Protein AF-0000000080312963 (afdb_homodimer)

Nearest PDB structures (foldseek):
  3gr1-assembly2_F-5  TM=5.359E-01  e=2.610E-01  Salmonella enterica subsp. enterica serovar Typhimurium
  8iqu-assembly1_A  TM=6.754E-01  e=2.259E+00  Mycobacterium tuberculosis
  6mrs-assembly1_A  TM=4.348E-01  e=3.824E+00  synthetic construct
  3gr1-assembly2_F-5  TM=5.359E-01  e=2.554E-01  Salmonella enterica subsp. enterica serovar Typhimurium
  8iqu-assembly1_A  TM=6.759E-01  e=2.307E+00  Mycobacterium tuberculosis

Solvent-accessible surface area (backbone atoms only — not comparable to full-atom values): 70689 Å² total; per-residue (Å²): 107,55,66,58,32,31,52,52,34,45,52,40,47,46,71,69,59,65,65,54,59,22,40,27,42,36,50,29,31,15,44,42,83,48,80,48,57,37,42,64,56,30,45,62,52,92,60,55,59,59,46,51,48,48,33,51,31,51,50,42,69,76,35,77,29,43,41,67,35,37,24,63,29,68,69,58,91,87,51,63,40,30,40,67,25,49,24,42,36,29,40,70,88,54,50,68,57,65,83,52,54,44,39,48,76,69,70,34,50,65,31,51,62,69,57,17,49,54,48,43,53,49,39,52,53,31,44,48,49,49,43,36,72,71,50,21,31,65,48,76,53,74,59,100,74,33,42,36,40,38,37,19,69,85,42,50,86,81,66,88,81,46,67,74,79,70,54,74,60,74,61,72,31,60,67,52,93,85,44,89,74,51,66,51,32,77,71,52,35,40,56,37,39,36,34,71,38,83,47,93,92,31,13,28,32,32,41,28,45,47,52,43,83,41,63,70,58,48,46,48,49,36,50,50,47,30,61,32,37,53,82,63,61,55,58,21,31,38,41,32,34,51,59,78,44,92,49,66,64,48,37,53,29,36,42,30,64,33,52,13,21,41,32,33,44,45,47,64,24,74,40,44,50,58,40,27,53,50,40,40,50,54,53,50,31,31,47,75,60,63,30,29,34,30,31,59,34,56,59,23,50,70,51,44,25,77,42,54,24,29,40,34,37,23,26,72,38,38,81,45,2,45,54,62,70,25,46,62,22,55,62,45,49,56,26,48,47,59,66,32,56,24,72,49,49,66,48,28,59,59,59,36,42,44,75,32,71,30,12,54,54,80,54,28,36,59,70,58,31,51,53,44,48,51,41,43,45,39,51,65,69,60,60,49,75,62,46,67,62,48,45,36,43,48,48,47,47,48,30,20,27,72,82,21,41,39,91,24,9,22,54,20,51,59,28,25,48,30,84,85,42,72,98,56,5,64,48,26,28,40,34,38,40,22,28,33,22,46,81,41,37,65,44,42,30,29,51,50,40,50,52,52,39,50,50,40,48,42,55,70,43,92,68,86,59,60,68,66,82,59,73,69,41,57,82,35,51,57,30,30,58,69,54,22,52,54,41,42,49,51,53,51,48,53,32,39,74,70,62,46,42,55,47,67,60,33,49,49,48,68,66,59,56,72,88,35,55,63,46,74,48,71,76,89,72,36,38,39,39,37,28,56,27,42,31,68,42,47,67,39,34,46,67,63,29,70,74,60,76,43,75,83,51,53,33,77,34,60,43,27,34,32,44,34,30,39,62,45,43,72,35,45,36,27,50,71,86,39,46,44,58,54,42,69,77,53,94,43,29,13,34,32,31,41,32,36,31,66,46,80,58,97,69,51,70,48,79,69,60,68,50,58,60,57,40,39,36,38,43,29,51,70,90,46,72,50,19,41,37,39,35,42,42,86,50,52,72,92,57,69,80,66,79,59,60,48,88,44,69,65,51,12,48,49,44,41,50,61,20,46,45,74,47,79,40,76,45,72,93,73,61,88,40,78,81,63,96,56,53,47,47,57,50,62,76,73,54,112,109,55,65,58,31,31,52,52,35,42,53,41,45,46,72,69,59,64,66,55,58,22,40,26,43,34,49,27,31,14,43,43,84,47,82,49,58,36,41,64,55,31,47,62,52,92,60,54,58,60,46,49,47,48,32,50,31,51,50,42,69,75,35,76,29,42,42,67,36,36,24,63,28,67,67,57,91,88,50,64,41,30,39,67,25,47,25,43,37,30,41,71,87,55,50,68,57,64,85,50,54,44,40,48,75,70,69,35,50,66,32,50,63,69,58,18,50,55,46,43,54,49,40,52,52,31,44,46,50,50,44,37,72,70,51,21,30,66,48,74,54,76,57,102,76,33,42,36,40,39,35,21,68,86,40,50,86,81,65,88,80,47,66,74,78,69,53,74,60,73,61,74,29,60,69,52,95,84,47,91,75,49,66,52,32,77,71,51,34,39,55,37,37,34,35,72,38,83,47,92,92,31,13,29,33,32,41,28,46,46,53,44,82,41,65,72,57,47,47,50,49,38,50,51,47,30,60,32,37,54,84,62,61,54,58,21,32,39,42,30,36,50,59,78,43,92,50,66,66,46,38,53,28,36,42,31,64,33,52,13,23,42,33,31,43,47,47,64,26,74,39,45,50,58,39,27,52,50,39,40,50,53,52,51,33,30,46,74,61,64,30,29,33,28,31,59,33,57,59,23,51,70,51,45,25,76,43,52,24,30,40,35,38,24,26,72,37,38,80,44,2,45,54,61,70,26,46,63,22,54,62,46,50,56,27,48,46,60,65,30,56,24,72,50,48,66,48,29,56,58,59,35,41,44,74,34,73,29,11,54,54,80,55,29,37,61,69,59,33,51,52,45,49,51,42,45,46,39,51,65,70,61,60,49,76,64,47,67,64,48,45,36,45,48,48,46,49,47,28,20,26,72,80,21,41,38,90,25,10,22,53,19,50,61,29,26,48,30,84,84,42,72,99,58,3,63,47,26,29,40,34,38,40,20,27,34,24,48,81,39,39,66,44,43,29,27,51,51,42,51,52,52,39,50,51,40,47,42,52,70,44,92,70,85,58,62,70,67,83,58,70,69,40,56,80,34,50,56,30,31,58,70,53,21,51,54,43,42,49,52,54,52,49,51,32,39,74,69,62,45,43,55,47,68,60,33,50,48,48,66,68,59,57,72,87,34,54,64,46,74,49,71,77,89,72,35,38,40,39,37,29,56,28,42,32,69,44,45,67,39,33,46,70,62,31,73,73,60,77,43,75,83,51,52,33,78,34,58,43,28,33,30,45,34,28,39,63,45,44,71,35,45,36,26,50,70,87,38,48,44,56,54,41,69,77,53,94,43,29,14,34,32,32,42,32,38,32,65,45,79,58,97,68,50,71,46,79,72,60,70,50,57,59,57,40,37,36,36,42,29,50,70,91,47,71,50,18,41,37,38,34,42,41,85,49,53,71,94,58,69,78,66,81,59,60,46,88,45,72,64,51,12,49,51,44,39,51,62,20,46,44,75,46,80,41,75,45,71,94,74,62,87,39,78,82,63,96,54,54,46,47,58,52,62,76,72,53,110

Sequence (1376 aa):
MIDDALDTLDRAIGARFGHAIWIGSEPTFTDASSFDAEWNGAALGPTKEARARALVARIAARRPWCVVLRSVGRQYGAEEVPRWSYGLWGRRDRDVVWRGPLDPLLGAAVMTEHDARDACERARDAIAEALAAQGASVGCFETDHDLRIVARADGGPLEPSDERLLAPSPHDVKTPDRGLDDALAREGTWLFRLRVERAEGGSTVRLELPGIGRVDELERVFDLLARALAPVALPSLIFAGHPPPVDARIAHATVTPDPAVIEVNAAPHATARAFADDAREWHDAARDVGLAPRRLFYDGEASDSGGGGQITIGGPSADESPFFVAPALLPRLVTLCAAHPSLSYLFAVDNVGPWSQSPRADEGVRASFGELVFAIERIARGAHALDRDTLQGTLGPFLRDVTGNAHRAEINVEKLWNADLPQRGRLGLVELRAFRMARSPERAAALGAMVRAIVAYLATTEIPLELPDWGDALHDRWLLPTFLARDLDEVLATLRGAGLGLGRALEDELRATPERVIGVAEDGQSRLTITRALEIWPLIGDAGSQEQHAARWIDASTRRIEIRVDGAPGSRIMVNGHAIALRALDDHTALRGVRHRAFIPARGLHPGVAAQVPLRITWQREGAARALEATLHDWRPGGGAYDGLPQDDDEARRRREERFVVREIDAPEIQHADDAARWTIDLRAHCAMIDDALDTLDRAIGARFGHAIWIGSEPTFTDASSFDAEWNGAALGPTKEARARALVARIAARRPWCVVLRSVGRQYGAEEVPRWSYGLWGRRDRDVVWRGPLDPLLGAAVMTEHDARDACERARDAIAEALAAQGASVGCFETDHDLRIVARADGGPLEPSDERLLAPSPHDVKTPDRGLDDALAREGTWLFRLRVERAEGGSTVRLELPGIGRVDELERVFDLLARALAPVALPSLIFAGHPPPVDARIAHATVTPDPAVIEVNAAPHATARAFADDAREWHDAARDVGLAPRRLFYDGEASDSGGGGQITIGGPSADESPFFVAPALLPRLVTLCAAHPSLSYLFAVDNVGPWSQSPRADEGVRASFGELVFAIERIARGAHALDRDTLQGTLGPFLRDVTGNAHRAEINVEKLWNADLPQRGRLGLVELRAFRMARSPERAAALGAMVRAIVAYLATTEIPLELPDWGDALHDRWLLPTFLARDLDEVLATLRGAGLGLGRALEDELRATPERVIGVAEDGQSRLTITRALEIWPLIGDAGSQEQHAARWIDASTRRIEIRVDGAPGSRIMVNGHAIALRALDDHTALRGVRHRAFIPARGLHPGVAAQVPLRITWQREGAARALEATLHDWRPGGGAYDGLPQDDDEARRRREERFVVREIDAPEIQHADDAARWTIDLRAHCA

Structure (mmCIF, N/CA/C/O backbone):
data_AF-0000000080312963-model_v1
#
loop_
_entity.id
_entity.type
_entity.pdbx_description
1 polymer 'Large protein containing transglutaminase-like domain protein'
#
loop_
_atom_site.group_PDB
_atom_site.id
_atom_site.type_symbol
_atom_site.label_atom_id
_atom_site.label_alt_id
_atom_site.label_comp_id
_atom_site.label_asym_id
_atom_site.label_entity_id
_atom_site.label_seq_id
_atom_site.pdbx_PDB_ins_code
_atom_site.Cartn_x
_atom_site.Cartn_y
_atom_site.Cartn_z
_atom_site.occupancy
_atom_site.B_iso_or_equiv
_atom_site.auth_seq_id
_atom_site.auth_comp_id
_atom_site.auth_asym_id
_atom_site.auth_atom_id
_atom_site.pdbx_PDB_model_num
ATOM 1 N N . MET A 1 1 ? 5.121 -45.469 -9.523 1 82.62 1 MET A N 1
ATOM 2 C CA . MET A 1 1 ? 4.816 -45.25 -8.117 1 82.62 1 MET A CA 1
ATOM 3 C C . MET A 1 1 ? 4 -43.969 -7.934 1 82.62 1 MET A C 1
ATOM 5 O O . MET A 1 1 ? 2.889 -44 -7.402 1 82.62 1 MET A O 1
ATOM 9 N N . ILE A 1 2 ? 4.289 -42.938 -8.609 1 91.31 2 ILE A N 1
ATOM 10 C CA . ILE A 1 2 ? 3.559 -41.688 -8.453 1 91.31 2 ILE A CA 1
ATOM 11 C C . ILE A 1 2 ? 2.229 -41.781 -9.195 1 91.31 2 ILE A C 1
ATOM 13 O O . ILE A 1 2 ? 1.18 -41.438 -8.641 1 91.31 2 ILE A O 1
ATOM 17 N N . ASP A 1 3 ? 2.215 -42.406 -10.367 1 94.31 3 ASP A N 1
ATOM 18 C CA . ASP A 1 3 ? 1.01 -42.469 -11.188 1 94.31 3 ASP A CA 1
ATOM 19 C C . ASP A 1 3 ? -0.072 -43.312 -10.523 1 94.31 3 ASP A C 1
ATOM 21 O O . ASP A 1 3 ? -1.249 -42.938 -10.531 1 94.31 3 ASP A O 1
ATOM 25 N N . ASP A 1 4 ? 0.368 -44.375 -9.969 1 94.25 4 ASP A N 1
ATOM 26 C CA . ASP A 1 4 ? -0.577 -45.219 -9.258 1 94.25 4 ASP A CA 1
ATOM 27 C C . ASP A 1 4 ? -1.201 -44.5 -8.078 1 94.25 4 ASP A C 1
ATOM 29 O O . ASP A 1 4 ? -2.398 -44.625 -7.812 1 94.25 4 ASP A O 1
ATOM 33 N N . ALA A 1 5 ? -0.377 -43.812 -7.379 1 96 5 ALA A N 1
ATOM 34 C CA . ALA A 1 5 ? -0.861 -43.031 -6.242 1 96 5 ALA A CA 1
ATOM 35 C C . ALA A 1 5 ? -1.876 -42 -6.684 1 96 5 ALA A C 1
ATOM 37 O O . ALA A 1 5 ? -2.869 -41.75 -5.996 1 96 5 ALA A O 1
ATOM 38 N N . LEU A 1 6 ? -1.639 -41.406 -7.789 1 97.62 6 LEU A N 1
ATOM 39 C CA . LEU A 1 6 ? -2.535 -40.406 -8.328 1 97.62 6 LEU A CA 1
ATOM 40 C C . LEU A 1 6 ? -3.885 -41 -8.695 1 97.62 6 LEU A C 1
ATOM 42 O O . LEU A 1 6 ? -4.934 -40.438 -8.375 1 97.62 6 LEU A O 1
ATOM 46 N N . ASP A 1 7 ? -3.875 -42.125 -9.352 1 97.06 7 ASP A N 1
ATOM 47 C CA . ASP A 1 7 ? -5.105 -42.812 -9.75 1 97.06 7 ASP A CA 1
ATOM 48 C C . ASP A 1 7 ? -5.93 -43.219 -8.523 1 97.06 7 ASP A C 1
ATOM 50 O O . ASP A 1 7 ? -7.152 -43.062 -8.516 1 97.06 7 ASP A O 1
ATOM 54 N N . THR A 1 8 ? -5.215 -43.719 -7.59 1 96.81 8 THR A N 1
ATOM 55 C CA . THR A 1 8 ? -5.875 -44.125 -6.352 1 96.81 8 THR A CA 1
ATOM 56 C C . THR A 1 8 ? -6.531 -42.906 -5.672 1 96.81 8 THR A C 1
ATOM 58 O O . THR A 1 8 ? -7.676 -43 -5.223 1 96.81 8 THR A O 1
ATOM 61 N N . LEU A 1 9 ? -5.801 -41.844 -5.566 1 97.06 9 LEU A N 1
ATOM 62 C CA . LEU A 1 9 ? -6.32 -40.625 -4.953 1 97.06 9 LEU A CA 1
ATOM 63 C C . LEU A 1 9 ? -7.539 -40.094 -5.715 1 97.06 9 LEU A C 1
ATOM 65 O O . LEU A 1 9 ? -8.531 -39.688 -5.105 1 97.06 9 LEU A O 1
ATOM 69 N N . ASP A 1 10 ? -7.504 -40.094 -7.016 1 97.69 10 ASP A N 1
ATOM 70 C CA . ASP A 1 10 ? -8.609 -39.625 -7.836 1 97.69 10 ASP A CA 1
ATOM 71 C C . ASP A 1 10 ? -9.883 -40.406 -7.578 1 97.69 10 ASP A C 1
ATOM 73 O O . ASP A 1 10 ? -10.977 -39.844 -7.5 1 97.69 10 ASP A O 1
ATOM 77 N N . ARG A 1 11 ? -9.734 -41.719 -7.441 1 97.38 11 ARG A N 1
ATOM 78 C CA . ARG A 1 11 ? -10.883 -42.562 -7.133 1 97.38 11 ARG A CA 1
ATOM 79 C C . ARG A 1 11 ? -11.453 -42.25 -5.754 1 97.38 11 ARG A C 1
ATOM 81 O O . ARG A 1 11 ? -12.672 -42.156 -5.582 1 97.38 11 ARG A O 1
ATOM 88 N N . ALA A 1 12 ? -10.57 -42.062 -4.84 1 97.56 12 ALA A N 1
ATOM 89 C CA . ALA A 1 12 ? -10.992 -41.719 -3.482 1 97.56 12 ALA A CA 1
ATOM 90 C C . ALA A 1 12 ? -11.742 -40.406 -3.445 1 97.56 12 ALA A C 1
ATOM 92 O O . ALA A 1 12 ? -12.766 -40.281 -2.773 1 97.56 12 ALA A O 1
ATOM 93 N N . ILE A 1 13 ? -11.227 -39.406 -4.137 1 97.69 13 ILE A N 1
ATOM 94 C CA . ILE A 1 13 ? -11.828 -38.062 -4.191 1 97.69 13 ILE A CA 1
ATOM 95 C C . ILE A 1 13 ? -13.211 -38.156 -4.832 1 97.69 13 ILE A C 1
ATOM 97 O O . ILE A 1 13 ? -14.18 -37.562 -4.324 1 97.69 13 ILE A O 1
ATOM 101 N N . GLY A 1 14 ? -13.336 -38.906 -5.93 1 96.81 14 GLY A N 1
ATOM 102 C CA . GLY A 1 14 ? -14.617 -39.094 -6.59 1 96.81 14 GLY A CA 1
ATOM 103 C C . GLY A 1 14 ? -15.656 -39.75 -5.699 1 96.81 14 GLY A C 1
ATOM 104 O O . GLY A 1 14 ? -16.828 -39.344 -5.699 1 96.81 14 GLY A O 1
ATOM 105 N N . ALA A 1 15 ? -15.258 -40.656 -4.973 1 96.62 15 ALA A N 1
ATOM 106 C CA . ALA A 1 15 ? -16.172 -41.406 -4.098 1 96.62 15 ALA A CA 1
ATOM 107 C C . ALA A 1 15 ? -16.625 -40.531 -2.928 1 96.62 15 ALA A C 1
ATOM 109 O O . ALA A 1 15 ? -17.766 -40.625 -2.488 1 96.62 15 ALA A O 1
ATOM 110 N N . ARG A 1 16 ? -15.805 -39.688 -2.467 1 95.62 16 ARG A N 1
ATOM 111 C CA . ARG A 1 16 ? -16.078 -38.906 -1.26 1 95.62 16 ARG A CA 1
ATOM 112 C C . ARG A 1 16 ? -16.922 -37.688 -1.577 1 95.62 16 ARG A C 1
ATOM 114 O O . ARG A 1 16 ? -17.938 -37.438 -0.917 1 95.62 16 ARG A O 1
ATOM 121 N N . PHE A 1 17 ? -16.547 -36.844 -2.492 1 95.75 17 PHE A N 1
ATOM 122 C CA . PHE A 1 17 ? -17.188 -35.562 -2.775 1 95.75 17 PHE A CA 1
ATOM 123 C C . PHE A 1 17 ? -18.219 -35.688 -3.881 1 95.75 17 PHE A C 1
ATOM 125 O O . PHE A 1 17 ? -19.344 -35.188 -3.756 1 95.75 17 PHE A O 1
ATOM 132 N N . GLY A 1 18 ? -17.859 -36.406 -4.895 1 93.12 18 GLY A N 1
ATOM 133 C CA . GLY A 1 18 ? -18.797 -36.719 -5.957 1 93.12 18 GLY A CA 1
ATOM 134 C C . GLY A 1 18 ? -19.016 -35.531 -6.91 1 93.12 18 GLY A C 1
ATOM 135 O O . GLY A 1 18 ? -19.844 -35.625 -7.824 1 93.12 18 GLY A O 1
ATOM 136 N N . HIS A 1 19 ? -18.422 -34.406 -6.727 1 96.44 19 HIS A N 1
ATOM 137 C CA . HIS A 1 19 ? -18.484 -33.25 -7.629 1 96.44 19 HIS A CA 1
ATOM 138 C C . HIS A 1 19 ? -17.125 -32.938 -8.219 1 96.44 19 HIS A C 1
ATOM 140 O O . HIS A 1 19 ? -16.109 -33.5 -7.785 1 96.44 19 HIS A O 1
ATOM 146 N N . ALA A 1 20 ? -17.109 -32.094 -9.156 1 95.56 20 ALA A N 1
ATOM 147 C CA . ALA A 1 20 ? -15.891 -31.797 -9.906 1 95.56 20 ALA A CA 1
ATOM 148 C C . ALA A 1 20 ? -14.93 -30.953 -9.086 1 95.56 20 ALA A C 1
ATOM 150 O O . ALA A 1 20 ? -15.352 -30.031 -8.391 1 95.56 20 ALA A O 1
ATOM 151 N N . ILE A 1 21 ? -13.688 -31.312 -9.086 1 98.25 21 ILE A N 1
ATOM 152 C CA . ILE A 1 21 ? -12.578 -30.5 -8.617 1 98.25 21 ILE A CA 1
ATOM 153 C C . ILE A 1 21 ? -11.523 -30.391 -9.711 1 98.25 21 ILE A C 1
ATOM 155 O O . ILE A 1 21 ? -10.625 -31.219 -9.805 1 98.25 21 ILE A O 1
ATOM 159 N N . TRP A 1 22 ? -11.648 -29.328 -10.492 1 97.75 22 TRP A N 1
ATOM 160 C CA . TRP A 1 22 ? -10.656 -29.094 -11.531 1 97.75 22 TRP A CA 1
ATOM 161 C C . TRP A 1 22 ? -9.484 -28.281 -10.984 1 97.75 22 TRP A C 1
ATOM 163 O O . TRP A 1 22 ? -9.664 -27.406 -10.125 1 97.75 22 TRP A O 1
ATOM 173 N N . ILE A 1 23 ? -8.289 -28.578 -11.43 1 97.31 23 ILE A N 1
ATOM 174 C CA . ILE A 1 23 ? -7.117 -27.797 -11.016 1 97.31 23 ILE A CA 1
ATOM 175 C C . ILE A 1 23 ? -6.312 -27.391 -12.25 1 97.31 23 ILE A C 1
ATOM 177 O O . ILE A 1 23 ? -6.242 -28.141 -13.227 1 97.31 23 ILE A O 1
ATOM 181 N N . GLY A 1 24 ? -5.84 -26.188 -12.273 1 95.25 24 GLY A N 1
ATOM 182 C CA . GLY A 1 24 ? -4.926 -25.641 -13.266 1 95.25 24 GLY A CA 1
ATOM 183 C C . GLY A 1 24 ? -3.699 -25 -12.648 1 95.25 24 GLY A C 1
ATOM 184 O O . GLY A 1 24 ? -3.637 -24.797 -11.438 1 95.25 24 GLY A O 1
ATOM 185 N N . SER A 1 25 ? -2.707 -24.766 -13.453 1 94.69 25 SER A N 1
ATOM 186 C CA . SER A 1 25 ? -1.486 -24.109 -12.992 1 94.69 25 SER A CA 1
ATOM 187 C C . SER A 1 25 ? -0.948 -23.156 -14.047 1 94.69 25 SER A C 1
ATOM 189 O O . SER A 1 25 ? -1.379 -23.188 -15.203 1 94.69 25 SER A O 1
ATOM 191 N N . GLU A 1 26 ? -0.072 -22.344 -13.617 1 95.12 26 GLU A N 1
ATOM 192 C CA . GLU A 1 26 ? 0.611 -21.406 -14.5 1 95.12 26 GLU A CA 1
ATOM 193 C C . GLU A 1 26 ? 2.127 -21.531 -14.367 1 95.12 26 GLU A C 1
ATOM 195 O O . GLU A 1 26 ? 2.791 -20.594 -13.914 1 95.12 26 GLU A O 1
ATOM 200 N N . PRO A 1 27 ? 2.617 -22.609 -14.859 1 96.69 27 PRO A N 1
ATOM 201 C CA . PRO A 1 27 ? 4.066 -22.781 -14.734 1 96.69 27 PRO A CA 1
ATOM 202 C C . PRO A 1 27 ? 4.855 -21.719 -15.477 1 96.69 27 PRO A C 1
ATOM 204 O O . PRO A 1 27 ? 4.391 -21.203 -16.5 1 96.69 27 PRO A O 1
ATOM 207 N N . THR A 1 28 ? 5.988 -21.453 -15 1 97.31 28 THR A N 1
ATOM 208 C CA . THR A 1 28 ? 6.883 -20.453 -15.578 1 97.31 28 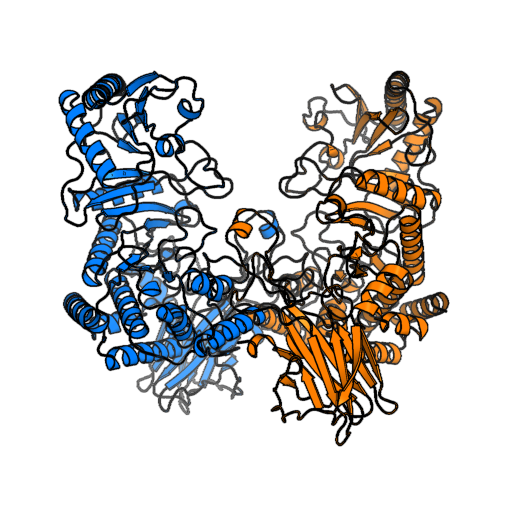THR A CA 1
ATOM 209 C C . THR A 1 28 ? 8.258 -21.047 -15.852 1 97.31 28 THR A C 1
ATOM 211 O O . THR A 1 28 ? 8.75 -21.875 -15.07 1 97.31 28 THR A O 1
ATOM 214 N N . PHE A 1 29 ? 8.844 -20.672 -16.922 1 97.12 29 PHE A N 1
ATOM 215 C CA . PHE A 1 29 ? 10.156 -21.172 -17.312 1 97.12 29 PHE A CA 1
ATOM 216 C C . PHE A 1 29 ? 11.094 -20.031 -17.688 1 97.12 29 PHE A C 1
ATOM 218 O O . PHE A 1 29 ? 10.641 -18.969 -18.109 1 97.12 29 PHE A O 1
ATOM 225 N N . THR A 1 30 ? 12.328 -20.266 -17.469 1 95.88 30 THR A N 1
ATOM 226 C CA . THR A 1 30 ? 13.336 -19.25 -17.75 1 95.88 30 THR A CA 1
ATOM 227 C C . THR A 1 30 ? 14.578 -19.875 -18.391 1 95.88 30 THR A C 1
ATOM 229 O O . THR A 1 30 ? 14.633 -21.094 -18.578 1 95.88 30 THR A O 1
ATOM 232 N N . ASP A 1 31 ? 15.445 -19.016 -18.891 1 92.44 31 ASP A N 1
ATOM 233 C CA . ASP A 1 31 ? 16.766 -19.453 -19.344 1 92.44 31 ASP A CA 1
ATOM 234 C C . ASP A 1 31 ? 17.766 -19.453 -18.172 1 92.44 31 ASP A C 1
ATOM 236 O O . ASP A 1 31 ? 18.328 -18.406 -17.844 1 92.44 31 ASP A O 1
ATOM 240 N N . ALA A 1 32 ? 18.062 -20.609 -17.672 1 86.94 32 ALA A N 1
ATOM 241 C CA . ALA A 1 32 ? 18.875 -20.75 -16.469 1 86.94 32 ALA A CA 1
ATOM 242 C C . ALA A 1 32 ? 20.312 -20.328 -16.734 1 86.94 32 ALA A C 1
ATOM 244 O O . ALA A 1 32 ? 21.078 -20.094 -15.789 1 86.94 32 ALA A O 1
ATOM 245 N N . SER A 1 33 ? 20.656 -20.172 -17.938 1 81.69 33 SER A N 1
ATOM 246 C CA . SER A 1 33 ? 22.047 -19.906 -18.266 1 81.69 33 SER A CA 1
ATOM 247 C C . SER A 1 33 ? 22.234 -18.453 -18.688 1 81.69 33 SER A C 1
ATOM 249 O O . SER A 1 33 ? 23.312 -18.078 -19.172 1 81.69 33 SER A O 1
ATOM 251 N N . SER A 1 34 ? 21.25 -17.641 -18.516 1 83.75 34 SER A N 1
ATOM 252 C CA . SER A 1 34 ? 21.359 -16.281 -19.016 1 83.75 34 SER A CA 1
ATOM 253 C C . SER A 1 34 ? 21 -15.273 -17.922 1 83.75 34 SER A C 1
ATOM 255 O O . SER A 1 34 ? 20.078 -15.508 -17.141 1 83.75 34 SER A O 1
ATOM 257 N N . PHE A 1 35 ? 21.828 -14.148 -17.906 1 81.06 35 PHE A N 1
ATOM 258 C CA . PHE A 1 35 ? 21.484 -13.039 -17.016 1 81.06 35 PHE A CA 1
ATOM 259 C C . PHE A 1 35 ? 21.094 -11.805 -17.812 1 81.06 35 PHE A C 1
ATOM 261 O O . PHE A 1 35 ? 21.156 -10.68 -17.297 1 81.06 35 PHE A O 1
ATOM 268 N N . ASP A 1 36 ? 20.719 -12.117 -19.094 1 86.88 36 ASP A N 1
ATOM 269 C CA . ASP A 1 36 ? 20.203 -11 -19.875 1 86.88 36 ASP A CA 1
ATOM 270 C C . ASP A 1 36 ? 18.953 -10.414 -19.219 1 86.88 36 ASP A C 1
ATOM 272 O O . ASP A 1 36 ? 18.25 -11.102 -18.469 1 86.88 36 ASP A O 1
ATOM 276 N N . ALA A 1 37 ? 18.703 -9.172 -19.547 1 89.81 37 ALA A N 1
ATOM 277 C CA . ALA A 1 37 ? 17.609 -8.438 -18.906 1 89.81 37 ALA A CA 1
ATOM 278 C C . ALA A 1 37 ? 16.281 -9.172 -19.062 1 89.81 37 ALA A C 1
ATOM 280 O O . ALA A 1 37 ? 15.484 -9.211 -18.125 1 89.81 37 ALA A O 1
ATOM 281 N N . GLU A 1 38 ? 15.984 -9.789 -20.172 1 91.56 38 GLU A N 1
ATOM 282 C CA . GLU A 1 38 ? 14.711 -10.445 -20.438 1 91.56 38 GLU A CA 1
ATOM 283 C C . GLU A 1 38 ? 14.523 -11.68 -19.562 1 91.56 38 GLU A C 1
ATOM 285 O O . GLU A 1 38 ? 13.398 -12.125 -19.328 1 91.56 38 GLU A O 1
ATOM 290 N N . TRP A 1 39 ? 15.609 -12.18 -19.047 1 91.12 39 TRP A N 1
ATOM 291 C CA . TRP A 1 39 ? 15.555 -13.383 -18.234 1 91.12 39 TRP A CA 1
ATOM 292 C C . TRP A 1 39 ? 15.828 -13.055 -16.766 1 91.12 39 TRP A C 1
ATOM 294 O O . TRP A 1 39 ? 15.914 -13.953 -15.93 1 91.12 39 TRP A O 1
ATOM 304 N N . ASN A 1 40 ? 15.992 -11.711 -16.422 1 85.44 40 ASN A N 1
ATOM 305 C CA . ASN A 1 40 ? 16.297 -11.312 -15.055 1 85.44 40 ASN A CA 1
ATOM 306 C C . ASN A 1 40 ? 15.312 -10.258 -14.547 1 85.44 40 ASN A C 1
ATOM 308 O O . ASN A 1 40 ? 15.289 -9.938 -13.359 1 85.44 40 ASN A O 1
ATOM 312 N N . GLY A 1 41 ? 14.5 -9.797 -15.367 1 85.56 41 GLY A N 1
ATOM 313 C CA . GLY A 1 41 ? 13.602 -8.797 -14.805 1 85.56 41 GLY A CA 1
ATOM 314 C C . GLY A 1 41 ? 12.68 -8.18 -15.844 1 85.56 41 GLY A C 1
ATOM 315 O O . GLY A 1 41 ? 11.609 -7.676 -15.5 1 85.56 41 GLY A O 1
ATOM 316 N N . ALA A 1 42 ? 13.055 -8.203 -17.062 1 89.25 42 ALA A N 1
ATOM 317 C CA . ALA A 1 42 ? 12.227 -7.605 -18.109 1 89.25 42 ALA A CA 1
ATOM 318 C C . ALA A 1 42 ? 11.188 -8.602 -18.625 1 89.25 42 ALA A C 1
ATOM 320 O O . ALA A 1 42 ? 11.438 -9.812 -18.656 1 89.25 42 ALA A O 1
ATOM 321 N N . ALA A 1 43 ? 10.055 -8.117 -19.062 1 91.25 43 ALA A N 1
ATOM 322 C CA . ALA A 1 43 ? 8.984 -8.984 -19.547 1 91.25 43 ALA A CA 1
ATOM 323 C C . ALA A 1 43 ? 9.219 -9.367 -21.016 1 91.25 43 ALA A C 1
ATOM 325 O O . ALA A 1 43 ? 8.82 -10.445 -21.453 1 91.25 43 ALA A O 1
ATOM 326 N N . LEU A 1 44 ? 9.898 -8.461 -21.703 1 92.69 44 LEU A N 1
ATOM 327 C CA . LEU A 1 44 ? 10.141 -8.672 -23.125 1 92.69 44 LEU A CA 1
ATOM 328 C C . LEU A 1 44 ? 11.633 -8.648 -23.438 1 92.69 44 LEU A C 1
ATOM 330 O O . LEU A 1 44 ? 12.43 -8.188 -22.625 1 92.69 44 LEU A O 1
ATOM 334 N N . GLY A 1 45 ? 11.93 -9.188 -24.562 1 90.88 45 GLY A N 1
ATOM 335 C CA . GLY A 1 45 ? 13.312 -9.195 -25.031 1 90.88 45 GLY A CA 1
ATOM 336 C C . GLY A 1 45 ? 13.492 -9.898 -26.359 1 90.88 45 GLY A C 1
ATOM 337 O O . GLY A 1 45 ? 12.555 -10.508 -26.875 1 90.88 45 GLY A O 1
ATOM 338 N N . PRO A 1 46 ? 14.648 -9.828 -26.875 1 90.62 46 PRO A N 1
ATOM 339 C CA . PRO A 1 46 ? 14.891 -10.227 -28.266 1 90.62 46 PRO A CA 1
ATOM 340 C C . PRO A 1 46 ? 14.766 -11.734 -28.469 1 90.62 46 PRO A C 1
ATOM 342 O O . PRO A 1 46 ? 14.453 -12.188 -29.578 1 90.62 46 PRO A O 1
ATOM 345 N N . THR A 1 47 ? 15.031 -12.531 -27.484 1 93.94 47 THR A N 1
ATOM 346 C CA . THR A 1 47 ? 15.086 -13.969 -27.703 1 93.94 47 THR A CA 1
ATOM 347 C C . THR A 1 47 ? 13.875 -14.656 -27.078 1 93.94 47 THR A C 1
ATOM 349 O O . THR A 1 47 ? 13.594 -15.82 -27.359 1 93.94 47 THR A O 1
ATOM 352 N N . LYS A 1 48 ? 13.219 -14.039 -26.234 1 94.62 48 LYS A N 1
ATOM 353 C CA . LYS A 1 48 ? 12.156 -14.633 -25.422 1 94.62 48 LYS A CA 1
ATOM 354 C C . LYS A 1 48 ? 11.008 -15.133 -26.297 1 94.62 48 LYS A C 1
ATOM 356 O O . LYS A 1 48 ? 10.492 -16.234 -26.078 1 94.62 48 LYS A O 1
ATOM 361 N N . GLU A 1 49 ? 10.633 -14.367 -27.234 1 95.31 49 GLU A N 1
ATOM 362 C CA . GLU A 1 49 ? 9.508 -14.75 -28.094 1 95.31 49 GLU A CA 1
ATOM 363 C C . GLU A 1 49 ? 9.836 -15.977 -28.922 1 95.31 49 GLU A C 1
ATOM 365 O O . GLU A 1 49 ? 9 -16.859 -29.094 1 95.31 49 GLU A O 1
ATOM 370 N N . ALA A 1 50 ? 11 -15.961 -29.438 1 94.81 50 ALA A N 1
ATOM 371 C CA . ALA A 1 50 ? 11.43 -17.109 -30.219 1 94.81 50 ALA A CA 1
ATOM 372 C C . ALA A 1 50 ? 11.383 -18.391 -29.391 1 94.81 50 ALA A C 1
ATOM 374 O O . ALA A 1 50 ? 10.977 -19.453 -29.891 1 94.81 50 ALA A O 1
ATOM 375 N N . ARG A 1 51 ? 11.781 -18.297 -28.125 1 96.12 51 ARG A N 1
ATOM 376 C CA . ARG A 1 51 ? 11.734 -19.453 -27.234 1 96.12 51 ARG A CA 1
ATOM 377 C C . ARG A 1 51 ? 10.297 -19.859 -26.953 1 96.12 51 ARG A C 1
ATOM 379 O O . ARG A 1 51 ? 9.992 -21.047 -26.859 1 96.12 51 ARG A O 1
ATOM 386 N N . ALA A 1 52 ? 9.5 -18.906 -26.781 1 97.06 52 ALA A N 1
ATOM 387 C CA . ALA A 1 52 ? 8.086 -19.188 -26.547 1 97.06 52 ALA A CA 1
ATOM 388 C C . ALA A 1 52 ? 7.461 -19.906 -27.734 1 97.06 52 ALA A C 1
ATOM 390 O O . ALA A 1 52 ? 6.699 -20.859 -27.562 1 97.06 52 ALA A O 1
ATOM 391 N N . ARG A 1 53 ? 7.793 -19.438 -28.938 1 96.25 53 ARG A N 1
ATOM 392 C CA . ARG A 1 53 ? 7.297 -20.078 -30.156 1 96.25 53 ARG A CA 1
ATOM 393 C C . ARG A 1 53 ? 7.785 -21.516 -30.25 1 96.25 53 ARG A C 1
ATOM 395 O O . ARG A 1 53 ? 7.023 -22.406 -30.609 1 96.25 53 ARG A O 1
ATOM 402 N N . ALA A 1 54 ? 8.977 -21.672 -29.938 1 97 54 ALA A N 1
ATOM 403 C CA . ALA A 1 54 ? 9.531 -23.031 -29.953 1 97 54 ALA A CA 1
ATOM 404 C C . ALA A 1 54 ? 8.82 -23.938 -28.953 1 97 54 ALA A C 1
ATOM 406 O O . ALA A 1 54 ? 8.57 -25.109 -29.234 1 97 54 ALA A O 1
ATOM 407 N N . LEU A 1 55 ? 8.562 -23.391 -27.797 1 97.88 55 LEU A N 1
ATOM 408 C CA . LEU A 1 55 ? 7.852 -24.125 -26.766 1 97.88 55 LEU A CA 1
ATOM 409 C C . LEU A 1 55 ? 6.461 -24.531 -27.25 1 97.88 55 LEU A C 1
ATOM 411 O O . LEU A 1 55 ? 6.074 -25.703 -27.109 1 97.88 55 LEU A O 1
ATOM 415 N N . VAL A 1 56 ? 5.758 -23.625 -27.844 1 97.44 56 VAL A N 1
ATOM 416 C CA . VAL A 1 56 ? 4.414 -23.891 -28.344 1 97.44 56 VAL A CA 1
ATOM 417 C C . VAL A 1 56 ? 4.484 -24.938 -29.453 1 97.44 56 VAL A C 1
ATOM 419 O O . VAL A 1 56 ? 3.656 -25.859 -29.516 1 97.44 56 VAL A O 1
ATOM 422 N N . ALA A 1 57 ? 5.461 -24.766 -30.297 1 96.56 57 ALA A N 1
ATOM 423 C CA . ALA A 1 57 ? 5.629 -25.703 -31.406 1 96.56 57 ALA A CA 1
ATOM 424 C C . ALA A 1 57 ? 5.836 -27.125 -30.875 1 96.56 57 ALA A C 1
ATOM 426 O O . ALA A 1 57 ? 5.277 -28.078 -31.422 1 96.56 57 ALA A O 1
ATOM 427 N N . ARG A 1 58 ? 6.637 -27.234 -29.875 1 96.88 58 ARG A N 1
ATOM 428 C CA . ARG A 1 58 ? 6.918 -28.547 -29.297 1 96.88 58 ARG A CA 1
ATOM 429 C C . ARG A 1 58 ? 5.656 -29.172 -28.719 1 96.88 58 ARG A C 1
ATOM 431 O O . ARG A 1 58 ? 5.426 -30.375 -28.875 1 96.88 58 ARG A O 1
ATOM 438 N N . ILE A 1 59 ? 4.879 -28.438 -28.047 1 96.75 59 ILE A N 1
ATOM 439 C CA . ILE A 1 59 ? 3.656 -28.953 -27.438 1 96.75 59 ILE A CA 1
ATOM 440 C C . ILE A 1 59 ? 2.631 -29.266 -28.516 1 96.75 59 ILE A C 1
ATOM 442 O O . ILE A 1 59 ? 1.939 -30.281 -28.453 1 96.75 59 ILE A O 1
ATOM 446 N N . ALA A 1 60 ? 2.533 -28.391 -29.469 1 95.5 60 ALA A N 1
ATOM 447 C CA . ALA A 1 60 ? 1.564 -28.562 -30.547 1 95.5 60 ALA A CA 1
ATOM 448 C C . ALA A 1 60 ? 1.84 -29.844 -31.328 1 95.5 60 ALA A C 1
ATOM 450 O O . ALA A 1 60 ? 0.91 -30.5 -31.812 1 95.5 60 ALA A O 1
ATOM 451 N N . ALA A 1 61 ? 3.039 -30.141 -31.469 1 93.06 61 ALA A N 1
ATOM 452 C CA . ALA A 1 61 ? 3.41 -31.375 -32.156 1 93.06 61 ALA A CA 1
ATOM 453 C C . ALA A 1 61 ? 2.85 -32.594 -31.438 1 93.06 61 ALA A C 1
ATOM 455 O O . ALA A 1 61 ? 2.531 -33.594 -32.062 1 93.06 61 ALA A O 1
ATOM 456 N N . ARG A 1 62 ? 2.664 -32.438 -30.188 1 92.31 62 ARG A N 1
ATOM 457 C CA . ARG A 1 62 ? 2.152 -33.562 -29.375 1 92.31 62 ARG A CA 1
ATOM 458 C C . ARG A 1 62 ? 0.629 -33.531 -29.312 1 92.31 62 ARG A C 1
ATOM 460 O O . ARG A 1 62 ? 0.003 -34.469 -28.859 1 92.31 62 ARG A O 1
ATOM 467 N N . ARG A 1 63 ? 0.083 -32.469 -29.812 1 94.56 63 ARG A N 1
ATOM 468 C CA . ARG A 1 63 ? -1.362 -32.281 -29.766 1 94.56 63 ARG A CA 1
ATOM 469 C C . ARG A 1 63 ? -1.907 -31.891 -31.125 1 94.56 63 ARG A C 1
ATOM 471 O O . ARG A 1 63 ? -2.477 -30.812 -31.297 1 94.56 63 ARG A O 1
ATOM 478 N N . PRO A 1 64 ? -1.857 -32.781 -32.031 1 92.81 64 PRO A N 1
ATOM 479 C CA . PRO A 1 64 ? -2.197 -32.438 -33.438 1 92.81 64 PRO A CA 1
ATOM 480 C C . PRO A 1 64 ? -3.664 -32.031 -33.594 1 92.81 64 PRO A C 1
ATOM 482 O O . PRO A 1 64 ? -4.047 -31.5 -34.625 1 92.81 64 PRO A O 1
ATOM 485 N N . TRP A 1 65 ? -4.504 -32.281 -32.625 1 94.94 65 TRP A N 1
ATOM 486 C CA . TRP A 1 65 ? -5.914 -31.906 -32.719 1 94.94 65 TRP A CA 1
ATOM 487 C C . TRP A 1 65 ? -6.133 -30.453 -32.344 1 94.94 65 TRP A C 1
ATOM 489 O O . TRP A 1 65 ? -7.238 -29.922 -32.5 1 94.94 65 TRP A O 1
ATOM 499 N N . CYS A 1 66 ? -5.117 -29.766 -31.859 1 95.56 66 CYS A N 1
ATOM 500 C CA . CYS A 1 66 ? -5.227 -28.391 -31.422 1 95.56 66 CYS A CA 1
ATOM 501 C C . CYS A 1 66 ? -4.871 -27.422 -32.562 1 95.56 66 CYS A C 1
ATOM 503 O O . CYS A 1 66 ? -4.246 -27.828 -33.531 1 95.56 66 CYS A O 1
ATOM 505 N N . VAL A 1 67 ? -5.301 -26.188 -32.469 1 96.31 67 VAL A N 1
ATOM 506 C CA . VAL A 1 67 ? -4.977 -25.109 -33.406 1 96.31 67 VAL A CA 1
ATOM 507 C C . VAL A 1 67 ? -4.262 -23.984 -32.656 1 96.31 67 VAL A C 1
ATOM 509 O O . VAL A 1 67 ? -4.582 -23.688 -31.5 1 96.31 67 VAL A O 1
ATOM 512 N N . VAL A 1 68 ? -3.242 -23.438 -33.312 1 97.06 68 VAL A N 1
ATOM 513 C CA . VAL A 1 68 ? -2.545 -22.281 -32.75 1 97.06 68 VAL A CA 1
ATOM 514 C C . VAL A 1 68 ? -3.357 -21.016 -33 1 97.06 68 VAL A C 1
ATOM 516 O O . VAL A 1 68 ? -3.732 -20.734 -34.125 1 97.06 68 VAL A O 1
ATOM 519 N N . LEU A 1 69 ? -3.703 -20.328 -31.969 1 96.25 69 LEU A N 1
ATOM 520 C CA . LEU A 1 69 ? -4.402 -19.047 -32.031 1 96.25 69 LEU A CA 1
ATOM 521 C C . LEU A 1 69 ? -3.621 -17.969 -31.297 1 96.25 69 LEU A C 1
ATOM 523 O O . LEU A 1 69 ? -3.51 -17.984 -30.078 1 96.25 69 LEU A O 1
ATOM 527 N N . ARG A 1 70 ? -3.076 -17.016 -32.031 1 96.31 70 ARG A N 1
ATOM 528 C CA . ARG A 1 70 ? -2.35 -15.898 -31.438 1 96.31 70 ARG A CA 1
ATOM 529 C C . ARG A 1 70 ? -3.309 -14.82 -30.938 1 96.31 70 ARG A C 1
ATOM 531 O O . ARG A 1 70 ? -3.596 -13.867 -31.672 1 96.31 70 ARG A O 1
ATOM 538 N N . SER A 1 71 ? -3.686 -14.922 -29.688 1 93.94 71 SER A N 1
ATOM 539 C CA . SER A 1 71 ? -4.688 -14.016 -29.141 1 93.94 71 SER A CA 1
ATOM 540 C C . SER A 1 71 ? -4.035 -12.758 -28.562 1 93.94 71 SER A C 1
ATOM 542 O O . SER A 1 71 ? -2.811 -12.672 -28.484 1 93.94 71 SER A O 1
ATOM 544 N N . VAL A 1 72 ? -4.891 -11.82 -28.172 1 91.88 72 VAL A N 1
ATOM 545 C CA . VAL A 1 72 ? -4.418 -10.57 -27.578 1 91.88 72 VAL A CA 1
ATOM 546 C C . VAL A 1 72 ? -3.906 -10.828 -26.156 1 91.88 72 VAL A C 1
ATOM 548 O O . VAL A 1 72 ? -4.609 -11.414 -25.344 1 91.88 72 VAL A O 1
ATOM 551 N N . GLY A 1 73 ? -2.674 -10.422 -25.891 1 90.31 73 GLY A N 1
ATOM 552 C CA . GLY A 1 73 ? -2.088 -10.578 -24.578 1 90.31 73 GLY A CA 1
ATOM 553 C C . GLY A 1 73 ? -2.492 -9.484 -23.609 1 90.31 73 GLY A C 1
ATOM 554 O O . GLY A 1 73 ? -3.297 -8.617 -23.953 1 90.31 73 GLY A O 1
ATOM 555 N N . ARG A 1 74 ? -1.954 -9.625 -22.453 1 84.69 74 ARG A N 1
ATOM 556 C CA . ARG A 1 74 ? -2.258 -8.633 -21.422 1 84.69 74 ARG A CA 1
ATOM 557 C C . ARG A 1 74 ? -1.522 -7.324 -21.688 1 84.69 74 ARG A C 1
ATOM 559 O O . ARG A 1 74 ? -0.397 -7.332 -22.188 1 84.69 74 ARG A O 1
ATOM 566 N N . GLN A 1 75 ? -2.268 -6.246 -21.281 1 85.44 75 GLN A N 1
ATOM 567 C CA . GLN A 1 75 ? -1.698 -4.906 -21.344 1 85.44 75 GLN A CA 1
ATOM 568 C C . GLN A 1 75 ? -1.269 -4.418 -19.969 1 85.44 75 GLN A C 1
ATOM 570 O O . GLN A 1 75 ? -2.037 -4.496 -19 1 85.44 75 GLN A O 1
ATOM 575 N N . TYR A 1 76 ? 0.016 -3.975 -19.891 1 75.25 76 TYR A N 1
ATOM 576 C CA . TYR A 1 76 ? 0.468 -3.465 -18.594 1 75.25 76 TYR A CA 1
ATOM 577 C C . TYR A 1 76 ? 0.853 -1.994 -18.703 1 75.25 76 TYR A C 1
ATOM 579 O O . TYR A 1 76 ? 1.592 -1.598 -19.609 1 75.25 76 TYR A O 1
ATOM 587 N N . GLY A 1 77 ? 0.388 -1.164 -17.688 1 64.62 77 GLY A N 1
ATOM 588 C CA . GLY A 1 77 ? 0.819 0.191 -17.375 1 64.62 77 GLY A CA 1
ATOM 589 C C . GLY A 1 77 ? 0.907 1.079 -18.609 1 64.62 77 GLY A C 1
ATOM 590 O O . GLY A 1 77 ? -0.1 1.325 -19.266 1 64.62 77 GLY A O 1
ATOM 591 N N . ALA A 1 78 ? 2.209 1.415 -18.828 1 68 78 ALA A N 1
ATOM 592 C CA . ALA A 1 78 ? 2.555 2.455 -19.797 1 68 78 ALA A CA 1
ATOM 593 C C . ALA A 1 78 ? 2.865 1.851 -21.172 1 68 78 ALA A C 1
ATOM 595 O O . ALA A 1 78 ? 3.154 2.576 -22.125 1 68 78 ALA A O 1
ATOM 596 N N . GLU A 1 79 ? 2.578 0.491 -21.281 1 80.31 79 GLU A N 1
ATOM 597 C CA . GLU A 1 79 ? 2.861 -0.138 -22.562 1 80.31 79 GLU A CA 1
ATOM 598 C C . GLU A 1 79 ? 1.898 0.353 -23.641 1 80.31 79 GLU A C 1
ATOM 600 O O . GLU A 1 79 ? 0.726 0.612 -23.359 1 80.31 79 GLU A O 1
ATOM 605 N N . GLU A 1 80 ? 2.402 0.463 -24.844 1 83.31 80 GLU A N 1
ATOM 606 C CA . GLU A 1 80 ? 1.615 1.027 -25.938 1 83.31 80 GLU A CA 1
ATOM 607 C C . GLU A 1 80 ? 0.706 -0.026 -26.562 1 83.31 80 GLU A C 1
ATOM 609 O O . GLU A 1 80 ? -0.347 0.303 -27.109 1 83.31 80 GLU A O 1
ATOM 614 N N . VAL A 1 81 ? 1.18 -1.27 -26.516 1 90.62 81 VAL A N 1
ATOM 615 C CA . VAL A 1 81 ? 0.408 -2.363 -27.109 1 90.62 81 VAL A CA 1
ATOM 616 C C . VAL A 1 81 ? 0.427 -3.566 -26.156 1 90.62 81 VAL A C 1
ATOM 618 O O . VAL A 1 81 ? 1.327 -3.697 -25.328 1 90.62 81 VAL A O 1
ATOM 621 N N . PRO A 1 82 ? -0.596 -4.441 -26.328 1 92.31 82 PRO A N 1
ATOM 622 C CA . PRO A 1 82 ? -0.593 -5.648 -25.5 1 92.31 82 PRO A CA 1
ATOM 623 C C . PRO A 1 82 ? 0.578 -6.578 -25.812 1 92.31 82 PRO A C 1
ATOM 625 O O . PRO A 1 82 ? 1.093 -6.574 -26.922 1 92.31 82 PRO A O 1
ATOM 628 N N . ARG A 1 83 ? 0.924 -7.352 -24.875 1 94 83 ARG A N 1
ATOM 629 C CA . ARG A 1 83 ? 1.99 -8.328 -25.047 1 94 83 ARG A CA 1
ATOM 630 C C . ARG A 1 83 ? 1.524 -9.5 -25.922 1 94 83 ARG A C 1
ATOM 632 O O . ARG A 1 83 ? 0.326 -9.664 -26.156 1 94 83 ARG A O 1
ATOM 639 N N . TRP A 1 84 ? 2.529 -10.148 -26.5 1 94.94 84 TRP A N 1
ATOM 640 C CA . TRP A 1 84 ? 2.168 -11.281 -27.344 1 94.94 84 TRP A CA 1
ATOM 641 C C . TRP A 1 84 ? 1.582 -12.414 -26.516 1 94.94 84 TRP A C 1
ATOM 643 O O . TRP A 1 84 ? 1.861 -12.523 -25.312 1 94.94 84 TRP A O 1
ATOM 653 N N . SER A 1 85 ? 0.775 -13.211 -27.141 1 96.69 85 SER A N 1
ATOM 654 C CA . SER A 1 85 ? 0.15 -14.398 -26.562 1 96.69 85 SER A CA 1
ATOM 655 C C . SER A 1 85 ? -0.032 -15.492 -27.594 1 96.69 85 SER A C 1
ATOM 657 O O . SER A 1 85 ? -0.756 -15.312 -28.578 1 96.69 85 SER A O 1
ATOM 659 N N . TYR A 1 86 ? 0.617 -16.547 -27.406 1 97.25 86 TYR A N 1
ATOM 660 C CA . TYR A 1 86 ? 0.465 -17.719 -28.281 1 97.25 86 TYR A CA 1
ATOM 661 C C . TYR A 1 86 ? -0.436 -18.766 -27.641 1 97.25 86 TYR A C 1
ATOM 663 O O . TYR A 1 86 ? -0.063 -19.375 -26.641 1 97.25 86 TYR A O 1
ATOM 671 N N . GLY A 1 87 ? -1.551 -18.891 -28.297 1 95.81 87 GLY A N 1
ATOM 672 C CA . GLY A 1 87 ? -2.531 -19.797 -27.734 1 95.81 87 GLY A CA 1
ATOM 673 C C . GLY A 1 87 ? -2.592 -21.141 -28.453 1 95.81 87 GLY A C 1
ATOM 674 O O . GLY A 1 87 ? -2.264 -21.219 -29.641 1 95.81 87 GLY A O 1
ATOM 675 N N . LEU A 1 88 ? -2.846 -22.172 -27.719 1 95.75 88 LEU A N 1
ATOM 676 C CA . LEU A 1 88 ? -3.17 -23.5 -28.219 1 95.75 88 LEU A CA 1
ATOM 677 C C . LEU A 1 88 ? -4.57 -23.922 -27.781 1 95.75 88 LEU A C 1
ATOM 679 O O . LEU A 1 88 ? -4.832 -24.062 -26.578 1 95.75 88 LEU A O 1
ATOM 683 N N . TRP A 1 89 ? -5.379 -24.062 -28.766 1 95.25 89 TRP A N 1
ATOM 684 C CA . TRP A 1 89 ? -6.793 -24.312 -28.5 1 95.25 89 TRP A CA 1
ATOM 685 C C . TRP A 1 89 ? -7.219 -25.656 -29.094 1 95.25 89 TRP A C 1
ATOM 687 O O . TRP A 1 89 ? -6.875 -25.969 -30.234 1 95.25 89 TRP A O 1
ATOM 697 N N . GLY A 1 90 ? -7.957 -26.469 -28.266 1 95.19 90 GLY A N 1
ATOM 698 C CA . GLY A 1 90 ? -8.461 -27.75 -28.75 1 95.19 90 GLY A CA 1
ATOM 699 C C . GLY A 1 90 ? -9.547 -28.344 -27.875 1 95.19 90 GLY A C 1
ATOM 700 O O . GLY A 1 90 ? -9.758 -27.891 -26.75 1 95.19 90 GLY A O 1
ATOM 701 N N . ARG A 1 91 ? -10.188 -29.297 -28.422 1 95.5 91 ARG A N 1
ATOM 702 C CA . ARG A 1 91 ? -11.227 -29.984 -27.672 1 95.5 91 ARG A CA 1
ATOM 703 C C . ARG A 1 91 ? -10.625 -30.969 -26.672 1 95.5 91 ARG A C 1
ATOM 705 O O . ARG A 1 91 ? -9.609 -31.609 -26.969 1 95.5 91 ARG A O 1
ATOM 712 N N . ARG A 1 92 ? -11.289 -31.156 -25.625 1 93.69 92 ARG A N 1
ATOM 713 C CA . ARG A 1 92 ? -10.82 -32.094 -24.609 1 93.69 92 ARG A CA 1
ATOM 714 C C . ARG A 1 92 ? -10.992 -33.531 -25.078 1 93.69 92 ARG A C 1
ATOM 716 O O . ARG A 1 92 ? -10.25 -34.438 -24.656 1 93.69 92 ARG A O 1
ATOM 723 N N . ASP A 1 93 ? -11.961 -33.812 -25.969 1 94.31 93 ASP A N 1
ATOM 724 C CA . ASP A 1 93 ? -12.164 -35.156 -26.5 1 94.31 93 ASP A CA 1
ATOM 725 C C . ASP A 1 93 ? -11.203 -35.438 -27.656 1 94.31 93 ASP A C 1
ATOM 727 O O . ASP A 1 93 ? -11.266 -36.5 -28.281 1 94.31 93 ASP A O 1
ATOM 731 N N . ARG A 1 94 ? -10.414 -34.469 -28 1 95 94 ARG A N 1
ATOM 732 C CA . ARG A 1 94 ? -9.336 -34.562 -28.969 1 95 94 ARG A CA 1
ATOM 733 C C . ARG A 1 94 ? -9.875 -34.656 -30.391 1 95 94 ARG A C 1
ATOM 735 O O . ARG A 1 94 ? -9.195 -35.156 -31.297 1 95 94 ARG A O 1
ATOM 742 N N . ASP A 1 95 ? -11.07 -34.219 -30.531 1 95.38 95 ASP A N 1
ATOM 743 C CA . ASP A 1 95 ? -11.562 -34.031 -31.891 1 95.38 95 ASP A CA 1
ATOM 744 C C . ASP A 1 95 ? -10.859 -32.875 -32.594 1 95.38 95 ASP A C 1
ATOM 746 O O . ASP A 1 95 ? -10.664 -31.812 -31.984 1 95.38 95 ASP A O 1
ATOM 750 N N . VAL A 1 96 ? -10.539 -33.094 -33.812 1 94.62 96 VAL A N 1
ATOM 751 C CA . VAL A 1 96 ? -9.773 -32.125 -34.562 1 94.62 96 VAL A CA 1
ATOM 752 C C . VAL A 1 96 ? -10.656 -30.891 -34.875 1 94.62 96 VAL A C 1
ATOM 754 O O . VAL A 1 96 ? -11.734 -31.031 -35.438 1 94.62 96 VAL A O 1
ATOM 757 N N . VAL A 1 97 ? -10.203 -29.688 -34.562 1 92.88 97 VAL A N 1
ATOM 758 C CA . VAL A 1 97 ? -11.039 -28.484 -34.688 1 92.88 97 VAL A CA 1
ATOM 759 C C . VAL A 1 97 ? -10.688 -27.734 -35.969 1 92.88 97 VAL A C 1
ATOM 761 O O . VAL A 1 97 ? -11.5 -26.969 -36.469 1 92.88 97 VAL A O 1
ATOM 764 N N . TRP A 1 98 ? -9.531 -27.891 -36.406 1 96.19 98 TRP A N 1
ATOM 765 C CA . TRP A 1 98 ? -9.086 -27.188 -37.594 1 96.19 98 TRP A CA 1
ATOM 766 C C . TRP A 1 98 ? -8.461 -28.141 -38.594 1 96.19 98 TRP A C 1
ATOM 768 O O . TRP A 1 98 ? -7.484 -28.828 -38.281 1 96.19 98 TRP A O 1
ATOM 778 N N . ARG A 1 99 ? -8.883 -28.125 -39.844 1 95.19 99 ARG A N 1
ATOM 779 C CA . ARG A 1 99 ? -8.422 -29.031 -40.875 1 95.19 99 ARG A CA 1
ATOM 780 C C . ARG A 1 99 ? -7.801 -28.281 -42.031 1 95.19 99 ARG A C 1
ATOM 782 O O . ARG A 1 99 ? -7.652 -28.812 -43.125 1 95.19 99 ARG A O 1
ATOM 789 N N . GLY A 1 100 ? -7.453 -27.047 -41.844 1 96.06 100 GLY A N 1
ATOM 790 C CA . GLY A 1 100 ? -6.848 -26.203 -42.875 1 96.06 100 GLY A CA 1
ATOM 791 C C . GLY A 1 100 ? -5.348 -26.062 -42.719 1 96.06 100 GLY A C 1
ATOM 792 O O . GLY A 1 100 ? -4.699 -26.906 -42.094 1 96.06 100 GLY A O 1
ATOM 793 N N . PRO A 1 101 ? -4.758 -25.047 -43.344 1 96.75 101 PRO A N 1
ATOM 794 C CA . PRO A 1 101 ? -3.314 -24.828 -43.25 1 96.75 101 PRO A CA 1
ATOM 795 C C . PRO A 1 101 ? -2.852 -24.594 -41.812 1 96.75 101 PRO A C 1
ATOM 797 O O . PRO A 1 101 ? -3.543 -23.922 -41.062 1 96.75 101 PRO A O 1
ATOM 800 N N . LEU A 1 102 ? -1.641 -25.094 -41.531 1 95.5 102 LEU A N 1
ATOM 801 C CA . LEU A 1 102 ? -1.112 -24.984 -40.188 1 95.5 102 LEU A CA 1
ATOM 802 C C . LEU A 1 102 ? -0.34 -23.688 -40 1 95.5 102 LEU A C 1
ATOM 804 O O . LEU A 1 102 ? 0.079 -23.062 -40.969 1 95.5 102 LEU A O 1
ATOM 808 N N . ASP A 1 103 ? -0.195 -23.297 -38.812 1 96.56 103 ASP A N 1
ATOM 809 C CA . ASP A 1 103 ? 0.642 -22.156 -38.469 1 96.56 103 ASP A CA 1
ATOM 810 C C . ASP A 1 103 ? 2.098 -22.406 -38.875 1 96.56 103 ASP A C 1
ATOM 812 O O . ASP A 1 103 ? 2.613 -23.516 -38.688 1 96.56 103 ASP A O 1
ATOM 816 N N . PRO A 1 104 ? 2.781 -21.375 -39.375 1 95.38 104 PRO A N 1
ATOM 817 C CA . PRO A 1 104 ? 4.168 -21.578 -39.781 1 95.38 104 PRO A CA 1
ATOM 818 C C . PRO A 1 104 ? 5.094 -21.953 -38.625 1 95.38 104 PRO A C 1
ATOM 820 O O . PRO A 1 104 ? 6.152 -22.547 -38.844 1 95.38 104 PRO A O 1
ATOM 823 N N . LEU A 1 105 ? 4.719 -21.625 -37.469 1 92.38 105 LEU A N 1
ATOM 824 C CA . LEU A 1 105 ? 5.57 -21.984 -36.344 1 92.38 105 LEU A CA 1
ATOM 825 C C . LEU A 1 105 ? 5.648 -23.5 -36.156 1 92.38 105 LEU A C 1
ATOM 827 O O . LEU A 1 105 ? 6.555 -24 -35.5 1 92.38 105 LEU A O 1
ATOM 831 N N . LEU A 1 106 ? 4.707 -24.203 -36.75 1 92.44 106 LEU A N 1
ATOM 832 C CA . LEU A 1 106 ? 4.691 -25.656 -36.688 1 92.44 106 LEU A CA 1
ATOM 833 C C . LEU A 1 106 ? 5.496 -26.266 -37.844 1 92.44 106 LEU A C 1
ATOM 835 O O . LEU A 1 106 ? 5.398 -27.469 -38.094 1 92.44 106 LEU A O 1
ATOM 839 N N . GLY A 1 107 ? 6.184 -25.5 -38.531 1 89.56 107 GLY A N 1
ATOM 840 C CA . GLY A 1 107 ? 7.07 -25.984 -39.594 1 89.56 107 GLY A CA 1
ATOM 841 C C . GLY A 1 107 ? 6.426 -25.969 -40.969 1 89.56 107 GLY A C 1
ATOM 842 O O . GLY A 1 107 ? 7 -26.469 -41.906 1 89.56 107 GLY A O 1
ATOM 843 N N . ALA A 1 108 ? 5.273 -25.391 -41.031 1 91.56 108 ALA A N 1
ATOM 844 C CA . ALA A 1 108 ? 4.602 -25.297 -42.344 1 91.56 108 ALA A CA 1
ATOM 845 C C . ALA A 1 108 ? 5.328 -24.328 -43.25 1 91.56 108 ALA A C 1
ATOM 847 O O . ALA A 1 108 ? 5.969 -23.391 -42.812 1 91.56 108 ALA A O 1
ATOM 848 N N . ALA A 1 109 ? 5.121 -24.562 -44.531 1 94.38 109 ALA A N 1
ATOM 849 C CA . ALA A 1 109 ? 5.828 -23.766 -45.531 1 94.38 109 ALA A CA 1
ATOM 850 C C . ALA A 1 109 ? 5.285 -22.344 -45.594 1 94.38 109 ALA A C 1
ATOM 852 O O . ALA A 1 109 ? 4.164 -22.078 -45.156 1 94.38 109 ALA A O 1
ATOM 853 N N . VAL A 1 110 ? 6.176 -21.469 -46.125 1 96.12 110 VAL A N 1
ATOM 854 C CA . VAL A 1 110 ? 5.82 -20.062 -46.281 1 96.12 110 VAL A CA 1
ATOM 855 C C . VAL A 1 110 ? 6.043 -19.641 -47.75 1 96.12 110 VAL A C 1
ATOM 857 O O . VAL A 1 110 ? 6.48 -20.453 -48.562 1 96.12 110 VAL A O 1
ATOM 860 N N . MET A 1 111 ? 5.586 -18.438 -47.969 1 97.19 111 MET A N 1
ATOM 861 C CA . MET A 1 111 ? 5.633 -17.938 -49.344 1 97.19 111 MET A CA 1
ATOM 862 C C . MET A 1 111 ? 6.469 -16.656 -49.406 1 97.19 111 MET A C 1
ATOM 864 O O . MET A 1 111 ? 6.859 -16.109 -48.375 1 97.19 111 MET A O 1
ATOM 868 N N . THR A 1 112 ? 6.738 -16.297 -50.719 1 96.69 112 THR A N 1
ATOM 869 C CA . THR A 1 112 ? 7.273 -14.953 -50.906 1 96.69 112 THR A CA 1
ATOM 870 C C . THR A 1 112 ? 6.227 -13.898 -50.562 1 96.69 112 THR A C 1
ATOM 872 O O . THR A 1 112 ? 5.027 -14.18 -50.562 1 96.69 112 THR A O 1
ATOM 875 N N . GLU A 1 113 ? 6.711 -12.789 -50.344 1 95.94 113 GLU A N 1
ATOM 876 C CA . GLU A 1 113 ? 5.793 -11.695 -50.031 1 95.94 113 GLU A CA 1
ATOM 877 C C . GLU A 1 113 ? 4.781 -11.477 -51.156 1 95.94 113 GLU A C 1
ATOM 879 O O . GLU A 1 113 ? 3.604 -11.227 -50.875 1 95.94 113 GLU A O 1
ATOM 884 N N . HIS A 1 114 ? 5.246 -11.547 -52.344 1 95.5 114 HIS A N 1
ATOM 885 C CA . HIS A 1 114 ? 4.379 -11.352 -53.5 1 95.5 114 HIS A CA 1
ATOM 886 C C . HIS A 1 114 ? 3.299 -12.43 -53.562 1 95.5 114 HIS A C 1
ATOM 888 O O . HIS A 1 114 ? 2.119 -12.117 -53.75 1 95.5 114 HIS A O 1
ATOM 894 N N . ASP A 1 115 ? 3.707 -13.625 -53.406 1 96.62 115 ASP A N 1
ATOM 895 C CA . ASP A 1 115 ? 2.764 -14.742 -53.469 1 96.62 115 ASP A CA 1
ATOM 896 C C . ASP A 1 115 ? 1.774 -14.672 -52.281 1 96.62 115 ASP A C 1
ATOM 898 O O . ASP A 1 115 ? 0.61 -15.047 -52.438 1 96.62 115 ASP A O 1
ATOM 902 N N . ALA A 1 116 ? 2.279 -14.234 -51.156 1 97.31 116 ALA A N 1
ATOM 903 C CA . ALA A 1 116 ? 1.425 -14.117 -50 1 97.31 116 ALA A CA 1
ATOM 904 C C . ALA A 1 116 ? 0.346 -13.055 -50.188 1 97.31 116 ALA A C 1
ATOM 906 O O . ALA A 1 116 ? -0.786 -13.211 -49.75 1 97.31 116 ALA A O 1
ATOM 907 N N . ARG A 1 117 ? 0.683 -11.984 -50.906 1 96.31 117 ARG A N 1
ATOM 908 C CA . ARG A 1 117 ? -0.28 -10.93 -51.188 1 96.31 117 ARG A CA 1
ATOM 909 C C . ARG A 1 117 ? -1.389 -11.445 -52.094 1 96.31 117 ARG A C 1
ATOM 911 O O . ARG A 1 117 ? -2.568 -11.164 -51.875 1 96.31 117 ARG A O 1
ATOM 918 N N . ASP A 1 118 ? -0.938 -12.109 -53.125 1 96.81 118 ASP A N 1
ATOM 919 C CA . ASP A 1 118 ? -1.906 -12.703 -54.031 1 96.81 118 ASP A CA 1
ATOM 920 C C . ASP A 1 118 ? -2.812 -13.695 -53.312 1 96.81 118 ASP A C 1
ATOM 922 O O . ASP A 1 118 ? -4.027 -13.695 -53.5 1 96.81 118 ASP A O 1
ATOM 926 N N . ALA A 1 119 ? -2.186 -14.5 -52.531 1 97.31 119 ALA A N 1
ATOM 927 C CA . ALA A 1 119 ? -2.939 -15.492 -51.781 1 97.31 119 ALA A CA 1
ATOM 928 C C . ALA A 1 119 ? -3.918 -14.812 -50.812 1 97.31 119 ALA A C 1
ATOM 930 O O . ALA A 1 119 ? -5.012 -15.328 -50.594 1 97.31 119 ALA A O 1
ATOM 931 N N . CYS A 1 120 ? -3.531 -13.75 -50.25 1 97.75 120 CYS A N 1
ATOM 932 C CA . CYS A 1 120 ? -4.359 -12.992 -49.312 1 97.75 120 CYS A CA 1
ATOM 933 C C . CYS A 1 120 ? -5.637 -12.508 -50 1 97.75 120 CYS A C 1
ATOM 935 O O . CYS A 1 120 ? -6.723 -12.602 -49.406 1 97.75 120 CYS A O 1
ATOM 937 N N . GLU A 1 121 ? -5.543 -12.023 -51.156 1 97.5 121 GLU A N 1
ATOM 938 C CA . GLU A 1 121 ? -6.695 -11.555 -51.938 1 97.5 121 GLU A CA 1
ATOM 939 C C . GLU A 1 121 ? -7.625 -12.711 -52.281 1 97.5 121 GLU A C 1
ATOM 941 O O . GLU A 1 121 ? -8.844 -12.594 -52.156 1 97.5 121 GLU A O 1
ATOM 946 N N . ARG A 1 122 ? -6.977 -13.727 -52.688 1 98.12 122 ARG A N 1
ATOM 947 C CA . ARG A 1 122 ? -7.77 -14.906 -53.031 1 98.12 122 ARG A CA 1
ATOM 948 C C . ARG A 1 122 ? -8.492 -15.453 -51.812 1 98.12 122 ARG A C 1
ATOM 950 O O . ARG A 1 122 ? -9.641 -15.891 -51.906 1 98.12 122 ARG A O 1
ATOM 957 N N . ALA A 1 123 ? -7.805 -15.477 -50.688 1 98.44 123 ALA A N 1
ATOM 958 C CA . ALA A 1 123 ? -8.406 -15.945 -49.469 1 98.44 123 ALA A CA 1
ATOM 959 C C . ALA A 1 123 ? -9.594 -15.07 -49.062 1 98.44 123 ALA A C 1
ATOM 961 O O . ALA A 1 123 ? -10.641 -15.586 -48.656 1 98.44 123 ALA A O 1
ATOM 962 N N . ARG A 1 124 ? -9.43 -13.727 -49.156 1 98.19 124 ARG A N 1
ATOM 963 C CA . ARG A 1 124 ? -10.516 -12.797 -48.844 1 98.19 124 ARG A CA 1
ATOM 964 C C . ARG A 1 124 ? -11.758 -13.117 -49.688 1 98.19 124 ARG A C 1
ATOM 966 O O . ARG A 1 124 ? -12.859 -13.234 -49.125 1 98.19 124 ARG A O 1
ATOM 973 N N . ASP A 1 125 ? -11.547 -13.266 -50.938 1 97.88 125 ASP A N 1
ATOM 974 C CA . ASP A 1 125 ? -12.664 -13.516 -51.844 1 97.88 125 ASP A CA 1
ATOM 975 C C . ASP A 1 125 ? -13.328 -14.859 -51.531 1 97.88 125 ASP A C 1
ATOM 977 O O . ASP A 1 125 ? -14.555 -14.969 -51.531 1 97.88 125 ASP A O 1
ATOM 981 N N . ALA A 1 126 ? -12.492 -15.844 -51.281 1 98.31 126 ALA A N 1
ATOM 982 C CA . ALA A 1 126 ? -13.008 -17.172 -50.969 1 98.31 126 ALA A CA 1
ATOM 983 C C . ALA A 1 126 ? -13.836 -17.188 -49.688 1 98.31 126 ALA A C 1
ATOM 985 O O . ALA A 1 126 ? -14.898 -17.797 -49.625 1 98.31 126 ALA A O 1
ATOM 986 N N . ILE A 1 127 ? -13.375 -16.562 -48.656 1 98.25 127 ILE A N 1
ATOM 987 C CA . ILE A 1 127 ? -14.062 -16.516 -47.375 1 98.25 127 ILE A CA 1
ATOM 988 C C . ILE A 1 127 ? -15.367 -15.734 -47.531 1 98.25 127 ILE A C 1
ATOM 990 O O . ILE A 1 127 ? -16.406 -16.156 -47.031 1 98.25 127 ILE A O 1
ATOM 994 N N . ALA A 1 128 ? -15.328 -14.625 -48.219 1 97.75 128 ALA A N 1
ATOM 995 C CA . ALA A 1 128 ? -16.516 -13.805 -48.469 1 97.75 128 ALA A CA 1
ATOM 996 C C . ALA A 1 128 ? -17.609 -14.609 -49.188 1 97.75 128 ALA A C 1
ATOM 998 O O . ALA A 1 128 ? -18.781 -14.547 -48.812 1 97.75 128 ALA A O 1
ATOM 999 N N . GLU A 1 129 ? -17.172 -15.273 -50.156 1 97.62 129 GLU A N 1
ATOM 1000 C CA . GLU A 1 129 ? -18.109 -16.094 -50.938 1 97.62 129 GLU A CA 1
ATOM 1001 C C . GLU A 1 129 ? -18.734 -17.188 -50.062 1 97.62 129 GLU A C 1
ATOM 1003 O O . GLU A 1 129 ? -19.938 -17.438 -50.156 1 97.62 129 GLU A O 1
ATOM 1008 N N . ALA A 1 130 ? -17.906 -17.844 -49.312 1 97.38 130 ALA A N 1
ATOM 1009 C CA . ALA A 1 130 ? -18.406 -18.906 -48.438 1 97.38 130 ALA A CA 1
ATOM 1010 C C . ALA A 1 130 ? -19.406 -18.359 -47.438 1 97.38 130 ALA A C 1
ATOM 1012 O O . ALA A 1 130 ? -20.422 -19.016 -47.156 1 97.38 130 ALA A O 1
ATOM 1013 N N . LEU A 1 131 ? -19.125 -17.219 -46.844 1 96.62 131 LEU A N 1
ATOM 1014 C CA . LEU A 1 131 ? -20.031 -16.594 -45.906 1 96.62 131 LEU A CA 1
ATOM 1015 C C . LEU A 1 131 ? -21.359 -16.219 -46.562 1 96.62 131 LEU A C 1
ATOM 1017 O O . LEU A 1 131 ? -22.422 -16.438 -46 1 96.62 131 LEU A O 1
ATOM 1021 N N . ALA A 1 132 ? -21.25 -15.703 -47.719 1 95.81 132 ALA A N 1
ATOM 1022 C CA . ALA A 1 132 ? -22.453 -15.344 -48.469 1 95.81 132 ALA A CA 1
ATOM 1023 C C . ALA A 1 132 ? -23.297 -16.578 -48.781 1 95.81 132 ALA A C 1
ATOM 1025 O O . ALA A 1 132 ? -24.531 -16.516 -48.719 1 95.81 132 ALA A O 1
ATOM 1026 N N . ALA A 1 133 ? -22.641 -17.562 -49.062 1 96.19 133 ALA A N 1
ATOM 1027 C CA . ALA A 1 133 ? -23.328 -18.812 -49.406 1 96.19 133 ALA A CA 1
ATOM 1028 C C . ALA A 1 133 ? -24.109 -19.344 -48.188 1 96.19 133 ALA A C 1
ATOM 1030 O O . ALA A 1 133 ? -25.062 -20.109 -48.344 1 96.19 133 ALA A O 1
ATOM 1031 N N . GLN A 1 134 ? -23.672 -18.953 -47.031 1 94.25 134 GLN A N 1
ATOM 1032 C CA . GLN A 1 134 ? -24.359 -19.375 -45.812 1 94.25 134 GLN A CA 1
ATOM 1033 C C . GLN A 1 134 ? -25.5 -18.406 -45.469 1 94.25 134 GLN A C 1
ATOM 1035 O O . GLN A 1 134 ? -26.094 -18.5 -44.406 1 94.25 134 GLN A O 1
ATOM 1040 N N . GLY A 1 135 ? -25.703 -17.391 -46.312 1 93.56 135 GLY A N 1
ATOM 1041 C CA . GLY A 1 135 ? -26.812 -16.484 -46.125 1 93.56 135 GLY A CA 1
ATOM 1042 C C . GLY A 1 135 ? -26.422 -15.195 -45.406 1 93.56 135 GLY A C 1
ATOM 1043 O O . GLY A 1 135 ? -27.281 -14.375 -45.062 1 93.56 135 GLY A O 1
ATOM 1044 N N . ALA A 1 136 ? -25.125 -15 -45.156 1 94.62 136 ALA A N 1
ATOM 1045 C CA . ALA A 1 136 ? -24.688 -13.773 -44.5 1 94.62 136 ALA A CA 1
ATOM 1046 C C . ALA A 1 136 ? -24.672 -12.602 -45.469 1 94.62 136 ALA A C 1
ATOM 1048 O O . ALA A 1 136 ? -24.453 -12.781 -46.656 1 94.62 136 ALA A O 1
ATOM 1049 N N . SER A 1 137 ? -25.031 -11.43 -44.938 1 95.81 137 SER A N 1
ATOM 1050 C CA . SER A 1 137 ? -24.672 -10.211 -45.656 1 95.81 137 SER A CA 1
ATOM 1051 C C . SER A 1 137 ? -23.188 -9.922 -45.531 1 95.81 137 SER A C 1
ATOM 1053 O O . SER A 1 137 ? -22.656 -9.805 -44.438 1 95.81 137 SER A O 1
ATOM 1055 N N . VAL A 1 138 ? -22.594 -9.812 -46.781 1 96.69 138 VAL A N 1
ATOM 1056 C CA . VAL A 1 138 ? -21.141 -9.719 -46.75 1 96.69 138 VAL A CA 1
ATOM 1057 C C . VAL A 1 138 ? -20.688 -8.477 -47.5 1 96.69 138 VAL A C 1
ATOM 1059 O O . VAL A 1 138 ? -21.266 -8.125 -48.531 1 96.69 138 VAL A O 1
ATOM 1062 N N . GLY A 1 139 ? -19.766 -7.719 -46.906 1 95.38 139 GLY A N 1
ATOM 1063 C CA . GLY A 1 139 ? -19.047 -6.629 -47.531 1 95.38 139 GLY A CA 1
ATOM 1064 C C . GLY A 1 139 ? -17.531 -6.758 -47.438 1 95.38 139 GLY A C 1
ATOM 1065 O O . GLY A 1 139 ? -17.031 -7.266 -46.438 1 95.38 139 GLY A O 1
ATOM 1066 N N . CYS A 1 140 ? -16.828 -6.414 -48.531 1 95.62 140 CYS A N 1
ATOM 1067 C CA . CYS A 1 140 ? -15.367 -6.422 -48.531 1 95.62 140 CYS A CA 1
ATOM 1068 C C . CYS A 1 140 ? -14.812 -5.031 -48.844 1 95.62 140 CYS A C 1
ATOM 1070 O O . CYS A 1 140 ? -15.375 -4.293 -49.656 1 95.62 140 CYS A O 1
ATOM 1072 N N . PHE A 1 141 ? -13.828 -4.648 -48.094 1 94.19 141 PHE A N 1
ATOM 1073 C CA . PHE A 1 141 ? -13.133 -3.398 -48.375 1 94.19 141 PHE A CA 1
ATOM 1074 C C . PHE A 1 141 ? -11.68 -3.467 -47.938 1 94.19 141 PHE A C 1
ATOM 1076 O O . PHE A 1 141 ? -11.258 -4.461 -47.344 1 94.19 141 PHE A O 1
ATOM 1083 N N . GLU A 1 142 ? -10.844 -2.52 -48.375 1 93.5 142 GLU A N 1
ATOM 1084 C CA . GLU A 1 142 ? -9.414 -2.51 -48.094 1 93.5 142 GLU A CA 1
ATOM 1085 C C . GLU A 1 142 ? -9 -1.226 -47.375 1 93.5 142 GLU A C 1
ATOM 1087 O O . GLU A 1 142 ? -9.555 -0.157 -47.625 1 93.5 142 GLU A O 1
ATOM 1092 N N . THR A 1 143 ? -8.18 -1.441 -46.344 1 91.62 143 THR A N 1
ATOM 1093 C CA . THR A 1 143 ? -7.484 -0.303 -45.75 1 91.62 143 THR A CA 1
ATOM 1094 C C . THR A 1 143 ? -5.996 -0.342 -46.094 1 91.62 143 THR A C 1
ATOM 1096 O O . THR A 1 143 ? -5.531 -1.252 -46.781 1 91.62 143 THR A O 1
ATOM 1099 N N . ASP A 1 144 ? -5.203 0.645 -45.594 1 85.69 144 ASP A N 1
ATOM 1100 C CA . ASP A 1 144 ? -3.768 0.705 -45.844 1 85.69 144 ASP A CA 1
ATOM 1101 C C . ASP A 1 144 ? -3.047 -0.467 -45.188 1 85.69 144 ASP A C 1
ATOM 1103 O O . ASP A 1 144 ? -1.917 -0.796 -45.531 1 85.69 144 ASP A O 1
ATOM 1107 N N . HIS A 1 145 ? -3.787 -1.124 -44.406 1 83.88 145 HIS A N 1
ATOM 1108 C CA . HIS A 1 145 ? -3.086 -2.092 -43.562 1 83.88 145 HIS A CA 1
ATOM 1109 C C . HIS A 1 145 ? -3.592 -3.508 -43.812 1 83.88 145 HIS A C 1
ATOM 1111 O O . HIS A 1 145 ? -2.867 -4.48 -43.594 1 83.88 145 HIS A O 1
ATOM 1117 N N . ASP A 1 146 ? -4.832 -3.625 -44.188 1 93.19 146 ASP A N 1
ATOM 1118 C CA . ASP A 1 146 ? -5.371 -4.98 -44.25 1 93.19 146 ASP A CA 1
ATOM 1119 C C . ASP A 1 146 ? -6.586 -5.051 -45.156 1 93.19 146 ASP A C 1
ATOM 1121 O O . ASP A 1 146 ? -7.156 -4.023 -45.531 1 93.19 146 ASP A O 1
ATOM 1125 N N . LEU A 1 147 ? -6.867 -6.258 -45.656 1 96.88 147 LEU A N 1
ATOM 1126 C CA . LEU A 1 147 ? -8.117 -6.609 -46.312 1 96.88 147 LEU A CA 1
ATOM 1127 C C . LEU A 1 147 ? -9.188 -6.969 -45.312 1 96.88 147 LEU A C 1
ATOM 1129 O O . LEU A 1 147 ? -8.898 -7.625 -44.312 1 96.88 147 LEU A O 1
ATOM 1133 N N . ARG A 1 148 ? -10.414 -6.508 -45.531 1 96.69 148 ARG A N 1
ATOM 1134 C CA . ARG A 1 148 ? -11.445 -6.652 -44.5 1 96.69 148 ARG A CA 1
ATOM 1135 C C . ARG A 1 148 ? -12.703 -7.289 -45.094 1 96.69 148 ARG A C 1
ATOM 1137 O O . ARG A 1 148 ? -13.078 -7.004 -46.25 1 96.69 148 ARG A O 1
ATOM 1144 N N . ILE A 1 149 ? -13.234 -8.195 -44.375 1 97 149 ILE A N 1
ATOM 1145 C CA . ILE A 1 149 ? -14.539 -8.797 -44.656 1 97 149 ILE A CA 1
ATOM 1146 C C . ILE A 1 149 ? -15.508 -8.477 -43.531 1 97 149 ILE A C 1
ATOM 1148 O O . ILE A 1 149 ? -15.266 -8.852 -42.375 1 97 149 ILE A O 1
ATOM 1152 N N . VAL A 1 150 ? -16.578 -7.824 -43.812 1 96.31 150 VAL A N 1
ATOM 1153 C CA . VAL A 1 150 ? -17.641 -7.598 -42.844 1 96.31 150 VAL A CA 1
ATOM 1154 C C . VAL A 1 150 ? -18.812 -8.531 -43.156 1 96.31 150 VAL A C 1
ATOM 1156 O O . VAL A 1 150 ? -19.234 -8.672 -44.312 1 96.31 150 VAL A O 1
ATOM 1159 N N . ALA A 1 151 ? -19.281 -9.18 -42.094 1 95.44 151 ALA A N 1
ATOM 1160 C CA . ALA A 1 151 ? -20.344 -10.148 -42.281 1 95.44 151 ALA A CA 1
ATOM 1161 C C . ALA A 1 151 ? -21.391 -10.062 -41.188 1 95.44 151 ALA A C 1
ATOM 1163 O O . ALA A 1 151 ? -21.047 -9.898 -40 1 95.44 151 ALA A O 1
ATOM 1164 N N . ARG A 1 152 ? -22.547 -10.164 -41.594 1 94 152 ARG A N 1
ATOM 1165 C CA . ARG A 1 152 ? -23.672 -10.289 -40.656 1 94 152 ARG A CA 1
ATOM 1166 C C . ARG A 1 152 ? -24.438 -11.586 -40.906 1 94 152 ARG A C 1
ATOM 1168 O O . ARG A 1 152 ? -25.078 -11.758 -41.938 1 94 152 ARG A O 1
ATOM 1175 N N . ALA A 1 153 ? -24.438 -12.414 -39.969 1 85.5 153 ALA A N 1
ATOM 1176 C CA . ALA A 1 153 ? -24.953 -13.773 -40.125 1 85.5 153 ALA A CA 1
ATOM 1177 C C . ALA A 1 153 ? -26.469 -13.766 -40.281 1 85.5 153 ALA A C 1
ATOM 1179 O O . ALA A 1 153 ? -27.031 -14.664 -40.938 1 85.5 153 ALA A O 1
ATOM 1180 N N . ASP A 1 154 ? -27.125 -12.766 -39.75 1 87.06 154 ASP A N 1
ATOM 1181 C CA . ASP A 1 154 ? -28.578 -12.719 -39.812 1 87.06 154 ASP A CA 1
ATOM 1182 C C . ASP A 1 154 ? -29.047 -12.148 -41.156 1 87.06 154 ASP A C 1
ATOM 1184 O O . ASP A 1 154 ? -30.25 -11.984 -41.375 1 87.06 154 ASP A O 1
ATOM 1188 N N . GLY A 1 155 ? -28.172 -11.805 -41.969 1 87.44 155 GLY A N 1
ATOM 1189 C CA . GLY A 1 155 ? -28.5 -11.312 -43.281 1 87.44 155 GLY A CA 1
ATOM 1190 C C . GLY A 1 155 ? -28.969 -9.867 -43.281 1 87.44 155 GLY A C 1
ATOM 1191 O O . GLY A 1 155 ? -29.344 -9.336 -44.344 1 87.44 155 GLY A O 1
ATOM 1192 N N . GLY A 1 156 ? -28.969 -9.266 -42.219 1 87.56 156 GLY A N 1
ATOM 1193 C CA . GLY A 1 156 ? -29.406 -7.879 -42.125 1 87.56 156 GLY A CA 1
ATOM 1194 C C . GLY A 1 156 ? -28.469 -6.914 -42.812 1 87.56 156 GLY A C 1
ATOM 1195 O O . GLY A 1 156 ? -27.438 -7.324 -43.375 1 87.56 156 GLY A O 1
ATOM 1196 N N . PRO A 1 157 ? -28.875 -5.672 -42.938 1 87.88 157 PRO A N 1
ATOM 1197 C CA . PRO A 1 157 ? -28.062 -4.672 -43.625 1 87.88 157 PRO A CA 1
ATOM 1198 C C . PRO A 1 157 ? -26.75 -4.371 -42.906 1 87.88 157 PRO A C 1
ATOM 1200 O O . PRO A 1 157 ? -26.703 -4.375 -41.688 1 87.88 157 PRO A O 1
ATOM 1203 N N . LEU A 1 158 ? -25.719 -4.215 -43.688 1 89.25 158 LEU A N 1
ATOM 1204 C CA . LEU A 1 158 ? -24.422 -3.775 -43.188 1 89.25 158 LEU A CA 1
ATOM 1205 C C . LEU A 1 158 ? -24.359 -2.254 -43.125 1 89.25 158 LEU A C 1
ATOM 1207 O O . LEU A 1 158 ? -24.953 -1.566 -43.938 1 89.25 158 LEU A O 1
ATOM 1211 N N . GLU A 1 159 ? -23.844 -1.712 -42.062 1 86 159 GLU A N 1
ATOM 1212 C CA . GLU A 1 159 ? -23.609 -0.276 -41.938 1 86 159 GLU A CA 1
ATOM 1213 C C . GLU A 1 159 ? -22.188 0.081 -42.344 1 86 159 GLU A C 1
ATOM 1215 O O . GLU A 1 159 ? -21.312 0.216 -41.469 1 86 159 GLU A O 1
ATOM 1220 N N . PRO A 1 160 ? -21.969 0.435 -43.562 1 79 160 PRO A N 1
ATOM 1221 C CA . PRO A 1 160 ? -20.594 0.655 -44.031 1 79 160 PRO A CA 1
ATOM 1222 C C . PRO A 1 160 ? -19.953 1.876 -43.375 1 79 160 PRO A C 1
ATOM 1224 O O . PRO A 1 160 ? -18.719 1.992 -43.375 1 79 160 PRO A O 1
ATOM 1227 N N . SER A 1 161 ? -20.781 2.777 -42.781 1 85.38 161 SER A N 1
ATOM 1228 C CA . SER A 1 161 ? -20.234 4.016 -42.25 1 85.38 161 SER A CA 1
ATOM 1229 C C . SER A 1 161 ? -19.859 3.844 -40.781 1 85.38 161 SER A C 1
ATOM 1231 O O . SER A 1 161 ? -19.359 4.777 -40.125 1 85.38 161 SER A O 1
ATOM 1233 N N . ASP A 1 162 ? -20.016 2.641 -40.344 1 90 162 ASP A N 1
ATOM 1234 C CA . ASP A 1 162 ? -19.625 2.387 -38.969 1 90 162 ASP A CA 1
ATOM 1235 C C . ASP A 1 162 ? -18.125 2.52 -38.781 1 90 162 ASP A C 1
ATOM 1237 O O . ASP A 1 162 ? -17.344 1.714 -39.281 1 90 162 ASP A O 1
ATOM 1241 N N . GLU A 1 163 ? -17.734 3.609 -38 1 90.38 163 GLU A N 1
ATOM 1242 C CA . GLU A 1 163 ? -16.328 3.934 -37.812 1 90.38 163 GLU A CA 1
ATOM 1243 C C . GLU A 1 163 ? -15.57 2.773 -37.156 1 90.38 163 GLU A C 1
ATOM 1245 O O . GLU A 1 163 ? -14.375 2.607 -37.375 1 90.38 163 GLU A O 1
ATOM 1250 N N . ARG A 1 164 ? -16.203 2.014 -36.438 1 91.81 164 ARG A N 1
ATOM 1251 C CA . ARG A 1 164 ? -15.602 0.861 -35.781 1 91.81 164 ARG A CA 1
ATOM 1252 C C . ARG A 1 164 ? -15.078 -0.138 -36.812 1 91.81 164 ARG A C 1
ATOM 1254 O O . ARG A 1 164 ? -14.227 -0.977 -36.469 1 91.81 164 ARG A O 1
ATOM 1261 N N . LEU A 1 165 ? -15.469 -0.203 -38.031 1 92 165 LEU A N 1
ATOM 1262 C CA . LEU A 1 165 ? -15.016 -1.09 -39.094 1 92 165 LEU A CA 1
ATOM 1263 C C . LEU A 1 165 ? -13.602 -0.722 -39.531 1 92 165 LEU A C 1
ATOM 1265 O O . LEU A 1 165 ? -12.906 -1.54 -40.156 1 92 165 LEU A O 1
ATOM 1269 N N . LEU A 1 166 ? -13.258 0.513 -39.188 1 91.25 166 LEU A N 1
ATOM 1270 C CA . LEU A 1 166 ? -11.945 1.002 -39.594 1 91.25 166 LEU A CA 1
ATOM 1271 C C . LEU A 1 166 ? -10.945 0.888 -38.469 1 91.25 166 LEU A C 1
ATOM 1273 O O . LEU A 1 166 ? -9.758 1.179 -38.625 1 91.25 166 LEU A O 1
ATOM 1277 N N . ALA A 1 167 ? -11.383 0.423 -37.312 1 88.69 167 ALA A N 1
ATOM 1278 C CA . ALA A 1 167 ? -10.516 0.336 -36.125 1 88.69 167 ALA A CA 1
ATOM 1279 C C . ALA A 1 167 ? -9.336 -0.597 -36.406 1 88.69 167 ALA A C 1
ATOM 1281 O O . ALA A 1 167 ? -9.484 -1.633 -37.031 1 88.69 167 ALA A O 1
ATOM 1282 N N . PRO A 1 168 ? -8.188 -0.162 -35.875 1 90.56 168 PRO A N 1
ATOM 1283 C CA . PRO A 1 168 ? -7.039 -1.055 -36.031 1 90.56 168 PRO A CA 1
ATOM 1284 C C . PRO A 1 168 ? -7.203 -2.375 -35.281 1 90.56 168 PRO A C 1
ATOM 1286 O O . PRO A 1 168 ? -8.172 -2.549 -34.562 1 90.56 168 PRO A O 1
ATOM 1289 N N . SER A 1 169 ? -6.266 -3.32 -35.562 1 92.88 169 SER A N 1
ATOM 1290 C CA . SER A 1 169 ? -6.223 -4.586 -34.844 1 92.88 169 SER A CA 1
ATOM 1291 C C . SER A 1 169 ? -6.102 -4.359 -33.344 1 92.88 169 SER A C 1
ATOM 1293 O O . SER A 1 169 ? -5.355 -3.482 -32.906 1 92.88 169 SER A O 1
ATOM 1295 N N . PRO A 1 170 ? -6.805 -5.133 -32.531 1 91.56 170 PRO A N 1
ATOM 1296 C CA . PRO A 1 170 ? -6.648 -5.043 -31.078 1 91.56 170 PRO A CA 1
ATOM 1297 C C . PRO A 1 170 ? -5.223 -5.348 -30.609 1 91.56 170 PRO A C 1
ATOM 1299 O O . PRO A 1 170 ? -4.84 -4.992 -29.5 1 91.56 170 PRO A O 1
ATOM 1302 N N . HIS A 1 171 ? -4.441 -5.961 -31.484 1 92.81 171 HIS A N 1
ATOM 1303 C CA . HIS A 1 171 ? -3.051 -6.27 -31.172 1 92.81 171 HIS A CA 1
ATOM 1304 C C . HIS A 1 171 ? -2.176 -5.023 -31.266 1 92.81 171 HIS A C 1
ATOM 1306 O O . HIS A 1 171 ? -1.05 -5.012 -30.75 1 92.81 171 HIS A O 1
ATOM 1312 N N . ASP A 1 172 ? -2.699 -4.047 -31.906 1 92.12 172 ASP A N 1
ATOM 1313 C CA . ASP A 1 172 ? -1.835 -2.938 -32.281 1 92.12 172 ASP A CA 1
ATOM 1314 C C . ASP A 1 172 ? -2.203 -1.665 -31.531 1 92.12 172 ASP A C 1
ATOM 1316 O O . ASP A 1 172 ? -1.681 -0.587 -31.828 1 92.12 172 ASP A O 1
ATOM 1320 N N . VAL A 1 173 ? -3.109 -1.829 -30.609 1 89 173 VAL A N 1
ATOM 1321 C CA . VAL A 1 173 ? -3.539 -0.651 -29.859 1 89 173 VAL A CA 1
ATOM 1322 C C . VAL A 1 173 ? -3.656 -0.994 -28.375 1 89 173 VAL A C 1
ATOM 1324 O O . VAL A 1 173 ? -3.805 -2.162 -28.016 1 89 173 VAL A O 1
ATOM 1327 N N . LYS A 1 174 ? -3.672 0.096 -27.641 1 87.44 174 LYS A N 1
ATOM 1328 C CA . LYS A 1 174 ? -3.832 -0.065 -26.203 1 87.44 174 LYS A CA 1
ATOM 1329 C C . LYS A 1 174 ? -5.227 -0.575 -25.859 1 87.44 174 LYS A C 1
ATOM 1331 O O . LYS A 1 174 ? -6.223 -0.09 -26.391 1 87.44 174 LYS A O 1
ATOM 1336 N N . THR A 1 175 ? -5.234 -1.61 -25.016 1 84.44 175 THR A N 1
ATOM 1337 C CA . THR A 1 175 ? -6.516 -2.119 -24.531 1 84.44 175 THR A CA 1
ATOM 1338 C C . THR A 1 175 ? -7.227 -1.072 -23.688 1 84.44 175 THR A C 1
ATOM 1340 O O . THR A 1 175 ? -6.609 -0.441 -22.828 1 84.44 175 THR A O 1
ATOM 1343 N N . PRO A 1 176 ? -8.469 -0.918 -23.906 1 76 176 PRO A N 1
ATOM 1344 C CA . PRO A 1 176 ? -9.211 0.044 -23.078 1 76 176 PRO A CA 1
ATOM 1345 C C . PRO A 1 176 ? -9.242 -0.338 -21.609 1 76 176 PRO A C 1
ATOM 1347 O O . PRO A 1 176 ? -9.062 -1.509 -21.266 1 76 176 PRO A O 1
ATOM 1350 N N . ASP A 1 177 ? -9.578 0.595 -20.781 1 68.25 177 ASP A N 1
ATOM 1351 C CA . ASP A 1 177 ? -9.625 0.393 -19.344 1 68.25 177 ASP A CA 1
ATOM 1352 C C . ASP A 1 177 ? -10.703 -0.619 -18.969 1 68.25 177 ASP A C 1
ATOM 1354 O O . ASP A 1 177 ? -10.57 -1.339 -17.969 1 68.25 177 ASP A O 1
ATOM 1358 N N . ARG A 1 178 ? -11.688 -0.654 -19.797 1 70.94 178 ARG A N 1
ATOM 1359 C CA . ARG A 1 178 ? -12.812 -1.532 -19.5 1 70.94 178 ARG A CA 1
ATOM 1360 C C . ARG A 1 178 ? -12.516 -2.965 -19.922 1 70.94 178 ARG A C 1
ATOM 1362 O O . ARG A 1 178 ? -13.32 -3.871 -19.672 1 70.94 178 ARG A O 1
ATOM 1369 N N . GLY A 1 179 ? -11.359 -3.186 -20.547 1 76.12 179 GLY A N 1
ATOM 1370 C CA . GLY A 1 179 ? -11 -4.527 -20.984 1 76.12 179 GLY A CA 1
ATOM 1371 C C . GLY A 1 179 ? -11.195 -4.746 -22.469 1 76.12 179 GLY A C 1
ATOM 1372 O O . GLY A 1 179 ? -11.641 -3.846 -23.188 1 76.12 179 GLY A O 1
ATOM 1373 N N . LEU A 1 180 ? -10.828 -5.887 -22.953 1 81.69 180 LEU A N 1
ATOM 1374 C CA . LEU A 1 180 ? -10.977 -6.262 -24.359 1 81.69 180 LEU A CA 1
ATOM 1375 C C . LEU A 1 180 ? -12.43 -6.535 -24.703 1 81.69 180 LEU A C 1
ATOM 1377 O O . LEU A 1 180 ? -13.094 -7.324 -24.031 1 81.69 180 LEU A O 1
ATOM 1381 N N . ASP A 1 181 ? -13 -5.734 -25.625 1 82.75 181 ASP A N 1
ATOM 1382 C CA . ASP A 1 181 ? -14.398 -5.867 -26.016 1 82.75 181 ASP A CA 1
ATOM 1383 C C . ASP A 1 181 ? -14.555 -5.703 -27.531 1 82.75 181 ASP A C 1
ATOM 1385 O O . ASP A 1 181 ? -14.008 -4.773 -28.125 1 82.75 181 ASP A O 1
ATOM 1389 N N . ASP A 1 182 ? -15.227 -6.625 -28.125 1 90.06 182 ASP A N 1
ATOM 1390 C CA . ASP A 1 182 ? -15.602 -6.523 -29.531 1 90.06 182 ASP A CA 1
ATOM 1391 C C . ASP A 1 182 ? -17.062 -6.121 -29.688 1 90.06 182 ASP A C 1
ATOM 1393 O O . ASP A 1 182 ? -17.938 -6.977 -29.859 1 90.06 182 ASP A O 1
ATOM 1397 N N . ALA A 1 183 ? -17.266 -4.852 -29.734 1 89.69 183 ALA A N 1
ATOM 1398 C CA . ALA A 1 183 ? -18.625 -4.312 -29.766 1 89.69 183 ALA A CA 1
ATOM 1399 C C . ALA A 1 183 ? -19.359 -4.746 -31.031 1 89.69 183 ALA A C 1
ATOM 1401 O O . ALA A 1 183 ? -20.562 -5.02 -31 1 89.69 183 ALA A O 1
ATOM 1402 N N . LEU A 1 184 ? -18.688 -4.742 -32.125 1 92.5 184 LEU A N 1
ATOM 1403 C CA . LEU A 1 184 ? -19.281 -5.164 -33.375 1 92.5 184 LEU A CA 1
ATOM 1404 C C . LEU A 1 184 ? -19.828 -6.586 -33.281 1 92.5 184 LEU A C 1
ATOM 1406 O O . LEU A 1 184 ? -20.984 -6.844 -33.625 1 92.5 184 LEU A O 1
ATOM 1410 N N . ALA A 1 185 ? -18.969 -7.43 -32.812 1 92.38 185 ALA A N 1
ATOM 1411 C CA . ALA A 1 185 ? -19.359 -8.828 -32.688 1 92.38 185 ALA A CA 1
ATOM 1412 C C . ALA A 1 185 ? -20.531 -8.992 -31.734 1 92.38 185 ALA A C 1
ATOM 1414 O O . ALA A 1 185 ? -21.422 -9.82 -31.969 1 92.38 185 ALA A O 1
ATOM 1415 N N . ARG A 1 186 ? -20.547 -8.266 -30.656 1 88.88 186 ARG A N 1
ATOM 1416 C CA . ARG A 1 186 ? -21.641 -8.32 -29.672 1 88.88 186 ARG A CA 1
ATOM 1417 C C . ARG A 1 186 ? -22.969 -7.914 -30.312 1 88.88 186 ARG A C 1
ATOM 1419 O O . ARG A 1 186 ? -24.031 -8.383 -29.906 1 88.88 186 ARG A O 1
ATOM 1426 N N . GLU A 1 187 ? -22.828 -7.086 -31.359 1 90.12 187 GLU A N 1
ATOM 1427 C CA . GLU A 1 187 ? -24.016 -6.605 -32.062 1 90.12 187 GLU A CA 1
ATOM 1428 C C . GLU A 1 187 ? -24.344 -7.484 -33.25 1 90.12 187 GLU A C 1
ATOM 1430 O O . GLU A 1 187 ? -25.25 -7.176 -34.031 1 90.12 187 GLU A O 1
ATOM 1435 N N . GLY A 1 188 ? -23.594 -8.523 -33.406 1 89.88 188 GLY A N 1
ATOM 1436 C CA . GLY A 1 188 ? -23.906 -9.508 -34.438 1 89.88 188 GLY A CA 1
ATOM 1437 C C . GLY A 1 188 ? -23.156 -9.281 -35.719 1 89.88 188 GLY A C 1
ATOM 1438 O O . GLY A 1 188 ? -23.406 -9.977 -36.719 1 89.88 188 GLY A O 1
ATOM 1439 N N . THR A 1 189 ? -22.312 -8.305 -35.781 1 93.94 189 THR A N 1
ATOM 1440 C CA . THR A 1 189 ? -21.5 -8.023 -36.969 1 93.94 189 THR A CA 1
ATOM 1441 C C . THR A 1 189 ? -20.062 -8.5 -36.781 1 93.94 189 THR A C 1
ATOM 1443 O O . THR A 1 189 ? -19.391 -8.062 -35.844 1 93.94 189 THR A O 1
ATOM 1446 N N . TRP A 1 190 ? -19.609 -9.367 -37.719 1 94.75 190 TRP A N 1
ATOM 1447 C CA . TRP A 1 190 ? -18.25 -9.891 -37.625 1 94.75 190 TRP A CA 1
ATOM 1448 C C . TRP A 1 190 ? -17.312 -9.172 -38.562 1 94.75 190 TRP A C 1
ATOM 1450 O O . TRP A 1 190 ? -17.672 -8.938 -39.75 1 94.75 190 TRP A O 1
ATOM 1460 N N . LEU A 1 191 ? -16.203 -8.781 -38.062 1 95.62 191 LEU A N 1
ATOM 1461 C CA . LEU A 1 191 ? -15.148 -8.188 -38.875 1 95.62 191 LEU A CA 1
ATOM 1462 C C . LEU A 1 191 ? -13.93 -9.102 -38.938 1 95.62 191 LEU A C 1
ATOM 1464 O O . LEU A 1 191 ? -13.25 -9.305 -37.938 1 95.62 191 LEU A O 1
ATOM 1468 N N . PHE A 1 192 ? -13.648 -9.664 -40.125 1 96.44 192 PHE A N 1
ATOM 1469 C CA . PHE A 1 192 ? -12.43 -10.43 -40.406 1 96.44 192 PHE A CA 1
ATOM 1470 C C . PHE A 1 192 ? -11.367 -9.547 -41.031 1 96.44 192 PHE A C 1
ATOM 1472 O O . PHE A 1 192 ? -11.664 -8.742 -41.906 1 96.44 192 PHE A O 1
ATOM 1479 N N . ARG A 1 193 ? -10.148 -9.734 -40.594 1 96.88 193 ARG A N 1
ATOM 1480 C CA . ARG A 1 193 ? -9.031 -8.992 -41.156 1 96.88 193 ARG A CA 1
ATOM 1481 C C . ARG A 1 193 ? -7.977 -9.945 -41.719 1 96.88 193 ARG A C 1
ATOM 1483 O O . ARG A 1 193 ? -7.609 -10.922 -41.062 1 96.88 193 ARG A O 1
ATOM 1490 N N . LEU A 1 194 ? -7.504 -9.641 -42.875 1 97.81 194 LEU A N 1
ATOM 1491 C CA . LEU A 1 194 ? -6.414 -10.398 -43.5 1 97.81 194 LEU A CA 1
ATOM 1492 C C . LEU A 1 194 ? -5.242 -9.484 -43.844 1 97.81 194 LEU A C 1
ATOM 1494 O O . LEU A 1 194 ? -5.441 -8.359 -44.312 1 97.81 194 LEU A O 1
ATOM 1498 N N . ARG A 1 195 ? -4.117 -9.984 -43.562 1 97.38 195 ARG A N 1
ATOM 1499 C CA . ARG A 1 195 ? -2.916 -9.258 -43.969 1 97.38 195 ARG A CA 1
ATOM 1500 C C . ARG A 1 195 ? -1.741 -10.211 -44.156 1 97.38 195 ARG A C 1
ATOM 1502 O O . ARG A 1 195 ? -1.806 -11.375 -43.75 1 97.38 195 ARG A O 1
ATOM 1509 N N . VAL A 1 196 ? -0.761 -9.75 -44.844 1 96.94 196 VAL A N 1
ATOM 1510 C CA . VAL A 1 196 ? 0.479 -10.5 -45.031 1 96.94 196 VAL A CA 1
ATOM 1511 C C . VAL A 1 196 ? 1.387 -10.266 -43.812 1 96.94 196 VAL A C 1
ATOM 1513 O O . VAL A 1 196 ? 1.534 -9.133 -43.344 1 96.94 196 VAL A O 1
ATOM 1516 N N . GLU A 1 197 ? 1.844 -11.336 -43.281 1 95.69 197 GLU A N 1
ATOM 1517 C CA . GLU A 1 197 ? 2.758 -11.25 -42.156 1 95.69 197 GLU A CA 1
ATOM 1518 C C . GLU A 1 197 ? 4.062 -11.992 -42.438 1 95.69 197 GLU A C 1
ATOM 1520 O O . GLU A 1 197 ? 4.055 -13.055 -43.062 1 95.69 197 GLU A O 1
ATOM 1525 N N . ARG A 1 198 ? 5.133 -11.352 -42 1 93.44 198 ARG A N 1
ATOM 1526 C CA . ARG A 1 198 ? 6.441 -11.984 -42.125 1 93.44 198 ARG A CA 1
ATOM 1527 C C . ARG A 1 198 ? 6.59 -13.156 -41.156 1 93.44 198 ARG A C 1
ATOM 1529 O O . ARG A 1 198 ? 6.148 -13.078 -40 1 93.44 198 ARG A O 1
ATOM 1536 N N . ALA A 1 199 ? 7.008 -14.289 -41.594 1 91.75 199 ALA A N 1
ATOM 1537 C CA . ALA A 1 199 ? 7.355 -15.484 -40.844 1 91.75 199 ALA A CA 1
ATOM 1538 C C . ALA A 1 199 ? 8.789 -15.93 -41.125 1 91.75 199 ALA A C 1
ATOM 1540 O O . ALA A 1 199 ? 9.438 -15.391 -42.031 1 91.75 199 ALA A O 1
ATOM 1541 N N . GLU A 1 200 ? 9.266 -16.812 -40.312 1 87 200 GLU A N 1
ATOM 1542 C CA . GLU A 1 200 ? 10.609 -17.328 -40.562 1 87 200 GLU A CA 1
ATOM 1543 C C . GLU A 1 200 ? 10.719 -17.953 -41.938 1 87 200 GLU A C 1
ATOM 1545 O O . GLU A 1 200 ? 9.977 -18.891 -42.281 1 87 200 GLU A O 1
ATOM 1550 N N . GLY A 1 201 ? 11.523 -17.422 -42.719 1 91 201 GLY A N 1
ATOM 1551 C CA . GLY A 1 201 ? 11.797 -17.969 -44.031 1 91 201 GLY A CA 1
ATOM 1552 C C . GLY A 1 201 ? 10.922 -17.375 -45.125 1 91 201 GLY A C 1
ATOM 1553 O O . GLY A 1 201 ? 11.078 -17.703 -46.281 1 91 201 GLY A O 1
ATOM 1554 N N . GLY A 1 202 ? 9.984 -16.547 -44.75 1 96.06 202 GLY A N 1
ATOM 1555 C CA . GLY A 1 202 ? 9.125 -15.945 -45.781 1 96.06 202 GLY A CA 1
ATOM 1556 C C . GLY A 1 202 ? 7.945 -15.188 -45.188 1 96.06 202 GLY A C 1
ATOM 1557 O O . GLY A 1 202 ? 8.094 -14.469 -44.188 1 96.06 202 GLY A O 1
ATOM 1558 N N . SER A 1 203 ? 6.816 -15.242 -45.906 1 97.25 203 SER A N 1
ATOM 1559 C CA . SER A 1 203 ? 5.59 -14.562 -45.5 1 97.25 203 SER A CA 1
ATOM 1560 C C . SER A 1 203 ? 4.387 -15.492 -45.594 1 97.25 203 SER A C 1
ATOM 1562 O O . SER A 1 203 ? 4.453 -16.547 -46.219 1 97.25 203 SER A O 1
ATOM 1564 N N . THR A 1 204 ? 3.418 -15.164 -44.938 1 96.88 204 THR A N 1
ATOM 1565 C CA . THR A 1 204 ? 2.162 -15.898 -45 1 96.88 204 THR A CA 1
ATOM 1566 C C . THR A 1 204 ? 0.977 -14.977 -44.719 1 96.88 204 THR A C 1
ATOM 1568 O O . THR A 1 204 ? 1.146 -13.766 -44.594 1 96.88 204 THR A O 1
ATOM 1571 N N . VAL A 1 205 ? -0.214 -15.625 -44.781 1 97.88 205 VAL A N 1
ATOM 1572 C CA . VAL A 1 205 ? -1.442 -14.875 -44.531 1 97.88 205 VAL A CA 1
ATOM 1573 C C . VAL A 1 205 ? -1.828 -14.961 -43.062 1 97.88 205 VAL A C 1
ATOM 1575 O O . VAL A 1 205 ? -1.783 -16.031 -42.469 1 97.88 205 VAL A O 1
ATOM 1578 N N . ARG A 1 206 ? -2.086 -13.82 -42.469 1 98 206 ARG A N 1
ATOM 1579 C CA . ARG A 1 206 ? -2.67 -13.727 -41.125 1 98 206 ARG A CA 1
ATOM 1580 C C . ARG A 1 206 ? -4.164 -13.422 -41.219 1 98 206 ARG A C 1
ATOM 1582 O O . ARG A 1 206 ? -4.574 -12.477 -41.875 1 98 206 ARG A O 1
ATOM 1589 N N . LEU A 1 207 ? -4.914 -14.219 -40.656 1 98.12 207 LEU A N 1
ATOM 1590 C CA . LEU A 1 207 ? -6.355 -14.016 -40.531 1 98.12 207 LEU A CA 1
ATOM 1591 C C . LEU A 1 207 ? -6.746 -13.727 -39.094 1 98.12 207 LEU A C 1
ATOM 1593 O O . LEU A 1 207 ? -6.621 -14.586 -38.219 1 98.12 207 LEU A O 1
ATOM 1597 N N . GLU A 1 208 ? -7.258 -12.578 -38.844 1 97.56 208 GLU A N 1
ATOM 1598 C CA . GLU A 1 208 ? -7.699 -12.172 -37.5 1 97.56 208 GLU A CA 1
ATOM 1599 C C . GLU A 1 208 ? -9.195 -12.406 -37.312 1 97.56 208 GLU A C 1
ATOM 1601 O O . GLU A 1 208 ? -10.008 -11.859 -38.062 1 97.56 208 GLU A O 1
ATOM 1606 N N . LEU A 1 209 ? -9.469 -13.188 -36.344 1 96.5 209 LEU A N 1
ATOM 1607 C CA . LEU A 1 209 ? -10.852 -13.562 -36.062 1 96.5 209 LEU A CA 1
ATOM 1608 C C . LEU A 1 209 ? -11.5 -12.539 -35.125 1 96.5 209 LEU A C 1
ATOM 1610 O O . LEU A 1 209 ? -10.836 -11.984 -34.25 1 96.5 209 LEU A O 1
ATOM 1614 N N . PRO A 1 210 ? -12.789 -12.266 -35.344 1 95.19 210 PRO A N 1
ATOM 1615 C CA . PRO A 1 210 ? -13.531 -11.43 -34.375 1 95.19 210 PRO A CA 1
ATOM 1616 C C . PRO A 1 210 ? -13.805 -12.141 -33.062 1 95.19 210 PRO A C 1
ATOM 1618 O O . PRO A 1 210 ? -13.453 -13.312 -32.906 1 95.19 210 PRO A O 1
ATOM 1621 N N . GLY A 1 211 ? -14.383 -11.367 -32.156 1 93.75 211 GLY A N 1
ATOM 1622 C CA . GLY A 1 211 ? -14.82 -11.992 -30.922 1 93.75 211 GLY A CA 1
ATOM 1623 C C . GLY A 1 211 ? -16.016 -12.898 -31.094 1 93.75 211 GLY A C 1
ATOM 1624 O O . GLY A 1 211 ? -17.094 -12.453 -31.531 1 93.75 211 GLY A O 1
ATOM 1625 N N . ILE A 1 212 ? -15.727 -14.188 -30.906 1 92.69 212 ILE A N 1
ATOM 1626 C CA . ILE A 1 212 ? -16.812 -15.164 -31.016 1 92.69 212 ILE A CA 1
ATOM 1627 C C . ILE A 1 212 ? -17.172 -15.672 -29.609 1 92.69 212 ILE A C 1
ATOM 1629 O O . ILE A 1 212 ? -16.312 -16.219 -28.906 1 92.69 212 ILE A O 1
ATOM 1633 N N . GLY A 1 213 ? -18.406 -15.625 -29.203 1 89.12 213 GLY A N 1
ATOM 1634 C CA . GLY A 1 213 ? -18.797 -15.797 -27.812 1 89.12 213 GLY A CA 1
ATOM 1635 C C . GLY A 1 213 ? -19.141 -17.234 -27.469 1 89.12 213 GLY A C 1
ATOM 1636 O O . GLY A 1 213 ? -19.219 -17.578 -26.281 1 89.12 213 GLY A O 1
ATOM 1637 N N . ARG A 1 214 ? -19.312 -18.125 -28.531 1 92.31 214 ARG A N 1
ATOM 1638 C CA . ARG A 1 214 ? -19.703 -19.5 -28.281 1 92.31 214 ARG A CA 1
ATOM 1639 C C . ARG A 1 214 ? -18.797 -20.484 -29.016 1 92.31 214 ARG A C 1
ATOM 1641 O O . ARG A 1 214 ? -18.422 -20.234 -30.156 1 92.31 214 ARG A O 1
ATOM 1648 N N . VAL A 1 215 ? -18.609 -21.609 -28.359 1 94.06 215 VAL A N 1
ATOM 1649 C CA . VAL A 1 215 ? -17.688 -22.594 -28.891 1 94.06 215 VAL A CA 1
ATOM 1650 C C . VAL A 1 215 ? -18.266 -23.188 -30.172 1 94.06 215 VAL A C 1
ATOM 1652 O O . VAL A 1 215 ? -17.547 -23.375 -31.156 1 94.06 215 VAL A O 1
ATOM 1655 N N . ASP A 1 216 ? -19.562 -23.453 -30.156 1 94.94 216 ASP A N 1
ATOM 1656 C CA . ASP A 1 216 ? -20.188 -24.031 -31.328 1 94.94 216 ASP A CA 1
ATOM 1657 C C . ASP A 1 216 ? -20.031 -23.109 -32.531 1 94.94 216 ASP A C 1
ATOM 1659 O O . ASP A 1 216 ? -19.828 -23.578 -33.656 1 94.94 216 ASP A O 1
ATOM 1663 N N . GLU A 1 217 ? -20.188 -21.875 -32.281 1 93.56 217 GLU A N 1
ATOM 1664 C CA . GLU A 1 217 ? -20.047 -20.891 -33.344 1 93.56 217 GLU A CA 1
ATOM 1665 C C . GLU A 1 217 ? -18.609 -20.828 -33.875 1 93.56 217 GLU A C 1
ATOM 1667 O O . GLU A 1 217 ? -18.375 -20.734 -35.062 1 93.56 217 GLU A O 1
ATOM 1672 N N . LEU A 1 218 ? -17.703 -20.859 -33 1 95.12 218 LEU A N 1
ATOM 1673 C CA . LEU A 1 218 ? -16.297 -20.828 -33.375 1 95.12 218 LEU A CA 1
ATOM 1674 C C . LEU A 1 218 ? -15.93 -22.047 -34.219 1 95.12 218 LEU A C 1
ATOM 1676 O O . LEU A 1 218 ? -15.219 -21.938 -35.219 1 95.12 218 LEU A O 1
ATOM 1680 N N . GLU A 1 219 ? -16.391 -23.203 -33.812 1 95.69 219 GLU A N 1
ATOM 1681 C CA . GLU A 1 219 ? -16.125 -24.422 -34.562 1 95.69 219 GLU A CA 1
ATOM 1682 C C . GLU A 1 219 ? -16.734 -24.344 -35.969 1 95.69 219 GLU A C 1
ATOM 1684 O O . GLU A 1 219 ? -16.109 -24.781 -36.938 1 95.69 219 GLU A O 1
ATOM 1689 N N . ARG A 1 220 ? -17.906 -23.781 -36.031 1 94.81 220 ARG A N 1
ATOM 1690 C CA . ARG A 1 220 ? -18.531 -23.609 -37.344 1 94.81 220 ARG A CA 1
ATOM 1691 C C . ARG A 1 220 ? -17.719 -22.688 -38.219 1 94.81 220 ARG A C 1
ATOM 1693 O O . ARG A 1 220 ? -17.609 -22.906 -39.438 1 94.81 220 ARG A O 1
ATOM 1700 N N . VAL A 1 221 ? -17.266 -21.688 -37.625 1 95.62 221 VAL A N 1
ATOM 1701 C CA . VAL A 1 221 ? -16.422 -20.734 -38.375 1 95.62 221 VAL A CA 1
ATOM 1702 C C . VAL A 1 221 ? -15.172 -21.438 -38.875 1 95.62 221 VAL A C 1
ATOM 1704 O O . VAL A 1 221 ? -14.773 -21.266 -40.031 1 95.62 221 VAL A O 1
ATOM 1707 N N . PHE A 1 222 ? -14.547 -22.266 -38.094 1 96.62 222 PHE A N 1
ATOM 1708 C CA . PHE A 1 222 ? -13.352 -23 -38.5 1 96.62 222 PHE A CA 1
ATOM 1709 C C . PHE A 1 222 ? -13.664 -23.938 -39.656 1 96.62 222 PHE A C 1
ATOM 1711 O O . PHE A 1 222 ? -12.891 -24.031 -40.594 1 96.62 222 PHE A O 1
ATOM 1718 N N . ASP A 1 223 ? -14.773 -24.578 -39.531 1 96.81 223 ASP A N 1
ATOM 1719 C CA . ASP A 1 223 ? -15.188 -25.469 -40.625 1 96.81 223 ASP A CA 1
ATOM 1720 C C . ASP A 1 223 ? -15.398 -24.703 -41.906 1 96.81 223 ASP A C 1
ATOM 1722 O O . ASP A 1 223 ? -14.961 -25.156 -42.969 1 96.81 223 ASP A O 1
ATOM 1726 N N . LEU A 1 224 ? -16.094 -23.656 -41.781 1 97 224 LEU A N 1
ATOM 1727 C CA . LEU A 1 224 ? -16.359 -22.812 -42.969 1 97 224 LEU A CA 1
ATOM 1728 C C . LEU A 1 224 ? -15.055 -22.312 -43.594 1 97 224 LEU A C 1
ATOM 1730 O O . LEU A 1 224 ? -14.891 -22.375 -44.812 1 97 224 LEU A O 1
ATOM 1734 N N . LEU A 1 225 ? -14.18 -21.844 -42.781 1 98 225 LEU A N 1
ATOM 1735 C CA . LEU A 1 225 ? -12.898 -21.297 -43.25 1 98 225 LEU A CA 1
ATOM 1736 C C . LEU A 1 225 ? -12.07 -22.391 -43.906 1 98 225 LEU A C 1
ATOM 1738 O O . LEU A 1 225 ? -11.43 -22.156 -44.938 1 98 225 LEU A O 1
ATOM 1742 N N . ALA A 1 226 ? -12.039 -23.594 -43.312 1 97.81 226 ALA A N 1
ATOM 1743 C CA . ALA A 1 226 ? -11.289 -24.703 -43.875 1 97.81 226 ALA A CA 1
ATOM 1744 C C . ALA A 1 226 ? -11.781 -25.031 -45.281 1 97.81 226 ALA A C 1
ATOM 1746 O O . ALA A 1 226 ? -10.977 -25.234 -46.188 1 97.81 226 ALA A O 1
ATOM 1747 N N . ARG A 1 227 ? -13.023 -25.031 -45.438 1 97.12 227 ARG A N 1
ATOM 1748 C CA . ARG A 1 227 ? -13.609 -25.328 -46.719 1 97.12 227 ARG A CA 1
ATOM 1749 C C . ARG A 1 227 ? -13.336 -24.203 -47.719 1 97.12 227 ARG A C 1
ATOM 1751 O O . ARG A 1 227 ? -12.992 -24.469 -48.875 1 97.12 227 ARG A O 1
ATOM 1758 N N . ALA A 1 228 ? -13.508 -23.016 -47.25 1 98.06 228 ALA A N 1
ATOM 1759 C CA . ALA A 1 228 ? -13.336 -21.859 -48.094 1 98.06 228 ALA A CA 1
ATOM 1760 C C . ALA A 1 228 ? -11.898 -21.734 -48.594 1 98.06 228 ALA A C 1
ATOM 1762 O O . ALA A 1 228 ? -11.648 -21.297 -49.719 1 98.06 228 ALA A O 1
ATOM 1763 N N . LEU A 1 229 ? -10.977 -22.125 -47.812 1 98.06 229 LEU A N 1
ATOM 1764 C CA . LEU A 1 229 ? -9.57 -21.859 -48.125 1 98.06 229 LEU A CA 1
ATOM 1765 C C . LEU A 1 229 ? -8.938 -23.047 -48.844 1 98.06 229 LEU A C 1
ATOM 1767 O O . LEU A 1 229 ? -7.824 -22.938 -49.344 1 98.06 229 LEU A O 1
ATOM 1771 N N . ALA A 1 230 ? -9.602 -24.141 -48.906 1 97.12 230 ALA A N 1
ATOM 1772 C CA . ALA A 1 230 ? -9.062 -25.344 -49.531 1 97.12 230 ALA A CA 1
ATOM 1773 C C . ALA A 1 230 ? -8.617 -25.062 -50.969 1 97.12 230 ALA A C 1
ATOM 1775 O O . ALA A 1 230 ? -7.488 -25.391 -51.344 1 97.12 230 ALA A O 1
ATOM 1776 N N . PRO A 1 231 ? -9.461 -24.344 -51.719 1 96.19 231 PRO A N 1
ATOM 1777 C CA . PRO A 1 231 ? -9.062 -24.078 -53.094 1 96.19 231 PRO A CA 1
ATOM 1778 C C . PRO A 1 231 ? -7.926 -23.062 -53.219 1 96.19 231 PRO A C 1
ATOM 1780 O O . PRO A 1 231 ? -7.254 -22.984 -54.25 1 96.19 231 PRO A O 1
ATOM 1783 N N . VAL A 1 232 ? -7.793 -22.266 -52.188 1 97.06 232 VAL A N 1
ATOM 1784 C CA . VAL A 1 232 ? -6.75 -21.234 -52.219 1 97.06 232 VAL A CA 1
ATOM 1785 C C . VAL A 1 232 ? -5.383 -21.891 -52.031 1 97.06 232 VAL A C 1
ATOM 1787 O O . VAL A 1 232 ? -4.359 -21.344 -52.438 1 97.06 232 VAL A O 1
ATOM 1790 N N . ALA A 1 233 ? -5.27 -23.031 -51.406 1 95.12 233 ALA A N 1
ATOM 1791 C CA . ALA A 1 233 ? -4.074 -23.844 -51.188 1 95.12 233 ALA A CA 1
ATOM 1792 C C . ALA A 1 233 ? -2.986 -23.062 -50.469 1 95.12 233 ALA A C 1
ATOM 1794 O O . ALA A 1 233 ? -1.845 -23 -50.938 1 95.12 233 ALA A O 1
ATOM 1795 N N . LEU A 1 234 ? -3.371 -22.469 -49.406 1 97.25 234 LEU A N 1
ATOM 1796 C CA . LEU A 1 234 ? -2.391 -21.797 -48.562 1 97.25 234 LEU A CA 1
ATOM 1797 C C . LEU A 1 234 ? -1.436 -22.797 -47.938 1 97.25 234 LEU A C 1
ATOM 1799 O O . LEU A 1 234 ? -1.871 -23.781 -47.312 1 97.25 234 LEU A O 1
ATOM 1803 N N . PRO A 1 235 ? -0.127 -22.578 -48.031 1 97 235 PRO A N 1
ATOM 1804 C CA . PRO A 1 235 ? 0.806 -23.5 -47.375 1 97 235 PRO A CA 1
ATOM 1805 C C . PRO A 1 235 ? 0.762 -23.375 -45.844 1 97 235 PRO A C 1
ATOM 1807 O O . PRO A 1 235 ? 1.074 -24.344 -45.156 1 97 235 PRO A O 1
ATOM 1810 N N . SER A 1 236 ? 0.528 -22.234 -45.344 1 97.5 236 SER A N 1
ATOM 1811 C CA . SER A 1 236 ? 0.413 -21.938 -43.938 1 97.5 236 SER A CA 1
ATOM 1812 C C . SER A 1 236 ? -0.553 -20.781 -43.656 1 97.5 236 SER A C 1
ATOM 1814 O O . SER A 1 236 ? -0.9 -20.047 -44.594 1 97.5 236 SER A O 1
ATOM 1816 N N . LEU A 1 237 ? -0.98 -20.672 -42.469 1 98 237 LEU A N 1
ATOM 1817 C CA . LEU A 1 237 ? -1.926 -19.641 -42.094 1 98 237 LEU A CA 1
ATOM 1818 C C . LEU A 1 237 ? -1.774 -19.281 -40.625 1 98 237 LEU A C 1
ATOM 1820 O O . LEU A 1 237 ? -1.649 -20.172 -39.781 1 98 237 LEU A O 1
ATOM 1824 N N . ILE A 1 238 ? -1.749 -18 -40.312 1 97.75 238 ILE A N 1
ATOM 1825 C CA . ILE A 1 238 ? -1.72 -17.516 -38.938 1 97.75 238 ILE A CA 1
ATOM 1826 C C . ILE A 1 238 ? -3.121 -17.094 -38.5 1 97.75 238 ILE A C 1
ATOM 1828 O O . ILE A 1 238 ? -3.734 -16.234 -39.125 1 97.75 238 ILE A O 1
ATOM 1832 N N . PHE A 1 239 ? -3.609 -17.75 -37.469 1 97.69 239 PHE A N 1
ATOM 1833 C CA . PHE A 1 239 ? -4.824 -17.25 -36.844 1 97.69 239 PHE A CA 1
ATOM 1834 C C . PHE A 1 239 ? -4.488 -16.266 -35.719 1 97.69 239 PHE A C 1
ATOM 1836 O O . PHE A 1 239 ? -3.633 -16.547 -34.875 1 97.69 239 PHE A O 1
ATOM 1843 N N . ALA A 1 240 ? -5.172 -15.109 -35.688 1 96.81 240 ALA A N 1
ATOM 1844 C CA . ALA A 1 240 ? -4.992 -14.109 -34.625 1 96.81 240 ALA A CA 1
ATOM 1845 C C . ALA A 1 240 ? -6.324 -13.469 -34.25 1 96.81 240 ALA A C 1
ATOM 1847 O O . ALA A 1 240 ? -7.359 -13.766 -34.875 1 96.81 240 ALA A O 1
ATOM 1848 N N . GLY A 1 241 ? -6.266 -12.68 -33.125 1 94.62 241 GLY A N 1
ATOM 1849 C CA . GLY A 1 241 ? -7.449 -11.922 -32.75 1 94.62 241 GLY A CA 1
ATOM 1850 C C . GLY A 1 241 ? -7.859 -12.148 -31.312 1 94.62 241 GLY A C 1
ATOM 1851 O O . GLY A 1 241 ? -7.012 -12.172 -30.422 1 94.62 241 GLY A O 1
ATOM 1852 N N . HIS A 1 242 ? -9.164 -12.258 -31.156 1 92.38 242 HIS A N 1
ATOM 1853 C CA . HIS A 1 242 ? -9.727 -12.391 -29.812 1 92.38 242 HIS A CA 1
ATOM 1854 C C . HIS A 1 242 ? -9.578 -13.812 -29.297 1 92.38 242 HIS A C 1
ATOM 1856 O O . HIS A 1 242 ? -9.57 -14.766 -30.078 1 92.38 242 HIS A O 1
ATOM 1862 N N . PRO A 1 243 ? -9.484 -13.945 -27.969 1 90.56 243 PRO A N 1
ATOM 1863 C CA . PRO A 1 243 ? -9.422 -15.297 -27.406 1 90.56 243 PRO A CA 1
ATOM 1864 C C . PRO A 1 243 ? -10.711 -16.078 -27.594 1 90.56 243 PRO A C 1
ATOM 1866 O O . PRO A 1 243 ? -11.781 -15.484 -27.781 1 90.56 243 PRO A O 1
ATOM 1869 N N . PRO A 1 244 ? -10.555 -17.391 -27.594 1 91.5 244 PRO A N 1
ATOM 1870 C CA . PRO A 1 244 ? -11.766 -18.219 -27.688 1 91.5 244 PRO A CA 1
ATOM 1871 C C . PRO A 1 244 ? -12.68 -18.078 -26.469 1 91.5 244 PRO A C 1
ATOM 1873 O O . PRO A 1 244 ? -12.25 -17.594 -25.422 1 91.5 244 PRO A O 1
ATOM 1876 N N . PRO A 1 245 ? -13.93 -18.453 -26.656 1 89.06 245 PRO A N 1
ATOM 1877 C CA . PRO A 1 245 ? -14.844 -18.422 -25.516 1 89.06 245 PRO A CA 1
ATOM 1878 C C . PRO A 1 245 ? -14.484 -19.438 -24.438 1 89.06 245 PRO A C 1
ATOM 1880 O O . PRO A 1 245 ? -13.898 -20.484 -24.75 1 89.06 245 PRO A O 1
ATOM 1883 N N . VAL A 1 246 ? -14.859 -19.188 -23.234 1 87 246 VAL A N 1
ATOM 1884 C CA . VAL A 1 246 ? -14.633 -20.094 -22.125 1 87 246 VAL A CA 1
ATOM 1885 C C . VAL A 1 246 ? -15.719 -21.172 -22.125 1 87 246 VAL A C 1
ATOM 1887 O O . VAL A 1 246 ? -16.906 -20.859 -22.062 1 87 246 VAL A O 1
ATOM 1890 N N . ASP A 1 247 ? -15.281 -22.375 -22.25 1 90.75 247 ASP A N 1
ATOM 1891 C CA . ASP A 1 247 ? -16.188 -23.516 -22.312 1 90.75 247 ASP A CA 1
ATOM 1892 C C . ASP A 1 247 ? -15.508 -24.781 -21.766 1 90.75 247 ASP A C 1
ATOM 1894 O O . ASP A 1 247 ? -14.328 -25.016 -22.031 1 90.75 247 ASP A O 1
ATOM 1898 N N . ALA A 1 248 ? -16.312 -25.625 -21.016 1 90.06 248 ALA A N 1
ATOM 1899 C CA . ALA A 1 248 ? -15.766 -26.812 -20.375 1 90.06 248 ALA A CA 1
ATOM 1900 C C . ALA A 1 248 ? -15.289 -27.828 -21.406 1 90.06 248 ALA A C 1
ATOM 1902 O O . ALA A 1 248 ? -14.445 -28.672 -21.109 1 90.06 248 ALA A O 1
ATOM 1903 N N . ARG A 1 249 ? -15.812 -27.812 -22.641 1 91.94 249 ARG A N 1
ATOM 1904 C CA . ARG A 1 249 ? -15.508 -28.797 -23.688 1 91.94 249 ARG A CA 1
ATOM 1905 C C . ARG A 1 249 ? -14.148 -28.516 -24.312 1 91.94 249 ARG A C 1
ATOM 1907 O O . ARG A 1 249 ? -13.602 -29.359 -25.016 1 91.94 249 ARG A O 1
ATOM 1914 N N . ILE A 1 250 ? -13.547 -27.328 -23.922 1 92 250 ILE A N 1
ATOM 1915 C CA . ILE A 1 250 ? -12.344 -26.891 -24.641 1 92 250 ILE A CA 1
ATOM 1916 C C . ILE A 1 250 ? -11.203 -26.688 -23.641 1 92 250 ILE A C 1
ATOM 1918 O O . ILE A 1 250 ? -11.43 -26.297 -22.5 1 92 250 ILE A O 1
ATOM 1922 N N . ALA A 1 251 ? -9.992 -27.062 -24.125 1 93.69 251 ALA A N 1
ATOM 1923 C CA . ALA A 1 251 ? -8.742 -26.734 -23.438 1 93.69 251 ALA A CA 1
ATOM 1924 C C . ALA A 1 251 ? -7.992 -25.625 -24.172 1 93.69 251 ALA A C 1
ATOM 1926 O O . ALA A 1 251 ? -7.797 -25.703 -25.391 1 93.69 251 ALA A O 1
ATOM 1927 N N . HIS A 1 252 ? -7.773 -24.594 -23.531 1 93.62 252 HIS A N 1
ATOM 1928 C CA . HIS A 1 252 ? -7.043 -23.469 -24.078 1 93.62 252 HIS A CA 1
ATOM 1929 C C . HIS A 1 252 ? -5.848 -23.094 -23.203 1 93.62 252 HIS A C 1
ATOM 1931 O O . HIS A 1 252 ? -6.012 -22.781 -22.016 1 93.62 252 HIS A O 1
ATOM 1937 N N . ALA A 1 253 ? -4.672 -23.203 -23.719 1 95.88 253 ALA A N 1
ATOM 1938 C CA . ALA A 1 253 ? -3.443 -22.781 -23.047 1 95.88 253 ALA A CA 1
ATOM 1939 C C . ALA A 1 253 ? -2.805 -21.594 -23.766 1 95.88 253 ALA A C 1
ATOM 1941 O O . ALA A 1 253 ? -2.9 -21.469 -24.984 1 95.88 253 ALA A O 1
ATOM 1942 N N . THR A 1 254 ? -2.221 -20.75 -23.031 1 96.56 254 THR A N 1
ATOM 1943 C CA . THR A 1 254 ? -1.515 -19.625 -23.641 1 96.56 254 THR A CA 1
ATOM 1944 C C . THR A 1 254 ? -0.091 -19.531 -23.094 1 96.56 254 THR A C 1
ATOM 1946 O O . THR A 1 254 ? 0.167 -19.875 -21.938 1 96.56 254 THR A O 1
ATOM 1949 N N . VAL A 1 255 ? 0.808 -19.156 -23.891 1 97.62 255 VAL A N 1
ATOM 1950 C CA . VAL A 1 255 ? 2.193 -18.844 -23.547 1 97.62 255 VAL A CA 1
ATOM 1951 C C . VAL A 1 255 ? 2.449 -17.359 -23.719 1 97.62 255 VAL A C 1
ATOM 1953 O O . VAL A 1 255 ? 2.266 -16.797 -24.797 1 97.62 255 VAL A O 1
ATOM 1956 N N . THR A 1 256 ? 2.812 -16.734 -22.625 1 96.94 256 THR A N 1
ATOM 1957 C CA . THR A 1 256 ? 2.932 -15.289 -22.594 1 96.94 256 THR A CA 1
ATOM 1958 C C . THR A 1 256 ? 4.23 -14.867 -21.906 1 96.94 256 THR A C 1
ATOM 1960 O O . THR A 1 256 ? 4.852 -15.664 -21.203 1 96.94 256 THR A O 1
ATOM 1963 N N . PRO A 1 257 ? 4.691 -13.68 -22.203 1 95.88 257 PRO A N 1
ATOM 1964 C CA . PRO A 1 257 ? 5.879 -13.18 -21.5 1 95.88 257 PRO A CA 1
ATOM 1965 C C . PRO A 1 257 ? 5.543 -12.547 -20.156 1 95.88 257 PRO A C 1
ATOM 1967 O O . PRO A 1 257 ? 4.48 -11.938 -20 1 95.88 257 PRO A O 1
ATOM 1970 N N . ASP A 1 258 ? 6.348 -12.695 -19.25 1 93.5 258 ASP A N 1
ATOM 1971 C CA . ASP A 1 258 ? 6.344 -12.039 -17.953 1 93.5 258 ASP A CA 1
ATOM 1972 C C . ASP A 1 258 ? 7.762 -11.664 -17.531 1 93.5 258 ASP A C 1
ATOM 1974 O O . ASP A 1 258 ? 8.734 -12.141 -18.109 1 93.5 258 ASP A O 1
ATOM 1978 N N . PRO A 1 259 ? 7.871 -10.742 -16.594 1 90 259 PRO A N 1
ATOM 1979 C CA . PRO A 1 259 ? 9.219 -10.375 -16.156 1 90 259 PRO A CA 1
ATOM 1980 C C . PRO A 1 259 ? 10.07 -11.586 -15.781 1 90 259 PRO A C 1
ATOM 1982 O O . PRO A 1 259 ? 9.688 -12.367 -14.906 1 90 259 PRO A O 1
ATOM 1985 N N . ALA A 1 260 ? 11.094 -11.773 -16.469 1 92.31 260 ALA A N 1
ATOM 1986 C CA . ALA A 1 260 ? 12.141 -12.75 -16.203 1 92.31 260 ALA A CA 1
ATOM 1987 C C . ALA A 1 260 ? 11.75 -14.133 -16.719 1 92.31 260 ALA A C 1
ATOM 1989 O O . ALA A 1 260 ? 12.602 -15.023 -16.828 1 92.31 260 ALA A O 1
ATOM 1990 N N . VAL A 1 261 ? 10.422 -14.289 -17.094 1 96.5 261 VAL A N 1
ATOM 1991 C CA . VAL A 1 261 ? 10.039 -15.672 -17.375 1 96.5 261 VAL A CA 1
ATOM 1992 C C . VAL A 1 261 ? 9.078 -15.703 -18.562 1 96.5 261 VAL A C 1
ATOM 1994 O O . VAL A 1 261 ? 8.555 -14.664 -18.969 1 96.5 261 VAL A O 1
ATOM 1997 N N . ILE A 1 262 ? 8.945 -16.922 -19.109 1 97.31 262 ILE A N 1
ATOM 1998 C CA . ILE A 1 262 ? 7.816 -17.297 -19.953 1 97.31 262 ILE A CA 1
ATOM 1999 C C . ILE A 1 262 ? 6.766 -18.016 -19.125 1 97.31 262 ILE A C 1
ATOM 2001 O O . ILE A 1 262 ? 7.09 -18.953 -18.391 1 97.31 262 ILE A O 1
ATOM 2005 N N . GLU A 1 263 ? 5.594 -17.578 -19.25 1 97.12 263 GLU A N 1
ATOM 2006 C CA . GLU A 1 263 ? 4.508 -18.125 -18.453 1 97.12 263 GLU A CA 1
ATOM 2007 C C . GLU A 1 263 ? 3.539 -18.938 -19.312 1 97.12 263 GLU A C 1
ATOM 2009 O O . GLU A 1 263 ? 3.166 -18.5 -20.406 1 97.12 263 GLU A O 1
ATOM 2014 N N . VAL A 1 264 ? 3.184 -20.016 -18.812 1 97.06 264 VAL A N 1
ATOM 2015 C CA . VAL A 1 264 ? 2.174 -20.859 -19.453 1 97.06 264 VAL A CA 1
ATOM 2016 C C . VAL A 1 264 ? 0.882 -20.812 -18.641 1 97.06 264 VAL A C 1
ATOM 2018 O O . VAL A 1 264 ? 0.876 -21.172 -17.453 1 97.06 264 VAL A O 1
ATOM 2021 N N . ASN A 1 265 ? -0.132 -20.312 -19.219 1 95 265 ASN A N 1
ATOM 2022 C CA . ASN A 1 265 ? -1.461 -20.516 -18.641 1 95 265 ASN A CA 1
ATOM 2023 C C . ASN A 1 265 ? -2.084 -21.828 -19.125 1 95 265 ASN A C 1
ATOM 2025 O O . ASN A 1 265 ? -2.764 -21.859 -20.156 1 95 265 ASN A O 1
ATOM 2029 N N . ALA A 1 266 ? -1.917 -22.781 -18.375 1 93.81 266 ALA A N 1
ATOM 2030 C CA . ALA A 1 266 ? -2.328 -24.125 -18.781 1 93.81 266 ALA A CA 1
ATOM 2031 C C . ALA A 1 266 ? -3.826 -24.328 -18.578 1 93.81 266 ALA A C 1
ATOM 2033 O O . ALA A 1 266 ? -4.426 -23.719 -17.688 1 93.81 266 ALA A O 1
ATOM 2034 N N . ALA A 1 267 ? -4.375 -25.172 -19.406 1 92.25 267 ALA A N 1
ATOM 2035 C CA . ALA A 1 267 ? -5.781 -25.531 -19.234 1 92.25 267 ALA A CA 1
ATOM 2036 C C . ALA A 1 267 ? -5.98 -26.344 -17.953 1 92.25 267 ALA A C 1
ATOM 2038 O O . ALA A 1 267 ? -5.133 -27.156 -17.594 1 92.25 267 ALA A O 1
ATOM 2039 N N . PRO A 1 268 ? -7.086 -26.188 -17.312 1 95.12 268 PRO A N 1
ATOM 2040 C CA . PRO A 1 268 ? -7.348 -26.969 -16.094 1 95.12 268 PRO A CA 1
ATOM 2041 C C . PRO A 1 268 ? -7.695 -28.422 -16.391 1 95.12 268 PRO A C 1
ATOM 2043 O O . PRO A 1 268 ? -8.086 -28.75 -17.516 1 95.12 268 PRO A O 1
ATOM 2046 N N . HIS A 1 269 ? -7.578 -29.266 -15.398 1 96.06 269 HIS A N 1
ATOM 2047 C CA . HIS A 1 269 ? -7.809 -30.703 -15.562 1 96.06 269 HIS A CA 1
ATOM 2048 C C . HIS A 1 269 ? -8.758 -31.219 -14.492 1 96.06 269 HIS A C 1
ATOM 2050 O O . HIS A 1 269 ? -8.75 -30.734 -13.352 1 96.06 269 HIS A O 1
ATOM 2056 N N . ALA A 1 270 ? -9.391 -32.281 -14.805 1 95.62 270 ALA A N 1
ATOM 2057 C CA . ALA A 1 270 ? -10.43 -32.812 -13.945 1 95.62 270 ALA A CA 1
ATOM 2058 C C . ALA A 1 270 ? -9.836 -33.781 -12.922 1 95.62 270 ALA A C 1
ATOM 2060 O O . ALA A 1 270 ? -10.477 -34.125 -11.93 1 95.62 270 ALA A O 1
ATOM 2061 N N . THR A 1 271 ? -8.609 -34.25 -13.18 1 96.25 271 THR A N 1
ATOM 2062 C CA . THR A 1 271 ? -7.996 -35.25 -12.297 1 96.25 271 THR A CA 1
ATOM 2063 C C . THR A 1 271 ? -6.543 -34.875 -12.008 1 96.25 271 THR A C 1
ATOM 2065 O O . THR A 1 271 ? -5.926 -34.125 -12.758 1 96.25 271 THR A O 1
ATOM 2068 N N . ALA A 1 272 ? -6.117 -35.469 -10.93 1 96.75 272 ALA A N 1
ATOM 2069 C CA . ALA A 1 272 ? -4.711 -35.281 -10.586 1 96.75 272 ALA A CA 1
ATOM 2070 C C . ALA A 1 272 ? -3.799 -35.938 -11.625 1 96.75 272 ALA A C 1
ATOM 2072 O O . ALA A 1 272 ? -2.732 -35.406 -11.945 1 96.75 272 ALA A O 1
ATOM 2073 N N . ARG A 1 273 ? -4.23 -37 -12.094 1 96.44 273 ARG A N 1
ATOM 2074 C CA . ARG A 1 273 ? -3.457 -37.719 -13.102 1 96.44 273 ARG A CA 1
ATOM 2075 C C . ARG A 1 273 ? -3.305 -36.906 -14.367 1 96.44 273 ARG A C 1
ATOM 2077 O O . ARG A 1 273 ? -2.195 -36.719 -14.883 1 96.44 273 ARG A O 1
ATOM 2084 N N . ALA A 1 274 ? -4.379 -36.406 -14.859 1 95.75 274 ALA A N 1
ATOM 2085 C CA . ALA A 1 274 ? -4.332 -35.594 -16.062 1 95.75 274 ALA A CA 1
ATOM 2086 C C . ALA A 1 274 ? -3.467 -34.344 -15.844 1 95.75 274 ALA A C 1
ATOM 2088 O O . A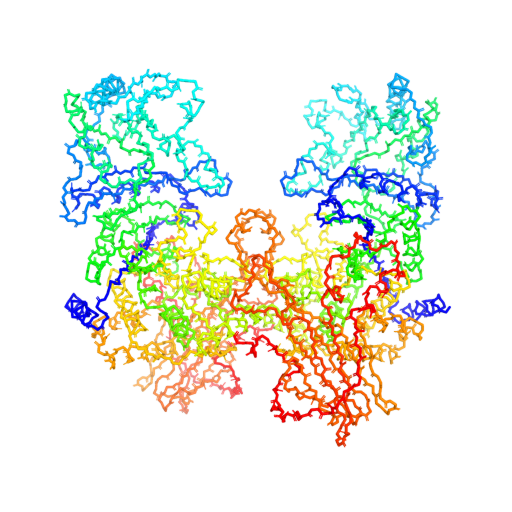LA A 1 274 ? -2.734 -33.938 -16.75 1 95.75 274 ALA A O 1
ATOM 2089 N N . PHE A 1 275 ? -3.59 -33.75 -14.68 1 97.12 275 PHE A N 1
ATOM 2090 C CA . PHE A 1 275 ? -2.773 -32.594 -14.312 1 97.12 275 PHE A CA 1
ATOM 2091 C C . PHE A 1 275 ? -1.291 -32.969 -14.344 1 97.12 275 PHE A C 1
ATOM 2093 O O . PHE A 1 275 ? -0.478 -32.219 -14.891 1 97.12 275 PHE A O 1
ATOM 2100 N N . ALA A 1 276 ? -0.948 -34.031 -13.766 1 97.19 276 ALA A N 1
ATOM 2101 C CA . ALA A 1 276 ? 0.436 -34.5 -13.727 1 97.19 276 ALA A CA 1
ATOM 2102 C C . ALA A 1 276 ? 0.983 -34.719 -15.133 1 97.19 276 ALA A C 1
ATOM 2104 O O . ALA A 1 276 ? 2.131 -34.375 -15.422 1 97.19 276 ALA A O 1
ATOM 2105 N N . ASP A 1 277 ? 0.219 -35.344 -15.93 1 96.31 277 ASP A N 1
ATOM 2106 C CA . ASP A 1 277 ? 0.627 -35.594 -17.312 1 96.31 277 ASP A CA 1
ATOM 2107 C C . ASP A 1 277 ? 0.892 -34.312 -18.062 1 96.31 277 ASP A C 1
ATOM 2109 O O . ASP A 1 277 ? 1.863 -34.188 -18.812 1 96.31 277 ASP A O 1
ATOM 2113 N N . ASP A 1 278 ? 0.02 -33.406 -17.891 1 96.06 278 ASP A N 1
ATOM 2114 C CA . ASP A 1 278 ? 0.194 -32.094 -18.531 1 96.06 278 ASP A CA 1
ATOM 2115 C C . ASP A 1 278 ? 1.467 -31.406 -18.047 1 96.06 278 ASP A C 1
ATOM 2117 O O . ASP A 1 278 ? 2.217 -30.844 -18.828 1 96.06 278 ASP A O 1
ATOM 2121 N N . ALA A 1 279 ? 1.69 -31.438 -16.719 1 96.75 279 ALA A N 1
ATOM 2122 C CA . ALA A 1 279 ? 2.9 -30.859 -16.141 1 96.75 279 ALA A CA 1
ATOM 2123 C C . ALA A 1 279 ? 4.152 -31.5 -16.734 1 96.75 279 ALA A C 1
ATOM 2125 O O . ALA A 1 279 ? 5.121 -30.797 -17.062 1 96.75 279 ALA A O 1
ATOM 2126 N N . ARG A 1 280 ? 4.133 -32.781 -16.891 1 96.75 280 ARG A N 1
ATOM 2127 C CA . ARG A 1 280 ? 5.254 -33.5 -17.484 1 96.75 280 ARG A CA 1
ATOM 2128 C C . ARG A 1 280 ? 5.512 -33.031 -18.906 1 96.75 280 ARG A C 1
ATOM 2130 O O . ARG A 1 280 ? 6.66 -32.812 -19.297 1 96.75 280 ARG A O 1
ATOM 2137 N N . GLU A 1 281 ? 4.457 -32.875 -19.625 1 96.62 281 GLU A N 1
ATOM 2138 C CA . GLU A 1 281 ? 4.582 -32.469 -21.016 1 96.62 281 GLU A CA 1
ATOM 2139 C C . GLU A 1 281 ? 5.211 -31.078 -21.141 1 96.62 281 GLU A C 1
ATOM 2141 O O . GLU A 1 281 ? 6.113 -30.859 -21.938 1 96.62 281 GLU A O 1
ATOM 2146 N N . TRP A 1 282 ? 4.738 -30.172 -20.359 1 97.19 282 TRP A N 1
ATOM 2147 C CA . TRP A 1 282 ? 5.246 -28.797 -20.438 1 97.19 282 TRP A CA 1
ATOM 2148 C C . TRP A 1 282 ? 6.691 -28.734 -19.953 1 97.19 282 TRP A C 1
ATOM 2150 O O . TRP A 1 282 ? 7.516 -28.031 -20.547 1 97.19 282 TRP A O 1
ATOM 2160 N N . HIS A 1 283 ? 7.031 -29.453 -18.859 1 96.88 283 HIS A N 1
ATOM 2161 C CA . HIS A 1 283 ? 8.406 -29.484 -18.359 1 96.88 283 HIS A CA 1
ATOM 2162 C C . HIS A 1 283 ? 9.352 -30.078 -19.406 1 96.88 283 HIS A C 1
ATOM 2164 O O . HIS A 1 283 ? 10.438 -29.531 -19.641 1 96.88 283 HIS A O 1
ATOM 2170 N N . ASP A 1 284 ? 8.906 -31.109 -20.016 1 97.12 284 ASP A N 1
ATOM 2171 C CA . ASP A 1 284 ? 9.719 -31.75 -21.047 1 97.12 284 ASP A CA 1
ATOM 2172 C C . ASP A 1 284 ? 9.922 -30.828 -22.25 1 97.12 284 ASP A C 1
ATOM 2174 O O . ASP A 1 284 ? 11.047 -30.688 -22.75 1 97.12 284 ASP A O 1
ATOM 2178 N N . ALA A 1 285 ? 8.867 -30.266 -22.656 1 97.31 285 ALA A N 1
ATOM 2179 C CA . ALA A 1 285 ? 8.953 -29.344 -23.797 1 97.31 285 ALA A CA 1
ATOM 2180 C C . ALA A 1 285 ? 9.867 -28.172 -23.484 1 97.31 285 ALA A C 1
ATOM 2182 O O . ALA A 1 285 ? 10.648 -27.734 -24.328 1 97.31 285 ALA A O 1
ATOM 2183 N N . ALA A 1 286 ? 9.742 -27.656 -22.328 1 97.25 286 ALA A N 1
ATOM 2184 C CA . ALA A 1 286 ? 10.594 -26.547 -21.922 1 97.25 286 ALA A CA 1
ATOM 2185 C C . ALA A 1 286 ? 12.062 -26.938 -21.953 1 97.25 286 ALA A C 1
ATOM 2187 O O . ALA A 1 286 ? 12.898 -26.188 -22.484 1 97.25 286 ALA A O 1
ATOM 2188 N N . ARG A 1 287 ? 12.344 -28.062 -21.422 1 95 287 ARG A N 1
ATOM 2189 C CA . ARG A 1 287 ? 13.711 -28.562 -21.453 1 95 287 ARG A CA 1
ATOM 2190 C C . ARG A 1 287 ? 14.227 -28.688 -22.875 1 95 287 ARG A C 1
ATOM 2192 O O . ARG A 1 287 ? 15.367 -28.297 -23.172 1 95 287 ARG A O 1
ATOM 2199 N N . ASP A 1 288 ? 13.438 -29.141 -23.719 1 96 288 ASP A N 1
ATOM 2200 C CA . ASP A 1 288 ? 13.805 -29.375 -25.109 1 96 288 ASP A CA 1
ATOM 2201 C C . ASP A 1 288 ? 14.18 -28.062 -25.812 1 96 288 ASP A C 1
ATOM 2203 O O . ASP A 1 288 ? 14.977 -28.062 -26.75 1 96 288 ASP A O 1
ATOM 2207 N N . VAL A 1 289 ? 13.578 -27.047 -25.344 1 96 289 VAL A N 1
ATOM 2208 C CA . VAL A 1 289 ? 13.805 -25.797 -26.047 1 96 289 VAL A CA 1
ATOM 2209 C C . VAL A 1 289 ? 14.766 -24.922 -25.234 1 96 289 VAL A C 1
ATOM 2211 O O . VAL A 1 289 ? 14.836 -23.703 -25.453 1 96 289 VAL A O 1
ATOM 2214 N N . GLY A 1 290 ? 15.391 -25.469 -24.25 1 93.19 290 GLY A N 1
ATOM 2215 C CA . GLY A 1 290 ? 16.438 -24.797 -23.516 1 93.19 290 GLY A CA 1
ATOM 2216 C C . GLY A 1 290 ? 15.906 -23.953 -22.359 1 93.19 290 GLY A C 1
ATOM 2217 O O . GLY A 1 290 ? 16.578 -23.031 -21.906 1 93.19 290 GLY A O 1
ATOM 2218 N N . LEU A 1 291 ? 14.719 -24.172 -21.938 1 95.62 291 LEU A N 1
ATOM 2219 C CA . LEU A 1 291 ? 14.133 -23.484 -20.781 1 95.62 291 LEU A CA 1
ATOM 2220 C C . LEU A 1 291 ? 14.141 -24.391 -19.562 1 95.62 291 LEU A C 1
ATOM 2222 O O . LEU A 1 291 ? 14.258 -25.609 -19.672 1 95.62 291 LEU A O 1
ATOM 2226 N N . ALA A 1 292 ? 14.125 -23.75 -18.422 1 93.81 292 ALA A N 1
ATOM 2227 C CA . ALA A 1 292 ? 14.164 -24.484 -17.172 1 93.81 292 ALA A CA 1
ATOM 2228 C C . ALA A 1 292 ? 13.219 -23.875 -16.141 1 93.81 292 ALA A C 1
ATOM 2230 O O . ALA A 1 292 ? 12.93 -22.688 -16.188 1 93.81 292 ALA A O 1
ATOM 2231 N N . PRO A 1 293 ? 12.742 -24.719 -15.227 1 94.81 293 PRO A N 1
ATOM 2232 C CA . PRO A 1 293 ? 11.875 -24.219 -14.164 1 94.81 293 PRO A CA 1
ATOM 2233 C C . PRO A 1 293 ? 12.656 -23.594 -13.016 1 94.81 293 PRO A C 1
ATOM 2235 O O . PRO A 1 293 ? 12.109 -23.391 -11.93 1 94.81 293 PRO A O 1
ATOM 2238 N N . ARG A 1 294 ? 13.938 -23.281 -13.18 1 91.38 294 ARG A N 1
ATOM 2239 C CA . ARG A 1 294 ? 14.789 -22.734 -12.125 1 91.38 294 ARG A CA 1
ATOM 2240 C C . ARG A 1 294 ? 15.867 -21.828 -12.703 1 91.38 294 ARG A C 1
ATOM 2242 O O . ARG A 1 294 ? 16.141 -21.844 -13.906 1 91.38 294 ARG A O 1
ATOM 2249 N N . ARG A 1 295 ? 16.406 -21.125 -11.75 1 89.38 295 ARG A N 1
ATOM 2250 C CA . ARG A 1 295 ? 17.562 -20.266 -12.055 1 89.38 295 ARG A CA 1
ATOM 2251 C C . ARG A 1 295 ? 18.797 -20.703 -11.281 1 89.38 295 ARG A C 1
ATOM 2253 O O . ARG A 1 295 ? 18.688 -21.188 -10.148 1 89.38 295 ARG A O 1
ATOM 2260 N N . LEU A 1 296 ? 19.922 -20.531 -11.891 1 88.12 296 LEU A N 1
ATOM 2261 C CA . LEU A 1 296 ? 21.203 -20.75 -11.219 1 88.12 296 LEU A CA 1
ATOM 2262 C C . LEU A 1 296 ? 21.922 -19.438 -10.953 1 88.12 296 LEU A C 1
ATOM 2264 O O . LEU A 1 296 ? 21.812 -18.5 -11.742 1 88.12 296 LEU A O 1
ATOM 2268 N N . PHE A 1 297 ? 22.641 -19.469 -9.875 1 88.81 297 PHE A N 1
ATOM 2269 C CA . PHE A 1 297 ? 23.391 -18.281 -9.5 1 88.81 297 PHE A CA 1
ATOM 2270 C C . PHE A 1 297 ? 24.891 -18.562 -9.508 1 88.81 297 PHE A C 1
ATOM 2272 O O . PHE A 1 297 ? 25.312 -19.719 -9.562 1 88.81 297 PHE A O 1
ATOM 2279 N N . TYR A 1 298 ? 25.656 -17.516 -9.43 1 89.25 298 TYR A N 1
ATOM 2280 C CA . TYR A 1 298 ? 27.109 -17.609 -9.531 1 89.25 298 TYR A CA 1
ATOM 2281 C C . TYR A 1 298 ? 27.672 -18.516 -8.445 1 89.25 298 TYR A C 1
ATOM 2283 O O . TYR A 1 298 ? 28.578 -19.312 -8.695 1 89.25 298 TYR A O 1
ATOM 2291 N N . ASP A 1 299 ? 27.078 -18.438 -7.289 1 89.31 299 ASP A N 1
ATOM 2292 C CA . ASP A 1 299 ? 27.625 -19.156 -6.145 1 89.31 299 ASP A CA 1
ATOM 2293 C C . ASP A 1 299 ? 27.125 -20.594 -6.109 1 89.31 299 ASP A C 1
ATOM 2295 O O . ASP A 1 299 ? 27.406 -21.328 -5.16 1 89.31 299 ASP A O 1
ATOM 2299 N N . GLY A 1 300 ? 26.328 -20.906 -7.078 1 88.88 300 GLY A N 1
ATOM 2300 C CA . GLY A 1 300 ? 25.859 -22.266 -7.191 1 88.88 300 GLY A CA 1
ATOM 2301 C C . GLY A 1 300 ? 24.469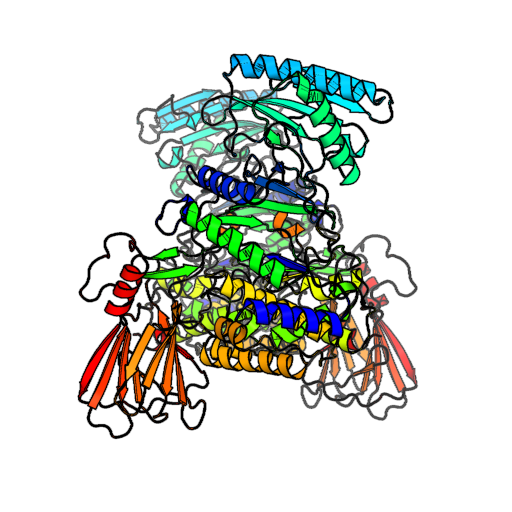 -22.469 -6.621 1 88.88 300 GLY A C 1
ATOM 2302 O O . GLY A 1 300 ? 23.859 -23.516 -6.797 1 88.88 300 GLY A O 1
ATOM 2303 N N . GLU A 1 301 ? 24 -21.469 -5.973 1 88.19 301 GLU A N 1
ATOM 2304 C CA . GLU A 1 301 ? 22.625 -21.547 -5.48 1 88.19 301 GLU A CA 1
ATOM 2305 C C . GLU A 1 301 ? 21.625 -21.578 -6.633 1 88.19 301 GLU A C 1
ATOM 2307 O O . GLU A 1 301 ? 21.938 -21.156 -7.746 1 88.19 301 GLU A O 1
ATOM 2312 N N . ALA A 1 302 ? 20.516 -22.234 -6.305 1 87.06 302 ALA A N 1
ATOM 2313 C CA . ALA A 1 302 ? 19.438 -22.297 -7.285 1 87.06 302 ALA A CA 1
ATOM 2314 C C . ALA A 1 302 ? 18.141 -21.75 -6.715 1 87.06 302 ALA A C 1
ATOM 2316 O O . ALA A 1 302 ? 17.859 -21.922 -5.527 1 87.06 302 ALA A O 1
ATOM 2317 N N . SER A 1 303 ? 17.469 -21.047 -7.484 1 87.56 303 SER A N 1
ATOM 2318 C CA . SER A 1 303 ? 16.125 -20.594 -7.129 1 87.56 303 SER A CA 1
ATOM 2319 C C . SER A 1 303 ? 15.078 -21.172 -8.07 1 87.56 303 SER A C 1
ATOM 2321 O O . SER A 1 303 ? 15.398 -21.984 -8.945 1 87.56 303 SER A O 1
ATOM 2323 N N . ASP A 1 304 ? 13.836 -20.922 -7.805 1 91.19 304 ASP A N 1
ATOM 2324 C CA . ASP A 1 304 ? 12.781 -21.219 -8.773 1 91.19 304 ASP A CA 1
ATOM 2325 C C . ASP A 1 304 ? 12.922 -20.359 -10.023 1 91.19 304 ASP A C 1
ATOM 2327 O O . ASP A 1 304 ? 13.945 -19.688 -10.203 1 91.19 304 ASP A O 1
ATOM 2331 N N . SER A 1 305 ? 12.031 -20.406 -10.875 1 91.56 305 SER A N 1
ATOM 2332 C CA . SER A 1 305 ? 12.156 -19.688 -12.141 1 91.56 305 SER A CA 1
ATOM 2333 C C . SER A 1 305 ? 12.133 -18.188 -11.938 1 91.56 305 SER A C 1
ATOM 2335 O O . SER A 1 305 ? 12.594 -17.422 -12.797 1 91.56 305 SER A O 1
ATOM 2337 N N . GLY A 1 306 ? 11.656 -17.766 -10.773 1 86.5 306 GLY A N 1
ATOM 2338 C CA . GLY A 1 306 ? 11.445 -16.359 -10.531 1 86.5 306 GLY A CA 1
ATOM 2339 C C . GLY A 1 306 ? 10 -15.922 -10.711 1 86.5 306 GLY A C 1
ATOM 2340 O O . GLY A 1 306 ? 9.609 -14.836 -10.273 1 86.5 306 GLY A O 1
ATOM 2341 N N . GLY A 1 307 ? 9.281 -16.734 -11.344 1 86.69 307 GLY A N 1
ATOM 2342 C CA . GLY A 1 307 ? 7.852 -16.5 -11.469 1 86.69 307 GLY A CA 1
ATOM 2343 C C . GLY A 1 307 ? 7.027 -17.328 -10.492 1 86.69 307 GLY A C 1
ATOM 2344 O O . GLY A 1 307 ? 7.578 -18.031 -9.648 1 86.69 307 GLY A O 1
ATOM 2345 N N . GLY A 1 308 ? 5.758 -17.188 -10.555 1 84.06 308 GLY A N 1
ATOM 2346 C CA . GLY A 1 308 ? 4.867 -17.906 -9.664 1 84.06 308 GLY A CA 1
ATOM 2347 C C . GLY A 1 308 ? 4.621 -19.344 -10.102 1 84.06 308 GLY A C 1
ATOM 2348 O O . GLY A 1 308 ? 5.074 -19.75 -11.172 1 84.06 308 GLY A O 1
ATOM 2349 N N . GLY A 1 309 ? 4.156 -20.172 -9.273 1 92.5 309 GLY A N 1
ATOM 2350 C CA . GLY A 1 309 ? 3.672 -21.531 -9.492 1 92.5 309 GLY A CA 1
ATOM 2351 C C . GLY A 1 309 ? 2.281 -21.766 -8.938 1 92.5 309 GLY A C 1
ATOM 2352 O O . GLY A 1 309 ? 2.012 -22.812 -8.352 1 92.5 309 GLY A O 1
ATOM 2353 N N . GLN A 1 310 ? 1.459 -20.828 -9.133 1 94.94 310 GLN A N 1
ATOM 2354 C CA . GLN A 1 310 ? 0.143 -20.844 -8.508 1 94.94 310 GLN A CA 1
ATOM 2355 C C . GLN A 1 310 ? -0.7 -22 -9.031 1 94.94 310 GLN A C 1
ATOM 2357 O O . GLN A 1 310 ? -0.478 -22.484 -10.148 1 94.94 310 GLN A O 1
ATOM 2362 N N . ILE A 1 311 ? -1.608 -22.438 -8.25 1 97.06 311 ILE A N 1
ATOM 2363 C CA . ILE A 1 311 ? -2.58 -23.469 -8.594 1 97.06 311 ILE A CA 1
ATOM 2364 C C . ILE A 1 311 ? -3.992 -22.891 -8.523 1 97.06 311 ILE A C 1
ATOM 2366 O O . ILE A 1 311 ? -4.355 -22.25 -7.539 1 97.06 311 ILE A O 1
ATOM 2370 N N . THR A 1 312 ? -4.703 -23.109 -9.539 1 96.94 312 THR A N 1
ATOM 2371 C CA . THR A 1 312 ? -6.074 -22.625 -9.625 1 96.94 312 THR A CA 1
ATOM 2372 C C . THR A 1 312 ? -7.066 -23.766 -9.438 1 96.94 312 THR A C 1
ATOM 2374 O O . THR A 1 312 ? -6.875 -24.859 -9.984 1 96.94 312 THR A O 1
ATOM 2377 N N . ILE A 1 313 ? -8.102 -23.547 -8.664 1 98.31 313 ILE A N 1
ATOM 2378 C CA . ILE A 1 313 ? -9.133 -24.531 -8.367 1 98.31 313 ILE A CA 1
ATOM 2379 C C . ILE A 1 313 ? -10.484 -24.047 -8.898 1 98.31 313 ILE A C 1
ATOM 2381 O O . ILE A 1 313 ? -10.828 -22.875 -8.75 1 98.31 313 ILE A O 1
ATOM 2385 N N . GLY A 1 314 ? -11.195 -24.938 -9.508 1 97.44 314 GLY A N 1
ATOM 2386 C CA . GLY A 1 314 ? -12.539 -24.641 -9.969 1 97.44 314 GLY A CA 1
ATOM 2387 C C . GLY A 1 314 ? -13.273 -25.859 -10.492 1 97.44 314 GLY A C 1
ATOM 2388 O O . GLY A 1 314 ? -13.023 -26.969 -10.047 1 97.44 314 GLY A O 1
ATOM 2389 N N . GLY A 1 315 ? -14.32 -25.609 -11.242 1 96.81 315 GLY A N 1
ATOM 2390 C CA . GLY A 1 315 ? -15.094 -26.641 -11.938 1 96.81 315 GLY A CA 1
ATOM 2391 C C . GLY A 1 315 ? -15.227 -26.375 -13.43 1 96.81 315 GLY A C 1
ATOM 2392 O O . GLY A 1 315 ? -14.633 -25.422 -13.953 1 96.81 315 GLY A O 1
ATOM 2393 N N . PRO A 1 316 ? -15.914 -27.297 -14.078 1 94.88 316 PRO A N 1
ATOM 2394 C CA . PRO A 1 316 ? -16.125 -27.078 -15.516 1 94.88 316 PRO A CA 1
ATOM 2395 C C . PRO A 1 316 ? -16.859 -25.781 -15.82 1 94.88 316 PRO A C 1
ATOM 2397 O O . PRO A 1 316 ? -16.75 -25.25 -16.938 1 94.88 316 PRO A O 1
ATOM 2400 N N . SER A 1 317 ? -17.609 -25.312 -14.891 1 93.56 317 SER A N 1
ATOM 2401 C CA . SER A 1 317 ? -18.312 -24.031 -14.93 1 93.56 317 SER A CA 1
ATOM 2402 C C . SER A 1 317 ? -18.391 -23.406 -13.547 1 93.56 317 SER A C 1
ATOM 2404 O O . SER A 1 317 ? -18.094 -24.047 -12.539 1 93.56 317 SER A O 1
ATOM 2406 N N . ALA A 1 318 ? -18.812 -22.172 -13.523 1 93.81 318 ALA A N 1
ATOM 2407 C CA . ALA A 1 318 ? -18.953 -21.5 -12.234 1 93.81 318 ALA A CA 1
ATOM 2408 C C . ALA A 1 318 ? -19.969 -22.234 -11.352 1 93.81 318 ALA A C 1
ATOM 2410 O O . ALA A 1 318 ? -19.75 -22.375 -10.141 1 93.81 318 ALA A O 1
ATOM 2411 N N . ASP A 1 319 ? -21.031 -22.734 -11.945 1 95.75 319 ASP A N 1
ATOM 2412 C CA . ASP A 1 319 ? -22.094 -23.391 -11.195 1 95.75 319 ASP A CA 1
ATOM 2413 C C . ASP A 1 319 ? -21.594 -24.703 -10.578 1 95.75 319 ASP A C 1
ATOM 2415 O O . ASP A 1 319 ? -22.094 -25.141 -9.539 1 95.75 319 ASP A O 1
ATOM 2419 N N . GLU A 1 320 ? -20.578 -25.203 -11.227 1 97.06 320 GLU A N 1
ATOM 2420 C CA . GLU A 1 320 ? -20.062 -26.5 -10.773 1 97.06 320 GLU A CA 1
ATOM 2421 C C . GLU A 1 320 ? -18.781 -26.328 -9.977 1 97.06 320 GLU A C 1
ATOM 2423 O O . GLU A 1 320 ? -18.094 -27.312 -9.672 1 97.06 320 GLU A O 1
ATOM 2428 N N . SER A 1 321 ? -18.484 -25.109 -9.695 1 97.62 321 SER A N 1
ATOM 2429 C CA . SER A 1 321 ? -17.328 -24.859 -8.844 1 97.62 321 SER A CA 1
ATOM 2430 C C . SER A 1 321 ? -17.5 -25.5 -7.473 1 97.62 321 SER A C 1
ATOM 2432 O O . SER A 1 321 ? -18.562 -25.359 -6.848 1 97.62 321 SER A O 1
ATOM 2434 N N . PRO A 1 322 ? -16.453 -26.203 -7.004 1 98.25 322 PRO A N 1
ATOM 2435 C CA . PRO A 1 322 ? -16.594 -26.781 -5.664 1 98.25 322 PRO A CA 1
ATOM 2436 C C . PRO A 1 322 ? -16.906 -25.719 -4.598 1 98.25 322 PRO A C 1
ATOM 2438 O O . PRO A 1 322 ? -17.531 -26.031 -3.582 1 98.25 322 PRO A O 1
ATOM 2441 N N . PHE A 1 323 ? -16.609 -24.484 -4.82 1 98.12 323 PHE A N 1
ATOM 2442 C CA . PHE A 1 323 ? -16.812 -23.422 -3.85 1 98.12 323 PHE A CA 1
ATOM 2443 C C . PHE A 1 323 ? -18.266 -22.969 -3.809 1 98.12 323 PHE A C 1
ATOM 2445 O O . PHE A 1 323 ? -18.688 -22.297 -2.869 1 98.12 323 PHE A O 1
ATOM 2452 N N . PHE A 1 324 ? -18.984 -23.312 -4.809 1 97.25 324 PHE A N 1
ATOM 2453 C CA . PHE A 1 324 ? -20.391 -22.953 -4.824 1 97.25 324 PHE A CA 1
ATOM 2454 C C . PHE A 1 324 ? -21.266 -24.172 -4.531 1 97.25 324 PHE A C 1
ATOM 2456 O O . PHE A 1 324 ? -22.344 -24.031 -3.951 1 97.25 324 PHE A O 1
ATOM 2463 N N . VAL A 1 325 ? -20.766 -25.344 -4.973 1 97 325 VAL A N 1
ATOM 2464 C CA . VAL A 1 325 ? -21.469 -26.578 -4.641 1 97 325 VAL A CA 1
ATOM 2465 C C . VAL A 1 325 ? -21.406 -26.812 -3.133 1 97 325 VAL A C 1
ATOM 2467 O O . VAL A 1 325 ? -22.391 -27.266 -2.537 1 97 325 VAL A O 1
ATOM 2470 N N . ALA A 1 326 ? -20.297 -26.531 -2.58 1 96.81 326 ALA A N 1
ATOM 2471 C CA . ALA A 1 326 ? -20.094 -26.562 -1.136 1 96.81 326 ALA A CA 1
ATOM 2472 C C . ALA A 1 326 ? -19.625 -25.203 -0.614 1 96.81 326 ALA A C 1
ATOM 2474 O O . ALA A 1 326 ? -18.453 -25 -0.313 1 96.81 326 ALA A O 1
ATOM 2475 N N . PRO A 1 327 ? -20.516 -24.359 -0.272 1 93.88 327 PRO A N 1
ATOM 2476 C CA . PRO A 1 327 ? -20.188 -22.969 0.03 1 93.88 327 PRO A CA 1
ATOM 2477 C C . PRO A 1 327 ? -19.328 -22.828 1.284 1 93.88 327 PRO A C 1
ATOM 2479 O O . PRO A 1 327 ? -18.641 -21.812 1.455 1 93.88 327 PRO A O 1
ATOM 2482 N N . ALA A 1 328 ? -19.281 -23.797 2.178 1 95.19 328 ALA A N 1
ATOM 2483 C CA . ALA A 1 328 ? -18.469 -23.734 3.393 1 95.19 328 ALA A CA 1
ATOM 2484 C C . ALA A 1 328 ? -17 -24.016 3.092 1 95.19 328 ALA A C 1
ATOM 2486 O O . ALA A 1 328 ? -16.141 -23.828 3.953 1 95.19 328 ALA A O 1
ATOM 2487 N N . LEU A 1 329 ? -16.766 -24.406 1.862 1 97.81 329 LEU A N 1
ATOM 2488 C CA . LEU A 1 329 ? -15.406 -24.797 1.478 1 97.81 329 LEU A CA 1
ATOM 2489 C C . LEU A 1 329 ? -14.445 -23.625 1.625 1 97.81 329 LEU A C 1
ATOM 2491 O O . LEU A 1 329 ? -13.359 -23.781 2.199 1 97.81 329 LEU A O 1
ATOM 2495 N N . LEU A 1 330 ? -14.82 -22.453 1.119 1 97.94 330 LEU A N 1
ATOM 2496 C CA . LEU A 1 330 ? -13.891 -21.344 1.104 1 97.94 330 LEU A CA 1
ATOM 2497 C C . LEU A 1 330 ? -13.547 -20.891 2.523 1 97.94 330 LEU A C 1
ATOM 2499 O O . LEU A 1 330 ? -12.367 -20.766 2.871 1 97.94 330 LEU A O 1
ATOM 2503 N N . PRO A 1 331 ? -14.555 -20.688 3.467 1 97.56 331 PRO A N 1
ATOM 2504 C CA . PRO A 1 331 ? -14.188 -20.359 4.844 1 97.56 331 PRO A CA 1
ATOM 2505 C C . PRO A 1 331 ? -13.32 -21.422 5.5 1 97.56 331 PRO A C 1
ATOM 2507 O O . PRO A 1 331 ? -12.422 -21.109 6.277 1 97.56 331 PRO A O 1
ATOM 2510 N N . ARG A 1 332 ? -13.562 -22.641 5.211 1 98.19 332 ARG A N 1
ATOM 2511 C CA . ARG A 1 332 ? -12.781 -23.734 5.777 1 98.19 332 ARG A CA 1
ATOM 2512 C C . ARG A 1 332 ? -11.359 -23.734 5.227 1 98.19 332 ARG A C 1
ATOM 2514 O O . ARG A 1 332 ? -10.406 -24.031 5.949 1 98.19 332 ARG A O 1
ATOM 2521 N N . LEU A 1 333 ? -11.242 -23.453 3.916 1 98.62 333 LEU A N 1
ATOM 2522 C CA . LEU A 1 333 ? -9.922 -23.375 3.301 1 98.62 333 LEU A CA 1
ATOM 2523 C C . LEU A 1 333 ? -9.102 -22.25 3.93 1 98.62 333 LEU A C 1
ATOM 2525 O O . LEU A 1 333 ? -7.926 -22.438 4.266 1 98.62 333 LEU A O 1
ATOM 2529 N N . VAL A 1 334 ? -9.734 -21.078 4.086 1 98.19 334 VAL A N 1
ATOM 2530 C CA . VAL A 1 334 ? -9.07 -19.938 4.73 1 98.19 334 VAL A CA 1
ATOM 2531 C C . VAL A 1 334 ? -8.625 -20.328 6.137 1 98.19 334 VAL A C 1
ATOM 2533 O O . VAL A 1 334 ? -7.492 -20.062 6.535 1 98.19 334 VAL A O 1
ATOM 2536 N N . THR A 1 335 ? -9.453 -21.031 6.859 1 98.38 335 THR A N 1
ATOM 2537 C CA . THR A 1 335 ? -9.18 -21.438 8.234 1 98.38 335 THR A CA 1
ATOM 2538 C C . THR A 1 335 ? -8.055 -22.453 8.281 1 98.38 335 THR A C 1
ATOM 2540 O O . THR A 1 335 ? -7.16 -22.375 9.125 1 98.38 335 THR A O 1
ATOM 2543 N N . LEU A 1 336 ? -8.078 -23.422 7.387 1 98.5 336 LEU A N 1
ATOM 2544 C CA . LEU A 1 336 ? -7.043 -24.438 7.363 1 98.5 336 LEU A CA 1
ATOM 2545 C C . LEU A 1 336 ? -5.676 -23.828 7.062 1 98.5 336 LEU A C 1
ATOM 2547 O O . LEU A 1 336 ? -4.684 -24.172 7.715 1 98.5 336 LEU A O 1
ATOM 2551 N N . CYS A 1 337 ? -5.613 -23 6.023 1 97.88 337 CYS A N 1
ATOM 2552 C CA . CYS A 1 337 ? -4.355 -22.359 5.66 1 97.88 337 CYS A CA 1
ATOM 2553 C C . CYS A 1 337 ? -3.818 -21.531 6.82 1 97.88 337 CYS A C 1
ATOM 2555 O O . CYS A 1 337 ? -2.611 -21.516 7.07 1 97.88 337 CYS A O 1
ATOM 2557 N N . ALA A 1 338 ? -4.73 -20.844 7.508 1 97.38 338 ALA A N 1
ATOM 2558 C CA . ALA A 1 338 ? -4.316 -20.062 8.672 1 97.38 338 ALA A CA 1
ATOM 2559 C C . ALA A 1 338 ? -3.758 -20.969 9.766 1 97.38 338 ALA A C 1
ATOM 2561 O O . ALA A 1 338 ? -2.779 -20.609 10.43 1 97.38 338 ALA A O 1
ATOM 2562 N N . ALA A 1 339 ? -4.352 -22.078 9.953 1 98.12 339 ALA A N 1
ATOM 2563 C CA . ALA A 1 339 ? -4 -22.984 11.047 1 98.12 339 ALA A CA 1
ATOM 2564 C C . ALA A 1 339 ? -2.723 -23.75 10.727 1 98.12 339 ALA A C 1
ATOM 2566 O O . ALA A 1 339 ? -2.033 -24.219 11.633 1 98.12 339 ALA A O 1
ATOM 2567 N N . HIS A 1 340 ? -2.396 -23.906 9.477 1 98.25 340 HIS A N 1
ATOM 2568 C CA . HIS A 1 340 ? -1.245 -24.703 9.062 1 98.25 340 HIS A CA 1
ATOM 2569 C C . HIS A 1 340 ? -0.298 -23.891 8.188 1 98.25 340 HIS A C 1
ATOM 2571 O O . HIS A 1 340 ? -0.331 -24 6.961 1 98.25 340 HIS A O 1
ATOM 2577 N N . PRO A 1 341 ? 0.691 -23.234 8.766 1 98 341 PRO A N 1
ATOM 2578 C CA . PRO A 1 341 ? 1.604 -22.359 8.047 1 98 341 PRO A CA 1
ATOM 2579 C C . PRO A 1 341 ? 2.418 -23.094 6.98 1 98 341 PRO A C 1
ATOM 2581 O O . PRO A 1 341 ? 2.939 -22.453 6.055 1 98 341 PRO A O 1
ATOM 2584 N N . SER A 1 342 ? 2.541 -24.391 7.043 1 98.06 342 SER A N 1
ATOM 2585 C CA . SER A 1 342 ? 3.271 -25.141 6.027 1 98.06 342 SER A CA 1
ATOM 2586 C C . SER A 1 342 ? 2.641 -24.969 4.652 1 98.06 342 SER A C 1
ATOM 2588 O O . SER A 1 342 ? 3.344 -24.938 3.639 1 98.06 342 SER A O 1
ATOM 2590 N N . LEU A 1 343 ? 1.355 -24.812 4.586 1 97.75 343 LEU A N 1
ATOM 2591 C CA . LEU A 1 343 ? 0.635 -24.688 3.322 1 97.75 343 LEU A CA 1
ATOM 2592 C C . LEU A 1 343 ? 0.946 -23.359 2.646 1 97.75 343 LEU A C 1
ATOM 2594 O O . LEU A 1 343 ? 0.781 -23.219 1.434 1 97.75 343 LEU A O 1
ATOM 2598 N N . SER A 1 344 ? 1.406 -22.359 3.426 1 96.12 344 SER A N 1
ATOM 2599 C CA . SER A 1 344 ? 1.708 -21.016 2.924 1 96.12 344 SER A CA 1
ATOM 2600 C C . SER A 1 344 ? 3.207 -20.828 2.717 1 96.12 344 SER A C 1
ATOM 2602 O O . SER A 1 344 ? 3.629 -20.078 1.836 1 96.12 344 SER A O 1
ATOM 2604 N N . TYR A 1 345 ? 3.986 -21.5 3.592 1 96.88 345 TYR A N 1
ATOM 2605 C CA . TYR A 1 345 ? 5.387 -21.094 3.717 1 96.88 345 TYR A CA 1
ATOM 2606 C C . TYR A 1 345 ? 6.309 -22.172 3.152 1 96.88 345 TYR A C 1
ATOM 2608 O O . TYR A 1 345 ? 7.328 -21.859 2.531 1 96.88 345 TYR A O 1
ATOM 2616 N N . LEU A 1 346 ? 5.98 -23.391 3.32 1 96.31 346 LEU A N 1
ATOM 2617 C CA . LEU A 1 346 ? 6.91 -24.469 2.998 1 96.31 346 LEU A CA 1
ATOM 2618 C C . LEU A 1 346 ? 7.18 -24.516 1.497 1 96.31 346 LEU A C 1
ATOM 2620 O O . LEU A 1 346 ? 8.297 -24.828 1.073 1 96.31 346 LEU A O 1
ATOM 2624 N N . PHE A 1 347 ? 6.188 -24.234 0.711 1 94.88 347 PHE A N 1
ATOM 2625 C CA . PHE A 1 347 ? 6.293 -24.375 -0.737 1 94.88 347 PHE A CA 1
ATOM 2626 C C . PHE A 1 347 ? 6.465 -23.016 -1.4 1 94.88 347 PHE A C 1
ATOM 2628 O O . PHE A 1 347 ? 6.418 -22.906 -2.627 1 94.88 347 PHE A O 1
ATOM 2635 N N . ALA A 1 348 ? 6.617 -22 -0.609 1 92.94 348 ALA A N 1
ATOM 2636 C CA . ALA A 1 348 ? 6.789 -20.641 -1.108 1 92.94 348 ALA A CA 1
ATOM 2637 C C . ALA A 1 348 ? 8.25 -20.359 -1.472 1 92.94 348 ALA A C 1
ATOM 2639 O O . ALA A 1 348 ? 9.109 -21.234 -1.288 1 92.94 348 ALA A O 1
ATOM 2640 N N . VAL A 1 349 ? 8.461 -19.203 -2.025 1 91.62 349 VAL A N 1
ATOM 2641 C CA . VAL A 1 349 ? 9.82 -18.734 -2.25 1 91.62 349 VAL A CA 1
ATOM 2642 C C . VAL A 1 349 ? 10.484 -18.406 -0.911 1 91.62 349 VAL A C 1
ATOM 2644 O O . VAL A 1 349 ? 9.812 -18.344 0.12 1 91.62 349 VAL A O 1
ATOM 2647 N N . ASP A 1 350 ? 11.727 -18.188 -0.908 1 91.5 350 ASP A N 1
ATOM 2648 C CA . ASP A 1 350 ? 12.5 -18.062 0.323 1 91.5 350 ASP A CA 1
ATOM 2649 C C . ASP A 1 350 ? 12.148 -16.766 1.058 1 91.5 350 ASP A C 1
ATOM 2651 O O . ASP A 1 350 ? 12.32 -16.672 2.275 1 91.5 350 ASP A O 1
ATOM 2655 N N . ASN A 1 351 ? 11.766 -15.836 0.343 1 92 351 ASN A N 1
ATOM 2656 C CA . ASN A 1 351 ? 11.383 -14.562 0.955 1 92 351 ASN A CA 1
ATOM 2657 C C . ASN A 1 351 ? 9.867 -14.414 1.037 1 92 351 ASN A C 1
ATOM 2659 O O . ASN A 1 351 ? 9.195 -14.328 0.011 1 92 351 ASN A O 1
ATOM 2663 N N . VAL A 1 352 ? 9.328 -14.398 2.24 1 94.31 352 VAL A N 1
ATOM 2664 C CA . VAL A 1 352 ? 7.895 -14.305 2.502 1 94.31 352 VAL A CA 1
ATOM 2665 C C . VAL A 1 352 ? 7.602 -13.039 3.314 1 94.31 352 VAL A C 1
ATOM 2667 O O . VAL A 1 352 ? 8.453 -12.148 3.418 1 94.31 352 VAL A O 1
ATOM 2670 N N . GLY A 1 353 ? 6.379 -12.906 3.822 1 93.62 353 GLY A N 1
ATOM 2671 C CA . GLY A 1 353 ? 6.035 -11.742 4.625 1 93.62 353 GLY A CA 1
ATOM 2672 C C . GLY A 1 353 ? 4.977 -10.867 3.986 1 93.62 353 GLY A C 1
ATOM 2673 O O . GLY A 1 353 ? 4.516 -11.148 2.879 1 93.62 353 GLY A O 1
ATOM 2674 N N . PRO A 1 354 ? 4.668 -9.797 4.641 1 91.81 354 PRO A N 1
ATOM 2675 C CA . PRO A 1 354 ? 3.52 -8.961 4.262 1 91.81 354 PRO A CA 1
ATOM 2676 C C . PRO A 1 354 ? 3.705 -8.281 2.906 1 91.81 354 PRO A C 1
ATOM 2678 O O . PRO A 1 354 ? 2.723 -7.922 2.254 1 91.81 354 PRO A O 1
ATOM 2681 N N . TRP A 1 355 ? 4.918 -8.062 2.482 1 89.44 355 TRP A N 1
ATOM 2682 C CA . TRP A 1 355 ? 5.16 -7.348 1.232 1 89.44 355 TRP A CA 1
ATOM 2683 C C . TRP A 1 355 ? 5.68 -8.297 0.159 1 89.44 355 TRP A C 1
ATOM 2685 O O . TRP A 1 355 ? 6.137 -7.859 -0.9 1 89.44 355 TRP A O 1
ATOM 2695 N N . SER A 1 356 ? 5.609 -9.578 0.444 1 90.75 356 SER A N 1
ATOM 2696 C CA . SER A 1 356 ? 6.027 -10.594 -0.514 1 90.75 356 SER A CA 1
ATOM 2697 C C . SER A 1 356 ? 5.008 -10.742 -1.641 1 90.75 356 SER A C 1
ATOM 2699 O O . SER A 1 356 ? 4.062 -9.961 -1.739 1 90.75 356 SER A O 1
ATOM 2701 N N . GLN A 1 357 ? 5.199 -11.719 -2.484 1 87.5 357 GLN A N 1
ATOM 2702 C CA . GLN A 1 357 ? 4.355 -11.945 -3.652 1 87.5 357 GLN A CA 1
ATOM 2703 C C . GLN A 1 357 ? 3.02 -12.562 -3.254 1 87.5 357 GLN A C 1
ATOM 2705 O O . GLN A 1 357 ? 2.037 -12.469 -3.992 1 87.5 357 GLN A O 1
ATOM 2710 N N . SER A 1 358 ? 2.977 -13.219 -2.162 1 93.44 358 SER A N 1
ATOM 2711 C CA . SER A 1 358 ? 1.751 -13.906 -1.775 1 93.44 358 SER A CA 1
ATOM 2712 C C . SER A 1 358 ? 1.612 -13.984 -0.259 1 93.44 358 SER A C 1
ATOM 2714 O O . SER A 1 358 ? 1.555 -15.078 0.312 1 93.44 358 SER A O 1
ATOM 2716 N N . PRO A 1 359 ? 1.452 -12.844 0.389 1 94.75 359 PRO A N 1
ATOM 2717 C CA . PRO A 1 359 ? 1.351 -12.852 1.851 1 94.75 359 PRO A CA 1
ATOM 2718 C C . PRO A 1 359 ? 0.091 -13.555 2.35 1 94.75 359 PRO A C 1
ATOM 2720 O O . PRO A 1 359 ? -0.929 -13.57 1.656 1 94.75 359 PRO A O 1
ATOM 2723 N N . ARG A 1 360 ? 0.179 -14.086 3.533 1 96.25 360 ARG A N 1
ATOM 2724 C CA . ARG A 1 360 ? -0.978 -14.602 4.262 1 96.25 360 ARG A CA 1
ATOM 2725 C C . ARG A 1 360 ? -1.907 -13.461 4.676 1 96.25 360 ARG A C 1
ATOM 2727 O O . ARG A 1 360 ? -1.468 -12.32 4.844 1 96.25 360 ARG A O 1
ATOM 2734 N N . ALA A 1 361 ? -3.123 -13.859 4.93 1 93.81 361 ALA A N 1
ATOM 2735 C CA . ALA A 1 361 ? -4.094 -12.867 5.371 1 93.81 361 ALA A CA 1
ATOM 2736 C C . ALA A 1 361 ? -3.791 -12.391 6.789 1 93.81 361 ALA A C 1
ATOM 2738 O O . ALA A 1 361 ? -4.145 -11.273 7.168 1 93.81 361 ALA A O 1
ATOM 2739 N N . ASP A 1 362 ? -3.131 -13.211 7.621 1 94.5 362 ASP A N 1
ATOM 2740 C CA . ASP A 1 362 ? -2.932 -12.898 9.031 1 94.5 362 ASP A CA 1
ATOM 2741 C C . ASP A 1 362 ? -1.534 -12.336 9.281 1 94.5 362 ASP A C 1
ATOM 2743 O O . ASP A 1 362 ? -1.103 -12.211 10.43 1 94.5 362 ASP A O 1
ATOM 2747 N N . GLU A 1 363 ? -0.771 -11.992 8.281 1 92.75 363 GLU A N 1
ATOM 2748 C CA . GLU A 1 363 ? 0.58 -11.5 8.547 1 92.75 363 GLU A CA 1
ATOM 2749 C C . GLU A 1 363 ? 0.71 -10.023 8.188 1 92.75 363 GLU A C 1
ATOM 2751 O O . GLU A 1 363 ? 1.797 -9.453 8.281 1 92.75 363 GLU A O 1
ATOM 2756 N N . GLY A 1 364 ? -0.383 -9.43 7.797 1 90.5 364 GLY A N 1
ATOM 2757 C CA . GLY A 1 364 ? -0.383 -8.008 7.488 1 90.5 364 GLY A CA 1
ATOM 2758 C C . GLY A 1 364 ? -0.748 -7.137 8.672 1 90.5 364 GLY A C 1
ATOM 2759 O O . GLY A 1 364 ? -0.127 -7.234 9.734 1 90.5 364 GLY A O 1
ATOM 2760 N N . VAL A 1 365 ? -1.763 -6.344 8.508 1 91.25 365 VAL A N 1
ATOM 2761 C CA . VAL A 1 365 ? -2.219 -5.395 9.523 1 91.25 365 VAL A CA 1
ATOM 2762 C C . VAL A 1 365 ? -3.18 -6.09 10.484 1 91.25 365 VAL A C 1
ATOM 2764 O O . VAL A 1 365 ? -4.125 -6.754 10.055 1 91.25 365 VAL A O 1
ATOM 2767 N N . ARG A 1 366 ? -2.996 -5.887 11.766 1 90.44 366 ARG A N 1
ATOM 2768 C CA . ARG A 1 366 ? -3.77 -6.559 12.805 1 90.44 366 ARG A CA 1
ATOM 2769 C C . ARG A 1 366 ? -5.25 -6.195 12.703 1 90.44 366 ARG A C 1
ATOM 2771 O O . ARG A 1 366 ? -6.117 -7.047 12.922 1 90.44 366 ARG A O 1
ATOM 2778 N N . ALA A 1 367 ? -5.516 -5.008 12.383 1 89.5 367 ALA A N 1
ATOM 2779 C CA . ALA A 1 367 ? -6.906 -4.562 12.273 1 89.5 367 ALA A CA 1
ATOM 2780 C C . ALA A 1 367 ? -7.645 -5.336 11.18 1 89.5 367 ALA A C 1
ATOM 2782 O O . ALA A 1 367 ? -8.805 -5.707 11.359 1 89.5 367 ALA A O 1
ATOM 2783 N N . SER A 1 368 ? -6.977 -5.516 10.062 1 91.56 368 SER A N 1
ATOM 2784 C CA . SER A 1 368 ? -7.57 -6.285 8.977 1 91.56 368 SER A CA 1
ATOM 2785 C C . SER A 1 368 ? -7.801 -7.738 9.391 1 91.56 368 SER A C 1
ATOM 2787 O O . SER A 1 368 ? -8.836 -8.32 9.07 1 91.56 368 SER A O 1
ATOM 2789 N N . PHE A 1 369 ? -6.883 -8.289 10.148 1 94.38 369 PHE A N 1
ATOM 2790 C CA . PHE A 1 369 ? -7.02 -9.648 10.656 1 94.38 369 PHE A CA 1
ATOM 2791 C C . PHE A 1 369 ? -8.195 -9.75 11.617 1 94.38 369 PHE A C 1
ATOM 2793 O O . PHE A 1 369 ? -8.938 -10.734 11.594 1 94.38 369 PHE A O 1
ATOM 2800 N N . GLY A 1 370 ? -8.352 -8.773 12.438 1 93.25 370 GLY A N 1
ATOM 2801 C CA . GLY A 1 370 ? -9.492 -8.758 13.336 1 93.25 370 GLY A CA 1
ATOM 2802 C C . GLY A 1 370 ? -10.82 -8.797 12.609 1 93.25 370 GLY A C 1
ATOM 2803 O O . GLY A 1 370 ? -11.75 -9.484 13.031 1 93.25 370 GLY A O 1
ATOM 2804 N N . GLU A 1 371 ? -10.906 -8.039 11.547 1 94.56 371 GLU A N 1
ATOM 2805 C CA . GLU A 1 371 ? -12.117 -8.039 10.734 1 94.56 371 GLU A CA 1
ATOM 2806 C C . GLU A 1 371 ? -12.344 -9.398 10.078 1 94.56 371 GLU A C 1
ATOM 2808 O O . GLU A 1 371 ? -13.484 -9.836 9.914 1 94.56 371 GLU A O 1
ATOM 2813 N N . LEU A 1 372 ? -11.281 -10.016 9.641 1 96.12 372 LEU A N 1
ATOM 2814 C CA . LEU A 1 372 ? -11.391 -11.352 9.078 1 96.12 372 LEU A CA 1
ATOM 2815 C C . LEU A 1 372 ? -11.898 -12.344 10.117 1 96.12 372 LEU A C 1
ATOM 2817 O O . LEU A 1 372 ? -12.75 -13.188 9.82 1 96.12 372 LEU A O 1
ATOM 2821 N N . VAL A 1 373 ? -11.312 -12.266 11.32 1 96 373 VAL A N 1
ATOM 2822 C CA . VAL A 1 373 ? -11.766 -13.125 12.406 1 96 373 VAL A CA 1
ATOM 2823 C C . VAL A 1 373 ? -13.266 -12.93 12.633 1 96 373 VAL A C 1
ATOM 2825 O O . VAL A 1 373 ? -14.008 -13.906 12.758 1 96 373 VAL A O 1
ATOM 2828 N N . PHE A 1 374 ? -13.703 -11.703 12.625 1 94.69 374 PHE A N 1
ATOM 2829 C CA . PHE A 1 374 ? -15.117 -11.383 12.773 1 94.69 374 PHE A CA 1
ATOM 2830 C C . PHE A 1 374 ? -15.938 -12.047 11.672 1 94.69 374 PHE A C 1
ATOM 2832 O O . PHE A 1 374 ? -16.984 -12.648 11.945 1 94.69 374 PHE A O 1
ATOM 2839 N N . ALA A 1 375 ? -15.5 -11.953 10.438 1 95.06 375 ALA A N 1
ATOM 2840 C CA . ALA A 1 375 ? -16.188 -12.555 9.305 1 95.06 375 ALA A CA 1
ATOM 2841 C C . ALA A 1 375 ? -16.344 -14.062 9.484 1 95.06 375 ALA A C 1
ATOM 2843 O O . ALA A 1 375 ? -17.422 -14.617 9.305 1 95.06 375 ALA A O 1
ATOM 2844 N N . ILE A 1 376 ? -15.258 -14.727 9.828 1 96.5 376 ILE A N 1
ATOM 2845 C CA . ILE A 1 376 ? -15.242 -16.172 9.984 1 96.5 376 ILE A CA 1
ATOM 2846 C C . ILE A 1 376 ? -16.156 -16.578 11.133 1 96.5 376 ILE A C 1
ATOM 2848 O O . ILE A 1 376 ? -16.891 -17.562 11.031 1 96.5 376 ILE A O 1
ATOM 2852 N N . GLU A 1 377 ? -16.156 -15.812 12.203 1 93.81 377 GLU A N 1
ATOM 2853 C CA . GLU A 1 377 ? -17.016 -16.094 13.344 1 93.81 377 GLU A CA 1
ATOM 2854 C C . GLU A 1 377 ? -18.5 -15.984 12.953 1 93.81 377 GLU A C 1
ATOM 2856 O O . GLU A 1 377 ? -19.328 -16.781 13.406 1 93.81 377 GLU A O 1
ATOM 2861 N N . ARG A 1 378 ? -18.797 -15.047 12.188 1 92.56 378 ARG A N 1
ATOM 2862 C CA . ARG A 1 378 ? -20.172 -14.867 11.734 1 92.56 378 ARG A CA 1
ATOM 2863 C C . ARG A 1 378 ? -20.609 -16.047 10.875 1 92.56 378 ARG A C 1
ATOM 2865 O O . ARG A 1 378 ? -21.75 -16.516 10.992 1 92.56 378 ARG A O 1
ATOM 2872 N N . ILE A 1 379 ? -19.781 -16.453 10.047 1 93.81 379 ILE A N 1
ATOM 2873 C CA . ILE A 1 379 ? -20.078 -17.609 9.203 1 93.81 379 ILE A CA 1
ATOM 2874 C C . ILE A 1 379 ? -20.281 -18.844 10.078 1 93.81 379 ILE A C 1
ATOM 2876 O O . ILE A 1 379 ? -21.234 -19.609 9.883 1 93.81 379 ILE A O 1
ATOM 2880 N N . ALA A 1 380 ? -19.422 -19.016 11.047 1 93.06 380 ALA A N 1
ATOM 2881 C CA . ALA A 1 380 ? -19.484 -20.156 11.953 1 93.06 380 ALA A CA 1
ATOM 2882 C C . ALA A 1 380 ? -20.812 -20.219 12.688 1 93.06 380 ALA A C 1
ATOM 2884 O O . ALA A 1 380 ? -21.359 -21.297 12.938 1 93.06 380 ALA A O 1
ATOM 2885 N N . ARG A 1 381 ? -21.359 -19.047 12.938 1 90.38 381 ARG A N 1
ATOM 2886 C CA . ARG A 1 381 ? -22.609 -18.953 13.688 1 90.38 381 ARG A CA 1
ATOM 2887 C C . ARG A 1 381 ? -23.812 -19.094 12.758 1 90.38 381 ARG A C 1
ATOM 2889 O O . ARG A 1 381 ? -24.953 -19.109 13.211 1 90.38 381 ARG A O 1
ATOM 2896 N N . GLY A 1 382 ? -23.641 -19.203 11.469 1 86.25 382 GLY A N 1
ATOM 2897 C CA . GLY A 1 382 ? -24.719 -19.344 10.5 1 86.25 382 GLY A CA 1
ATOM 2898 C C . GLY A 1 382 ? -25.469 -18.047 10.25 1 86.25 382 GLY A C 1
ATOM 2899 O O . GLY A 1 382 ? -26.656 -18.062 9.898 1 86.25 382 GLY A O 1
ATOM 2900 N N . ALA A 1 383 ? -24.797 -17 10.492 1 73.12 383 ALA A N 1
ATOM 2901 C CA . ALA A 1 383 ? -25.453 -15.688 10.406 1 73.12 383 ALA A CA 1
ATOM 2902 C C . ALA A 1 383 ? -25.656 -15.281 8.945 1 73.12 383 ALA A C 1
ATOM 2904 O O . ALA A 1 383 ? -26.422 -14.359 8.656 1 73.12 383 ALA A O 1
ATOM 2905 N N . HIS A 1 384 ? -24.953 -15.914 8.062 1 71.38 384 HIS A N 1
ATOM 2906 C CA . HIS A 1 384 ? -25 -15.531 6.656 1 71.38 384 HIS A CA 1
ATOM 2907 C C . HIS A 1 384 ? -25.406 -16.703 5.777 1 71.38 384 HIS A C 1
ATOM 2909 O O . HIS A 1 384 ? -25.016 -17.844 6.027 1 71.38 384 HIS A O 1
ATOM 2915 N N . ALA A 1 385 ? -26.5 -16.375 4.949 1 80.06 385 ALA A N 1
ATOM 2916 C CA . ALA A 1 385 ? -26.547 -17.297 3.814 1 80.06 385 ALA A CA 1
ATOM 2917 C C . ALA A 1 385 ? -25.312 -17.156 2.93 1 80.06 385 ALA A C 1
ATOM 2919 O O . ALA A 1 385 ? -24.859 -16.031 2.674 1 80.06 385 ALA A O 1
ATOM 2920 N N . LEU A 1 386 ? -24.641 -18.25 2.697 1 88.06 386 LEU A N 1
ATOM 2921 C CA . LEU A 1 386 ? -23.391 -18.188 1.94 1 88.06 386 LEU A CA 1
ATOM 2922 C C . LEU A 1 386 ? -23.656 -18.312 0.444 1 88.06 386 LEU A C 1
ATOM 2924 O O . LEU A 1 386 ? -23.094 -19.172 -0.225 1 88.06 386 LEU A O 1
ATOM 2928 N N . ASP A 1 387 ? -24.609 -17.406 -0.014 1 93.31 387 ASP A N 1
ATOM 2929 C CA . ASP A 1 387 ? -24.703 -17.328 -1.468 1 93.31 387 ASP A CA 1
ATOM 2930 C C . ASP A 1 387 ? -23.438 -16.75 -2.074 1 93.31 387 ASP A C 1
ATOM 2932 O O . ASP A 1 387 ? -22.516 -16.375 -1.35 1 93.31 387 ASP A O 1
ATOM 2936 N N . ARG A 1 388 ? -23.344 -16.734 -3.398 1 95.12 388 ARG A N 1
ATOM 2937 C CA . ARG A 1 388 ? -22.125 -16.391 -4.102 1 95.12 388 ARG A CA 1
ATOM 2938 C C . ARG A 1 388 ? -21.688 -14.961 -3.777 1 95.12 388 ARG A C 1
ATOM 2940 O O . ARG A 1 388 ? -20.516 -14.719 -3.467 1 95.12 388 ARG A O 1
ATOM 2947 N N . ASP A 1 389 ? -22.641 -14.016 -3.758 1 92.19 389 ASP A N 1
ATOM 2948 C CA . ASP A 1 389 ? -22.344 -12.617 -3.492 1 92.19 389 ASP A CA 1
ATOM 2949 C C . ASP A 1 389 ? -21.891 -12.414 -2.049 1 92.19 389 ASP A C 1
ATOM 2951 O O . ASP A 1 389 ? -20.938 -11.656 -1.788 1 92.19 389 ASP A O 1
ATOM 2955 N N . THR A 1 390 ? -22.547 -13.023 -1.151 1 92.5 390 THR A N 1
ATOM 2956 C CA . THR A 1 390 ? -22.219 -12.898 0.265 1 92.5 390 THR A CA 1
ATOM 2957 C C . THR A 1 390 ? -20.859 -13.5 0.564 1 92.5 390 THR A C 1
ATOM 2959 O O . THR A 1 390 ? -20.078 -12.938 1.338 1 92.5 390 THR A O 1
ATOM 2962 N N . LEU A 1 391 ? -20.609 -14.641 -0.029 1 94 391 LEU A N 1
ATOM 2963 C CA . LEU A 1 391 ? -19.312 -15.297 0.15 1 94 391 LEU A CA 1
ATOM 2964 C C . LEU A 1 391 ? -18.188 -14.391 -0.32 1 94 391 LEU A C 1
ATOM 2966 O O . LEU A 1 391 ? -17.219 -14.156 0.42 1 94 391 LEU A O 1
ATOM 2970 N N . GLN A 1 392 ? -18.312 -13.852 -1.527 1 93.56 392 GLN A N 1
ATOM 2971 C CA . GLN A 1 392 ? -17.312 -12.945 -2.1 1 93.56 392 GLN A CA 1
ATOM 2972 C C . GLN A 1 392 ? -17.156 -11.695 -1.241 1 93.56 392 GLN A C 1
ATOM 2974 O O . GLN A 1 392 ? -16.047 -11.273 -0.946 1 93.56 392 GLN A O 1
ATOM 2979 N N . GLY A 1 393 ? -18.281 -11.141 -0.871 1 91.44 393 GLY A N 1
ATOM 2980 C CA . GLY A 1 393 ? -18.266 -9.883 -0.141 1 91.44 393 GLY A CA 1
ATOM 2981 C C . GLY A 1 393 ? -17.781 -10.031 1.288 1 91.44 393 GLY A C 1
ATOM 2982 O O . GLY A 1 393 ? -17.234 -9.086 1.862 1 91.44 393 GLY A O 1
ATOM 2983 N N . THR A 1 394 ? -17.922 -11.195 1.903 1 93.56 394 THR A N 1
ATOM 2984 C CA . THR A 1 394 ? -17.578 -11.406 3.307 1 93.56 394 THR A CA 1
ATOM 2985 C C . THR A 1 394 ? -16.094 -11.727 3.461 1 93.56 394 THR A C 1
ATOM 2987 O O . THR A 1 394 ? -15.461 -11.305 4.434 1 93.56 394 THR A O 1
ATOM 2990 N N . LEU A 1 395 ? -15.523 -12.398 2.471 1 95.12 395 LEU A N 1
ATOM 2991 C CA . LEU A 1 395 ? -14.148 -12.852 2.652 1 95.12 395 LEU A CA 1
ATOM 2992 C C . LEU A 1 395 ? -13.211 -12.117 1.705 1 95.12 395 LEU A C 1
ATOM 2994 O O . LEU A 1 395 ? -12.031 -11.922 2.02 1 95.12 395 LEU A O 1
ATOM 2998 N N . GLY A 1 396 ? -13.672 -11.664 0.57 1 93.25 396 GLY A N 1
ATOM 2999 C CA . GLY A 1 396 ? -12.875 -11.078 -0.495 1 93.25 396 GLY A CA 1
ATOM 3000 C C . GLY A 1 396 ? -12.031 -9.906 -0.03 1 93.25 396 GLY A C 1
ATOM 3001 O O . GLY A 1 396 ? -10.844 -9.828 -0.354 1 93.25 396 GLY A O 1
ATOM 3002 N N . PRO A 1 397 ? -12.562 -9.047 0.808 1 92.06 397 PRO A N 1
ATOM 3003 C CA . PRO A 1 397 ? -11.836 -7.84 1.2 1 92.06 397 PRO A CA 1
ATOM 3004 C C . PRO A 1 397 ? -10.586 -8.141 2.025 1 92.06 397 PRO A C 1
ATOM 3006 O O . PRO A 1 397 ? -9.719 -7.281 2.18 1 92.06 397 PRO A O 1
ATOM 3009 N N . PHE A 1 398 ? -10.516 -9.367 2.553 1 94.56 398 PHE A N 1
ATOM 3010 C CA . PHE A 1 398 ? -9.422 -9.672 3.473 1 94.56 398 PHE A CA 1
ATOM 3011 C C . PHE A 1 398 ? -8.383 -10.562 2.807 1 94.56 398 PHE A C 1
ATOM 3013 O O . PHE A 1 398 ? -7.309 -10.797 3.365 1 94.56 398 PHE A O 1
ATOM 3020 N N . LEU A 1 399 ? -8.695 -11.062 1.676 1 95.31 399 LEU A N 1
ATOM 3021 C CA . LEU A 1 399 ? -7.777 -11.906 0.924 1 95.31 399 LEU A CA 1
ATOM 3022 C C . LEU A 1 399 ? -7.012 -11.094 -0.112 1 95.31 399 LEU A C 1
ATOM 3024 O O . LEU A 1 399 ? -7.125 -11.344 -1.313 1 95.31 399 LEU A O 1
ATOM 3028 N N . ARG A 1 400 ? -6.234 -10.18 0.465 1 91.44 400 ARG A N 1
ATOM 3029 C CA . ARG A 1 400 ? -5.426 -9.211 -0.265 1 91.44 400 ARG A CA 1
ATOM 3030 C C . ARG A 1 400 ? -4.148 -8.875 0.499 1 91.44 400 ARG A C 1
ATOM 3032 O O . ARG A 1 400 ? -4.02 -9.211 1.679 1 91.44 400 ARG A O 1
ATOM 3039 N N . ASP A 1 401 ? -3.221 -8.266 -0.171 1 89.56 401 ASP A N 1
ATOM 3040 C CA . ASP A 1 401 ? -2.025 -7.824 0.542 1 89.56 401 ASP A CA 1
ATOM 3041 C C . ASP A 1 401 ? -2.279 -6.52 1.29 1 89.56 401 ASP A C 1
ATOM 3043 O O . ASP A 1 401 ? -3.402 -6.008 1.296 1 89.56 401 ASP A O 1
ATOM 3047 N N . VAL A 1 402 ? -1.31 -5.957 1.914 1 88.44 402 VAL A N 1
ATOM 3048 C CA . VAL A 1 402 ? -1.452 -4.828 2.83 1 88.44 402 VAL A CA 1
ATOM 3049 C C . VAL A 1 402 ? -1.854 -3.578 2.053 1 88.44 402 VAL A C 1
ATOM 3051 O O . VAL A 1 402 ? -2.354 -2.613 2.633 1 88.44 402 VAL A O 1
ATOM 3054 N N . THR A 1 403 ? -1.662 -3.531 0.786 1 83.69 403 THR A N 1
ATOM 3055 C CA . THR A 1 403 ? -2.025 -2.377 -0.028 1 83.69 403 THR A CA 1
ATOM 3056 C C . THR A 1 403 ? -3.422 -2.549 -0.618 1 83.69 403 THR A C 1
ATOM 3058 O O . THR A 1 403 ? -3.939 -1.643 -1.275 1 83.69 403 THR A O 1
ATOM 3061 N N . GLY A 1 404 ? -3.996 -3.754 -0.447 1 84.75 404 GLY A N 1
ATOM 3062 C CA . GLY A 1 404 ? -5.328 -4.027 -0.962 1 84.75 404 GLY A CA 1
ATOM 3063 C C . GLY A 1 404 ? -5.316 -4.758 -2.291 1 84.75 404 GLY A C 1
ATOM 3064 O O . GLY A 1 404 ? -6.348 -4.871 -2.955 1 84.75 404 GLY A O 1
ATOM 3065 N N . ASN A 1 405 ? -4.227 -5.309 -2.738 1 84 405 ASN A N 1
ATOM 3066 C CA . ASN A 1 405 ? -4.098 -6.016 -4.008 1 84 405 ASN A CA 1
ATOM 3067 C C . ASN A 1 405 ? -4.457 -7.492 -3.871 1 84 405 ASN A C 1
ATOM 3069 O O . ASN A 1 405 ? -3.715 -8.258 -3.254 1 84 405 ASN A O 1
ATOM 3073 N N . ALA A 1 406 ? -5.449 -7.906 -4.496 1 85.69 406 ALA A N 1
ATOM 3074 C CA . ALA A 1 406 ? -5.902 -9.289 -4.398 1 85.69 406 ALA A CA 1
ATOM 3075 C C . ALA A 1 406 ? -4.973 -10.227 -5.168 1 85.69 406 ALA A C 1
ATOM 3077 O O . ALA A 1 406 ? -4.895 -11.422 -4.867 1 85.69 406 ALA A O 1
ATOM 3078 N N . HIS A 1 407 ? -4.266 -9.703 -6.184 1 83.56 407 HIS A N 1
ATOM 3079 C CA . HIS A 1 407 ? -3.375 -10.531 -6.996 1 83.56 407 HIS A CA 1
ATOM 3080 C C . HIS A 1 407 ? -2.084 -10.844 -6.246 1 83.56 407 HIS A C 1
ATOM 3082 O O . HIS A 1 407 ? -1.23 -11.578 -6.758 1 83.56 407 HIS A O 1
ATOM 3088 N N . ARG A 1 408 ? -2.008 -10.305 -5.109 1 86.88 408 ARG A N 1
ATOM 3089 C CA . ARG A 1 408 ? -0.847 -10.594 -4.273 1 86.88 408 ARG A CA 1
ATOM 3090 C C . ARG A 1 408 ? -1.264 -11.242 -2.959 1 86.88 408 ARG A C 1
ATOM 3092 O O . ARG A 1 408 ? -0.653 -11 -1.917 1 86.88 408 ARG A O 1
ATOM 3099 N N . ALA A 1 409 ? -2.189 -12.047 -2.949 1 92.12 409 ALA A N 1
ATOM 3100 C CA . ALA A 1 409 ? -2.623 -12.789 -1.767 1 92.12 409 ALA A CA 1
ATOM 3101 C C . ALA A 1 409 ? -2.393 -14.289 -1.939 1 92.12 409 ALA A C 1
ATOM 3103 O O . ALA A 1 409 ? -2.465 -14.805 -3.055 1 92.12 409 ALA A O 1
ATOM 3104 N N . GLU A 1 410 ? -2.088 -14.945 -0.855 1 96.62 410 GLU A N 1
ATOM 3105 C CA . GLU A 1 410 ? -1.894 -16.391 -0.928 1 96.62 410 GLU A CA 1
ATOM 3106 C C . GLU A 1 410 ? -3.141 -17.094 -1.465 1 96.62 410 GLU A C 1
ATOM 3108 O O . GLU A 1 410 ? -3.039 -18.047 -2.23 1 96.62 410 GLU A O 1
ATOM 3113 N N . ILE A 1 411 ? -4.344 -16.609 -1.004 1 97.81 411 ILE A N 1
ATOM 3114 C CA . ILE A 1 411 ? -5.625 -17.062 -1.527 1 97.81 411 ILE A CA 1
ATOM 3115 C C . ILE A 1 411 ? -6.293 -15.938 -2.314 1 97.81 411 ILE A C 1
ATOM 3117 O O . ILE A 1 411 ? -6.723 -14.938 -1.736 1 97.81 411 ILE A O 1
ATOM 3121 N N . ASN A 1 412 ? -6.316 -16.125 -3.572 1 95.94 412 ASN A N 1
ATOM 3122 C CA . ASN A 1 412 ? -6.887 -15.109 -4.461 1 95.94 412 ASN A CA 1
ATOM 3123 C C . ASN A 1 412 ? -8.289 -15.5 -4.926 1 95.94 412 ASN A C 1
ATOM 3125 O O . ASN A 1 412 ? -8.469 -16.547 -5.555 1 95.94 412 ASN A O 1
ATOM 3129 N N . VAL A 1 413 ? -9.289 -14.641 -4.684 1 95.62 413 VAL A N 1
ATOM 3130 C CA . VAL A 1 413 ? -10.672 -14.969 -5.027 1 95.62 413 VAL A CA 1
ATOM 3131 C C . VAL A 1 413 ? -11.203 -13.953 -6.039 1 95.62 413 VAL A C 1
ATOM 3133 O O . VAL A 1 413 ? -12.414 -13.758 -6.152 1 95.62 413 VAL A O 1
ATOM 3136 N N . GLU A 1 414 ? -10.367 -13.289 -6.73 1 90.31 414 GLU A N 1
ATOM 3137 C CA . GLU A 1 414 ? -10.781 -12.273 -7.695 1 90.31 414 GLU A CA 1
ATOM 3138 C C . GLU A 1 414 ? -11.602 -12.883 -8.82 1 90.31 414 GLU A C 1
ATOM 3140 O O . GLU A 1 414 ? -12.508 -12.234 -9.359 1 90.31 414 GLU A O 1
ATOM 3145 N N . LYS A 1 415 ? -11.344 -14.109 -9.164 1 92.5 415 LYS A N 1
ATOM 3146 C CA . LYS A 1 415 ? -12.039 -14.773 -10.266 1 92.5 415 LYS A CA 1
ATOM 3147 C C . LYS A 1 415 ? -13.156 -15.672 -9.75 1 92.5 415 LYS A C 1
ATOM 3149 O O . LYS A 1 415 ? -13.719 -16.469 -10.5 1 92.5 415 LYS A O 1
ATOM 3154 N N . LEU A 1 416 ? -13.406 -15.594 -8.469 1 96.19 416 LEU A N 1
ATOM 3155 C CA . LEU A 1 416 ? -14.469 -16.422 -7.895 1 96.19 416 LEU A CA 1
ATOM 3156 C C . LEU A 1 416 ? -15.844 -15.852 -8.242 1 96.19 416 LEU A C 1
ATOM 3158 O O . LEU A 1 416 ? -16.594 -16.453 -9.008 1 96.19 416 LEU A O 1
ATOM 3162 N N . TRP A 1 417 ? -16.109 -14.672 -7.781 1 94.94 417 TRP A N 1
ATOM 3163 C CA . TRP A 1 417 ? -17.406 -14.039 -8.039 1 94.94 417 TRP A CA 1
ATOM 3164 C C . TRP A 1 417 ? -17.312 -12.531 -7.828 1 94.94 417 TRP A C 1
ATOM 3166 O O . TRP A 1 417 ? -18.172 -11.938 -7.156 1 94.94 417 TRP A O 1
ATOM 3176 N N . ASN A 1 418 ? -16.297 -11.906 -8.336 1 89.69 418 ASN A N 1
ATOM 3177 C CA . ASN A 1 418 ? -16.094 -10.469 -8.234 1 89.69 418 ASN A CA 1
ATOM 3178 C C . ASN A 1 418 ? -16.797 -9.719 -9.359 1 89.69 418 ASN A C 1
ATOM 3180 O O . ASN A 1 418 ? -16.375 -9.773 -10.516 1 89.69 418 ASN A O 1
ATOM 3184 N N . ALA A 1 419 ? -17.766 -8.938 -9.078 1 82.88 419 ALA A N 1
ATOM 3185 C CA . ALA A 1 419 ? -18.594 -8.242 -10.062 1 82.88 419 ALA A CA 1
ATOM 3186 C C . ALA A 1 419 ? -17.844 -7.066 -10.68 1 82.88 419 ALA A C 1
ATOM 3188 O O . ALA A 1 419 ? -18.172 -6.605 -11.773 1 82.88 419 ALA A O 1
ATOM 3189 N N . ASP A 1 420 ? -16.812 -6.621 -10 1 76.06 420 ASP A N 1
ATOM 3190 C CA . ASP A 1 420 ? -16.094 -5.43 -10.453 1 76.06 420 ASP A CA 1
ATOM 3191 C C . ASP A 1 420 ? -15.062 -5.785 -11.516 1 76.06 420 ASP A C 1
ATOM 3193 O O . ASP A 1 420 ? -14.539 -4.898 -12.195 1 76.06 420 ASP A O 1
ATOM 3197 N N . LEU A 1 421 ? -14.703 -6.988 -11.602 1 74.94 421 LEU A N 1
ATOM 3198 C CA . LEU A 1 421 ? -13.797 -7.438 -12.656 1 74.94 421 LEU A CA 1
ATOM 3199 C C . LEU A 1 421 ? -14.578 -7.926 -13.875 1 74.94 421 LEU A C 1
ATOM 3201 O O . LEU A 1 421 ? -15.148 -9.016 -13.852 1 74.94 421 LEU A O 1
ATOM 3205 N N . PRO A 1 422 ? -14.555 -7.086 -14.906 1 68.62 422 PRO A N 1
ATOM 3206 C CA . PRO A 1 422 ? -15.367 -7.457 -16.062 1 68.62 422 PRO A CA 1
ATOM 3207 C C . PRO A 1 422 ? -14.883 -8.734 -16.75 1 68.62 422 PRO A C 1
ATOM 3209 O O . PRO A 1 422 ? -13.672 -8.977 -16.797 1 68.62 422 PRO A O 1
ATOM 3212 N N . GLN A 1 423 ? -15.758 -9.617 -17.188 1 68.19 423 GLN A N 1
ATOM 3213 C CA . GLN A 1 423 ? -15.609 -10.773 -18.062 1 68.19 423 GLN A CA 1
ATOM 3214 C C . GLN A 1 423 ? -14.984 -11.945 -17.312 1 68.19 423 GLN A C 1
ATOM 3216 O O . GLN A 1 423 ? -15.305 -13.109 -17.594 1 68.19 423 GLN A O 1
ATOM 3221 N N . ARG A 1 424 ? -14.016 -11.633 -16.281 1 77.25 424 ARG A N 1
ATOM 3222 C CA . ARG A 1 424 ? -13.289 -12.766 -15.711 1 77.25 424 ARG A CA 1
ATOM 3223 C C . ARG A 1 424 ? -13.453 -12.812 -14.195 1 77.25 424 ARG A C 1
ATOM 3225 O O . ARG A 1 424 ? -12.766 -13.578 -13.516 1 77.25 424 ARG A O 1
ATOM 3232 N N . GLY A 1 425 ? -14.406 -12.07 -13.734 1 86.56 425 GLY A N 1
ATOM 3233 C CA . GLY A 1 425 ? -14.5 -11.977 -12.289 1 86.56 425 GLY A CA 1
ATOM 3234 C C . GLY A 1 425 ? -15.469 -12.977 -11.688 1 86.56 425 GLY A C 1
ATOM 3235 O O . GLY A 1 425 ? -15.547 -13.125 -10.469 1 86.56 425 GLY A O 1
ATOM 3236 N N . ARG A 1 426 ? -16.219 -13.758 -12.578 1 92 426 ARG A N 1
ATOM 3237 C CA . ARG A 1 426 ? -17.25 -14.656 -12.07 1 92 426 ARG A CA 1
ATOM 3238 C C . ARG A 1 426 ? -17.109 -16.047 -12.672 1 92 426 ARG A C 1
ATOM 3240 O O . ARG A 1 426 ? -18.094 -16.609 -13.18 1 92 426 ARG A O 1
ATOM 3247 N N . LEU A 1 427 ? -15.953 -16.625 -12.469 1 93.19 427 LEU A N 1
ATOM 3248 C CA . LEU A 1 427 ? -15.625 -17.906 -13.094 1 93.19 427 LEU A CA 1
ATOM 3249 C C . LEU A 1 427 ? -15.656 -19.031 -12.07 1 93.19 427 LEU A C 1
ATOM 3251 O O . LEU A 1 427 ? -15.508 -20.203 -12.43 1 93.19 427 LEU A O 1
ATOM 3255 N N . GLY A 1 428 ? -15.82 -18.719 -10.781 1 96.31 428 GLY A N 1
ATOM 3256 C CA . GLY A 1 428 ? -15.836 -19.734 -9.742 1 96.31 428 GLY A CA 1
ATOM 3257 C C . GLY A 1 428 ? -14.461 -20.297 -9.438 1 96.31 428 GLY A C 1
ATOM 3258 O O . GLY A 1 428 ? -14.328 -21.453 -9.055 1 96.31 428 GLY A O 1
ATOM 3259 N N . LEU A 1 429 ? -13.414 -19.438 -9.602 1 96.5 429 LEU A N 1
ATOM 3260 C CA . LEU A 1 429 ? -12.047 -19.922 -9.453 1 96.5 429 LEU A CA 1
ATOM 3261 C C . LEU A 1 429 ? -11.406 -19.344 -8.195 1 96.5 429 LEU A C 1
ATOM 3263 O O . LEU A 1 429 ? -11.625 -18.172 -7.855 1 96.5 429 LEU A O 1
ATOM 3267 N N . VAL A 1 430 ? -10.68 -20.141 -7.496 1 97.75 430 VAL A N 1
ATOM 3268 C CA . VAL A 1 430 ? -9.797 -19.719 -6.41 1 97.75 430 VAL A CA 1
ATOM 3269 C C . VAL A 1 430 ? -8.352 -20.078 -6.742 1 97.75 430 VAL A C 1
ATOM 3271 O O . VAL A 1 430 ? -8.07 -21.203 -7.145 1 97.75 430 VAL A O 1
ATOM 3274 N N . GLU A 1 431 ? -7.516 -19.109 -6.648 1 96.81 431 GLU A N 1
ATOM 3275 C CA . GLU A 1 431 ? -6.105 -19.328 -6.953 1 96.81 431 GLU A CA 1
ATOM 3276 C C . GLU A 1 431 ? -5.262 -19.359 -5.68 1 96.81 431 GLU A C 1
ATOM 3278 O O . GLU A 1 431 ? -5.359 -18.453 -4.848 1 96.81 431 GLU A O 1
ATOM 3283 N N . LEU A 1 432 ? -4.492 -20.406 -5.527 1 97.69 432 LEU A N 1
ATOM 3284 C CA . LEU A 1 432 ? -3.492 -20.484 -4.465 1 97.69 432 LEU A CA 1
ATOM 3285 C C . LEU A 1 432 ? -2.125 -20.031 -4.969 1 97.69 432 LEU A C 1
ATOM 3287 O O . LEU A 1 432 ? -1.536 -20.672 -5.836 1 97.69 432 LEU A O 1
ATOM 3291 N N . ARG A 1 433 ? -1.564 -18.984 -4.383 1 96.44 433 ARG A N 1
ATOM 3292 C CA . ARG A 1 433 ? -0.414 -18.312 -4.988 1 96.44 433 ARG A CA 1
ATOM 3293 C C . ARG A 1 433 ? 0.845 -18.531 -4.156 1 96.44 433 ARG A C 1
ATOM 3295 O O . ARG A 1 433 ? 1.931 -18.094 -4.531 1 96.44 433 ARG A O 1
ATOM 3302 N N . ALA A 1 434 ? 0.727 -19.266 -3.051 1 95.25 434 ALA A N 1
ATOM 3303 C CA . ALA A 1 434 ? 1.866 -19.422 -2.15 1 95.25 434 ALA A CA 1
ATOM 3304 C C . ALA A 1 434 ? 2.781 -20.562 -2.607 1 95.25 434 ALA A C 1
ATOM 3306 O O . ALA A 1 434 ? 3.58 -21.078 -1.824 1 95.25 434 ALA A O 1
ATOM 3307 N N . PHE A 1 435 ? 2.719 -20.969 -3.854 1 95.69 435 PHE A N 1
ATOM 3308 C CA . PHE A 1 435 ? 3.576 -22.016 -4.402 1 95.69 435 PHE A CA 1
ATOM 3309 C C . PHE A 1 435 ? 4.602 -21.422 -5.363 1 95.69 435 PHE A C 1
ATOM 3311 O O . PHE A 1 435 ? 4.242 -20.734 -6.324 1 95.69 435 PHE A O 1
ATOM 3318 N N . ARG A 1 436 ? 5.809 -21.703 -5.078 1 94.56 436 ARG A N 1
ATOM 3319 C CA . ARG A 1 436 ? 6.828 -21.391 -6.07 1 94.56 436 ARG A CA 1
ATOM 3320 C C . ARG A 1 436 ? 6.754 -22.344 -7.262 1 94.56 436 ARG A C 1
ATOM 3322 O O . ARG A 1 436 ? 6.102 -23.391 -7.188 1 94.56 436 ARG A O 1
ATOM 3329 N N . MET A 1 437 ? 7.387 -21.969 -8.32 1 96.44 437 MET A N 1
ATOM 3330 C CA . MET A 1 437 ? 7.445 -22.875 -9.469 1 96.44 437 MET A CA 1
ATOM 3331 C C . MET A 1 437 ? 8.023 -24.219 -9.07 1 96.44 437 MET A C 1
ATOM 3333 O O . MET A 1 437 ? 9.078 -24.297 -8.453 1 96.44 437 MET A O 1
ATOM 3337 N N . ALA A 1 438 ? 7.27 -25.234 -9.406 1 95.19 438 ALA A N 1
ATOM 3338 C CA . ALA A 1 438 ? 7.711 -26.594 -9.078 1 95.19 438 ALA A CA 1
ATOM 3339 C C . ALA A 1 438 ? 9.008 -26.938 -9.812 1 95.19 438 ALA A C 1
ATOM 3341 O O . ALA A 1 438 ? 9.109 -26.75 -11.031 1 95.19 438 ALA A O 1
ATOM 3342 N N . ARG A 1 439 ? 9.914 -27.5 -9.164 1 91.62 439 ARG A N 1
ATOM 3343 C CA . ARG A 1 439 ? 11.234 -27.797 -9.711 1 91.62 439 ARG A CA 1
ATOM 3344 C C . ARG A 1 439 ? 11.164 -28.953 -10.695 1 91.62 439 ARG A C 1
ATOM 3346 O O . ARG A 1 439 ? 12.07 -29.141 -11.508 1 91.62 439 ARG A O 1
ATOM 3353 N N . SER A 1 440 ? 10.094 -29.75 -10.594 1 93.88 440 SER A N 1
ATOM 3354 C CA . SER A 1 440 ? 9.906 -30.922 -11.438 1 93.88 440 SER A CA 1
ATOM 3355 C C . SER A 1 440 ? 8.422 -31.234 -11.617 1 93.88 440 SER A C 1
ATOM 3357 O O . SER A 1 440 ? 7.582 -30.75 -10.859 1 93.88 440 SER A O 1
ATOM 3359 N N . PRO A 1 441 ? 8.141 -32.031 -12.672 1 95.38 441 PRO A N 1
ATOM 3360 C CA . PRO A 1 441 ? 6.746 -32.438 -12.836 1 95.38 441 PRO A CA 1
ATOM 3361 C C . PRO A 1 441 ? 6.23 -33.25 -11.664 1 95.38 441 PRO A C 1
ATOM 3363 O O . PRO A 1 441 ? 5.043 -33.188 -11.328 1 95.38 441 PRO A O 1
ATOM 3366 N N . GLU A 1 442 ? 7.117 -34.031 -11.039 1 95.94 442 GLU A N 1
ATOM 3367 C CA . GLU A 1 442 ? 6.734 -34.812 -9.875 1 95.94 442 GLU A CA 1
ATOM 3368 C C . GLU A 1 442 ? 6.297 -33.906 -8.719 1 95.94 442 GLU A C 1
ATOM 3370 O O . GLU A 1 442 ? 5.309 -34.188 -8.039 1 95.94 442 GLU A O 1
ATOM 3375 N N . ARG A 1 443 ? 7.074 -32.844 -8.492 1 95.94 443 ARG A N 1
ATOM 3376 C CA . ARG A 1 443 ? 6.707 -31.891 -7.461 1 95.94 443 ARG A CA 1
ATOM 3377 C C . ARG A 1 443 ? 5.379 -31.219 -7.789 1 95.94 443 ARG A C 1
ATOM 3379 O O . ARG A 1 443 ? 4.535 -31.031 -6.91 1 95.94 443 ARG A O 1
ATOM 3386 N N . ALA A 1 444 ? 5.203 -30.859 -9.039 1 96.5 444 ALA A N 1
ATOM 3387 C CA . ALA A 1 444 ? 3.941 -30.266 -9.461 1 96.5 444 ALA A CA 1
ATOM 3388 C C . ALA A 1 444 ? 2.773 -31.219 -9.211 1 96.5 444 ALA A C 1
ATOM 3390 O O . ALA A 1 444 ? 1.726 -30.797 -8.711 1 96.5 444 ALA A O 1
ATOM 3391 N N . ALA A 1 445 ? 2.994 -32.469 -9.562 1 97.06 445 ALA A N 1
ATOM 3392 C CA . ALA A 1 445 ? 1.974 -33.469 -9.375 1 97.06 445 ALA A CA 1
ATOM 3393 C C . ALA A 1 445 ? 1.618 -33.656 -7.898 1 97.06 445 ALA A C 1
ATOM 3395 O O . ALA A 1 445 ? 0.442 -33.75 -7.547 1 97.06 445 ALA A O 1
ATOM 3396 N N . ALA A 1 446 ? 2.625 -33.688 -7.078 1 97.94 446 ALA A N 1
ATOM 3397 C CA . ALA A 1 446 ? 2.408 -33.875 -5.641 1 97.94 446 ALA A CA 1
ATOM 3398 C C . ALA A 1 446 ? 1.625 -32.688 -5.066 1 97.94 446 ALA A C 1
ATOM 3400 O O . ALA A 1 446 ? 0.713 -32.875 -4.258 1 97.94 446 ALA A O 1
ATOM 3401 N N . LEU A 1 447 ? 1.98 -31.516 -5.465 1 97.62 447 LEU A N 1
ATOM 3402 C CA . LEU A 1 447 ? 1.28 -30.328 -5.004 1 97.62 447 LEU A CA 1
ATOM 3403 C C . LEU A 1 447 ? -0.173 -30.328 -5.465 1 97.62 447 LEU A C 1
ATOM 3405 O O . LEU A 1 447 ? -1.081 -30.078 -4.672 1 97.62 447 LEU A O 1
ATOM 3409 N N . GLY A 1 448 ? -0.389 -30.641 -6.758 1 97.75 448 GLY A N 1
ATOM 3410 C CA . GLY A 1 448 ? -1.745 -30.719 -7.277 1 97.75 448 GLY A CA 1
ATOM 3411 C C . GLY A 1 448 ? -2.592 -31.75 -6.559 1 97.75 448 GLY A C 1
ATOM 3412 O O . GLY A 1 448 ? -3.758 -31.5 -6.25 1 97.75 448 GLY A O 1
ATOM 3413 N N . ALA A 1 449 ? -1.965 -32.906 -6.297 1 98.31 449 ALA A N 1
ATOM 3414 C CA . ALA A 1 449 ? -2.652 -33.969 -5.578 1 98.31 449 ALA A CA 1
ATOM 3415 C C . ALA A 1 449 ? -3.047 -33.531 -4.172 1 98.31 449 ALA A C 1
ATOM 3417 O O . ALA A 1 449 ? -4.172 -33.75 -3.73 1 98.31 449 ALA A O 1
ATOM 3418 N N . MET A 1 450 ? -2.146 -32.875 -3.486 1 98.56 450 MET A N 1
ATOM 3419 C CA . MET A 1 450 ? -2.422 -32.406 -2.137 1 98.56 450 MET A CA 1
ATOM 3420 C C . MET A 1 450 ? -3.562 -31.375 -2.141 1 98.56 450 MET A C 1
ATOM 3422 O O . MET A 1 450 ? -4.477 -31.469 -1.318 1 98.56 450 MET A O 1
ATOM 3426 N N . VAL A 1 451 ? -3.521 -30.453 -3.047 1 98.44 451 VAL A N 1
ATOM 3427 C CA . VAL A 1 451 ? -4.535 -29.406 -3.127 1 98.44 451 VAL A CA 1
ATOM 3428 C C . VAL A 1 451 ? -5.906 -30.031 -3.377 1 98.44 451 VAL A C 1
ATOM 3430 O O . VAL A 1 451 ? -6.883 -29.703 -2.707 1 98.44 451 VAL A O 1
ATOM 3433 N N . ARG A 1 452 ? -6.023 -30.984 -4.289 1 98.44 452 ARG A N 1
ATOM 3434 C CA . ARG A 1 452 ? -7.293 -31.641 -4.586 1 98.44 452 ARG A CA 1
ATOM 3435 C C . ARG A 1 452 ? -7.812 -32.406 -3.375 1 98.44 452 ARG A C 1
ATOM 3437 O O . ARG A 1 452 ? -9.008 -32.375 -3.088 1 98.44 452 ARG A O 1
ATOM 3444 N N . ALA A 1 453 ? -6.895 -33.094 -2.73 1 98.69 453 ALA A N 1
ATOM 3445 C CA . ALA A 1 453 ? -7.277 -33.844 -1.534 1 98.69 453 ALA A CA 1
ATOM 3446 C C . ALA A 1 453 ? -7.816 -32.906 -0.456 1 98.69 453 ALA A C 1
ATOM 3448 O O . ALA A 1 453 ? -8.82 -33.188 0.194 1 98.69 453 ALA A O 1
ATOM 3449 N N . ILE A 1 454 ? -7.172 -31.781 -0.249 1 98.81 454 ILE A N 1
ATOM 3450 C CA . ILE A 1 454 ? -7.59 -30.781 0.744 1 98.81 454 ILE A CA 1
ATOM 3451 C C . ILE A 1 454 ? -8.977 -30.266 0.397 1 98.81 454 ILE A C 1
ATOM 3453 O O . ILE A 1 454 ? -9.844 -30.156 1.269 1 98.81 454 ILE A O 1
ATOM 3457 N N . VAL A 1 455 ? -9.195 -29.938 -0.858 1 98.69 455 VAL A N 1
ATOM 3458 C CA . VAL A 1 455 ? -10.484 -29.422 -1.298 1 98.69 455 VAL A CA 1
ATOM 3459 C C . VAL A 1 455 ? -11.578 -30.453 -1.032 1 98.69 455 VAL A C 1
ATOM 3461 O O . VAL A 1 455 ? -12.633 -30.109 -0.477 1 98.69 455 VAL A O 1
ATOM 3464 N N . ALA A 1 456 ? -11.352 -31.703 -1.406 1 98.56 456 ALA A N 1
ATOM 3465 C CA . ALA A 1 456 ? -12.328 -32.75 -1.17 1 98.56 456 ALA A CA 1
ATOM 3466 C C . ALA A 1 456 ? -12.609 -32.938 0.321 1 98.56 456 ALA A C 1
ATOM 3468 O O . ALA A 1 456 ? -13.766 -33.094 0.728 1 98.56 456 ALA A O 1
ATOM 3469 N N . TYR A 1 457 ? -11.578 -32.906 1.104 1 98.69 457 TYR A N 1
ATOM 3470 C CA . TYR A 1 457 ? -11.703 -33.031 2.553 1 98.69 457 TYR A CA 1
ATOM 3471 C C . TYR A 1 457 ? -12.57 -31.891 3.119 1 98.69 457 TYR A C 1
ATOM 3473 O O . TYR A 1 457 ? -13.531 -32.156 3.844 1 98.69 457 TYR A O 1
ATOM 3481 N N . LEU A 1 458 ? -12.281 -30.688 2.746 1 98.62 458 LEU A N 1
ATOM 3482 C CA . LEU A 1 458 ? -12.945 -29.516 3.324 1 98.62 458 LEU A CA 1
ATOM 3483 C C . LEU A 1 458 ? -14.375 -29.391 2.797 1 98.62 458 LEU A C 1
ATOM 3485 O O . LEU A 1 458 ? -15.234 -28.812 3.459 1 98.62 458 LEU A O 1
ATOM 3489 N N . ALA A 1 459 ? -14.586 -29.875 1.604 1 98 459 ALA A N 1
ATOM 3490 C CA . ALA A 1 459 ? -15.93 -29.844 1.034 1 98 459 ALA A CA 1
ATOM 3491 C C . ALA A 1 459 ? -16.859 -30.812 1.752 1 98 459 ALA A C 1
ATOM 3493 O O . ALA A 1 459 ? -18.078 -30.625 1.749 1 98 459 ALA A O 1
ATOM 3494 N N . THR A 1 460 ? -16.344 -31.844 2.426 1 97.62 460 THR A N 1
ATOM 3495 C CA . THR A 1 460 ? -17.188 -32.906 2.924 1 97.62 460 THR A CA 1
ATOM 3496 C C . THR A 1 460 ? -17.062 -33.031 4.441 1 97.62 460 THR A C 1
ATOM 3498 O O . THR A 1 460 ? -17.797 -33.812 5.062 1 97.62 460 THR A O 1
ATOM 3501 N N . THR A 1 461 ? -16.156 -32.344 4.996 1 97.06 461 THR A N 1
ATOM 3502 C CA . THR A 1 461 ? -15.922 -32.469 6.434 1 97.06 461 THR A CA 1
ATOM 3503 C C . THR A 1 461 ? -16.062 -31.125 7.121 1 97.06 461 THR A C 1
ATOM 3505 O O . THR A 1 461 ? -15.484 -30.141 6.676 1 97.06 461 THR A O 1
ATOM 3508 N N . GLU A 1 462 ? -16.781 -31.141 8.188 1 94.88 462 GLU A N 1
ATOM 3509 C CA . GLU A 1 462 ? -16.891 -29.938 9 1 94.88 462 GLU A CA 1
ATOM 3510 C C . GLU A 1 462 ? -15.672 -29.766 9.906 1 94.88 462 GLU A C 1
ATOM 3512 O O . GLU A 1 462 ? -15.234 -30.734 10.539 1 94.88 462 GLU A O 1
ATOM 3517 N N . ILE A 1 463 ? -15.062 -28.609 9.82 1 96.5 463 ILE A N 1
ATOM 3518 C CA . ILE A 1 463 ? -13.984 -28.281 10.742 1 96.5 463 ILE A CA 1
ATOM 3519 C C . ILE A 1 463 ? -14.344 -27.016 11.516 1 96.5 463 ILE A C 1
ATOM 3521 O O . ILE A 1 463 ? -15.133 -26.188 11.039 1 96.5 463 ILE A O 1
ATOM 3525 N N . PRO A 1 464 ? -13.797 -26.906 12.75 1 95.69 464 PRO A N 1
ATOM 3526 C CA . PRO A 1 464 ? -14.047 -25.656 13.469 1 95.69 464 PRO A CA 1
ATOM 3527 C C . PRO A 1 464 ? -13.539 -24.422 12.711 1 95.69 464 PRO A C 1
ATOM 3529 O O . PRO A 1 464 ? -12.43 -24.438 12.172 1 95.69 464 PRO A O 1
ATOM 3532 N N . LEU A 1 465 ? -14.383 -23.453 12.586 1 96.12 465 LEU A N 1
ATOM 3533 C CA . LEU A 1 465 ? -14.023 -22.203 11.938 1 96.12 465 LEU A CA 1
ATOM 3534 C C . LEU A 1 465 ? -13.484 -21.203 12.953 1 96.12 465 LEU A C 1
ATOM 3536 O O . LEU A 1 465 ? -14.203 -20.297 13.375 1 96.12 465 LEU A O 1
ATOM 3540 N N . GLU A 1 466 ? -12.266 -21.344 13.312 1 96.31 466 GLU A N 1
ATOM 3541 C CA . GLU A 1 466 ? -11.516 -20.484 14.234 1 96.31 466 GLU A CA 1
ATOM 3542 C C . GLU A 1 466 ? -10.117 -20.188 13.703 1 96.31 466 GLU A C 1
ATOM 3544 O O . GLU A 1 466 ? -9.344 -21.109 13.445 1 96.31 466 GLU A O 1
ATOM 3549 N N . LEU A 1 467 ? -9.844 -18.953 13.555 1 97 467 LEU A N 1
ATOM 3550 C CA . LEU A 1 467 ? -8.523 -18.562 13.078 1 97 467 LEU A CA 1
ATOM 3551 C C . LEU A 1 467 ? -7.543 -18.406 14.234 1 97 467 LEU A C 1
ATOM 3553 O O . LEU A 1 467 ? -7.793 -17.656 15.172 1 97 467 LEU A O 1
ATOM 3557 N N . PRO A 1 468 ? -6.473 -19.125 14.203 1 96.25 468 PRO A N 1
ATOM 3558 C CA . PRO A 1 468 ? -5.469 -18.922 15.25 1 96.25 468 PRO A CA 1
ATOM 3559 C C . PRO A 1 468 ? -4.758 -17.578 15.133 1 96.25 468 PRO A C 1
ATOM 3561 O O . PRO A 1 468 ? -4.477 -17.109 14.023 1 96.25 468 PRO A O 1
ATOM 3564 N N . ASP A 1 469 ? -4.531 -17 16.234 1 94.12 469 ASP A N 1
ATOM 3565 C CA . ASP A 1 469 ? -3.662 -15.82 16.281 1 94.12 469 ASP A CA 1
ATOM 3566 C C . ASP A 1 469 ? -2.227 -16.219 16.609 1 94.12 469 ASP A C 1
ATOM 3568 O O . ASP A 1 469 ? -1.866 -16.344 17.781 1 94.12 469 ASP A O 1
ATOM 3572 N N . TRP A 1 470 ? -1.416 -16.328 15.633 1 94.5 470 TRP A N 1
ATOM 3573 C CA . TRP A 1 470 ? -0.043 -16.781 15.82 1 94.5 470 TRP A CA 1
ATOM 3574 C C . TRP A 1 470 ? 0.829 -15.656 16.375 1 94.5 470 TRP A C 1
ATOM 3576 O O . TRP A 1 470 ? 1.909 -15.914 16.922 1 94.5 470 TRP A O 1
ATOM 3586 N N . GLY A 1 471 ? 0.394 -14.422 16.188 1 88.94 471 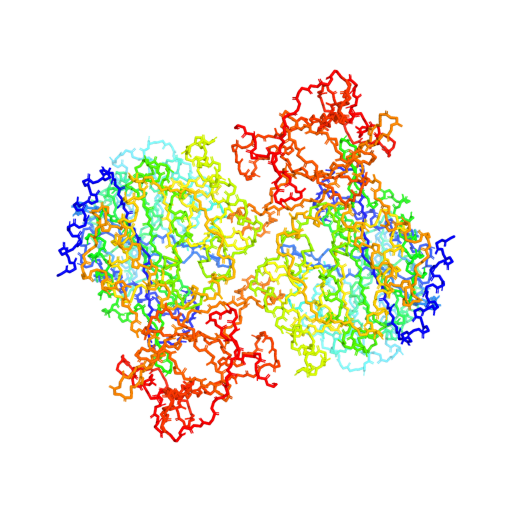GLY A N 1
ATOM 3587 C CA . GLY A 1 471 ? 1.208 -13.305 16.641 1 88.94 471 GLY A CA 1
ATOM 3588 C C . GLY A 1 471 ? 2.621 -13.336 16.094 1 88.94 471 GLY A C 1
ATOM 3589 O O . GLY A 1 471 ? 2.82 -13.477 14.883 1 88.94 471 GLY A O 1
ATOM 3590 N N . ASP A 1 472 ? 3.562 -13.312 16.969 1 89.12 472 ASP A N 1
ATOM 3591 C CA . ASP A 1 472 ? 4.961 -13.219 16.562 1 89.12 472 ASP A CA 1
ATOM 3592 C C . ASP A 1 472 ? 5.488 -14.57 16.078 1 89.12 472 ASP A C 1
ATOM 3594 O O . ASP A 1 472 ? 6.535 -14.648 15.438 1 89.12 472 ASP A O 1
ATOM 3598 N N . ALA A 1 473 ? 4.766 -15.586 16.391 1 94.31 473 ALA A N 1
ATOM 3599 C CA . ALA A 1 473 ? 5.238 -16.922 16.047 1 94.31 473 ALA A CA 1
ATOM 3600 C C . ALA A 1 473 ? 5.316 -17.094 14.523 1 94.31 473 ALA A C 1
ATOM 3602 O O . ALA A 1 473 ? 6.145 -17.859 14.023 1 94.31 473 ALA A O 1
ATOM 3603 N N . LEU A 1 474 ? 4.5 -16.406 13.758 1 94.56 474 LEU A N 1
ATOM 3604 C CA . LEU A 1 474 ? 4.48 -16.531 12.305 1 94.56 474 LEU A CA 1
ATOM 3605 C C . LEU A 1 474 ? 5.832 -16.156 11.711 1 94.56 474 LEU A C 1
ATOM 3607 O O . LEU A 1 474 ? 6.309 -16.812 10.773 1 94.56 474 LEU A O 1
ATOM 3611 N N . HIS A 1 475 ? 6.43 -15.133 12.32 1 94.69 475 HIS A N 1
ATOM 3612 C CA . HIS A 1 475 ? 7.691 -14.656 11.773 1 94.69 475 HIS A CA 1
ATOM 3613 C C . HIS A 1 475 ? 8.867 -15.07 12.656 1 94.69 475 HIS A C 1
ATOM 3615 O O . HIS A 1 475 ? 9.852 -14.336 12.766 1 94.69 475 HIS A O 1
ATOM 3621 N N . ASP A 1 476 ? 8.672 -16.188 13.367 1 95.69 476 ASP A N 1
ATOM 3622 C CA . ASP A 1 476 ? 9.727 -16.797 14.172 1 95.69 476 ASP A CA 1
ATOM 3623 C C . ASP A 1 476 ? 9.75 -18.312 14 1 95.69 476 ASP A C 1
ATOM 3625 O O . ASP A 1 476 ? 10.344 -18.828 13.055 1 95.69 476 ASP A O 1
ATOM 3629 N N . ARG A 1 477 ? 8.883 -18.891 14.727 1 96.25 477 ARG A N 1
ATOM 3630 C CA . ARG A 1 477 ? 8.828 -20.359 14.719 1 96.25 477 ARG A CA 1
ATOM 3631 C C . ARG A 1 477 ? 8.469 -20.875 13.336 1 96.25 477 ARG A C 1
ATOM 3633 O O . ARG A 1 477 ? 9.094 -21.828 12.844 1 96.25 477 ARG A O 1
ATOM 3640 N N . TRP A 1 478 ? 7.609 -20.281 12.656 1 97.56 478 TRP A N 1
ATOM 3641 C CA . TRP A 1 478 ? 7.027 -20.828 11.43 1 97.56 478 TRP A CA 1
ATOM 3642 C C . TRP A 1 478 ? 7.875 -20.469 10.219 1 97.56 478 TRP A C 1
ATOM 3644 O O . TRP A 1 478 ? 7.543 -20.844 9.086 1 97.56 478 TRP A O 1
ATOM 3654 N N . LEU A 1 479 ? 8.984 -19.812 10.422 1 97.62 479 LEU A N 1
ATOM 3655 C CA . LEU A 1 479 ? 9.938 -19.594 9.336 1 97.62 479 LEU A CA 1
ATOM 3656 C C . LEU A 1 479 ? 10.984 -20.688 9.289 1 97.62 479 LEU A C 1
ATOM 3658 O O . LEU A 1 479 ? 11.773 -20.766 8.344 1 97.62 479 LEU A O 1
ATOM 3662 N N . LEU A 1 480 ? 10.969 -21.547 10.289 1 98 480 LEU A N 1
ATOM 3663 C CA . LEU A 1 480 ? 11.969 -22.594 10.398 1 98 480 LEU A CA 1
ATOM 3664 C C . LEU A 1 480 ? 11.461 -23.891 9.758 1 98 480 LEU A C 1
ATOM 3666 O O . LEU A 1 480 ? 10.344 -24.328 10.031 1 98 480 LEU A O 1
ATOM 3670 N N . PRO A 1 481 ? 12.25 -24.516 8.93 1 97.06 481 PRO A N 1
ATOM 3671 C CA . PRO A 1 481 ? 11.836 -25.688 8.156 1 97.06 481 PRO A CA 1
ATOM 3672 C C . PRO A 1 481 ? 11.367 -26.844 9.031 1 97.06 481 PRO A C 1
ATOM 3674 O O . PRO A 1 481 ? 10.438 -27.578 8.664 1 97.06 481 PRO A O 1
ATOM 3677 N N . THR A 1 482 ? 11.969 -27.062 10.172 1 97.31 482 THR A N 1
ATOM 3678 C CA . THR A 1 482 ? 11.602 -28.172 11.031 1 97.31 482 THR A CA 1
ATOM 3679 C C . THR A 1 482 ? 10.133 -28.078 11.445 1 97.31 482 THR A C 1
ATOM 3681 O O . THR A 1 482 ? 9.391 -29.047 11.375 1 97.31 482 THR A O 1
ATOM 3684 N N . PHE A 1 483 ? 9.734 -26.906 11.859 1 98 483 PHE A N 1
ATOM 3685 C CA . PHE A 1 483 ? 8.359 -26.719 12.289 1 98 483 PHE A CA 1
ATOM 3686 C C . PHE A 1 483 ? 7.402 -26.828 11.109 1 98 483 PHE A C 1
ATOM 3688 O O . PHE A 1 483 ? 6.301 -27.359 11.242 1 98 483 PHE A O 1
ATOM 3695 N N . LEU A 1 484 ? 7.801 -26.344 9.977 1 97.94 484 LEU A N 1
ATOM 3696 C CA . LEU A 1 484 ? 6.973 -26.438 8.773 1 97.94 484 LEU A CA 1
ATOM 3697 C C . LEU A 1 484 ? 6.777 -27.891 8.359 1 97.94 484 LEU A C 1
ATOM 3699 O O . LEU A 1 484 ? 5.672 -28.297 7.98 1 97.94 484 LEU A O 1
ATOM 3703 N N . ALA A 1 485 ? 7.824 -28.625 8.438 1 97.12 485 ALA A N 1
ATOM 3704 C CA . ALA A 1 485 ? 7.742 -30.047 8.086 1 97.12 485 ALA A CA 1
ATOM 3705 C C . ALA A 1 485 ? 6.781 -30.781 9.008 1 97.12 485 ALA A C 1
ATOM 3707 O O . ALA A 1 485 ? 5.969 -31.594 8.555 1 97.12 485 ALA A O 1
ATOM 3708 N N . ARG A 1 486 ? 6.914 -30.531 10.266 1 97.44 486 ARG A N 1
ATOM 3709 C CA . ARG A 1 486 ? 6.023 -31.156 11.234 1 97.44 486 ARG A CA 1
ATOM 3710 C C . ARG A 1 486 ? 4.57 -30.766 10.984 1 97.44 486 ARG A C 1
ATOM 3712 O O . ARG A 1 486 ? 3.666 -31.594 11.094 1 97.44 486 ARG A O 1
ATOM 3719 N N . ASP A 1 487 ? 4.406 -29.531 10.703 1 98.38 487 ASP A N 1
ATOM 3720 C CA . ASP A 1 487 ? 3.064 -29.031 10.414 1 98.38 487 ASP A CA 1
ATOM 3721 C C . ASP A 1 487 ? 2.49 -29.688 9.164 1 98.38 487 ASP A C 1
ATOM 3723 O O . ASP A 1 487 ? 1.309 -30.047 9.125 1 98.38 487 ASP A O 1
ATOM 3727 N N . LEU A 1 488 ? 3.271 -29.859 8.141 1 98.56 488 LEU A N 1
ATOM 3728 C CA . LEU A 1 488 ? 2.824 -30.562 6.941 1 98.56 488 LEU A CA 1
ATOM 3729 C C . LEU A 1 488 ? 2.406 -31.984 7.273 1 98.56 488 LEU A C 1
ATOM 3731 O O . LEU A 1 488 ? 1.406 -32.5 6.75 1 98.56 488 LEU A O 1
ATOM 3735 N N . ASP A 1 489 ? 3.172 -32.594 8.094 1 98.38 489 ASP A N 1
ATOM 3736 C CA . ASP A 1 489 ? 2.859 -33.969 8.477 1 98.38 489 ASP A CA 1
ATOM 3737 C C . ASP A 1 489 ? 1.481 -34.031 9.133 1 98.38 489 ASP A C 1
ATOM 3739 O O . ASP A 1 489 ? 0.769 -35.031 8.961 1 98.38 489 ASP A O 1
ATOM 3743 N N . GLU A 1 490 ? 1.166 -33.062 9.875 1 98.5 490 GLU A N 1
ATOM 3744 C CA . GLU A 1 490 ? -0.162 -33.031 10.477 1 98.5 490 GLU A CA 1
ATOM 3745 C C . GLU A 1 490 ? -1.251 -32.938 9.414 1 98.5 490 GLU A C 1
ATOM 3747 O O . GLU A 1 490 ? -2.285 -33.594 9.516 1 98.5 490 GLU A O 1
ATOM 3752 N N . VAL A 1 491 ? -1.044 -32.156 8.422 1 98.69 491 VAL A N 1
ATOM 3753 C CA . VAL A 1 491 ? -1.996 -32.031 7.324 1 98.69 491 VAL A CA 1
ATOM 3754 C C . VAL A 1 491 ? -2.143 -33.344 6.602 1 98.69 491 VAL A C 1
ATOM 3756 O O . VAL A 1 491 ? -3.26 -33.812 6.352 1 98.69 491 VAL A O 1
ATOM 3759 N N . LEU A 1 492 ? -1.018 -33.969 6.32 1 98.62 492 LEU A N 1
ATOM 3760 C CA . LEU A 1 492 ? -1.03 -35.25 5.594 1 98.62 492 LEU A CA 1
ATOM 3761 C C . LEU A 1 492 ? -1.702 -36.344 6.418 1 98.62 492 LEU A C 1
ATOM 3763 O O . LEU A 1 492 ? -2.43 -37.156 5.875 1 98.62 492 LEU A O 1
ATOM 3767 N N . ALA A 1 493 ? -1.47 -36.312 7.719 1 98.56 493 ALA A N 1
ATOM 3768 C CA . ALA A 1 493 ? -2.125 -37.281 8.602 1 98.56 493 ALA A CA 1
ATOM 3769 C C . ALA A 1 493 ? -3.637 -37.094 8.602 1 98.56 493 ALA A C 1
ATOM 3771 O O . ALA A 1 493 ? -4.398 -38.062 8.617 1 98.56 493 ALA A O 1
ATOM 3772 N N . THR A 1 494 ? -4.02 -35.844 8.641 1 98.31 494 THR A N 1
ATOM 3773 C CA . THR A 1 494 ? -5.445 -35.531 8.586 1 98.31 494 THR A CA 1
ATOM 3774 C C . THR A 1 494 ? -6.074 -36.062 7.309 1 98.31 494 THR A C 1
ATOM 3776 O O . THR A 1 494 ? -7.152 -36.688 7.344 1 98.31 494 THR A O 1
ATOM 3779 N N . LEU A 1 495 ? -5.426 -35.906 6.176 1 98.5 495 LEU A N 1
ATOM 3780 C CA . LEU A 1 495 ? -5.938 -36.406 4.902 1 98.5 495 LEU A CA 1
ATOM 3781 C C . LEU A 1 495 ? -5.988 -37.938 4.887 1 98.5 495 LEU A C 1
ATOM 3783 O O . LEU A 1 495 ? -6.957 -38.5 4.406 1 98.5 495 LEU A O 1
ATOM 3787 N N . ARG A 1 496 ? -4.973 -38.562 5.426 1 97.94 496 ARG A N 1
ATOM 3788 C CA . ARG A 1 496 ? -4.969 -40 5.523 1 97.94 496 ARG A CA 1
ATOM 3789 C C . ARG A 1 496 ? -6.133 -40.5 6.375 1 97.94 496 ARG A C 1
ATOM 3791 O O . ARG A 1 496 ? -6.812 -41.469 6.008 1 97.94 496 ARG A O 1
ATOM 3798 N N . GLY A 1 497 ? -6.309 -39.844 7.477 1 97.75 497 GLY A N 1
ATOM 3799 C CA . GLY A 1 497 ? -7.402 -40.219 8.359 1 97.75 497 GLY A CA 1
ATOM 3800 C C . GLY A 1 497 ? -8.766 -40.062 7.719 1 97.75 497 GLY A C 1
ATOM 3801 O O . GLY A 1 497 ? -9.711 -40.781 8.086 1 97.75 497 GLY A O 1
ATOM 3802 N N . ALA A 1 498 ? -8.836 -39.25 6.727 1 97.62 498 ALA A N 1
ATOM 3803 C CA . ALA A 1 498 ? -10.102 -39 6.047 1 97.62 498 ALA A CA 1
ATOM 3804 C C . ALA A 1 498 ? -10.25 -39.875 4.809 1 97.62 498 ALA A C 1
ATOM 3806 O O . ALA A 1 498 ? -11.195 -39.719 4.035 1 97.62 498 ALA A O 1
ATOM 3807 N N . GLY A 1 499 ? -9.297 -40.75 4.594 1 97.25 499 GLY A N 1
ATOM 3808 C CA . GLY A 1 499 ? -9.344 -41.625 3.436 1 97.25 499 GLY A CA 1
ATOM 3809 C C . GLY A 1 499 ? -8.828 -40.969 2.17 1 97.25 499 GLY A C 1
ATOM 3810 O O . GLY A 1 499 ? -9.109 -41.438 1.062 1 97.25 499 GLY A O 1
ATOM 3811 N N . LEU A 1 500 ? -8.133 -39.906 2.289 1 98.19 500 LEU A N 1
ATOM 3812 C CA . LEU A 1 500 ? -7.613 -39.156 1.155 1 98.19 500 LEU A CA 1
ATOM 3813 C C . LEU A 1 500 ? -6.086 -39.125 1.186 1 98.19 500 LEU A C 1
ATOM 3815 O O . LEU A 1 500 ? -5.48 -38.094 0.839 1 98.19 500 LEU A O 1
ATOM 3819 N N . GLY A 1 501 ? -5.488 -40.156 1.687 1 97.69 501 GLY A N 1
ATOM 3820 C CA . GLY A 1 501 ? -4.035 -40.25 1.704 1 97.69 501 GLY A CA 1
ATOM 3821 C C . GLY A 1 501 ? -3.418 -40.156 0.321 1 97.69 501 GLY A C 1
ATOM 3822 O O . GLY A 1 501 ? -3.953 -40.719 -0.639 1 97.69 501 GLY A O 1
ATOM 3823 N N . LEU A 1 502 ? -2.291 -39.531 0.192 1 97.88 502 LEU A N 1
ATOM 3824 C CA . LEU A 1 502 ? -1.662 -39.312 -1.106 1 97.88 502 LEU A CA 1
ATOM 3825 C C . LEU A 1 502 ? -0.797 -40.5 -1.503 1 97.88 502 LEU A C 1
ATOM 3827 O O . LEU A 1 502 ? -0.504 -40.688 -2.686 1 97.88 502 LEU A O 1
ATOM 3831 N N . GLY A 1 503 ? -0.412 -41.25 -0.509 1 96.19 503 GLY A N 1
ATOM 3832 C CA . GLY A 1 503 ? 0.565 -42.312 -0.725 1 96.19 503 GLY A CA 1
ATOM 3833 C C . GLY A 1 503 ? 1.991 -41.844 -0.464 1 96.19 503 GLY A C 1
ATOM 3834 O O . GLY A 1 503 ? 2.287 -40.656 -0.483 1 96.19 503 GLY A O 1
ATOM 3835 N N . ARG A 1 504 ? 2.83 -42.781 -0.291 1 95.44 504 ARG A N 1
ATOM 3836 C CA . ARG A 1 504 ? 4.195 -42.531 0.171 1 95.44 504 ARG A CA 1
ATOM 3837 C C . ARG A 1 504 ? 4.984 -41.75 -0.855 1 95.44 504 ARG A C 1
ATOM 3839 O O . ARG A 1 504 ? 5.707 -40.812 -0.498 1 95.44 504 ARG A O 1
ATOM 3846 N N . ALA A 1 505 ? 4.879 -42.062 -2.064 1 95.12 505 ALA A N 1
ATOM 3847 C CA . ALA A 1 505 ? 5.668 -41.438 -3.115 1 95.12 505 ALA A CA 1
ATOM 3848 C C . ALA A 1 505 ? 5.371 -39.938 -3.197 1 95.12 505 ALA A C 1
ATOM 3850 O O . ALA A 1 505 ? 6.289 -39.125 -3.287 1 95.12 505 ALA A O 1
ATOM 3851 N N . LEU A 1 506 ? 4.098 -39.594 -3.252 1 97.31 506 LEU A N 1
ATOM 3852 C CA . LEU A 1 506 ? 3.697 -38.219 -3.338 1 97.31 506 LEU A CA 1
ATOM 3853 C C . LEU A 1 506 ? 4.059 -37.469 -2.061 1 97.31 506 LEU A C 1
ATOM 3855 O O . LEU A 1 506 ? 4.512 -36.312 -2.113 1 97.31 506 LEU A O 1
ATOM 3859 N N . GLU A 1 507 ? 3.871 -38.062 -0.892 1 97.69 507 GLU A N 1
ATOM 3860 C CA . GLU A 1 507 ? 4.207 -37.438 0.38 1 97.69 507 GLU A CA 1
ATOM 3861 C C . GLU A 1 507 ? 5.707 -37.188 0.491 1 97.69 507 GLU A C 1
ATOM 3863 O O . GLU A 1 507 ? 6.129 -36.125 0.993 1 97.69 507 GLU A O 1
ATOM 3868 N N . ASP A 1 508 ? 6.453 -38.125 0.024 1 96.5 508 ASP A N 1
ATOM 3869 C CA . ASP A 1 508 ? 7.902 -37.969 0.03 1 96.5 508 ASP A CA 1
ATOM 3870 C C . ASP A 1 508 ? 8.32 -36.781 -0.838 1 96.5 508 ASP A C 1
ATOM 3872 O O . ASP A 1 508 ? 9.227 -36.031 -0.475 1 96.5 508 ASP A O 1
ATOM 3876 N N . GLU A 1 509 ? 7.703 -36.688 -1.978 1 95.88 509 GLU A N 1
ATOM 3877 C CA . GLU A 1 509 ? 7.984 -35.562 -2.863 1 95.88 509 GLU A CA 1
ATOM 3878 C C . GLU A 1 509 ? 7.656 -34.219 -2.186 1 95.88 509 GLU A C 1
ATOM 3880 O O . GLU A 1 509 ? 8.383 -33.25 -2.354 1 95.88 509 GLU A O 1
ATOM 3885 N N . LEU A 1 510 ? 6.633 -34.188 -1.439 1 97.38 510 LEU A N 1
ATOM 3886 C CA . LEU A 1 510 ? 6.223 -32.969 -0.746 1 97.38 510 LEU A CA 1
ATOM 3887 C C . LEU A 1 510 ? 7.199 -32.625 0.374 1 97.38 510 LEU A C 1
ATOM 3889 O O . LEU A 1 510 ? 7.496 -31.438 0.608 1 97.38 510 LEU A O 1
ATOM 3893 N N . ARG A 1 511 ? 7.762 -33.594 1 1 95.88 511 ARG A N 1
ATOM 3894 C CA . ARG A 1 511 ? 8.664 -33.406 2.135 1 95.88 511 ARG A CA 1
ATOM 3895 C C . ARG A 1 511 ? 10.055 -33 1.667 1 95.88 511 ARG A C 1
ATOM 3897 O O . ARG A 1 511 ? 10.789 -32.344 2.402 1 95.88 511 ARG A O 1
ATOM 3904 N N . ALA A 1 512 ? 10.289 -33.344 0.522 1 92.56 512 ALA A N 1
ATOM 3905 C CA . ALA A 1 512 ? 11.656 -33.188 0.031 1 92.56 512 ALA A CA 1
ATOM 3906 C C . ALA A 1 512 ? 11.984 -31.719 -0.225 1 92.56 512 ALA A C 1
ATOM 3908 O O . ALA A 1 512 ? 11.344 -31.062 -1.048 1 92.56 512 ALA A O 1
ATOM 3909 N N . THR A 1 513 ? 13.016 -31.266 0.501 1 88.25 513 THR A N 1
ATOM 3910 C CA . THR A 1 513 ? 13.547 -29.922 0.27 1 88.25 513 THR A CA 1
ATOM 3911 C C . THR A 1 513 ? 15.078 -29.938 0.269 1 88.25 513 THR A C 1
ATOM 3913 O O . THR A 1 513 ? 15.711 -29.203 1.022 1 88.25 513 THR A O 1
ATOM 3916 N N . PRO A 1 514 ? 15.641 -30.672 -0.564 1 83.44 514 PRO A N 1
ATOM 3917 C CA . PRO A 1 514 ? 17.094 -30.812 -0.544 1 83.44 514 PRO A CA 1
ATOM 3918 C C . PRO A 1 514 ? 17.828 -29.5 -0.836 1 83.44 514 PRO A C 1
ATOM 3920 O O . PRO A 1 514 ? 18.953 -29.297 -0.37 1 83.44 514 PRO A O 1
ATOM 3923 N N . GLU A 1 515 ? 17.203 -28.656 -1.576 1 81.62 515 GLU A N 1
ATOM 3924 C CA . GLU A 1 515 ? 17.812 -27.391 -1.963 1 81.62 515 GLU A CA 1
ATOM 3925 C C . GLU A 1 515 ? 18.031 -26.484 -0.752 1 81.62 515 GLU A C 1
ATOM 3927 O O . GLU A 1 515 ? 18.781 -25.516 -0.82 1 81.62 515 GLU A O 1
ATOM 3932 N N . ARG A 1 516 ? 17.391 -26.828 0.367 1 90.19 516 ARG A N 1
ATOM 3933 C CA . ARG A 1 516 ? 17.484 -25.953 1.535 1 90.19 516 ARG A CA 1
ATOM 3934 C C . ARG A 1 516 ? 18.641 -26.375 2.436 1 90.19 516 ARG A C 1
ATOM 3936 O O . ARG A 1 516 ? 19.078 -25.594 3.285 1 90.19 516 ARG A O 1
ATOM 3943 N N . VAL A 1 517 ? 19.141 -27.547 2.34 1 92.62 517 VAL A N 1
ATOM 3944 C CA . VAL A 1 517 ? 20.234 -28.016 3.189 1 92.62 517 VAL A CA 1
ATOM 3945 C C . VAL A 1 517 ? 21.547 -27.391 2.744 1 92.62 517 VAL A C 1
ATOM 3947 O O . VAL A 1 517 ? 21.969 -27.562 1.602 1 92.62 517 VAL A O 1
ATOM 3950 N N . ILE A 1 518 ? 22.125 -26.719 3.592 1 93.81 518 ILE A N 1
ATOM 3951 C CA . ILE A 1 518 ? 23.375 -26.031 3.303 1 93.81 518 ILE A CA 1
ATOM 3952 C C . ILE A 1 518 ? 24.562 -26.953 3.58 1 93.81 518 ILE A C 1
ATOM 3954 O O . ILE A 1 518 ? 25.5 -27.031 2.783 1 93.81 518 ILE A O 1
ATOM 3958 N N . GLY A 1 519 ? 24.5 -27.609 4.77 1 93.75 519 GLY A N 1
ATOM 3959 C CA . GLY A 1 519 ? 25.594 -28.5 5.121 1 93.75 519 GLY A CA 1
ATOM 3960 C C . GLY A 1 519 ? 25.281 -29.391 6.316 1 93.75 519 GLY A C 1
ATOM 3961 O O . GLY A 1 519 ? 24.328 -29.109 7.059 1 93.75 519 GLY A O 1
ATOM 3962 N N . VAL A 1 520 ? 26.047 -30.438 6.434 1 94.81 520 VAL A N 1
ATOM 3963 C CA . VAL A 1 520 ? 25.906 -31.391 7.52 1 94.81 520 VAL A CA 1
ATOM 3964 C C . VAL A 1 520 ? 27.281 -31.719 8.109 1 94.81 520 VAL A C 1
ATOM 3966 O O . VAL A 1 520 ? 28.266 -31.844 7.375 1 94.81 520 VAL A O 1
ATOM 3969 N N . ALA A 1 521 ? 27.328 -31.688 9.375 1 94.5 521 ALA A N 1
ATOM 3970 C CA . ALA A 1 521 ? 28.516 -32.125 10.109 1 94.5 521 ALA A CA 1
ATOM 3971 C C . ALA A 1 521 ? 28.156 -33.219 11.109 1 94.5 521 ALA A C 1
ATOM 3973 O O . ALA A 1 521 ? 27.109 -33.188 11.758 1 94.5 521 ALA A O 1
ATOM 3974 N N . GLU A 1 522 ? 29.047 -34.219 11.219 1 93.44 522 GLU A N 1
ATOM 3975 C CA . GLU A 1 522 ? 28.828 -35.344 12.117 1 93.44 522 GLU A CA 1
ATOM 3976 C C . GLU A 1 522 ? 30.062 -35.625 12.969 1 93.44 522 GLU A C 1
ATOM 3978 O O . GLU A 1 522 ? 31.188 -35.438 12.508 1 93.44 522 GLU A O 1
ATOM 3983 N N . ASP A 1 523 ? 29.812 -36.031 14.227 1 87 523 ASP A N 1
ATOM 3984 C CA . ASP A 1 523 ? 30.922 -36.406 15.086 1 87 523 ASP A CA 1
ATOM 3985 C C . ASP A 1 523 ? 30.875 -37.875 15.438 1 87 523 ASP A C 1
ATOM 3987 O O . ASP A 1 523 ? 31.469 -38.312 16.422 1 87 523 ASP A O 1
ATOM 3991 N N . GLY A 1 524 ? 30.203 -38.688 14.812 1 85.75 524 GLY A N 1
ATOM 3992 C CA . GLY A 1 524 ? 30.047 -40.125 15.031 1 85.75 524 GLY A CA 1
ATOM 3993 C C . GLY A 1 524 ? 28.844 -40.469 15.883 1 85.75 524 GLY A C 1
ATOM 3994 O O . GLY A 1 524 ? 28.234 -41.531 15.703 1 85.75 524 GLY A O 1
ATOM 3995 N N . GLN A 1 525 ? 28.422 -39.594 16.781 1 87.88 525 GLN A N 1
ATOM 3996 C CA . GLN A 1 525 ? 27.328 -39.875 17.703 1 87.88 525 GLN A CA 1
ATOM 3997 C C . GLN A 1 525 ? 26.125 -38.969 17.406 1 87.88 525 GLN A C 1
ATOM 3999 O O . GLN A 1 525 ? 24.984 -39.312 17.75 1 87.88 525 GLN A O 1
ATOM 4004 N N . SER A 1 526 ? 26.484 -37.812 16.969 1 94.06 526 SER A N 1
ATOM 4005 C CA . SER A 1 526 ? 25.453 -36.812 16.75 1 94.06 526 SER A CA 1
ATOM 4006 C C . SER A 1 526 ? 25.672 -36.094 15.414 1 94.06 526 SER A C 1
ATOM 4008 O O . SER A 1 526 ? 26.672 -36.312 14.734 1 94.06 526 SER A O 1
ATOM 4010 N N . ARG A 1 527 ? 24.594 -35.344 15.062 1 95.69 527 ARG A N 1
ATOM 4011 C CA . ARG A 1 527 ? 24.594 -34.719 13.742 1 95.69 527 ARG A CA 1
ATOM 4012 C C . ARG A 1 527 ? 24.156 -33.281 13.836 1 95.69 527 ARG A C 1
ATOM 4014 O O . ARG A 1 527 ? 23.172 -32.969 14.508 1 95.69 527 ARG A O 1
ATOM 4021 N N . LEU A 1 528 ? 24.938 -32.406 13.203 1 95.94 528 LEU A N 1
ATOM 4022 C CA . LEU A 1 528 ? 24.594 -31.016 13.016 1 95.94 528 LEU A CA 1
ATOM 4023 C C . LEU A 1 528 ? 24.141 -30.75 11.578 1 95.94 528 LEU A C 1
ATOM 4025 O O . LEU A 1 528 ? 24.875 -31.078 10.633 1 95.94 528 LEU A O 1
ATOM 4029 N N . THR A 1 529 ? 22.953 -30.266 11.422 1 96.62 529 THR A N 1
ATOM 4030 C CA . THR A 1 529 ? 22.438 -29.906 10.102 1 96.62 529 THR A CA 1
ATOM 4031 C C . THR A 1 529 ? 22.125 -28.422 10.016 1 96.62 529 THR A C 1
ATOM 4033 O O . THR A 1 529 ? 21.438 -27.875 10.883 1 96.62 529 THR A O 1
ATOM 4036 N N . ILE A 1 530 ? 22.672 -27.75 9.031 1 97.06 530 ILE A N 1
ATOM 4037 C CA . ILE A 1 530 ? 22.375 -26.359 8.742 1 97.06 530 ILE A CA 1
ATOM 4038 C C . ILE A 1 530 ? 21.469 -26.266 7.512 1 97.06 530 ILE A C 1
ATOM 4040 O O . ILE A 1 530 ? 21.828 -26.75 6.438 1 97.06 530 ILE A O 1
ATOM 4044 N N . THR A 1 531 ? 20.312 -25.688 7.723 1 96.69 531 THR A N 1
ATOM 4045 C CA . THR A 1 531 ? 19.344 -25.562 6.641 1 96.69 531 THR A CA 1
ATOM 4046 C C . THR A 1 531 ? 18.953 -24.094 6.434 1 96.69 531 THR A C 1
ATOM 4048 O O . THR A 1 531 ? 18.844 -23.344 7.398 1 96.69 531 THR A O 1
ATOM 4051 N N . ARG A 1 532 ? 18.766 -23.734 5.195 1 95.75 532 ARG A N 1
ATOM 4052 C CA . ARG A 1 532 ? 18.25 -22.406 4.887 1 95.75 532 ARG A CA 1
ATOM 4053 C C . ARG A 1 532 ? 16.797 -22.266 5.348 1 95.75 532 ARG A C 1
ATOM 4055 O O . ARG A 1 532 ? 15.969 -23.125 5.055 1 95.75 532 ARG A O 1
ATOM 4062 N N . ALA A 1 533 ? 16.516 -21.25 6.113 1 97.44 533 ALA A N 1
ATOM 4063 C CA . ALA A 1 533 ? 15.156 -20.953 6.566 1 97.44 533 ALA A CA 1
ATOM 4064 C C . ALA A 1 533 ? 14.547 -19.812 5.758 1 97.44 533 ALA A C 1
ATOM 4066 O O . ALA A 1 533 ? 15.203 -19.234 4.887 1 97.44 533 ALA A O 1
ATOM 4067 N N . LEU A 1 534 ? 13.273 -19.594 5.957 1 96.75 534 LEU A N 1
ATOM 4068 C CA . LEU A 1 534 ? 12.594 -18.484 5.285 1 96.75 534 LEU A CA 1
ATOM 4069 C C . LEU A 1 534 ? 12.945 -17.156 5.945 1 96.75 534 LEU A C 1
ATOM 4071 O O . LEU A 1 534 ? 13.367 -17.125 7.105 1 96.75 534 LEU A O 1
ATOM 4075 N N . GLU A 1 535 ? 12.859 -16.141 5.203 1 96.12 535 GLU A N 1
ATOM 4076 C CA . GLU A 1 535 ? 13.125 -14.805 5.711 1 96.12 535 GLU A CA 1
ATOM 4077 C C . GLU A 1 535 ? 12.055 -13.812 5.254 1 96.12 535 GLU A C 1
ATOM 4079 O O . GLU A 1 535 ? 11.477 -13.977 4.176 1 96.12 535 GLU A O 1
ATOM 4084 N N . ILE A 1 536 ? 11.75 -12.828 6.133 1 93.5 536 ILE A N 1
ATOM 4085 C CA . ILE A 1 536 ? 10.805 -11.766 5.816 1 93.5 536 ILE A CA 1
ATOM 4086 C C . ILE A 1 536 ? 11.547 -10.602 5.164 1 93.5 536 ILE A C 1
ATOM 4088 O O . ILE A 1 536 ? 12.555 -10.125 5.688 1 93.5 536 ILE A O 1
ATOM 4092 N N . TRP A 1 537 ? 11.055 -10.164 4.027 1 85.94 537 TRP A N 1
ATOM 4093 C CA . TRP A 1 537 ? 11.609 -8.969 3.398 1 85.94 537 TRP A CA 1
ATOM 4094 C C . TRP A 1 537 ? 10.891 -7.715 3.881 1 85.94 537 TRP A C 1
ATOM 4096 O O . TRP A 1 537 ? 9.68 -7.578 3.701 1 85.94 537 TRP A O 1
ATOM 4106 N N . PRO A 1 538 ? 11.672 -6.895 4.543 1 86.88 538 PRO A N 1
ATOM 4107 C CA . PRO A 1 538 ? 11.031 -5.652 4.98 1 86.88 538 PRO A CA 1
ATOM 4108 C C . PRO A 1 538 ? 10.953 -4.605 3.871 1 86.88 538 PRO A C 1
ATOM 4110 O O . PRO A 1 538 ? 11.859 -4.516 3.035 1 86.88 538 PRO A O 1
ATOM 4113 N N . LEU A 1 539 ? 9.945 -3.836 3.938 1 85.19 539 LEU A N 1
ATOM 4114 C CA . LEU A 1 539 ? 9.773 -2.732 2.998 1 85.19 539 LEU A CA 1
ATOM 4115 C C . LEU A 1 539 ? 10.656 -1.547 3.385 1 85.19 539 LEU A C 1
ATOM 4117 O O . LEU A 1 539 ? 10.75 -1.198 4.562 1 85.19 539 LEU A O 1
ATOM 4121 N N . ILE A 1 540 ? 11.477 -0.924 2.506 1 81.31 540 ILE A N 1
ATOM 4122 C CA . ILE A 1 540 ? 12.242 0.297 2.732 1 81.31 540 ILE A CA 1
ATOM 4123 C C . ILE A 1 540 ? 11.383 1.515 2.406 1 81.31 540 ILE A C 1
ATOM 4125 O O . ILE A 1 540 ? 11.445 2.533 3.1 1 81.31 540 ILE A O 1
ATOM 4129 N N . GLY A 1 541 ? 10.273 1.385 1.876 1 66.06 541 GLY A N 1
ATOM 4130 C CA . GLY A 1 541 ? 9.398 2.461 1.439 1 66.06 541 GLY A CA 1
ATOM 4131 C C . GLY A 1 541 ? 10.133 3.566 0.706 1 66.06 541 GLY A C 1
ATOM 4132 O O . GLY A 1 541 ? 11.281 3.877 1.028 1 66.06 541 GLY A O 1
ATOM 4133 N N . ASP A 1 542 ? 10.266 3.896 -0.544 1 56.34 542 ASP A N 1
ATOM 4134 C CA . ASP A 1 542 ? 10.922 5.078 -1.098 1 56.34 542 ASP A CA 1
ATOM 4135 C C . ASP A 1 542 ? 9.93 5.945 -1.868 1 56.34 542 ASP A C 1
ATOM 4137 O O . ASP A 1 542 ? 8.93 5.445 -2.377 1 56.34 542 ASP A O 1
ATOM 4141 N N . ALA A 1 543 ? 10.023 7.199 -1.47 1 49.94 543 ALA A N 1
ATOM 4142 C CA . ALA A 1 543 ? 9.219 8.203 -2.17 1 49.94 543 ALA A CA 1
ATOM 4143 C C . ALA A 1 543 ? 9.188 7.93 -3.67 1 49.94 543 ALA A C 1
ATOM 4145 O O . ALA A 1 543 ? 8.164 8.133 -4.324 1 49.94 543 ALA A O 1
ATOM 4146 N N . GLY A 1 544 ? 10.352 7.594 -4.184 1 47.56 544 GLY A N 1
ATOM 4147 C CA . GLY A 1 544 ? 10.461 7.461 -5.625 1 47.56 544 GLY A CA 1
ATOM 4148 C C . GLY A 1 544 ? 9.57 6.375 -6.195 1 47.56 544 GLY A C 1
ATOM 4149 O O . GLY A 1 544 ? 9 6.531 -7.273 1 47.56 544 GLY A O 1
ATOM 4150 N N . SER A 1 545 ? 9.539 5.301 -5.488 1 47.19 545 SER A N 1
ATOM 4151 C CA . SER A 1 545 ? 8.734 4.191 -6 1 47.19 545 SER A CA 1
ATOM 4152 C C . SER A 1 545 ? 7.258 4.551 -6.043 1 47.19 545 SER A C 1
ATOM 4154 O O . SER A 1 545 ? 6.539 4.137 -6.957 1 47.19 545 SER A O 1
ATOM 4156 N N . GLN A 1 546 ? 6.867 5.301 -5.066 1 48 546 GLN A N 1
ATOM 4157 C CA . GLN A 1 546 ? 5.441 5.613 -5.016 1 48 546 GLN A CA 1
ATOM 4158 C C . GLN A 1 546 ? 5.031 6.496 -6.191 1 48 546 GLN A C 1
ATOM 4160 O O . GLN A 1 546 ? 3.941 6.34 -6.742 1 48 546 GLN A O 1
ATOM 4165 N N . GLU A 1 547 ? 6.105 7.406 -6.484 1 45.72 547 GLU A N 1
ATOM 4166 C CA . GLU A 1 547 ? 5.73 8.344 -7.547 1 45.72 547 GLU A CA 1
ATOM 4167 C C . GLU A 1 547 ? 5.891 7.699 -8.922 1 45.72 547 GLU A C 1
ATOM 4169 O O . GLU A 1 547 ? 5.195 8.07 -9.867 1 45.72 547 GLU A O 1
ATOM 4174 N N . GLN A 1 548 ? 6.852 6.746 -8.992 1 44.88 548 GLN A N 1
ATOM 4175 C CA . GLN A 1 548 ? 7.164 6.273 -10.336 1 44.88 548 GLN A CA 1
ATOM 4176 C C . GLN A 1 548 ? 6.625 4.863 -10.562 1 44.88 548 GLN A C 1
ATOM 4178 O O . GLN A 1 548 ? 7.023 4.188 -11.508 1 44.88 548 GLN A O 1
ATOM 4183 N N . HIS A 1 549 ? 5.566 4.465 -9.82 1 46.56 549 HIS A N 1
ATOM 4184 C CA . HIS A 1 549 ? 4.957 3.16 -10.047 1 46.56 549 HIS A CA 1
ATOM 4185 C C . HIS A 1 549 ? 6.016 2.066 -10.133 1 46.56 549 HIS A C 1
ATOM 4187 O O . HIS A 1 549 ? 5.891 1.14 -10.938 1 46.56 549 HIS A O 1
ATOM 4193 N N . ALA A 1 550 ? 7.207 2.375 -9.586 1 48.81 550 ALA A N 1
ATOM 4194 C CA . ALA A 1 550 ? 8.273 1.375 -9.656 1 48.81 550 ALA A CA 1
ATOM 4195 C C . ALA A 1 550 ? 8.086 0.298 -8.586 1 48.81 550 ALA A C 1
ATOM 4197 O O . ALA A 1 550 ? 7.254 0.445 -7.688 1 48.81 550 ALA A O 1
ATOM 4198 N N . ALA A 1 551 ? 8.734 -0.788 -8.852 1 57 551 ALA A N 1
ATOM 4199 C CA . ALA A 1 551 ? 8.789 -1.937 -7.953 1 57 551 ALA A CA 1
ATOM 4200 C C . ALA A 1 551 ? 9.086 -1.5 -6.523 1 57 551 ALA A C 1
ATOM 4202 O O . ALA A 1 551 ? 9.797 -0.512 -6.305 1 57 551 ALA A O 1
ATOM 4203 N N . ARG A 1 552 ? 8.438 -2.121 -5.496 1 69.06 552 ARG A N 1
ATOM 4204 C CA . ARG A 1 552 ? 8.664 -1.883 -4.074 1 69.06 552 ARG A CA 1
ATOM 4205 C C . ARG A 1 552 ? 10.117 -2.152 -3.697 1 69.06 552 ARG A C 1
ATOM 4207 O O . ARG A 1 552 ? 10.695 -3.154 -4.121 1 69.06 552 ARG A O 1
ATOM 4214 N N . TRP A 1 553 ? 10.766 -1.265 -3.076 1 78.25 553 TRP A N 1
ATOM 4215 C CA . TRP A 1 553 ? 12.133 -1.466 -2.6 1 78.25 553 TRP A CA 1
ATOM 4216 C C . TRP A 1 553 ? 12.141 -2.213 -1.269 1 78.25 553 TRP A C 1
ATOM 4218 O O . TRP A 1 553 ? 11.5 -1.784 -0.306 1 78.25 553 TRP A O 1
ATOM 4228 N N . ILE A 1 554 ? 12.734 -3.383 -1.303 1 86 554 ILE A N 1
ATOM 4229 C CA . ILE A 1 554 ? 12.828 -4.207 -0.104 1 86 554 ILE A CA 1
ATOM 4230 C C . ILE A 1 554 ? 14.297 -4.375 0.291 1 86 554 ILE A C 1
ATOM 4232 O O . ILE A 1 554 ? 15.188 -4.199 -0.537 1 86 554 ILE A O 1
ATOM 4236 N N . ASP A 1 555 ? 14.531 -4.57 1.538 1 91.31 555 ASP A N 1
ATOM 4237 C CA . ASP A 1 555 ? 15.859 -4.965 1.993 1 91.31 555 ASP A CA 1
ATOM 4238 C C . ASP A 1 555 ? 16.031 -6.484 1.94 1 91.31 555 ASP A C 1
ATOM 4240 O O . ASP A 1 555 ? 15.5 -7.203 2.785 1 91.31 555 ASP A O 1
ATOM 4244 N N . ALA A 1 556 ? 16.812 -6.93 1.019 1 90 556 ALA A N 1
ATOM 4245 C CA . ALA A 1 556 ? 17 -8.367 0.823 1 90 556 ALA A CA 1
ATOM 4246 C C . ALA A 1 556 ? 18.312 -8.836 1.437 1 90 556 ALA A C 1
ATOM 4248 O O . ALA A 1 556 ? 18.797 -9.93 1.128 1 90 556 ALA A O 1
ATOM 4249 N N . SER A 1 557 ? 18.875 -8.062 2.33 1 93.88 557 SER A N 1
ATOM 4250 C CA . SER A 1 557 ? 20.234 -8.344 2.777 1 93.88 557 SER A CA 1
ATOM 4251 C C . SER A 1 557 ? 20.25 -9.344 3.926 1 93.88 557 SER A C 1
ATOM 4253 O O . SER A 1 557 ? 21.297 -9.875 4.289 1 93.88 557 SER A O 1
ATOM 4255 N N . THR A 1 558 ? 19.109 -9.625 4.492 1 94.94 558 THR A N 1
ATOM 4256 C CA . THR A 1 558 ? 19.078 -10.531 5.633 1 94.94 558 THR A CA 1
ATOM 4257 C C . THR A 1 558 ? 18.703 -11.945 5.191 1 94.94 558 THR A C 1
ATOM 4259 O O . THR A 1 558 ? 18.047 -12.125 4.168 1 94.94 558 THR A O 1
ATOM 4262 N N . ARG A 1 559 ? 19.234 -12.914 5.969 1 95.5 559 ARG A N 1
ATOM 4263 C CA . ARG A 1 559 ? 18.969 -14.336 5.789 1 95.5 559 ARG A CA 1
ATOM 4264 C C . ARG A 1 559 ? 18.734 -15.023 7.133 1 95.5 559 ARG A C 1
ATOM 4266 O O . ARG A 1 559 ? 19.031 -14.461 8.188 1 95.5 559 ARG A O 1
ATOM 4273 N N . ARG A 1 560 ? 18.188 -16.156 7.004 1 97 560 ARG A N 1
ATOM 4274 C CA . ARG A 1 560 ? 17.953 -16.984 8.188 1 97 560 ARG A CA 1
ATOM 4275 C C . ARG A 1 560 ? 18.344 -18.422 7.941 1 97 560 ARG A C 1
ATOM 4277 O O . ARG A 1 560 ? 18.109 -18.969 6.855 1 97 560 ARG A O 1
ATOM 4284 N N . ILE A 1 561 ? 19.016 -19.016 8.938 1 97.19 561 ILE A N 1
ATOM 4285 C CA . ILE A 1 561 ? 19.328 -20.438 8.883 1 97.19 561 ILE A CA 1
ATOM 4286 C C . ILE A 1 561 ? 18.766 -21.141 10.125 1 97.19 561 ILE A C 1
ATOM 4288 O O . ILE A 1 561 ? 18.5 -20.484 11.133 1 97.19 561 ILE A O 1
ATOM 4292 N N . GLU A 1 562 ? 18.531 -22.359 9.984 1 98 562 GLU A N 1
ATOM 4293 C CA . GLU A 1 562 ? 18.219 -23.25 11.102 1 98 562 GLU A CA 1
ATOM 4294 C C . GLU A 1 562 ? 19.406 -24.156 11.438 1 98 562 GLU A C 1
ATOM 4296 O O . GLU A 1 562 ? 19.953 -24.812 10.562 1 98 562 GLU A O 1
ATOM 4301 N N . ILE A 1 563 ? 19.844 -24.062 12.641 1 97.25 563 ILE A N 1
ATOM 4302 C CA . ILE A 1 563 ? 20.859 -24.984 13.18 1 97.25 563 ILE A CA 1
ATOM 4303 C C . ILE A 1 563 ? 20.172 -26.078 13.984 1 97.25 563 ILE A C 1
ATOM 4305 O O . ILE A 1 563 ? 19.562 -25.812 15.023 1 97.25 563 ILE A O 1
ATOM 4309 N N . ARG A 1 564 ? 20.281 -27.281 13.523 1 97.44 564 ARG A N 1
ATOM 4310 C CA . ARG A 1 564 ? 19.625 -28.406 14.172 1 97.44 564 ARG A CA 1
ATOM 4311 C C . ARG A 1 564 ? 20.641 -29.453 14.602 1 97.44 564 ARG A C 1
ATOM 4313 O O . ARG A 1 564 ? 21.547 -29.797 13.852 1 97.44 564 ARG A O 1
ATOM 4320 N N . VAL A 1 565 ? 20.531 -29.922 15.836 1 96.69 565 VAL A N 1
ATOM 4321 C CA . VAL A 1 565 ? 21.375 -30.984 16.359 1 96.69 565 VAL A CA 1
ATOM 4322 C C . VAL A 1 565 ? 20.531 -32.219 16.703 1 96.69 565 VAL A C 1
ATOM 4324 O O . VAL A 1 565 ? 19.578 -32.094 17.484 1 96.69 565 VAL A O 1
ATOM 4327 N N . ASP A 1 566 ? 20.859 -33.25 16.156 1 96.75 566 ASP A N 1
ATOM 4328 C CA . ASP A 1 566 ? 20.219 -34.531 16.469 1 96.75 566 ASP A CA 1
ATOM 4329 C C . ASP A 1 566 ? 21.172 -35.438 17.25 1 96.75 566 ASP A C 1
ATOM 4331 O O . ASP A 1 566 ? 22.328 -35.594 16.891 1 96.75 566 ASP A O 1
ATOM 4335 N N . GLY A 1 567 ? 20.719 -35.969 18.391 1 93.81 567 GLY A N 1
ATOM 4336 C CA . GLY A 1 567 ? 21.484 -36.938 19.172 1 93.81 567 GLY A CA 1
ATOM 4337 C C . GLY A 1 567 ? 22.219 -36.312 20.344 1 93.81 567 GLY A C 1
ATOM 4338 O O . GLY A 1 567 ? 22.766 -37.031 21.188 1 93.81 567 GLY A O 1
ATOM 4339 N N . ALA A 1 568 ? 22.25 -35 20.453 1 90.56 568 ALA A N 1
ATOM 4340 C CA . ALA A 1 568 ? 22.922 -34.312 21.531 1 90.56 568 ALA A CA 1
ATOM 4341 C C . ALA A 1 568 ? 22.25 -32.969 21.812 1 90.56 568 ALA A C 1
ATOM 4343 O O . ALA A 1 568 ? 22.891 -31.906 21.672 1 90.56 568 ALA A O 1
ATOM 4344 N N . PRO A 1 569 ? 21.047 -32.969 22.312 1 87.31 569 PRO A N 1
ATOM 4345 C CA . PRO A 1 569 ? 20.297 -31.719 22.5 1 87.31 569 PRO A CA 1
ATOM 4346 C C . PRO A 1 569 ? 20.953 -30.781 23.516 1 87.31 569 PRO A C 1
ATOM 4348 O O . PRO A 1 569 ? 20.672 -29.578 23.516 1 87.31 569 PRO A O 1
ATOM 4351 N N . GLY A 1 570 ? 21.891 -31.266 24.297 1 86.19 570 GLY A N 1
ATOM 4352 C CA . GLY A 1 570 ? 22.578 -30.438 25.281 1 86.19 570 GLY A CA 1
ATOM 4353 C C . GLY A 1 570 ? 23.844 -29.828 24.75 1 86.19 570 GLY A C 1
ATOM 4354 O O . GLY A 1 570 ? 24.625 -29.234 25.516 1 86.19 570 GLY A O 1
ATOM 4355 N N . SER A 1 571 ? 24.047 -29.844 23.438 1 90.69 571 SER A N 1
ATOM 4356 C CA . SER A 1 571 ? 25.25 -29.297 22.828 1 90.69 571 SER A CA 1
ATOM 4357 C C . SER A 1 571 ? 25.312 -27.781 22.969 1 90.69 571 SER A C 1
ATOM 4359 O O . SER A 1 571 ? 24.281 -27.141 23.203 1 90.69 571 SER A O 1
ATOM 4361 N N . ARG A 1 572 ? 26.5 -27.297 22.906 1 91.44 572 ARG A N 1
ATOM 4362 C CA . ARG A 1 572 ? 26.734 -25.859 22.906 1 91.44 572 ARG A CA 1
ATOM 4363 C C . ARG A 1 572 ? 27.141 -25.375 21.516 1 91.44 572 ARG A C 1
ATOM 4365 O O . ARG A 1 572 ? 27.875 -26.062 20.812 1 91.44 572 ARG A O 1
ATOM 4372 N N . ILE A 1 573 ? 26.562 -24.234 21.203 1 93.56 573 ILE A N 1
ATOM 4373 C CA . ILE A 1 573 ? 26.828 -23.672 19.891 1 93.56 573 ILE A CA 1
ATOM 4374 C C . ILE A 1 573 ? 27.297 -22.219 20.031 1 93.56 573 ILE A C 1
ATOM 4376 O O . ILE A 1 573 ? 26.812 -21.5 20.906 1 93.56 573 ILE A O 1
ATOM 4380 N N . MET A 1 574 ? 28.266 -21.859 19.281 1 94.62 574 MET A N 1
ATOM 4381 C CA . MET A 1 574 ? 28.719 -20.469 19.125 1 94.62 574 MET A CA 1
ATOM 4382 C C . MET A 1 574 ? 28.703 -20.062 17.656 1 94.62 574 MET A C 1
ATOM 4384 O O . MET A 1 574 ? 29.094 -20.828 16.797 1 94.62 574 MET A O 1
ATOM 4388 N N . VAL A 1 575 ? 28.094 -18.953 17.375 1 95.44 575 VAL A N 1
ATOM 4389 C CA . VAL A 1 575 ? 28.094 -18.406 16.031 1 95.44 575 VAL A CA 1
ATOM 4390 C C . VAL A 1 575 ? 28.828 -17.062 16 1 95.44 575 VAL A C 1
ATOM 4392 O O . VAL A 1 575 ? 28.391 -16.109 16.672 1 95.44 575 VAL A O 1
ATOM 4395 N N . ASN A 1 576 ? 29.875 -17 15.219 1 94.38 576 ASN A N 1
ATOM 4396 C CA . ASN A 1 576 ? 30.703 -15.789 15.125 1 94.38 576 ASN A CA 1
ATOM 4397 C C . ASN A 1 576 ? 31.094 -15.266 16.5 1 94.38 576 ASN A C 1
ATOM 4399 O O . ASN A 1 576 ? 30.969 -14.07 16.781 1 94.38 576 ASN A O 1
ATOM 4403 N N . GLY A 1 577 ? 31.422 -16.109 17.344 1 91.75 577 GLY A N 1
ATOM 4404 C CA . GLY A 1 577 ? 31.953 -15.75 18.641 1 91.75 577 GLY A CA 1
ATOM 4405 C C . GLY A 1 577 ? 30.859 -15.547 19.688 1 91.75 577 GLY A C 1
ATOM 4406 O O . GLY A 1 577 ? 31.156 -15.305 20.859 1 91.75 577 GLY A O 1
ATOM 4407 N N . HIS A 1 578 ? 29.609 -15.695 19.328 1 91.94 578 HIS A N 1
ATOM 4408 C CA . HIS A 1 578 ? 28.5 -15.508 20.25 1 91.94 578 HIS A CA 1
ATOM 4409 C C . HIS A 1 578 ? 27.844 -16.844 20.609 1 91.94 578 HIS A C 1
ATOM 4411 O O . HIS A 1 578 ? 27.422 -17.594 19.719 1 91.94 578 HIS A O 1
ATOM 4417 N N . ALA A 1 579 ? 27.703 -17.062 21.906 1 92.12 579 ALA A N 1
ATOM 4418 C CA . ALA A 1 579 ? 27.062 -18.281 22.359 1 92.12 579 ALA A CA 1
ATOM 4419 C C . ALA A 1 579 ? 25.562 -18.25 22.094 1 92.12 579 ALA A C 1
ATOM 4421 O O . ALA A 1 579 ? 24.891 -17.266 22.391 1 92.12 579 ALA A O 1
ATOM 4422 N N . ILE A 1 580 ? 25.125 -19.312 21.531 1 91 580 ILE A N 1
ATOM 4423 C CA . ILE A 1 580 ? 23.703 -19.438 21.219 1 91 580 ILE A CA 1
ATOM 4424 C C . ILE A 1 580 ? 23.125 -20.672 21.922 1 91 580 ILE A C 1
ATOM 4426 O O . ILE A 1 580 ? 23.703 -21.75 21.859 1 91 580 ILE A O 1
ATOM 4430 N N . ALA A 1 581 ? 22.016 -20.438 22.641 1 90.75 581 ALA A N 1
ATOM 4431 C CA . ALA A 1 581 ? 21.359 -21.562 23.281 1 90.75 581 ALA A CA 1
ATOM 4432 C C . ALA A 1 581 ? 20.438 -22.297 22.312 1 90.75 581 ALA A C 1
ATOM 4434 O O . ALA A 1 581 ? 19.562 -21.688 21.688 1 90.75 581 ALA A O 1
ATOM 4435 N N . LEU A 1 582 ? 20.656 -23.609 22.156 1 92.62 582 LEU A N 1
ATOM 4436 C CA . LEU A 1 582 ? 19.703 -24.422 21.422 1 92.62 582 LEU A CA 1
ATOM 4437 C C . LEU A 1 582 ? 18.438 -24.641 22.234 1 92.62 582 LEU A C 1
ATOM 4439 O O . LEU A 1 582 ? 18.469 -24.656 23.469 1 92.62 582 LEU A O 1
ATOM 4443 N N . ARG A 1 583 ? 17.375 -24.703 21.594 1 93.75 583 ARG A N 1
ATOM 4444 C CA . ARG A 1 583 ? 16.109 -25.031 22.25 1 93.75 583 ARG A CA 1
ATOM 4445 C C . ARG A 1 583 ? 15.672 -26.438 21.906 1 93.75 583 ARG A C 1
ATOM 4447 O O . ARG A 1 583 ? 15.633 -26.828 20.734 1 93.75 583 ARG A O 1
ATOM 4454 N N . ALA A 1 584 ? 15.312 -27.156 22.922 1 92.56 584 ALA A N 1
ATOM 4455 C CA . ALA A 1 584 ? 14.914 -28.547 22.719 1 92.56 584 ALA A CA 1
ATOM 4456 C C . ALA A 1 584 ? 13.562 -28.641 22.016 1 92.56 584 ALA A C 1
ATOM 4458 O O . ALA A 1 584 ? 12.609 -27.953 22.391 1 92.56 584 ALA A O 1
ATOM 4459 N N . LEU A 1 585 ? 13.555 -29.359 20.953 1 93.69 585 LEU A N 1
ATOM 4460 C CA . LEU A 1 585 ? 12.305 -29.703 20.281 1 93.69 585 LEU A CA 1
ATOM 4461 C C . LEU A 1 585 ? 11.664 -30.938 20.922 1 93.69 585 LEU A C 1
ATOM 4463 O O . LEU A 1 585 ? 10.445 -30.984 21.094 1 93.69 585 LEU A O 1
ATOM 4467 N N . ASP A 1 586 ? 12.516 -31.891 21.172 1 93.5 586 ASP A N 1
ATOM 4468 C CA . ASP A 1 586 ? 12.188 -33.125 21.922 1 93.5 586 ASP A CA 1
ATOM 4469 C C . ASP A 1 586 ? 13.422 -33.656 22.625 1 93.5 586 ASP A C 1
ATOM 4471 O O . ASP A 1 586 ? 14.398 -32.938 22.844 1 93.5 586 ASP A O 1
ATOM 4475 N N . ASP A 1 587 ? 13.367 -34.906 23.062 1 93.56 587 ASP A N 1
ATOM 4476 C CA . ASP A 1 587 ? 14.422 -35.5 23.875 1 93.56 587 ASP A CA 1
ATOM 4477 C C . ASP A 1 587 ? 15.68 -35.75 23.047 1 93.56 587 ASP A C 1
ATOM 4479 O O . ASP A 1 587 ? 16.766 -35.938 23.609 1 93.56 587 ASP A O 1
ATOM 4483 N N . HIS A 1 588 ? 15.586 -35.688 21.766 1 94.38 588 HIS A N 1
ATOM 4484 C CA . HIS A 1 588 ? 16.703 -36.125 20.922 1 94.38 588 HIS A CA 1
ATOM 4485 C C . HIS A 1 588 ? 17.172 -34.969 20.016 1 94.38 588 HIS A C 1
ATOM 4487 O O . HIS A 1 588 ? 18.266 -35.031 19.469 1 94.38 588 HIS A O 1
ATOM 4493 N N . THR A 1 589 ? 16.359 -34 19.859 1 95.75 589 THR A N 1
ATOM 4494 C CA . THR A 1 589 ? 16.625 -32.969 18.859 1 95.75 589 THR A CA 1
ATOM 4495 C C . THR A 1 589 ? 16.516 -31.594 19.469 1 95.75 589 THR A C 1
ATOM 4497 O O . THR A 1 589 ? 15.625 -31.328 20.281 1 95.75 589 THR A O 1
ATOM 4500 N N . ALA A 1 590 ? 17.453 -30.719 19.203 1 95.69 590 ALA A N 1
ATOM 4501 C CA . ALA A 1 590 ? 17.406 -29.297 19.547 1 95.69 590 ALA A CA 1
ATOM 4502 C C . ALA A 1 590 ? 17.734 -28.438 18.328 1 95.69 590 ALA A C 1
ATOM 4504 O O . ALA A 1 590 ? 18.406 -28.891 17.406 1 95.69 590 ALA A O 1
ATOM 4505 N N . LEU A 1 591 ? 17.172 -27.312 18.312 1 96.81 591 LEU A N 1
ATOM 4506 C CA . LEU A 1 591 ? 17.453 -26.453 17.172 1 96.81 591 LEU A CA 1
ATOM 4507 C C . LEU A 1 591 ? 17.328 -24.984 17.547 1 96.81 591 LEU A C 1
ATOM 4509 O O . LEU A 1 591 ? 16.828 -24.656 18.625 1 96.81 591 LEU A O 1
ATOM 4513 N N . ARG A 1 592 ? 17.797 -24.109 16.734 1 96.44 592 ARG A N 1
ATOM 4514 C CA . ARG A 1 592 ? 17.719 -22.656 16.844 1 96.44 592 ARG A CA 1
ATOM 4515 C C . ARG A 1 592 ? 17.875 -22 15.477 1 96.44 592 ARG A C 1
ATOM 4517 O O . ARG A 1 592 ? 18.625 -22.469 14.633 1 96.44 592 ARG A O 1
ATOM 4524 N N . GLY A 1 593 ? 16.984 -21 15.219 1 96.94 593 GLY A N 1
ATOM 4525 C CA . GLY A 1 593 ? 17.203 -20.156 14.047 1 96.94 593 GLY A CA 1
ATOM 4526 C C . GLY A 1 593 ? 18.203 -19.047 14.289 1 96.94 593 GLY A C 1
ATOM 4527 O O . GLY A 1 593 ? 18.312 -18.531 15.406 1 96.94 593 GLY A O 1
ATOM 4528 N N . VAL A 1 594 ? 18.922 -18.672 13.297 1 96.5 594 VAL A N 1
ATOM 4529 C CA . VAL A 1 594 ? 19.859 -17.547 13.352 1 96.5 594 VAL A CA 1
ATOM 4530 C C . VAL A 1 594 ? 19.625 -16.609 12.164 1 96.5 594 VAL A C 1
ATOM 4532 O O . VAL A 1 594 ? 19.766 -17.031 11.008 1 96.5 594 VAL A O 1
ATOM 4535 N N . ARG A 1 595 ? 19.234 -15.461 12.461 1 96.19 595 ARG A N 1
ATOM 4536 C CA . ARG A 1 595 ? 19.094 -14.414 11.453 1 96.19 595 ARG A CA 1
ATOM 4537 C C . ARG A 1 595 ? 20.359 -13.562 11.367 1 96.19 595 ARG A C 1
ATOM 4539 O O . ARG A 1 595 ? 20.984 -13.266 12.383 1 96.19 595 ARG A O 1
ATOM 4546 N N . HIS A 1 596 ? 20.812 -13.266 10.133 1 96.12 596 HIS A N 1
ATOM 4547 C CA . HIS A 1 596 ? 22.031 -12.461 9.961 1 96.12 596 HIS A CA 1
ATOM 4548 C C . HIS A 1 596 ? 21.953 -11.648 8.672 1 96.12 596 HIS A C 1
ATOM 4550 O O . HIS A 1 596 ? 21.172 -11.953 7.777 1 96.12 596 HIS A O 1
ATOM 4556 N N . ARG A 1 597 ? 22.672 -10.562 8.641 1 95.69 597 ARG A N 1
ATOM 4557 C CA . ARG A 1 597 ? 22.859 -9.812 7.402 1 95.69 597 ARG A CA 1
ATOM 4558 C C . ARG A 1 597 ? 23.938 -10.438 6.535 1 95.69 597 ARG A C 1
ATOM 4560 O O . ARG A 1 597 ? 25.062 -10.648 6.992 1 95.69 597 ARG A O 1
ATOM 4567 N N . ALA A 1 598 ? 23.594 -10.68 5.297 1 93.56 598 ALA A N 1
ATOM 4568 C CA . ALA A 1 598 ? 24.5 -11.422 4.41 1 93.56 598 ALA A CA 1
ATOM 4569 C C . ALA A 1 598 ? 25.328 -10.477 3.561 1 93.56 598 ALA A C 1
ATOM 4571 O O . ALA A 1 598 ? 26.406 -10.852 3.09 1 93.56 598 ALA A O 1
ATOM 4572 N N . PHE A 1 599 ? 24.859 -9.312 3.309 1 92.56 599 PHE A N 1
ATOM 4573 C CA . PHE A 1 599 ? 25.578 -8.32 2.525 1 92.56 599 PHE A CA 1
ATOM 4574 C C . PHE A 1 599 ? 25.062 -6.918 2.816 1 92.56 599 PHE A C 1
ATOM 4576 O O . PHE A 1 599 ? 24.047 -6.754 3.51 1 92.56 599 PHE A O 1
ATOM 4583 N N . ILE A 1 600 ? 25.781 -5.961 2.398 1 92.31 600 ILE A N 1
ATOM 4584 C CA . ILE A 1 600 ? 25.375 -4.566 2.545 1 92.31 600 ILE A CA 1
ATOM 4585 C C . ILE A 1 600 ? 24.781 -4.062 1.231 1 92.31 600 ILE A C 1
ATOM 4587 O O . ILE A 1 600 ? 25.5 -3.893 0.242 1 92.31 600 ILE A O 1
ATOM 4591 N N . PRO A 1 601 ? 23.531 -3.84 1.219 1 88.81 601 PRO A N 1
ATOM 4592 C CA . PRO A 1 601 ? 22.938 -3.33 -0.017 1 88.81 601 PRO A CA 1
ATOM 4593 C C . PRO A 1 601 ? 23.203 -1.841 -0.228 1 88.81 601 PRO A C 1
ATOM 4595 O O . PRO A 1 601 ? 23.547 -1.13 0.72 1 88.81 601 PRO A O 1
ATOM 4598 N N . ALA A 1 602 ? 23.078 -1.382 -1.485 1 83.5 602 ALA A N 1
ATOM 4599 C CA . ALA A 1 602 ? 23.219 0.042 -1.782 1 83.5 602 ALA A CA 1
ATOM 4600 C C . ALA A 1 602 ? 22.172 0.864 -1.03 1 83.5 602 ALA A C 1
ATOM 4602 O O . ALA A 1 602 ? 22.484 1.933 -0.499 1 83.5 602 ALA A O 1
ATOM 4603 N N . ARG A 1 603 ? 20.953 0.354 -1.022 1 83.38 603 ARG A N 1
ATOM 4604 C CA . ARG A 1 603 ? 19.844 0.9 -0.237 1 83.38 603 ARG A CA 1
ATOM 4605 C C . ARG A 1 603 ? 19.25 -0.16 0.684 1 83.38 603 ARG A C 1
ATOM 4607 O O . ARG A 1 603 ? 18.781 -1.203 0.22 1 83.38 603 ARG A O 1
ATOM 4614 N N . GLY A 1 604 ? 19.438 0.08 1.896 1 89.38 604 GLY A N 1
ATOM 4615 C CA . GLY A 1 604 ? 18.938 -0.917 2.832 1 89.38 604 GLY A CA 1
ATOM 4616 C C . GLY A 1 604 ? 18.625 -0.343 4.199 1 89.38 604 GLY A C 1
ATOM 4617 O O . GLY A 1 604 ? 18.781 0.858 4.426 1 89.38 604 GLY A O 1
ATOM 4618 N N . LEU A 1 605 ? 18.109 -1.21 5.035 1 92.81 605 LEU A N 1
ATOM 4619 C CA . LEU A 1 605 ? 17.812 -0.829 6.406 1 92.81 605 LEU A CA 1
ATOM 4620 C C . LEU A 1 605 ? 19.047 -0.876 7.281 1 92.81 605 LEU A C 1
ATOM 4622 O O . LEU A 1 605 ? 20.031 -1.531 6.93 1 92.81 605 LEU A O 1
ATOM 4626 N N . HIS A 1 606 ? 19.094 -0.091 8.273 1 92 606 HIS A N 1
ATOM 4627 C CA . HIS A 1 606 ? 20.094 -0.136 9.328 1 92 606 HIS A CA 1
ATOM 4628 C C . HIS A 1 606 ? 21.5 0.07 8.766 1 92 606 HIS A C 1
ATOM 4630 O O . HIS A 1 606 ? 22.359 -0.805 8.898 1 92 606 HIS A O 1
ATOM 4636 N N . PRO A 1 607 ? 21.891 1.157 8.148 1 88.62 607 PRO A N 1
ATOM 4637 C CA . PRO A 1 607 ? 23.203 1.396 7.539 1 88.62 607 PRO A CA 1
ATOM 4638 C C . PRO A 1 607 ? 24.359 1.157 8.516 1 88.62 607 PRO A C 1
ATOM 4640 O O . PRO A 1 607 ? 25.469 0.868 8.086 1 88.62 607 PRO A O 1
ATOM 4643 N N . GLY A 1 608 ? 24.219 1.099 9.758 1 86.5 608 GLY A N 1
ATOM 4644 C CA . GLY A 1 608 ? 25.312 0.934 10.711 1 86.5 608 GLY A CA 1
ATOM 4645 C C . GLY A 1 608 ? 25.531 -0.511 11.109 1 86.5 608 GLY A C 1
ATOM 4646 O O . GLY A 1 608 ? 26.469 -0.816 11.852 1 86.5 608 GLY A O 1
ATOM 4647 N N . VAL A 1 609 ? 24.844 -1.377 10.484 1 92.38 609 VAL A N 1
ATOM 4648 C CA . VAL A 1 609 ? 24.969 -2.787 10.844 1 92.38 609 VAL A CA 1
ATOM 4649 C C . VAL A 1 609 ? 25.766 -3.523 9.766 1 92.38 609 VAL A C 1
ATOM 4651 O O . VAL A 1 609 ? 25.375 -3.537 8.594 1 92.38 609 VAL A O 1
ATOM 4654 N N . ALA A 1 610 ? 26.875 -4.105 10.125 1 92.44 610 ALA A N 1
ATOM 4655 C CA . ALA A 1 610 ? 27.75 -4.812 9.195 1 92.44 610 ALA A CA 1
ATOM 4656 C C . ALA A 1 610 ? 27.188 -6.191 8.852 1 92.44 610 ALA A C 1
ATOM 4658 O O . ALA A 1 610 ? 26.328 -6.711 9.562 1 92.44 610 ALA A O 1
ATOM 4659 N N . ALA A 1 611 ? 27.656 -6.691 7.699 1 94.44 611 ALA A N 1
ATOM 4660 C CA . ALA A 1 611 ? 27.344 -8.078 7.363 1 94.44 611 ALA A CA 1
ATOM 4661 C C . ALA A 1 611 ? 28.062 -9.047 8.305 1 94.44 611 ALA A C 1
ATOM 4663 O O . ALA A 1 611 ? 29.203 -8.805 8.695 1 94.44 611 ALA A O 1
ATOM 4664 N N . GLN A 1 612 ? 27.469 -10.109 8.641 1 95.06 612 GLN A N 1
ATOM 4665 C CA . GLN A 1 612 ? 28.031 -11.031 9.617 1 95.06 612 GLN A CA 1
ATOM 4666 C C . GLN A 1 612 ? 28.625 -12.258 8.938 1 95.06 612 GLN A C 1
ATOM 4668 O O . GLN A 1 612 ? 29.031 -13.211 9.609 1 95.06 612 GLN A O 1
ATOM 4673 N N . VAL A 1 613 ? 28.781 -12.344 7.66 1 92.88 613 VAL A N 1
ATOM 4674 C CA . VAL A 1 613 ? 29.312 -13.492 6.93 1 92.88 613 VAL A CA 1
ATOM 4675 C C . VAL A 1 613 ? 30.812 -13.336 6.738 1 92.88 613 VAL A C 1
ATOM 4677 O O . VAL A 1 613 ? 31.328 -12.211 6.684 1 92.88 613 VAL A O 1
ATOM 4680 N N . PRO A 1 614 ? 31.625 -14.367 6.684 1 94.94 614 PRO A N 1
ATOM 4681 C CA . PRO A 1 614 ? 31.156 -15.75 6.793 1 94.94 614 PRO A CA 1
ATOM 4682 C C . PRO A 1 614 ? 30.672 -16.094 8.203 1 94.94 614 PRO A C 1
ATOM 4684 O O . PRO A 1 614 ? 31.125 -15.508 9.18 1 94.94 614 PRO A O 1
ATOM 4687 N N . LEU A 1 615 ? 29.766 -17.078 8.266 1 96.44 615 LEU A N 1
ATOM 4688 C CA . LEU A 1 615 ? 29.297 -17.562 9.562 1 96.44 615 LEU A CA 1
ATOM 4689 C C . LEU A 1 615 ? 30.188 -18.703 10.062 1 96.44 615 LEU A C 1
ATOM 4691 O O . LEU A 1 615 ? 30.422 -19.672 9.344 1 96.44 615 LEU A O 1
ATOM 4695 N N . ARG A 1 616 ? 30.688 -18.5 11.195 1 96.56 616 ARG A N 1
ATOM 4696 C CA . ARG A 1 616 ? 31.469 -19.531 11.859 1 96.56 616 ARG A CA 1
ATOM 4697 C C . ARG A 1 616 ? 30.672 -20.156 13 1 96.56 616 ARG A C 1
ATOM 4699 O O . ARG A 1 616 ? 30.469 -19.531 14.047 1 96.56 616 ARG A O 1
ATOM 4706 N N . ILE A 1 617 ? 30.344 -21.422 12.805 1 96.56 617 ILE A N 1
ATOM 4707 C CA . ILE A 1 617 ? 29.516 -22.141 13.766 1 96.56 617 ILE A CA 1
ATOM 4708 C C . ILE A 1 617 ? 30.344 -23.203 14.484 1 96.56 617 ILE A C 1
ATOM 4710 O O . ILE A 1 617 ? 30.797 -24.172 13.875 1 96.56 617 ILE A O 1
ATOM 4714 N N . THR A 1 618 ? 30.578 -22.969 15.758 1 96.31 618 THR A N 1
ATOM 4715 C CA . THR A 1 618 ? 31.281 -23.938 16.578 1 96.31 618 THR A CA 1
ATOM 4716 C C . THR A 1 618 ? 30.281 -24.812 17.359 1 96.31 618 THR A C 1
ATOM 4718 O O . THR A 1 618 ? 29.422 -24.281 18.062 1 96.31 618 THR A O 1
ATOM 4721 N N . TRP A 1 619 ? 30.453 -26.094 17.203 1 95.56 619 TRP A N 1
ATOM 4722 C CA . TRP A 1 619 ? 29.547 -27.062 17.828 1 95.56 619 TRP A CA 1
ATOM 4723 C C . TRP A 1 619 ? 30.328 -28.016 18.734 1 95.56 619 TRP A C 1
ATOM 4725 O O . TRP A 1 619 ? 31.25 -28.688 18.281 1 95.56 619 TRP A O 1
ATOM 4735 N N . GLN A 1 620 ? 29.875 -27.953 19.984 1 92.81 620 GLN A N 1
ATOM 4736 C CA . GLN A 1 620 ? 30.531 -28.797 20.984 1 92.81 620 GLN A CA 1
ATOM 4737 C C . GLN A 1 620 ? 29.516 -29.625 21.766 1 92.81 620 GLN A C 1
ATOM 4739 O O . GLN A 1 620 ? 28.609 -29.078 22.391 1 92.81 620 GLN A O 1
ATOM 4744 N N . ARG A 1 621 ? 29.703 -30.906 21.719 1 89.94 621 ARG A N 1
ATOM 4745 C CA . ARG A 1 621 ? 28.906 -31.766 22.594 1 89.94 621 ARG A CA 1
ATOM 4746 C C . ARG A 1 621 ? 29.266 -31.547 24.047 1 89.94 621 ARG A C 1
ATOM 4748 O O . ARG A 1 621 ? 30.438 -31.281 24.375 1 89.94 621 ARG A O 1
ATOM 4755 N N . GLU A 1 622 ? 28.266 -31.719 24.766 1 84.31 622 GLU A N 1
ATOM 4756 C CA . GLU A 1 622 ? 28.516 -31.531 26.203 1 84.31 622 GLU A CA 1
ATOM 4757 C C . GLU A 1 622 ? 29.672 -32.406 26.672 1 84.31 622 GLU A C 1
ATOM 4759 O O . GLU A 1 622 ? 29.672 -33.625 26.438 1 84.31 622 GLU A O 1
ATOM 4764 N N . GLY A 1 623 ? 30.656 -31.781 27.297 1 83.31 623 GLY A N 1
ATOM 4765 C CA . GLY A 1 623 ? 31.75 -32.5 27.938 1 83.31 623 GLY A CA 1
ATOM 4766 C C . GLY A 1 623 ? 32.812 -32.969 26.953 1 83.31 623 GLY A C 1
ATOM 4767 O O . GLY A 1 623 ? 33.812 -33.562 27.344 1 83.31 623 GLY A O 1
ATOM 4768 N N . ALA A 1 624 ? 32.688 -32.719 25.703 1 88.62 624 ALA A N 1
ATOM 4769 C CA . ALA A 1 624 ? 33.625 -33.156 24.703 1 88.62 624 ALA A CA 1
ATOM 4770 C C . ALA A 1 624 ? 34.875 -32.281 24.688 1 88.62 624 ALA A C 1
ATOM 4772 O O . ALA A 1 624 ? 34.781 -31.078 24.875 1 88.62 624 ALA A O 1
ATOM 4773 N N . ALA A 1 625 ? 36.031 -32.906 24.484 1 90.38 625 ALA A N 1
ATOM 4774 C CA . ALA A 1 625 ? 37.312 -32.188 24.438 1 90.38 625 ALA A CA 1
ATOM 4775 C C . ALA A 1 625 ? 37.531 -31.547 23.062 1 90.38 625 ALA A C 1
ATOM 4777 O O . ALA A 1 625 ? 38.312 -30.594 22.922 1 90.38 625 ALA A O 1
ATOM 4778 N N . ARG A 1 626 ? 36.844 -32.125 22.094 1 92.69 626 ARG A N 1
ATOM 4779 C CA . ARG A 1 626 ? 36.938 -31.594 20.734 1 92.69 626 ARG A CA 1
ATOM 4780 C C . ARG A 1 626 ? 35.594 -31 20.281 1 92.69 626 ARG A C 1
ATOM 4782 O O . ARG A 1 626 ? 34.531 -31.359 20.797 1 92.69 626 ARG A O 1
ATOM 4789 N N . ALA A 1 627 ? 35.75 -30.031 19.391 1 94.81 627 ALA A N 1
ATOM 4790 C CA . ALA A 1 627 ? 34.594 -29.391 18.781 1 94.81 627 ALA A CA 1
ATOM 4791 C C . ALA A 1 627 ? 34.688 -29.359 17.266 1 94.81 627 ALA A C 1
ATOM 4793 O O . ALA A 1 627 ? 35.781 -29.562 16.703 1 94.81 627 ALA A O 1
ATOM 4794 N N . LEU A 1 628 ? 33.562 -29.297 16.625 1 95.94 628 LEU A N 1
ATOM 4795 C CA . LEU A 1 628 ? 33.531 -29.078 15.188 1 95.94 628 LEU A CA 1
ATOM 4796 C C . LEU A 1 628 ? 33.25 -27.609 14.883 1 95.94 628 LEU A C 1
ATOM 4798 O O . LEU A 1 628 ? 32.406 -26.984 15.547 1 95.94 628 LEU A O 1
ATOM 4802 N N . GLU A 1 629 ? 33.938 -27.016 13.984 1 96.5 629 GLU A N 1
ATOM 4803 C CA . GLU A 1 629 ? 33.656 -25.672 13.477 1 96.5 629 GLU A CA 1
ATOM 4804 C C . GLU A 1 629 ? 33.25 -25.719 12.008 1 96.5 629 GLU A C 1
ATOM 4806 O O . GLU A 1 629 ? 34.031 -26.172 11.156 1 96.5 629 GLU A O 1
ATOM 4811 N N . ALA A 1 630 ? 32.062 -25.391 11.75 1 95.88 630 ALA A N 1
ATOM 4812 C CA . ALA A 1 630 ? 31.547 -25.266 10.391 1 95.88 630 ALA A CA 1
ATOM 4813 C C . ALA A 1 630 ? 31.516 -23.812 9.938 1 95.88 630 ALA A C 1
ATOM 4815 O O . ALA A 1 630 ? 30.953 -22.953 10.617 1 95.88 630 ALA A O 1
ATOM 4816 N N . THR A 1 631 ? 32.156 -23.562 8.852 1 96.19 631 THR A N 1
ATOM 4817 C CA . THR A 1 631 ? 32.188 -22.203 8.297 1 96.19 631 THR A CA 1
ATOM 4818 C C . THR A 1 631 ? 31.328 -22.141 7.035 1 96.19 631 THR A C 1
ATOM 4820 O O . THR A 1 631 ? 31.531 -22.922 6.105 1 96.19 631 THR A O 1
ATOM 4823 N N . LEU A 1 632 ? 30.359 -21.266 7.027 1 95.5 632 LEU A N 1
ATOM 4824 C CA . LEU A 1 632 ? 29.531 -20.984 5.867 1 95.5 632 LEU A CA 1
ATOM 4825 C C . LEU A 1 632 ? 29.969 -19.703 5.168 1 95.5 632 LEU A C 1
ATOM 4827 O O . LEU A 1 632 ? 29.781 -18.609 5.695 1 95.5 632 LEU A O 1
ATOM 4831 N N . HIS A 1 633 ? 30.422 -19.844 4 1 92.25 633 HIS A N 1
ATOM 4832 C CA . HIS A 1 633 ? 30.891 -18.703 3.227 1 92.25 633 HIS A CA 1
ATOM 4833 C C . HIS A 1 633 ? 29.797 -18.172 2.312 1 92.25 633 HIS A C 1
ATOM 4835 O O . HIS A 1 633 ? 29.031 -18.953 1.737 1 92.25 633 HIS A O 1
ATOM 4841 N N . ASP A 1 634 ? 29.656 -16.891 2.229 1 84.44 634 ASP A N 1
ATOM 4842 C CA . ASP A 1 634 ? 28.703 -16.281 1.308 1 84.44 634 ASP A CA 1
ATOM 4843 C C . ASP A 1 634 ? 29.203 -16.359 -0.133 1 84.44 634 ASP A C 1
ATOM 4845 O O . ASP A 1 634 ? 28.422 -16.328 -1.075 1 84.44 634 ASP A O 1
ATOM 4849 N N . TRP A 1 635 ? 30.469 -16.391 -0.191 1 86.38 635 TRP A N 1
ATOM 4850 C CA . TRP A 1 635 ? 31.125 -16.453 -1.489 1 86.38 635 TRP A CA 1
ATOM 4851 C C . TRP A 1 635 ? 32.281 -17.438 -1.458 1 86.38 635 TRP A C 1
ATOM 4853 O O . TRP A 1 635 ? 32.469 -18.172 -0.49 1 86.38 635 TRP A O 1
ATOM 4863 N N . ARG A 1 636 ? 33.062 -17.469 -2.57 1 86.75 636 ARG A N 1
ATOM 4864 C CA . ARG A 1 636 ? 34.156 -18.406 -2.693 1 86.75 636 ARG A CA 1
ATOM 4865 C C . ARG A 1 636 ? 35.125 -18.297 -1.505 1 86.75 636 ARG A C 1
ATOM 4867 O O . ARG A 1 636 ? 35.594 -17.203 -1.188 1 86.75 636 ARG A O 1
ATOM 4874 N N . PRO A 1 637 ? 35.312 -19.625 -1.066 1 85.5 637 PRO A N 1
ATOM 4875 C CA . PRO A 1 637 ? 36.312 -19.609 0.007 1 85.5 637 PRO A CA 1
ATOM 4876 C C . PRO A 1 637 ? 37.688 -19.156 -0.471 1 85.5 637 PRO A C 1
ATOM 4878 O O . PRO A 1 637 ? 38.125 -19.516 -1.573 1 85.5 637 PRO A O 1
ATOM 4881 N N . GLY A 1 638 ? 38.406 -18.188 0.001 1 81.94 638 GLY A N 1
ATOM 4882 C CA . GLY A 1 638 ? 39.719 -17.672 -0.385 1 81.94 638 GLY A CA 1
ATOM 4883 C C . GLY A 1 638 ? 39.625 -16.375 -1.17 1 81.94 638 GLY A C 1
ATOM 4884 O O . GLY A 1 638 ? 40.656 -15.805 -1.556 1 81.94 638 GLY A O 1
ATOM 4885 N N . GLY A 1 639 ? 38.469 -16.094 -1.535 1 77.44 639 GLY A N 1
ATOM 4886 C CA . GLY A 1 639 ? 38.281 -14.812 -2.207 1 77.44 639 GLY A CA 1
ATOM 4887 C C . GLY A 1 639 ? 38.125 -14.945 -3.707 1 77.44 639 GLY A C 1
ATOM 4888 O O . GLY A 1 639 ? 38.312 -16.031 -4.266 1 77.44 639 GLY A O 1
ATOM 4889 N N . GLY A 1 640 ? 37.625 -13.953 -4.336 1 79.19 640 GLY A N 1
ATOM 4890 C CA . GLY A 1 640 ? 37.469 -13.898 -5.777 1 79.19 640 GLY A CA 1
ATOM 4891 C C . GLY A 1 640 ? 36.062 -14.227 -6.234 1 79.19 640 GLY A C 1
ATOM 4892 O O . GLY A 1 640 ? 35.281 -14.828 -5.484 1 79.19 640 GLY A O 1
ATOM 4893 N N . ALA A 1 641 ? 35.844 -13.867 -7.461 1 81.88 641 ALA A N 1
ATOM 4894 C CA . ALA A 1 641 ? 34.531 -14.062 -8.039 1 81.88 641 ALA A CA 1
ATOM 4895 C C . ALA A 1 641 ? 34.469 -15.367 -8.836 1 81.88 641 ALA A C 1
ATOM 4897 O O . ALA A 1 641 ? 35.5 -15.875 -9.281 1 81.88 641 ALA A O 1
ATOM 4898 N N . TYR A 1 642 ? 33.312 -16.141 -8.719 1 88.5 642 TYR A N 1
ATOM 4899 C CA . TYR A 1 642 ? 33.094 -17.25 -9.625 1 88.5 642 TYR A CA 1
ATOM 4900 C C . TYR A 1 642 ? 33.031 -16.781 -11.078 1 88.5 642 TYR A C 1
ATOM 4902 O O . TYR A 1 642 ? 32.469 -15.727 -11.367 1 88.5 642 TYR A O 1
ATOM 4910 N N . ASP A 1 643 ? 33.656 -17.5 -11.852 1 85.44 643 ASP A N 1
ATOM 4911 C CA . ASP A 1 643 ? 33.656 -17.172 -13.273 1 85.44 643 ASP A CA 1
ATOM 4912 C C . ASP A 1 643 ? 32.312 -17.547 -13.906 1 85.44 643 ASP A C 1
ATOM 4914 O O . ASP A 1 643 ? 32.062 -18.719 -14.164 1 85.44 643 ASP A O 1
ATOM 4918 N N . GLY A 1 644 ? 31.516 -16.625 -14.195 1 85.94 644 GLY A N 1
ATOM 4919 C CA . GLY A 1 644 ? 30.25 -16.828 -14.867 1 85.94 644 GLY A CA 1
ATOM 4920 C C . GLY A 1 644 ? 29.297 -17.719 -14.078 1 85.94 644 GLY A C 1
ATOM 4921 O O . GLY A 1 644 ? 29.594 -18.109 -12.953 1 85.94 644 GLY A O 1
ATOM 4922 N N . LEU A 1 645 ? 28.203 -18.094 -14.703 1 88.56 645 LEU A N 1
ATOM 4923 C CA . LEU A 1 645 ? 27.203 -19 -14.117 1 88.56 645 LEU A CA 1
ATOM 4924 C C . LEU A 1 645 ? 27.672 -20.438 -14.211 1 88.56 645 LEU A C 1
ATOM 4926 O O . LEU A 1 645 ? 28.469 -20.781 -15.078 1 88.56 645 LEU A O 1
ATOM 4930 N N . PRO A 1 646 ? 27.172 -21.219 -13.25 1 90.5 646 PRO A N 1
ATOM 4931 C CA . PRO A 1 646 ? 27.484 -22.641 -13.391 1 90.5 646 PRO A CA 1
ATOM 4932 C C . PRO A 1 646 ? 27 -23.219 -14.719 1 90.5 646 PRO A C 1
ATOM 4934 O O . PRO A 1 646 ? 25.922 -22.859 -15.195 1 90.5 646 PRO A O 1
ATOM 4937 N N . GLN A 1 647 ? 27.734 -24.094 -15.242 1 83.56 647 GLN A N 1
ATOM 4938 C CA . GLN A 1 647 ? 27.406 -24.703 -16.531 1 83.56 647 GLN A CA 1
ATOM 4939 C C . GLN A 1 647 ? 26.297 -25.734 -16.391 1 83.56 647 GLN A C 1
ATOM 4941 O O . GLN A 1 647 ? 25.531 -25.969 -17.328 1 83.56 647 GLN A O 1
ATOM 4946 N N . ASP A 1 648 ? 26.297 -26.359 -15.273 1 83.25 648 ASP A N 1
ATOM 4947 C CA . ASP A 1 648 ? 25.297 -27.391 -15.016 1 83.25 648 ASP A CA 1
ATOM 4948 C C . ASP A 1 648 ? 25.047 -27.547 -13.516 1 83.25 648 ASP A C 1
ATOM 4950 O O . ASP A 1 648 ? 25.594 -26.781 -12.711 1 83.25 648 ASP A O 1
ATOM 4954 N N . ASP A 1 649 ? 24.219 -28.5 -13.227 1 82.56 649 ASP A N 1
ATOM 4955 C CA . ASP A 1 649 ? 23.828 -28.719 -11.836 1 82.56 649 ASP A CA 1
ATOM 4956 C C . ASP A 1 649 ? 24.984 -29.25 -11.008 1 82.56 649 ASP A C 1
ATOM 4958 O O . ASP A 1 649 ? 25.078 -28.984 -9.812 1 82.56 649 ASP A O 1
ATOM 4962 N N . ASP A 1 650 ? 25.828 -29.922 -11.664 1 89.5 650 ASP A N 1
ATOM 4963 C CA . ASP A 1 650 ? 26.969 -30.484 -10.961 1 89.5 650 ASP A CA 1
ATOM 4964 C C . ASP A 1 650 ? 27.938 -29.391 -10.523 1 89.5 650 ASP A C 1
ATOM 4966 O O . ASP A 1 650 ? 28.453 -29.422 -9.398 1 89.5 650 ASP A O 1
ATOM 4970 N N . GLU A 1 651 ? 28.188 -28.578 -11.438 1 91.75 651 GLU A N 1
ATOM 4971 C CA . GLU A 1 651 ? 29.031 -27.453 -11.062 1 91.75 651 GLU A CA 1
ATOM 4972 C C . GLU A 1 651 ? 28.391 -26.609 -9.969 1 91.75 651 GLU A C 1
ATOM 4974 O O . GLU A 1 651 ? 29.062 -26.125 -9.055 1 91.75 651 GLU A O 1
ATOM 4979 N N . ALA A 1 652 ? 27.141 -26.359 -10.148 1 90.38 652 ALA A N 1
ATOM 4980 C CA . ALA A 1 652 ? 26.406 -25.625 -9.125 1 90.38 652 ALA A CA 1
ATOM 4981 C C . ALA A 1 652 ? 26.562 -26.266 -7.754 1 90.38 652 ALA A C 1
ATOM 4983 O O . ALA A 1 652 ? 26.828 -25.594 -6.758 1 90.38 652 ALA A O 1
ATOM 4984 N N . ARG A 1 653 ? 26.438 -27.531 -7.707 1 89.5 653 ARG A N 1
ATOM 4985 C CA . ARG A 1 653 ? 26.578 -28.281 -6.465 1 89.5 653 ARG A CA 1
ATOM 4986 C C . ARG A 1 653 ? 27.984 -28.156 -5.891 1 89.5 653 ARG A C 1
ATOM 4988 O O . ARG A 1 653 ? 28.141 -27.969 -4.684 1 89.5 653 ARG A O 1
ATOM 4995 N N . ARG A 1 654 ? 28.953 -28.234 -6.703 1 91.69 654 ARG A N 1
ATOM 4996 C CA . ARG A 1 654 ? 30.344 -28.125 -6.254 1 91.69 654 ARG A CA 1
ATOM 4997 C C . ARG A 1 654 ? 30.594 -26.766 -5.629 1 91.69 654 ARG A C 1
ATOM 4999 O O . ARG A 1 654 ? 31.281 -26.656 -4.605 1 91.69 654 ARG A O 1
ATOM 5006 N N . ARG A 1 655 ? 30.094 -25.781 -6.273 1 92 655 ARG A N 1
ATOM 5007 C CA . ARG A 1 655 ? 30.25 -24.438 -5.746 1 92 655 ARG A CA 1
ATOM 5008 C C . ARG A 1 655 ? 29.594 -24.297 -4.379 1 92 655 ARG A C 1
ATOM 5010 O O . ARG A 1 655 ? 30.141 -23.656 -3.479 1 92 655 ARG A O 1
ATOM 5017 N N . ARG A 1 656 ? 28.469 -24.875 -4.223 1 91.5 656 ARG A N 1
ATOM 5018 C CA . ARG A 1 656 ? 27.781 -24.844 -2.932 1 91.5 656 ARG A CA 1
ATOM 5019 C C . ARG A 1 656 ? 28.578 -25.594 -1.874 1 91.5 656 ARG A C 1
ATOM 5021 O O . ARG A 1 656 ? 28.719 -25.141 -0.742 1 91.5 656 ARG A O 1
ATOM 5028 N N . GLU A 1 657 ? 29.094 -26.719 -2.242 1 90.56 657 GLU A N 1
ATOM 5029 C CA . GLU A 1 657 ? 29.812 -27.578 -1.314 1 90.56 657 GLU A CA 1
ATOM 5030 C C . GLU A 1 657 ? 31.109 -26.938 -0.853 1 90.56 657 GLU A C 1
ATOM 5032 O O . GLU A 1 657 ? 31.516 -27.078 0.306 1 90.56 657 GLU A O 1
ATOM 5037 N N . GLU A 1 658 ? 31.719 -26.25 -1.729 1 92.25 658 GLU A N 1
ATOM 5038 C CA . GLU A 1 658 ? 33 -25.656 -1.369 1 92.25 658 GLU A CA 1
ATOM 5039 C C . GLU A 1 658 ? 32.812 -24.516 -0.384 1 92.25 658 GLU A C 1
ATOM 5041 O O . GLU A 1 658 ? 33.781 -24.125 0.314 1 92.25 658 GLU A O 1
ATOM 5046 N N . ARG A 1 659 ? 31.641 -24.016 -0.3 1 93.38 659 ARG A N 1
ATOM 5047 C CA . ARG A 1 659 ? 31.359 -22.859 0.553 1 93.38 659 ARG A CA 1
ATOM 5048 C C . ARG A 1 659 ? 31.047 -23.297 1.98 1 93.38 659 ARG A C 1
ATOM 5050 O O . ARG A 1 659 ? 30.969 -22.469 2.887 1 93.38 659 ARG A O 1
ATOM 5057 N N . PHE A 1 660 ? 30.859 -24.594 2.195 1 94.19 660 PHE A N 1
ATOM 5058 C CA . PHE A 1 660 ? 30.656 -25.156 3.521 1 94.19 660 PHE A CA 1
ATOM 5059 C C . PHE A 1 660 ? 31.859 -25.984 3.959 1 94.19 660 PHE A C 1
ATOM 5061 O O . PHE A 1 660 ? 32.031 -27.109 3.498 1 94.19 660 PHE A O 1
ATOM 5068 N N . VAL A 1 661 ? 32.594 -25.438 4.941 1 94.25 661 VAL A N 1
ATOM 5069 C CA . VAL A 1 661 ? 33.844 -26.078 5.352 1 94.25 661 VAL A CA 1
ATOM 5070 C C . VAL A 1 661 ? 33.75 -26.484 6.82 1 94.25 661 VAL A C 1
ATOM 5072 O O . VAL A 1 661 ? 33.406 -25.656 7.68 1 94.25 661 VAL A O 1
ATOM 5075 N N . VAL A 1 662 ? 34.031 -27.734 7.117 1 95.56 662 VAL A N 1
ATOM 5076 C CA . VAL A 1 662 ? 34 -28.234 8.484 1 95.56 662 VAL A CA 1
ATOM 5077 C C . VAL A 1 662 ? 35.406 -28.656 8.914 1 95.56 662 VAL A C 1
ATOM 5079 O O . VAL A 1 662 ? 36.125 -29.281 8.141 1 95.56 662 VAL A O 1
ATOM 5082 N N . ARG A 1 663 ? 35.812 -28.281 10.102 1 95.31 663 ARG A N 1
ATOM 5083 C CA . ARG A 1 663 ? 37.094 -28.719 10.68 1 95.31 663 ARG A CA 1
ATOM 5084 C C . ARG A 1 663 ? 36.938 -29.078 12.156 1 95.31 663 ARG A C 1
ATOM 5086 O O . ARG A 1 663 ? 36.031 -28.562 12.828 1 95.31 663 ARG A O 1
ATOM 5093 N N . GLU A 1 664 ? 37.719 -29.922 12.617 1 95.62 664 GLU A N 1
ATOM 5094 C CA . GLU A 1 664 ? 37.781 -30.25 14.047 1 95.62 664 GLU A CA 1
ATOM 5095 C C . GLU A 1 664 ? 38.75 -29.312 14.766 1 95.62 664 GLU A C 1
ATOM 5097 O O . GLU A 1 664 ? 39.844 -29.047 14.273 1 95.62 664 GLU A O 1
ATOM 5102 N N . ILE A 1 665 ? 38.281 -28.875 15.867 1 95.44 665 ILE A N 1
ATOM 5103 C CA . ILE A 1 665 ? 39.094 -27.969 16.641 1 95.44 665 ILE A CA 1
ATOM 5104 C C . ILE A 1 665 ? 39.094 -28.375 18.109 1 95.44 665 ILE A C 1
ATOM 5106 O O . ILE A 1 665 ? 38.281 -29.219 18.516 1 95.44 665 ILE A O 1
ATOM 5110 N N . ASP A 1 666 ? 40.094 -27.766 18.859 1 94.31 666 ASP A N 1
ATOM 5111 C CA . ASP A 1 666 ? 40 -27.875 20.312 1 94.31 666 ASP A CA 1
ATOM 5112 C C . ASP A 1 666 ? 38.781 -27.141 20.844 1 94.31 666 ASP A C 1
ATOM 5114 O O . ASP A 1 666 ? 38.469 -26.016 20.422 1 94.31 666 ASP A O 1
ATOM 5118 N N . ALA A 1 667 ? 38.125 -27.797 21.734 1 90.69 667 ALA A N 1
ATOM 5119 C CA . ALA A 1 667 ? 36.906 -27.203 22.234 1 90.69 667 ALA A CA 1
ATOM 5120 C C . ALA A 1 667 ? 37.188 -25.875 22.953 1 90.69 667 ALA A C 1
ATOM 5122 O O . ALA A 1 667 ? 37.938 -25.844 23.922 1 90.69 667 ALA A O 1
ATOM 5123 N N . PRO A 1 668 ? 36.562 -24.828 22.438 1 90.25 668 PRO A N 1
ATOM 5124 C CA . PRO A 1 668 ? 36.719 -23.562 23.156 1 90.25 668 PRO A CA 1
ATOM 5125 C C . PRO A 1 668 ? 35.781 -23.469 24.359 1 90.25 668 PRO A C 1
ATOM 5127 O O . PRO A 1 668 ? 34.906 -24.312 24.531 1 90.25 668 PRO A O 1
ATOM 5130 N N . GLU A 1 669 ? 36.031 -22.422 25.234 1 86.44 669 GLU A N 1
ATOM 5131 C CA . GLU A 1 669 ? 35.031 -22.125 26.281 1 86.44 669 GLU A CA 1
ATOM 5132 C C . GLU A 1 669 ? 33.844 -21.406 25.703 1 86.44 669 GLU A C 1
ATOM 5134 O O . GLU A 1 669 ? 33.938 -20.297 25.172 1 86.44 669 GLU A O 1
ATOM 5139 N N . ILE A 1 670 ? 32.688 -22.125 25.703 1 86.44 670 ILE A N 1
ATOM 5140 C CA . ILE A 1 670 ? 31.469 -21.5 25.234 1 86.44 670 ILE A CA 1
ATOM 5141 C C . ILE A 1 670 ? 30.594 -21.141 26.438 1 86.44 670 ILE A C 1
ATOM 5143 O O . ILE A 1 670 ? 30.219 -22 27.219 1 86.44 670 ILE A O 1
ATOM 5147 N N . GLN A 1 671 ? 30.312 -19.781 26.578 1 80.94 671 GLN A N 1
ATOM 5148 C CA . GLN A 1 671 ? 29.5 -19.297 27.688 1 80.94 671 GLN A CA 1
ATOM 5149 C C . GLN A 1 671 ? 28.047 -19.734 27.531 1 80.94 671 GLN A C 1
ATOM 5151 O O . GLN A 1 671 ? 27.578 -19.953 26.406 1 80.94 671 GLN A O 1
ATOM 5156 N N . HIS A 1 672 ? 27.469 -19.844 28.734 1 74.44 672 HIS A N 1
ATOM 5157 C CA . HIS A 1 672 ? 26.031 -20.141 28.703 1 74.44 672 HIS A CA 1
ATOM 5158 C C . HIS A 1 672 ? 25.234 -18.938 28.219 1 74.44 672 HIS A C 1
ATOM 5160 O O . HIS A 1 672 ? 25.484 -17.797 28.625 1 74.44 672 HIS A O 1
ATOM 5166 N N . ALA A 1 673 ? 24.562 -19.203 27.141 1 75.19 673 ALA A N 1
ATOM 5167 C CA . ALA A 1 673 ? 23.703 -18.125 26.641 1 75.19 673 ALA A CA 1
ATOM 5168 C C . ALA A 1 673 ? 22.297 -18.234 27.234 1 75.19 673 ALA A C 1
ATOM 5170 O O . ALA A 1 673 ? 21.812 -19.344 27.516 1 75.19 673 ALA A O 1
ATOM 5171 N N . ASP A 1 674 ? 21.766 -17.062 27.766 1 65.12 674 ASP A N 1
ATOM 5172 C CA . ASP A 1 674 ? 20.422 -17.031 28.312 1 65.12 674 ASP A CA 1
ATOM 5173 C C . ASP A 1 674 ? 19.375 -17.156 27.203 1 65.12 674 ASP A C 1
ATOM 5175 O O . ASP A 1 674 ? 19.594 -16.703 26.078 1 65.12 674 ASP A O 1
ATOM 5179 N N . ASP A 1 675 ? 18.312 -18 27.625 1 62.81 675 ASP A N 1
ATOM 5180 C CA . ASP A 1 675 ? 17.188 -18.453 26.797 1 62.81 675 ASP A CA 1
ATOM 5181 C C . ASP A 1 675 ? 16.422 -17.266 26.219 1 62.81 675 ASP A C 1
ATOM 5183 O O . ASP A 1 675 ? 15.898 -16.438 26.969 1 62.81 675 ASP A O 1
ATOM 5187 N N . ALA A 1 676 ? 16.781 -17 24.922 1 65.38 676 ALA A N 1
ATOM 5188 C CA . ALA A 1 676 ? 15.898 -16.016 24.297 1 65.38 676 ALA A CA 1
ATOM 5189 C C . ALA A 1 676 ? 14.516 -16.609 24.062 1 65.38 676 ALA A C 1
ATOM 5191 O O . ALA A 1 676 ? 14.375 -17.797 23.797 1 65.38 676 ALA A O 1
ATOM 5192 N N . ALA A 1 677 ? 13.438 -15.945 24.453 1 77.25 677 ALA A N 1
ATOM 5193 C CA . ALA A 1 677 ? 12.023 -16.297 24.312 1 77.25 677 ALA A CA 1
ATOM 5194 C C . ALA A 1 677 ? 11.695 -16.641 22.859 1 77.25 677 ALA A C 1
ATOM 5196 O O . ALA A 1 677 ? 10.789 -17.438 22.594 1 77.25 677 ALA A O 1
ATOM 5197 N N . ARG A 1 678 ? 12.594 -16.375 21.969 1 89.31 678 ARG A N 1
ATOM 5198 C CA . ARG A 1 678 ? 12.266 -16.562 20.562 1 89.31 678 ARG A CA 1
ATOM 5199 C C . ARG A 1 678 ? 13.023 -17.766 19.984 1 89.31 678 ARG A C 1
ATOM 5201 O O . ARG A 1 678 ? 14.062 -18.156 20.516 1 89.31 678 ARG A O 1
ATOM 5208 N N . TRP A 1 679 ? 12.555 -18.406 18.984 1 96.19 679 TRP A N 1
ATOM 5209 C CA . TRP A 1 679 ? 13.172 -19.547 18.312 1 96.19 679 TRP A CA 1
ATOM 5210 C C . TRP A 1 679 ? 14.305 -19.078 17.406 1 96.19 679 TRP A C 1
ATOM 5212 O O . TRP A 1 679 ? 15.117 -19.891 16.953 1 96.19 679 TRP A O 1
ATOM 5222 N N . THR A 1 680 ? 14.43 -17.828 17.125 1 95.94 680 THR A N 1
ATOM 5223 C CA . THR A 1 680 ? 15.477 -17.297 16.266 1 95.94 680 THR A CA 1
ATOM 5224 C C . THR A 1 680 ? 16.25 -16.188 16.969 1 95.94 680 THR A C 1
ATOM 5226 O O . THR A 1 680 ? 15.656 -15.305 17.609 1 95.94 680 THR A O 1
ATOM 5229 N N . ILE A 1 681 ? 17.516 -16.281 16.922 1 94.31 681 ILE A N 1
ATOM 5230 C CA . ILE A 1 681 ? 18.391 -15.219 17.406 1 94.31 681 ILE A CA 1
ATOM 5231 C C . ILE A 1 681 ? 18.812 -14.32 16.25 1 94.31 681 ILE A C 1
ATOM 5233 O O . ILE A 1 681 ? 19.094 -14.812 15.148 1 94.31 681 ILE A O 1
ATOM 5237 N N . ASP A 1 682 ? 18.844 -13.039 16.469 1 93.94 682 ASP A N 1
ATOM 5238 C CA . ASP A 1 682 ? 19.281 -12.07 15.469 1 93.94 682 ASP A CA 1
ATOM 5239 C C . ASP A 1 682 ? 20.719 -11.625 15.711 1 93.94 682 ASP A C 1
ATOM 5241 O O . ASP A 1 682 ? 20.984 -10.836 16.625 1 93.94 682 ASP A O 1
ATOM 5245 N N . LEU A 1 683 ? 21.594 -12.016 14.906 1 94.62 683 LEU A N 1
ATOM 5246 C CA . LEU A 1 683 ? 23.016 -11.75 15.086 1 94.62 683 LEU A CA 1
ATOM 5247 C C . LEU A 1 683 ? 23.312 -10.266 14.891 1 94.62 683 LEU A C 1
ATOM 5249 O O . LEU A 1 683 ? 24.359 -9.781 15.328 1 94.62 683 LEU A O 1
ATOM 5253 N N . ARG A 1 684 ? 22.438 -9.547 14.258 1 93.31 684 ARG A N 1
ATOM 5254 C CA . ARG A 1 684 ? 22.641 -8.117 14.023 1 93.31 684 ARG A CA 1
ATOM 5255 C C . ARG A 1 684 ? 22.734 -7.355 15.336 1 93.31 684 ARG A C 1
ATOM 5257 O O . ARG A 1 684 ? 23.359 -6.297 15.406 1 93.31 684 ARG A O 1
ATOM 5264 N N . ALA A 1 685 ? 22.016 -7.895 16.25 1 88.88 685 ALA A N 1
ATOM 5265 C CA . ALA A 1 685 ? 21.953 -7.23 17.547 1 88.88 685 ALA A CA 1
ATOM 5266 C C . ALA A 1 685 ? 23.266 -7.391 18.312 1 88.88 685 ALA A C 1
ATOM 5268 O O . ALA A 1 685 ? 23.5 -6.691 19.297 1 88.88 685 ALA A O 1
ATOM 5269 N N . HIS A 1 686 ? 24.109 -8.25 17.891 1 81.75 686 HIS A N 1
ATOM 5270 C CA . HIS A 1 686 ? 25.328 -8.555 18.641 1 81.75 686 HIS A CA 1
ATOM 5271 C C . HIS A 1 686 ? 26.547 -7.941 17.953 1 81.75 686 HIS A C 1
ATOM 5273 O O . HIS A 1 686 ? 27.688 -8.141 18.391 1 81.75 686 HIS A O 1
ATOM 5279 N N . CYS A 1 687 ? 26.219 -7.34 16.859 1 69.44 687 CYS A N 1
ATOM 5280 C CA . CYS A 1 687 ? 27.344 -6.703 16.172 1 69.44 687 CYS A CA 1
ATOM 5281 C C . CYS A 1 687 ? 27.578 -5.297 16.703 1 69.44 687 CYS A C 1
ATOM 5283 O O . CYS A 1 687 ? 26.641 -4.648 17.203 1 69.44 687 CYS A O 1
ATOM 5285 N N . ALA A 1 688 ? 28.844 -4.93 16.859 1 59.44 688 ALA A N 1
ATOM 5286 C CA . ALA A 1 688 ? 29.297 -3.627 17.359 1 59.44 688 ALA A CA 1
ATOM 5287 C C . ALA A 1 688 ? 28.875 -2.514 16.406 1 59.44 688 ALA A C 1
ATOM 5289 O O . ALA A 1 688 ? 28.766 -2.732 15.188 1 59.44 688 ALA A O 1
ATOM 5290 N N . MET B 1 1 ? -4.633 36.188 28.312 1 82.56 1 MET B N 1
ATOM 5291 C CA . MET B 1 1 ? -4.328 34.969 29.047 1 82.56 1 MET B CA 1
ATOM 5292 C C . MET B 1 1 ? -3.516 34 28.188 1 82.56 1 MET B C 1
ATOM 5294 O O . MET B 1 1 ? -2.4 33.625 28.547 1 82.56 1 MET B O 1
ATOM 5298 N N . ILE B 1 2 ? -3.803 33.844 26.984 1 91.44 2 ILE B N 1
ATOM 5299 C CA . ILE B 1 2 ? -3.076 32.906 26.125 1 91.44 2 ILE B CA 1
ATOM 5300 C C . ILE B 1 2 ? -1.748 33.531 25.688 1 91.44 2 ILE B C 1
ATOM 5302 O O . ILE B 1 2 ? -0.696 32.906 25.797 1 91.44 2 ILE B O 1
ATOM 5306 N N . ASP B 1 3 ? -1.736 34.844 25.438 1 94.38 3 ASP B N 1
ATOM 5307 C CA . ASP B 1 3 ? -0.536 35.5 24.938 1 94.38 3 ASP B CA 1
ATOM 5308 C C . ASP B 1 3 ? 0.549 35.562 26.016 1 94.38 3 ASP B C 1
ATOM 5310 O O . ASP B 1 3 ? 1.727 35.344 25.719 1 94.38 3 ASP B O 1
ATOM 5314 N N . ASP B 1 4 ? 0.116 35.812 27.188 1 94.31 4 ASP B N 1
ATOM 5315 C CA . ASP B 1 4 ? 1.064 35.812 28.297 1 94.31 4 ASP B CA 1
ATOM 5316 C C . ASP B 1 4 ? 1.695 34.438 28.5 1 94.31 4 ASP B C 1
ATOM 5318 O O . ASP B 1 4 ? 2.893 34.344 28.781 1 94.31 4 ASP B O 1
ATOM 5322 N N . ALA B 1 5 ? 0.867 33.5 28.438 1 96.06 5 ALA B N 1
ATOM 5323 C CA . ALA B 1 5 ? 1.356 32.125 28.578 1 96.06 5 ALA B CA 1
ATOM 5324 C C . ALA B 1 5 ? 2.367 31.781 27.484 1 96.06 5 ALA B C 1
ATOM 5326 O O . ALA B 1 5 ? 3.363 31.094 27.734 1 96.06 5 ALA B O 1
ATOM 5327 N N . LEU B 1 6 ? 2.125 32.25 26.328 1 97.62 6 LEU B N 1
ATOM 5328 C CA . LEU B 1 6 ? 3.018 32 25.203 1 97.62 6 LEU B CA 1
ATOM 5329 C C . LEU B 1 6 ? 4.367 32.656 25.422 1 97.62 6 LEU B C 1
ATOM 5331 O O . LEU B 1 6 ? 5.414 32.062 25.188 1 97.62 6 LEU B O 1
ATOM 5335 N N . ASP B 1 7 ? 4.363 33.906 25.859 1 97.06 7 ASP B N 1
ATOM 5336 C CA . ASP B 1 7 ? 5.594 34.656 26.125 1 97.06 7 ASP B CA 1
ATOM 5337 C C . ASP B 1 7 ? 6.422 33.969 27.219 1 97.06 7 ASP B C 1
ATOM 5339 O O . ASP B 1 7 ? 7.645 33.875 27.109 1 97.06 7 ASP B O 1
ATOM 5343 N N . THR B 1 8 ? 5.711 33.594 28.203 1 96.81 8 THR B N 1
ATOM 5344 C CA . THR B 1 8 ? 6.379 32.906 29.312 1 96.81 8 THR B CA 1
ATOM 5345 C C . THR B 1 8 ? 7.031 31.609 28.828 1 96.81 8 THR B C 1
ATOM 5347 O O . THR B 1 8 ? 8.18 31.312 29.172 1 96.81 8 THR B O 1
ATOM 5350 N N . LEU B 1 9 ? 6.301 30.828 28.062 1 97.06 9 LEU B N 1
ATOM 5351 C CA . LEU B 1 9 ? 6.824 29.562 27.531 1 97.06 9 LEU B CA 1
ATOM 5352 C C . LEU B 1 9 ? 8.039 29.812 26.641 1 97.06 9 LEU B C 1
ATOM 5354 O O . LEU B 1 9 ? 9.031 29.078 26.719 1 97.06 9 LEU B O 1
ATOM 5358 N N . ASP B 1 10 ? 7.996 30.812 25.812 1 97.69 10 ASP B N 1
ATOM 5359 C CA . ASP B 1 10 ? 9.094 31.125 24.906 1 97.69 10 ASP B CA 1
ATOM 5360 C C . ASP B 1 10 ? 10.375 31.453 25.672 1 97.69 10 ASP B C 1
ATOM 5362 O O . ASP B 1 10 ? 11.461 31.031 25.297 1 97.69 10 ASP B O 1
ATOM 5366 N N . ARG B 1 11 ? 10.234 32.188 26.766 1 97.38 11 ARG B N 1
ATOM 5367 C CA . ARG B 1 11 ? 11.391 32.5 27.609 1 97.38 11 ARG B CA 1
ATOM 5368 C C . ARG B 1 11 ? 11.953 31.234 28.25 1 97.38 11 ARG B C 1
ATOM 5370 O O . ARG B 1 11 ? 13.172 31.047 28.297 1 97.38 11 ARG B O 1
ATOM 5377 N N . ALA B 1 12 ? 11.078 30.422 28.703 1 97.56 12 ALA B N 1
ATOM 5378 C CA . ALA B 1 12 ? 11.5 29.172 29.328 1 97.56 12 ALA B CA 1
ATOM 5379 C C . ALA B 1 12 ? 12.25 28.281 28.328 1 97.56 12 ALA B C 1
ATOM 5381 O O . ALA B 1 12 ? 13.273 27.688 28.672 1 97.56 12 ALA B O 1
ATOM 5382 N N . ILE B 1 13 ? 11.727 28.156 27.125 1 97.69 13 ILE B N 1
ATOM 5383 C CA . ILE B 1 13 ? 12.328 27.344 26.062 1 97.69 13 ILE B CA 1
ATOM 5384 C C . ILE B 1 13 ? 13.711 27.891 25.719 1 97.69 13 ILE B C 1
ATOM 5386 O O . ILE B 1 13 ? 14.68 27.141 25.594 1 97.69 13 ILE B O 1
ATOM 5390 N N . GLY B 1 14 ? 13.836 29.234 25.578 1 96.81 14 GLY B N 1
ATOM 5391 C CA . GLY B 1 14 ? 15.117 29.859 25.297 1 96.81 14 GLY B CA 1
ATOM 5392 C C . GLY B 1 14 ? 16.156 29.594 26.359 1 96.81 14 GLY B C 1
ATOM 5393 O O . GLY B 1 14 ? 17.328 29.344 26.047 1 96.81 14 GLY B O 1
ATOM 5394 N N . ALA B 1 15 ? 15.766 29.625 27.547 1 96.62 15 ALA B N 1
ATOM 5395 C CA . ALA B 1 15 ? 16.672 29.438 28.672 1 96.62 15 ALA B CA 1
ATOM 5396 C C . ALA B 1 15 ? 17.141 27.984 28.766 1 96.62 15 ALA B C 1
ATOM 5398 O O . ALA B 1 15 ? 18.281 27.719 29.109 1 96.62 15 ALA B O 1
ATOM 5399 N N . ARG B 1 16 ? 16.328 27.078 28.406 1 95.62 16 ARG B N 1
ATOM 5400 C CA . ARG B 1 16 ? 16.609 25.672 28.594 1 95.62 16 ARG B CA 1
ATOM 5401 C C . ARG B 1 16 ? 17.438 25.109 27.453 1 95.62 16 ARG B C 1
ATOM 5403 O O . ARG B 1 16 ? 18.453 24.438 27.672 1 95.62 16 ARG B O 1
ATOM 5410 N N . PHE B 1 17 ? 17.062 25.25 26.219 1 95.81 17 PHE B N 1
ATOM 5411 C CA . PHE B 1 17 ? 17.703 24.641 25.047 1 95.81 17 PHE B CA 1
ATOM 5412 C C . PHE B 1 17 ? 18.734 25.594 24.438 1 95.81 17 PHE B C 1
ATOM 5414 O O . PHE B 1 17 ? 19.844 25.172 24.125 1 95.81 17 PHE B O 1
ATOM 5421 N N . GLY B 1 18 ? 18.359 26.828 24.328 1 93.19 18 GLY B N 1
ATOM 5422 C CA . GLY B 1 18 ? 19.297 27.828 23.859 1 93.19 18 GLY B CA 1
ATOM 5423 C C . GLY B 1 18 ? 19.5 27.812 22.359 1 93.19 18 GLY B C 1
ATOM 5424 O O . GLY B 1 18 ? 20.328 28.562 21.828 1 93.19 18 GLY B O 1
ATOM 5425 N N . HIS B 1 19 ? 18.906 26.938 21.609 1 96.44 19 HIS B N 1
ATOM 5426 C CA . HIS B 1 19 ? 18.969 26.891 20.156 1 96.44 19 HIS B CA 1
ATOM 5427 C C . HIS B 1 19 ? 17.594 27.125 19.531 1 96.44 19 HIS B C 1
ATOM 5429 O O . HIS B 1 19 ? 16.578 27.156 20.25 1 96.44 19 HIS B O 1
ATOM 5435 N N . ALA B 1 20 ? 17.578 27.297 18.297 1 95.62 20 ALA B N 1
ATOM 5436 C CA . ALA B 1 20 ? 16.359 27.672 17.578 1 95.62 20 ALA B CA 1
ATOM 5437 C C . ALA B 1 20 ? 15.398 26.484 17.469 1 95.62 20 ALA B C 1
ATOM 5439 O O . ALA B 1 20 ? 15.82 25.359 17.219 1 95.62 20 ALA B O 1
ATOM 5440 N N . ILE B 1 21 ? 14.156 26.719 17.75 1 98.31 21 ILE B N 1
ATOM 5441 C CA . ILE B 1 21 ? 13.047 25.828 17.438 1 98.31 21 ILE B CA 1
ATOM 5442 C C . ILE B 1 21 ? 11.984 26.594 16.641 1 98.31 21 ILE B C 1
ATOM 5444 O O . ILE B 1 21 ? 11.078 27.203 17.219 1 98.31 21 ILE B O 1
ATOM 5448 N N . TRP B 1 22 ? 12.109 26.516 15.336 1 97.75 22 TRP B N 1
ATOM 5449 C CA . TRP B 1 22 ? 11.117 27.141 14.477 1 97.75 22 TRP B CA 1
ATOM 5450 C C . TRP B 1 22 ? 9.945 26.203 14.211 1 97.75 22 TRP B C 1
ATOM 5452 O O . TRP B 1 22 ? 10.125 24.984 14.117 1 97.75 22 TRP B O 1
ATOM 5462 N N . ILE B 1 23 ? 8.742 26.719 14.156 1 97.31 23 ILE B N 1
ATOM 5463 C CA . ILE B 1 23 ? 7.57 25.906 13.836 1 97.31 23 ILE B CA 1
ATOM 5464 C C . ILE B 1 23 ? 6.762 26.578 12.727 1 97.31 23 ILE B C 1
ATOM 5466 O O . ILE B 1 23 ? 6.695 27.812 12.664 1 97.31 23 ILE B O 1
ATOM 5470 N N . GLY B 1 24 ? 6.293 25.828 11.812 1 95.25 24 GLY B N 1
ATOM 5471 C CA . GLY B 1 24 ? 5.375 26.234 10.758 1 95.25 24 GLY B CA 1
ATOM 5472 C C . GLY B 1 24 ? 4.152 25.344 10.664 1 95.25 24 GLY B C 1
ATOM 5473 O O . GLY B 1 24 ? 4.09 24.297 11.305 1 95.25 24 GLY B O 1
ATOM 5474 N N . SER B 1 25 ? 3.156 25.797 9.977 1 94.69 25 SER B N 1
ATOM 5475 C CA . SER B 1 25 ? 1.937 25.016 9.773 1 94.69 25 SER B CA 1
ATOM 5476 C C . SER B 1 25 ? 1.392 25.203 8.359 1 94.69 25 SER B C 1
ATOM 5478 O O . SER B 1 25 ? 1.82 26.109 7.641 1 94.69 25 SER B O 1
ATOM 5480 N N . GLU B 1 26 ? 0.511 24.375 8.023 1 95.06 26 GLU B N 1
ATOM 5481 C CA . GLU B 1 26 ? -0.178 24.438 6.738 1 95.06 26 GLU B CA 1
ATOM 5482 C C . GLU B 1 26 ? -1.692 24.406 6.922 1 95.06 26 GLU B C 1
ATOM 5484 O O . GLU B 1 26 ? -2.359 23.469 6.508 1 95.06 26 GLU B O 1
ATOM 5489 N N . PRO B 1 27 ? -2.184 25.5 7.441 1 96.69 27 PRO B N 1
ATOM 5490 C CA . PRO B 1 27 ? -3.631 25.5 7.664 1 96.69 27 PRO B CA 1
ATOM 5491 C C . PRO B 1 27 ? -4.426 25.375 6.367 1 96.69 27 PRO B C 1
ATOM 5493 O O . PRO B 1 27 ? -3.973 25.828 5.312 1 96.69 27 PRO B O 1
ATOM 5496 N N . THR B 1 28 ? -5.555 24.828 6.473 1 97.25 28 THR B N 1
ATOM 5497 C CA . THR B 1 28 ? -6.461 24.625 5.344 1 97.25 28 THR B CA 1
ATOM 5498 C C . THR B 1 28 ? -7.836 25.219 5.637 1 97.25 28 THR B C 1
ATOM 5500 O O . THR B 1 28 ? -8.312 25.156 6.77 1 97.25 28 THR B O 1
ATOM 5503 N N . PHE B 1 29 ? -8.422 25.797 4.66 1 97.12 29 PHE B N 1
ATOM 5504 C CA . PHE B 1 29 ? -9.727 26.422 4.797 1 97.12 29 PHE B CA 1
ATOM 5505 C C . PHE B 1 29 ? -10.672 25.969 3.693 1 97.12 29 PHE B C 1
ATOM 5507 O O . PHE B 1 29 ? -10.227 25.594 2.602 1 97.12 29 PHE B O 1
ATOM 5514 N N . THR B 1 30 ? -11.906 25.938 4.016 1 95.81 30 THR B N 1
ATOM 5515 C CA . THR B 1 30 ? -12.93 25.5 3.068 1 95.81 30 THR B CA 1
ATOM 5516 C C . THR B 1 30 ? -14.164 26.391 3.145 1 95.81 30 THR B C 1
ATOM 5518 O O . THR B 1 30 ? -14.211 27.312 3.947 1 95.81 30 THR B O 1
ATOM 5521 N N . ASP B 1 31 ? -15.031 26.219 2.148 1 92.38 31 ASP B N 1
ATOM 5522 C CA . ASP B 1 31 ? -16.359 26.844 2.207 1 92.38 31 ASP B CA 1
ATOM 5523 C C . ASP B 1 31 ? -17.344 25.953 2.957 1 92.38 31 ASP B C 1
ATOM 5525 O O . ASP B 1 31 ? -17.906 25.016 2.385 1 92.38 31 ASP B O 1
ATOM 5529 N N . ALA B 1 32 ? -17.641 26.312 4.184 1 86.94 32 ALA B N 1
ATOM 5530 C CA . ALA B 1 32 ? -18.453 25.5 5.074 1 86.94 32 ALA B CA 1
ATOM 5531 C C . ALA B 1 32 ? -19.891 25.422 4.582 1 86.94 32 ALA B C 1
ATOM 5533 O O . ALA B 1 32 ? -20.656 24.562 5.016 1 86.94 32 ALA B O 1
ATOM 5534 N N . SER B 1 33 ? -20.234 26.234 3.68 1 81.88 33 SER B N 1
ATOM 5535 C CA . SER B 1 33 ? -21.641 26.328 3.26 1 81.88 33 SER B CA 1
ATOM 5536 C C . SER B 1 33 ? -21.844 25.688 1.884 1 81.88 33 SER B C 1
ATOM 5538 O O . SER B 1 33 ? -22.906 25.828 1.282 1 81.88 33 SER B O 1
ATOM 5540 N N . SER B 1 34 ? -20.844 25.047 1.375 1 83.81 34 SER B N 1
ATOM 5541 C CA . SER B 1 34 ? -20.969 24.531 0.016 1 83.81 34 SER B CA 1
ATOM 5542 C C . SER B 1 34 ? -20.594 23.047 -0.045 1 83.81 34 SER B C 1
ATOM 5544 O O . SER B 1 34 ? -19.672 22.609 0.641 1 83.81 34 SER B O 1
ATOM 5546 N N . PHE B 1 35 ? -21.422 22.312 -0.894 1 81.25 35 PHE B N 1
ATOM 5547 C CA . PHE B 1 35 ? -21.094 20.906 -1.158 1 81.25 35 PHE B CA 1
ATOM 5548 C C . PHE B 1 35 ? -20.703 20.719 -2.619 1 81.25 35 PHE B C 1
ATOM 5550 O O . PHE B 1 35 ? -20.781 19.594 -3.141 1 81.25 35 PHE B O 1
ATOM 5557 N N . ASP B 1 36 ? -20.344 21.906 -3.215 1 86.88 36 ASP B N 1
ATOM 5558 C CA . ASP B 1 36 ? -19.828 21.781 -4.574 1 86.88 36 ASP B CA 1
ATOM 5559 C C . ASP B 1 36 ? -18.578 20.891 -4.602 1 86.88 36 ASP B C 1
ATOM 5561 O O . ASP B 1 36 ? -17.875 20.766 -3.6 1 86.88 36 ASP B O 1
ATOM 5565 N N . ALA B 1 37 ? -18.328 20.328 -5.758 1 89.81 37 ALA B N 1
ATOM 5566 C CA . ALA B 1 37 ? -17.234 19.359 -5.906 1 89.81 37 ALA B CA 1
ATOM 5567 C C . ALA B 1 37 ? -15.906 19.953 -5.453 1 89.81 37 ALA B C 1
ATOM 5569 O O . ALA B 1 37 ? -15.102 19.266 -4.816 1 89.81 37 ALA B O 1
ATOM 5570 N N . GLU B 1 38 ? -15.617 21.219 -5.703 1 91.56 38 GLU B N 1
ATOM 5571 C CA . GLU B 1 38 ? -14.336 21.844 -5.383 1 91.56 38 GLU B CA 1
ATOM 5572 C C . GLU B 1 38 ? -14.148 21.969 -3.875 1 91.56 38 GLU B C 1
ATOM 5574 O O . GLU B 1 38 ? -13.023 22.094 -3.393 1 91.56 38 GLU B O 1
ATOM 5579 N N . TRP B 1 39 ? -15.227 21.906 -3.166 1 91.12 39 TRP B N 1
ATOM 5580 C CA . TRP B 1 39 ? -15.164 22.062 -1.717 1 91.12 39 TRP B CA 1
ATOM 5581 C C . TRP B 1 39 ? -15.422 20.719 -1.018 1 91.12 39 TRP B C 1
ATOM 5583 O O . TRP B 1 39 ? -15.508 20.672 0.212 1 91.12 39 TRP B O 1
ATOM 5593 N N . ASN B 1 40 ? -15.594 19.594 -1.814 1 85.56 40 ASN B N 1
ATOM 5594 C CA . ASN B 1 40 ? -15.891 18.297 -1.233 1 85.56 40 ASN B CA 1
ATOM 5595 C C . ASN B 1 40 ? -14.906 17.234 -1.716 1 85.56 40 ASN B C 1
ATOM 5597 O O . ASN B 1 40 ? -14.891 16.109 -1.19 1 85.56 40 ASN B O 1
ATOM 5601 N N . GLY B 1 41 ? -14.109 17.562 -2.598 1 85.56 41 GLY B N 1
ATOM 5602 C CA . GLY B 1 41 ? -13.211 16.484 -3.002 1 85.56 41 GLY B CA 1
ATOM 5603 C C . GLY B 1 41 ? -12.297 16.875 -4.152 1 85.56 41 GLY B C 1
ATOM 5604 O O . GLY B 1 41 ? -11.227 16.281 -4.328 1 85.56 41 GLY B O 1
ATOM 5605 N N . ALA B 1 42 ? -12.68 17.828 -4.938 1 89.38 42 ALA B N 1
ATOM 5606 C CA . ALA B 1 42 ? -11.859 18.234 -6.074 1 89.38 42 ALA B CA 1
ATOM 5607 C C . ALA B 1 42 ? -10.82 19.281 -5.656 1 89.38 42 ALA B C 1
ATOM 5609 O O . ALA B 1 42 ? -11.062 20.078 -4.754 1 89.38 42 ALA B O 1
ATOM 5610 N N . ALA B 1 43 ? -9.68 19.281 -6.305 1 91.25 43 ALA B N 1
ATOM 5611 C CA . ALA B 1 43 ? -8.609 20.219 -5.977 1 91.25 43 ALA B CA 1
ATOM 5612 C C . ALA B 1 43 ? -8.852 21.578 -6.621 1 91.25 43 ALA B C 1
ATOM 5614 O O . ALA B 1 43 ? -8.438 22.609 -6.086 1 91.25 43 ALA B O 1
ATOM 5615 N N . LEU B 1 44 ? -9.547 21.531 -7.75 1 92.69 44 LEU B N 1
ATOM 5616 C CA . LEU B 1 44 ? -9.797 22.75 -8.508 1 92.69 44 LEU B CA 1
ATOM 5617 C C . LEU B 1 44 ? -11.289 22.969 -8.719 1 92.69 44 LEU B C 1
ATOM 5619 O O . LEU B 1 44 ? -12.086 22.047 -8.531 1 92.69 44 LEU B O 1
ATOM 5623 N N . GLY B 1 45 ? -11.594 24.188 -9.031 1 90.94 45 GLY B N 1
ATOM 5624 C CA . GLY B 1 45 ? -12.977 24.547 -9.312 1 90.94 45 GLY B CA 1
ATOM 5625 C C . GLY B 1 45 ? -13.164 26.016 -9.641 1 90.94 45 GLY B C 1
ATOM 5626 O O . GLY B 1 45 ? -12.219 26.797 -9.516 1 90.94 45 GLY B O 1
ATOM 5627 N N . PRO B 1 46 ? -14.312 26.344 -10.023 1 90.62 46 PRO B N 1
ATOM 5628 C CA . PRO B 1 46 ? -14.562 27.672 -10.609 1 90.62 46 PRO B CA 1
ATOM 5629 C C . PRO B 1 46 ? -14.422 28.797 -9.594 1 90.62 46 PRO B C 1
ATOM 5631 O O . PRO B 1 46 ? -14.117 29.938 -9.969 1 90.62 46 PRO B O 1
ATOM 5634 N N . THR B 1 47 ? -14.688 28.578 -8.359 1 93.94 47 THR B N 1
ATOM 5635 C CA . THR B 1 47 ? -14.742 29.672 -7.398 1 93.94 47 THR B CA 1
ATOM 5636 C C . THR B 1 47 ? -13.523 29.641 -6.473 1 93.94 47 THR B C 1
ATOM 5638 O O . THR B 1 47 ? -13.242 30.609 -5.777 1 93.94 47 THR B O 1
ATOM 5641 N N . LYS B 1 48 ? -12.859 28.594 -6.402 1 94.62 48 LYS B N 1
ATOM 5642 C CA . LYS B 1 48 ? -11.797 28.359 -5.434 1 94.62 48 LYS B CA 1
ATOM 5643 C C . LYS B 1 48 ? -10.648 29.344 -5.621 1 94.62 48 LYS B C 1
ATOM 5645 O O . LYS B 1 48 ? -10.133 29.891 -4.645 1 94.62 48 LYS B O 1
ATOM 5650 N N . GLU B 1 49 ? -10.289 29.578 -6.824 1 95.25 49 GLU B N 1
ATOM 5651 C CA . GLU B 1 49 ? -9.164 30.469 -7.086 1 95.25 49 GLU B CA 1
ATOM 5652 C C . GLU B 1 49 ? -9.492 31.906 -6.684 1 95.25 49 GLU B C 1
ATOM 5654 O O . GLU B 1 49 ? -8.648 32.594 -6.129 1 95.25 49 GLU B O 1
ATOM 5659 N N . ALA B 1 50 ? -10.656 32.281 -7.027 1 94.81 50 ALA B N 1
ATOM 5660 C CA . ALA B 1 50 ? -11.086 33.625 -6.648 1 94.81 50 ALA B CA 1
ATOM 5661 C C . ALA B 1 50 ? -11.031 33.812 -5.137 1 94.81 50 ALA B C 1
ATOM 5663 O O . ALA B 1 50 ? -10.633 34.875 -4.652 1 94.81 50 ALA B O 1
ATOM 5664 N N . ARG B 1 51 ? -11.43 32.781 -4.395 1 96.12 51 ARG B N 1
ATOM 5665 C CA . ARG B 1 51 ? -11.375 32.844 -2.938 1 96.12 51 ARG B CA 1
ATOM 5666 C C . ARG B 1 51 ? -9.93 32.906 -2.443 1 96.12 51 ARG B C 1
ATOM 5668 O O . ARG B 1 51 ? -9.617 33.594 -1.474 1 96.12 51 ARG B O 1
ATOM 5675 N N . ALA B 1 52 ? -9.141 32.156 -3.072 1 97.06 52 ALA B N 1
ATOM 5676 C CA . ALA B 1 52 ? -7.719 32.156 -2.715 1 97.06 52 ALA B CA 1
ATOM 5677 C C . ALA B 1 52 ? -7.098 33.531 -2.939 1 97.06 52 ALA B C 1
ATOM 5679 O O . ALA B 1 52 ? -6.328 34.031 -2.104 1 97.06 52 ALA B O 1
ATOM 5680 N N . ARG B 1 53 ? -7.438 34.156 -4.062 1 96.25 53 ARG B N 1
ATOM 5681 C CA . ARG B 1 53 ? -6.945 35.5 -4.367 1 96.25 53 ARG B CA 1
ATOM 5682 C C . ARG B 1 53 ? -7.43 36.5 -3.33 1 96.25 53 ARG B C 1
ATOM 5684 O O . ARG B 1 53 ? -6.664 37.344 -2.887 1 96.25 53 ARG B O 1
ATOM 5691 N N . ALA B 1 54 ? -8.617 36.375 -2.994 1 97 54 ALA B N 1
ATOM 5692 C CA . ALA B 1 54 ? -9.164 37.25 -1.977 1 97 54 ALA B CA 1
ATOM 5693 C C . ALA B 1 54 ? -8.445 37.062 -0.642 1 97 54 ALA B C 1
ATOM 5695 O O . ALA B 1 54 ? -8.195 38.031 0.073 1 97 54 ALA B O 1
ATOM 5696 N N . LEU B 1 55 ? -8.172 35.844 -0.321 1 97.88 55 LEU B N 1
ATOM 5697 C CA . LEU B 1 55 ? -7.453 35.531 0.91 1 97.88 55 LEU B CA 1
ATOM 5698 C C . LEU B 1 55 ? -6.066 36.156 0.902 1 97.88 55 LEU B C 1
ATOM 5700 O O . LEU B 1 55 ? -5.672 36.812 1.872 1 97.88 55 LEU B O 1
ATOM 5704 N N . VAL B 1 56 ? -5.375 36.031 -0.176 1 97.44 56 VAL B N 1
ATOM 5705 C CA . VAL B 1 56 ? -4.039 36.594 -0.311 1 97.44 56 VAL B CA 1
ATOM 5706 C C . VAL B 1 56 ? -4.109 38.125 -0.233 1 97.44 56 VAL B C 1
ATOM 5708 O O . VAL B 1 56 ? -3.277 38.75 0.421 1 97.44 56 VAL B O 1
ATOM 5711 N N . ALA B 1 57 ? -5.078 38.656 -0.911 1 96.56 57 ALA B N 1
ATOM 5712 C CA . ALA B 1 57 ? -5.25 40.094 -0.903 1 96.56 57 ALA B CA 1
ATOM 5713 C C . ALA B 1 57 ? -5.453 40.625 0.517 1 96.56 57 ALA B C 1
ATOM 5715 O O . ALA B 1 57 ? -4.895 41.656 0.892 1 96.56 57 ALA B O 1
ATOM 5716 N N . ARG B 1 58 ? -6.246 39.906 1.261 1 96.94 58 ARG B N 1
ATOM 5717 C CA . ARG B 1 58 ? -6.523 40.312 2.633 1 96.94 58 ARG B CA 1
ATOM 5718 C C . ARG B 1 58 ? -5.258 40.281 3.482 1 96.94 58 ARG B C 1
ATOM 5720 O O . ARG B 1 58 ? -5.02 41.188 4.297 1 96.94 58 ARG B O 1
ATOM 5727 N N . ILE B 1 59 ? -4.473 39.312 3.346 1 96.81 59 ILE B N 1
ATOM 5728 C CA . ILE B 1 59 ? -3.244 39.156 4.125 1 96.81 59 ILE B CA 1
ATOM 5729 C C . ILE B 1 59 ? -2.219 40.188 3.658 1 96.81 59 ILE B C 1
ATOM 5731 O O . ILE B 1 59 ? -1.524 40.812 4.477 1 96.81 59 ILE B O 1
ATOM 5735 N N . ALA B 1 60 ? -2.135 40.344 2.375 1 95.56 60 ALA B N 1
ATOM 5736 C CA . ALA B 1 60 ? -1.169 41.281 1.804 1 95.56 60 ALA B CA 1
ATOM 5737 C C . ALA B 1 60 ? -1.442 42.719 2.273 1 95.56 60 ALA B C 1
ATOM 5739 O O . ALA B 1 60 ? -0.513 43.5 2.461 1 95.56 60 ALA B O 1
ATOM 5740 N N . ALA B 1 61 ? -2.637 43 2.416 1 93 61 ALA B N 1
ATOM 5741 C CA . ALA B 1 61 ? -3.004 44.344 2.906 1 93 61 ALA B CA 1
ATOM 5742 C C . ALA B 1 61 ? -2.438 44.562 4.301 1 93 61 ALA B C 1
ATOM 5744 O O . ALA B 1 61 ? -2.119 45.719 4.66 1 93 61 ALA B O 1
ATOM 5745 N N . ARG B 1 62 ? -2.242 43.531 5.008 1 92.31 62 ARG B N 1
ATOM 5746 C CA . ARG B 1 62 ? -1.723 43.625 6.367 1 92.31 62 ARG B CA 1
ATOM 5747 C C . ARG B 1 62 ? -0.2 43.562 6.379 1 92.31 62 ARG B C 1
ATOM 5749 O O . ARG B 1 62 ? 0.433 43.844 7.398 1 92.31 62 ARG B O 1
ATOM 5756 N N . ARG B 1 63 ? 0.333 43.25 5.258 1 94.56 63 ARG B N 1
ATOM 5757 C CA . ARG B 1 63 ? 1.776 43.094 5.125 1 94.56 63 ARG B CA 1
ATOM 5758 C C . ARG B 1 63 ? 2.316 43.875 3.945 1 94.56 63 ARG B C 1
ATOM 5760 O O . ARG B 1 63 ? 2.883 43.312 3.01 1 94.56 63 ARG B O 1
ATOM 5767 N N . PRO B 1 64 ? 2.277 45.156 4.02 1 92.81 64 PRO B N 1
ATOM 5768 C CA . PRO B 1 64 ? 2.609 45.969 2.865 1 92.81 64 PRO B CA 1
ATOM 5769 C C . PRO B 1 64 ? 4.074 45.875 2.451 1 92.81 64 PRO B C 1
ATOM 5771 O O . PRO B 1 64 ? 4.445 46.312 1.359 1 92.81 64 PRO B O 1
ATOM 5774 N N . TRP B 1 65 ? 4.918 45.25 3.254 1 94.94 65 TRP B N 1
ATOM 5775 C CA . TRP B 1 65 ? 6.328 45.094 2.912 1 94.94 65 TRP B CA 1
ATOM 5776 C C . TRP B 1 65 ? 6.543 43.875 2.027 1 94.94 65 TRP B C 1
ATOM 5778 O O . TRP B 1 65 ? 7.641 43.656 1.517 1 94.94 65 TRP B O 1
ATOM 5788 N N . CYS B 1 66 ? 5.527 43.062 1.84 1 95.56 66 CYS B N 1
ATOM 5789 C CA . CYS B 1 66 ? 5.637 41.844 1.064 1 95.56 66 CYS B CA 1
ATOM 5790 C C . CYS B 1 66 ? 5.273 42.062 -0.396 1 95.56 66 CYS B C 1
ATOM 5792 O O . CYS B 1 66 ? 4.648 43.094 -0.725 1 95.56 66 CYS B O 1
ATOM 5794 N N . VAL B 1 67 ? 5.699 41.219 -1.279 1 96.31 67 VAL B N 1
ATOM 5795 C CA . VAL B 1 67 ? 5.363 41.219 -2.699 1 96.31 67 VAL B CA 1
ATOM 5796 C C . VAL B 1 67 ? 4.645 39.938 -3.076 1 96.31 67 VAL B C 1
ATOM 5798 O O . VAL B 1 67 ? 4.965 38.844 -2.555 1 96.31 67 VAL B O 1
ATOM 5801 N N . VAL B 1 68 ? 3.623 40.062 -3.914 1 97 68 VAL B N 1
ATOM 5802 C CA . VAL B 1 68 ? 2.922 38.875 -4.422 1 97 68 VAL B CA 1
ATOM 5803 C C . VAL B 1 68 ? 3.727 38.25 -5.555 1 97 68 VAL B C 1
ATOM 5805 O O . VAL B 1 68 ? 4.098 38.938 -6.516 1 97 68 VAL B O 1
ATOM 5808 N N . LEU B 1 69 ? 4.074 37.031 -5.41 1 96.25 69 LEU B N 1
ATOM 5809 C CA . LEU B 1 69 ? 4.766 36.25 -6.43 1 96.25 69 LEU B CA 1
ATOM 5810 C C . LEU B 1 69 ? 3.979 35 -6.777 1 96.25 69 LEU B C 1
ATOM 5812 O O . LEU B 1 69 ? 3.879 34.062 -5.965 1 96.25 69 LEU B O 1
ATOM 5816 N N . ARG B 1 70 ? 3.414 34.938 -7.965 1 96.25 70 ARG B N 1
ATOM 5817 C CA . ARG B 1 70 ? 2.678 33.781 -8.438 1 96.25 70 ARG B CA 1
ATOM 5818 C C . ARG B 1 70 ? 3.631 32.688 -8.961 1 96.25 70 ARG B C 1
ATOM 5820 O O . ARG B 1 70 ? 3.893 32.625 -10.164 1 96.25 70 ARG B O 1
ATOM 5827 N N . SER B 1 71 ? 4.023 31.812 -8.078 1 93.81 71 SER B N 1
ATOM 5828 C CA . SER B 1 71 ? 5.02 30.797 -8.422 1 93.81 71 SER B CA 1
ATOM 5829 C C . SER B 1 71 ? 4.363 29.547 -9 1 93.81 71 SER B C 1
ATOM 5831 O O . SER B 1 71 ? 3.139 29.422 -8.984 1 93.81 71 SER B O 1
ATOM 5833 N N . VAL B 1 72 ? 5.207 28.656 -9.5 1 91.75 72 VAL B N 1
ATOM 5834 C CA . VAL B 1 72 ? 4.73 27.391 -10.055 1 91.75 72 VAL B CA 1
ATOM 5835 C C . VAL B 1 72 ? 4.238 26.484 -8.93 1 91.75 72 VAL B C 1
ATOM 5837 O O . VAL B 1 72 ? 4.957 26.234 -7.957 1 91.75 72 VAL B O 1
ATOM 5840 N N . GLY B 1 73 ? 3.006 26 -9.062 1 90.12 73 GLY B N 1
ATOM 5841 C CA . GLY B 1 73 ? 2.439 25.094 -8.07 1 90.12 73 GLY B CA 1
ATOM 5842 C C . GLY B 1 73 ? 2.838 23.641 -8.289 1 90.12 73 GLY B C 1
ATOM 5843 O O . GLY B 1 73 ? 3.633 23.344 -9.18 1 90.12 73 GLY B O 1
ATOM 5844 N N . ARG B 1 74 ? 2.316 22.844 -7.418 1 84.31 74 ARG B N 1
ATOM 5845 C CA . ARG B 1 74 ? 2.613 21.422 -7.516 1 84.31 74 ARG B CA 1
ATOM 5846 C C . ARG B 1 74 ? 1.86 20.781 -8.672 1 84.31 74 ARG B C 1
ATOM 5848 O O . ARG B 1 74 ? 0.729 21.172 -8.977 1 84.31 74 ARG B O 1
ATOM 5855 N N . GLN B 1 75 ? 2.598 19.797 -9.25 1 85.19 75 GLN B N 1
ATOM 5856 C CA . GLN B 1 75 ? 2.01 18.984 -10.312 1 85.19 75 GLN B CA 1
ATOM 5857 C C . GLN B 1 75 ? 1.608 17.609 -9.797 1 85.19 75 GLN B C 1
ATOM 5859 O O . GLN B 1 75 ? 2.4 16.938 -9.141 1 85.19 75 GLN B O 1
ATOM 5864 N N . TYR B 1 76 ? 0.325 17.25 -10.062 1 75.19 76 TYR B N 1
ATOM 5865 C CA . TYR B 1 76 ? -0.104 15.922 -9.625 1 75.19 76 TYR B CA 1
ATOM 5866 C C . TYR B 1 76 ? -0.483 15.047 -10.812 1 75.19 76 TYR B C 1
ATOM 5868 O O . TYR B 1 76 ? -1.24 15.469 -11.688 1 75.19 76 TYR B O 1
ATOM 5876 N N . GLY B 1 77 ? -0.004 13.734 -10.797 1 64.69 77 GLY B N 1
ATOM 5877 C CA . GLY B 1 77 ? -0.416 12.617 -11.633 1 64.69 77 GLY B CA 1
ATOM 5878 C C . GLY B 1 77 ? -0.563 12.992 -13.094 1 64.69 77 GLY B C 1
ATOM 5879 O O . GLY B 1 77 ? 0.417 13.352 -13.75 1 64.69 77 GLY B O 1
ATOM 5880 N N . ALA B 1 78 ? -1.878 12.953 -13.445 1 67.69 78 ALA B N 1
ATOM 5881 C CA . ALA B 1 78 ? -2.287 13.016 -14.852 1 67.69 78 ALA B CA 1
ATOM 5882 C C . ALA B 1 78 ? -2.598 14.445 -15.266 1 67.69 78 ALA B C 1
ATOM 5884 O O . ALA B 1 78 ? -2.912 14.703 -16.438 1 67.69 78 ALA B O 1
ATOM 5885 N N . GLU B 1 79 ? -2.277 15.406 -14.312 1 79.94 79 GLU B N 1
ATOM 5886 C CA . GLU B 1 79 ? -2.564 16.797 -14.656 1 79.94 79 GLU B CA 1
ATOM 5887 C C . GLU B 1 79 ? -1.616 17.297 -15.742 1 79.94 79 GLU B C 1
ATOM 5889 O O . GLU B 1 79 ? -0.443 16.922 -15.773 1 79.94 79 GLU B O 1
ATOM 5894 N N . GLU B 1 80 ? -2.127 18.141 -16.594 1 83.12 80 GLU B N 1
ATOM 5895 C CA . GLU B 1 80 ? -1.357 18.594 -17.734 1 83.12 80 GLU B CA 1
ATOM 5896 C C . GLU B 1 80 ? -0.45 19.766 -17.359 1 83.12 80 GLU B C 1
ATOM 5898 O O . GLU B 1 80 ? 0.594 19.969 -17.984 1 83.12 80 GLU B O 1
ATOM 5903 N N . VAL B 1 81 ? -0.924 20.562 -16.391 1 90.38 81 VAL B N 1
ATOM 5904 C CA . VAL B 1 81 ? -0.152 21.719 -15.945 1 90.38 81 VAL B CA 1
ATOM 5905 C C . VAL B 1 81 ? -0.157 21.781 -14.414 1 90.38 81 VAL B C 1
ATOM 5907 O O . VAL B 1 81 ? -1.048 21.219 -13.766 1 90.38 81 VAL B O 1
ATOM 5910 N N . PRO B 1 82 ? 0.872 22.469 -13.875 1 92.12 82 PRO B N 1
ATOM 5911 C CA . PRO B 1 82 ? 0.884 22.609 -12.414 1 92.12 82 PRO B CA 1
ATOM 5912 C C . PRO B 1 82 ? -0.283 23.453 -11.898 1 92.12 82 PRO B C 1
ATOM 5914 O O . PRO B 1 82 ? -0.812 24.297 -12.617 1 92.12 82 PRO B O 1
ATOM 5917 N N . ARG B 1 83 ? -0.619 23.25 -10.695 1 93.81 83 ARG B N 1
ATOM 5918 C CA . ARG B 1 83 ? -1.678 24.016 -10.047 1 93.81 83 ARG B CA 1
ATOM 5919 C C . ARG B 1 83 ? -1.21 25.438 -9.727 1 93.81 83 ARG B C 1
ATOM 5921 O O . ARG B 1 83 ? -0.012 25.719 -9.758 1 93.81 83 ARG B O 1
ATOM 5928 N N . TRP B 1 84 ? -2.209 26.297 -9.602 1 94.81 84 TRP B N 1
ATOM 5929 C CA . TRP B 1 84 ? -1.847 27.672 -9.281 1 94.81 84 TRP B CA 1
ATOM 5930 C C . TRP B 1 84 ? -1.252 27.781 -7.883 1 94.81 84 TRP B C 1
ATOM 5932 O O . TRP B 1 84 ? -1.526 26.938 -7.023 1 94.81 84 TRP B O 1
ATOM 5942 N N . SER B 1 85 ? -0.439 28.75 -7.68 1 96.62 85 SER B N 1
ATOM 5943 C CA . SER B 1 85 ? 0.194 29.078 -6.406 1 96.62 85 SER B CA 1
ATOM 5944 C C . SER B 1 85 ? 0.379 30.578 -6.246 1 96.62 85 SER B C 1
ATOM 5946 O O . SER B 1 85 ? 1.106 31.219 -7.02 1 96.62 85 SER B O 1
ATOM 5948 N N . TYR B 1 86 ? -0.271 31.125 -5.312 1 97.25 86 TYR B N 1
ATOM 5949 C CA . TYR B 1 86 ? -0.118 32.531 -4.992 1 97.25 86 TYR B CA 1
ATOM 5950 C C . TYR B 1 86 ? 0.795 32.719 -3.785 1 97.25 86 TYR B C 1
ATOM 5952 O O . TYR B 1 86 ? 0.432 32.375 -2.662 1 97.25 86 TYR B O 1
ATOM 5960 N N . GLY B 1 87 ? 1.912 33.312 -4.137 1 95.81 87 GLY B N 1
ATOM 5961 C CA . GLY B 1 87 ? 2.904 33.469 -3.084 1 95.81 87 GLY B CA 1
ATOM 5962 C C . GLY B 1 87 ? 2.967 34.875 -2.527 1 95.81 87 GLY B C 1
ATOM 5963 O O . GLY B 1 87 ? 2.637 35.844 -3.225 1 95.81 87 GLY B O 1
ATOM 5964 N N . LEU B 1 88 ? 3.227 34.969 -1.265 1 95.81 88 LEU B N 1
ATOM 5965 C CA . LEU B 1 88 ? 3.557 36.219 -0.572 1 95.81 88 LEU B CA 1
ATOM 5966 C C . LEU B 1 88 ? 4.957 36.156 0.027 1 95.81 88 LEU B C 1
ATOM 5968 O O . LEU B 1 88 ? 5.219 35.344 0.913 1 95.81 88 LEU B O 1
ATOM 5972 N N . TRP B 1 89 ? 5.77 37 -0.513 1 95.31 89 TRP B N 1
ATOM 5973 C CA . TRP B 1 89 ? 7.184 36.969 -0.156 1 95.31 89 TRP B CA 1
ATOM 5974 C C . TRP B 1 89 ? 7.621 38.281 0.474 1 95.31 89 TRP B C 1
ATOM 5976 O O . TRP B 1 89 ? 7.285 39.344 -0.029 1 95.31 89 TRP B O 1
ATOM 5986 N N . GLY B 1 90 ? 8.359 38.188 1.641 1 95.19 90 GLY B N 1
ATOM 5987 C CA . GLY B 1 90 ? 8.859 39.375 2.293 1 95.19 90 GLY B CA 1
ATOM 5988 C C . GLY B 1 90 ? 9.953 39.094 3.305 1 95.19 90 GLY B C 1
ATOM 5989 O O . GLY B 1 90 ? 10.164 37.938 3.689 1 95.19 90 GLY B O 1
ATOM 5990 N N . ARG B 1 91 ? 10.602 40.125 3.678 1 95.5 91 ARG B N 1
ATOM 5991 C CA . ARG B 1 91 ? 11.648 40.031 4.691 1 95.5 91 ARG B CA 1
ATOM 5992 C C . ARG B 1 91 ? 11.047 39.906 6.086 1 95.5 91 ARG B C 1
ATOM 5994 O O . ARG B 1 91 ? 10.031 40.531 6.391 1 95.5 91 ARG B O 1
ATOM 6001 N N . ARG B 1 92 ? 11.727 39.219 6.906 1 93.69 92 ARG B N 1
ATOM 6002 C CA . ARG B 1 92 ? 11.25 39.031 8.273 1 93.69 92 ARG B CA 1
ATOM 6003 C C . ARG B 1 92 ? 11.43 40.344 9.078 1 93.69 92 ARG B C 1
ATOM 6005 O O . ARG B 1 92 ? 10.688 40.594 10.031 1 93.69 92 ARG B O 1
ATOM 6012 N N . ASP B 1 93 ? 12.398 41.188 8.703 1 94.25 93 ASP B N 1
ATOM 6013 C CA . ASP B 1 93 ? 12.602 42.469 9.383 1 94.25 93 ASP B CA 1
ATOM 6014 C C . ASP B 1 93 ? 11.633 43.531 8.852 1 94.25 93 ASP B C 1
ATOM 6016 O O . ASP B 1 93 ? 11.695 44.688 9.266 1 94.25 93 ASP B O 1
ATOM 6020 N N . ARG B 1 94 ? 10.836 43.156 7.895 1 94.94 94 ARG B N 1
ATOM 6021 C CA . ARG B 1 94 ? 9.75 43.969 7.352 1 94.94 94 ARG B CA 1
ATOM 6022 C C . ARG B 1 94 ? 10.289 45.125 6.5 1 94.94 94 ARG B C 1
ATOM 6024 O O . ARG B 1 94 ? 9.602 46.125 6.301 1 94.94 94 ARG B O 1
ATOM 6031 N N . ASP B 1 95 ? 11.484 44.938 6.062 1 95.38 95 ASP B N 1
ATOM 6032 C CA . ASP B 1 95 ? 11.969 45.844 5.047 1 95.38 95 ASP B CA 1
ATOM 6033 C C . ASP B 1 95 ? 11.258 45.625 3.713 1 95.38 95 ASP B C 1
ATOM 6035 O O . ASP B 1 95 ? 11.055 44.5 3.297 1 95.38 95 ASP B O 1
ATOM 6039 N N . VAL B 1 96 ? 10.93 46.719 3.086 1 94.56 96 VAL B N 1
ATOM 6040 C CA . VAL B 1 96 ? 10.164 46.656 1.85 1 94.56 96 VAL B CA 1
ATOM 6041 C C . VAL B 1 96 ? 11.039 46.094 0.73 1 94.56 96 VAL B C 1
ATOM 6043 O O . VAL B 1 96 ? 12.109 46.625 0.449 1 94.56 96 VAL B O 1
ATOM 6046 N N . VAL B 1 97 ? 10.586 45.062 0.008 1 93 97 VAL B N 1
ATOM 6047 C CA . VAL B 1 97 ? 11.414 44.375 -0.978 1 93 97 VAL B CA 1
ATOM 6048 C C . VAL B 1 97 ? 11.055 44.875 -2.381 1 93 97 VAL B C 1
ATOM 6050 O O . VAL B 1 97 ? 11.867 44.781 -3.303 1 93 97 VAL B O 1
ATOM 6053 N N . TRP B 1 98 ? 9.898 45.312 -2.541 1 96.19 98 TRP B N 1
ATOM 6054 C CA . TRP B 1 98 ? 9.445 45.75 -3.855 1 96.19 98 TRP B CA 1
ATOM 6055 C C . TRP B 1 98 ? 8.812 47.125 -3.775 1 96.19 98 TRP B C 1
ATOM 6057 O O . TRP B 1 98 ? 7.848 47.344 -3.041 1 96.19 98 TRP B O 1
ATOM 6067 N N . ARG B 1 99 ? 9.227 48.062 -4.605 1 95.19 99 ARG B N 1
ATOM 6068 C CA . ARG B 1 99 ? 8.773 49.469 -4.582 1 95.19 99 ARG B CA 1
ATOM 6069 C C . ARG B 1 99 ? 8.141 49.844 -5.91 1 95.19 99 ARG B C 1
ATOM 6071 O O . ARG B 1 99 ? 7.977 51.031 -6.203 1 95.19 99 ARG B O 1
ATOM 6078 N N . GLY B 1 100 ? 7.789 48.906 -6.711 1 96 100 GLY B N 1
ATOM 6079 C CA . GLY B 1 100 ? 7.176 49.125 -8.016 1 96 100 GLY B CA 1
ATOM 6080 C C . GLY B 1 100 ? 5.676 48.906 -8.016 1 96 100 GLY B C 1
ATOM 6081 O O . GLY B 1 100 ? 5.035 48.969 -6.961 1 96 100 GLY B O 1
ATOM 6082 N N . PRO B 1 101 ? 5.086 48.75 -9.203 1 96.69 101 PRO B N 1
ATOM 6083 C CA . PRO B 1 101 ? 3.639 48.531 -9.297 1 96.69 101 PRO B CA 1
ATOM 6084 C C . PRO B 1 101 ? 3.182 47.281 -8.555 1 96.69 101 PRO B C 1
ATOM 6086 O O . PRO B 1 101 ? 3.873 46.281 -8.57 1 96.69 101 PRO B O 1
ATOM 6089 N N . LEU B 1 102 ? 1.979 47.406 -7.984 1 95.5 102 LEU B N 1
ATOM 6090 C CA . LEU B 1 102 ? 1.454 46.312 -7.18 1 95.5 102 LEU B CA 1
ATOM 6091 C C . LEU B 1 102 ? 0.677 45.344 -8.047 1 95.5 102 LEU B C 1
ATOM 6093 O O . LEU B 1 102 ? 0.253 45.656 -9.148 1 95.5 102 LEU B O 1
ATOM 6097 N N . ASP B 1 103 ? 0.538 44.156 -7.562 1 96.5 103 ASP B N 1
ATOM 6098 C CA . ASP B 1 103 ? -0.305 43.156 -8.211 1 96.5 103 ASP B CA 1
ATOM 6099 C C . ASP B 1 103 ? -1.761 43.625 -8.266 1 96.5 103 ASP B C 1
ATOM 6101 O O . ASP B 1 103 ? -2.27 44.219 -7.305 1 96.5 103 ASP B O 1
ATOM 6105 N N . PRO B 1 104 ? -2.451 43.344 -9.375 1 95.38 104 PRO B N 1
ATOM 6106 C CA . PRO B 1 104 ? -3.838 43.812 -9.484 1 95.38 104 PRO B CA 1
ATOM 6107 C C . PRO B 1 104 ? -4.758 43.188 -8.453 1 95.38 104 PRO B C 1
ATOM 6109 O O . PRO B 1 104 ? -5.812 43.719 -8.125 1 95.38 104 PRO B O 1
ATOM 6112 N N . LEU B 1 105 ? -4.383 42.062 -7.945 1 92.44 105 LEU B N 1
ATOM 6113 C CA . LEU B 1 105 ? -5.23 41.438 -6.941 1 92.44 105 LEU B CA 1
ATOM 6114 C C . LEU B 1 105 ? -5.301 42.281 -5.676 1 92.44 105 LEU B C 1
ATOM 6116 O O . LEU B 1 105 ? -6.207 42.094 -4.855 1 92.44 105 LEU B O 1
ATOM 6120 N N . LEU B 1 106 ? -4.355 43.188 -5.523 1 92.5 106 LEU B N 1
ATOM 6121 C CA . LEU B 1 106 ? -4.336 44.062 -4.371 1 92.5 106 LEU B CA 1
ATOM 6122 C C . LEU B 1 106 ? -5.141 45.344 -4.648 1 92.5 106 LEU B C 1
ATOM 6124 O O . LEU B 1 106 ? -5.039 46.312 -3.906 1 92.5 106 LEU B O 1
ATOM 6128 N N . GLY B 1 107 ? -5.832 45.375 -5.676 1 89.56 107 GLY B N 1
ATOM 6129 C CA . GLY B 1 107 ? -6.715 46.5 -5.988 1 89.56 107 GLY B CA 1
ATOM 6130 C C . GLY B 1 107 ? -6.074 47.531 -6.895 1 89.56 107 GLY B C 1
ATOM 6131 O O . GLY B 1 107 ? -6.652 48.594 -7.133 1 89.56 107 GLY B O 1
ATOM 6132 N N . ALA B 1 108 ? -4.926 47.219 -7.387 1 91.62 108 ALA B N 1
ATOM 6133 C CA . ALA B 1 108 ? -4.258 48.156 -8.297 1 91.62 108 ALA B CA 1
ATOM 6134 C C . ALA B 1 108 ? -4.992 48.219 -9.633 1 91.62 108 ALA B C 1
ATOM 6136 O O . ALA B 1 108 ? -5.637 47.281 -10.055 1 91.62 108 ALA B O 1
ATOM 6137 N N . ALA B 1 109 ? -4.789 49.344 -10.289 1 94.31 109 ALA B N 1
ATOM 6138 C CA . ALA B 1 109 ? -5.508 49.594 -11.539 1 94.31 109 ALA B CA 1
ATOM 6139 C C . ALA B 1 109 ? -4.977 48.719 -12.664 1 94.31 109 ALA B C 1
ATOM 6141 O O . ALA B 1 109 ? -3.854 48.219 -12.586 1 94.31 109 ALA B O 1
ATOM 6142 N N . VAL B 1 110 ? -5.879 48.562 -13.656 1 96.06 110 VAL B N 1
ATOM 6143 C CA . VAL B 1 110 ? -5.531 47.75 -14.836 1 96.06 110 VAL B CA 1
ATOM 6144 C C . VAL B 1 110 ? -5.762 48.594 -16.094 1 96.06 110 VAL B C 1
ATOM 6146 O O . VAL B 1 110 ? -6.191 49.75 -16.016 1 96.06 110 VAL B O 1
ATOM 6149 N N . MET B 1 111 ? -5.305 48 -17.172 1 97.19 111 MET B N 1
ATOM 6150 C CA . MET B 1 111 ? -5.352 48.688 -18.453 1 97.19 111 MET B CA 1
ATOM 6151 C C . MET B 1 111 ? -6.195 47.938 -19.469 1 97.19 111 MET B C 1
ATOM 6153 O O . MET B 1 111 ? -6.586 46.781 -19.219 1 97.19 111 MET B O 1
ATOM 6157 N N . THR B 1 112 ? -6.465 48.688 -20.578 1 96.69 112 THR B N 1
ATOM 6158 C CA . THR B 1 112 ? -7.008 47.969 -21.719 1 96.69 112 THR B CA 1
ATOM 6159 C C . THR B 1 112 ? -5.965 47.031 -22.312 1 96.69 112 THR B C 1
ATOM 6161 O O . THR B 1 112 ? -4.762 47.188 -22.094 1 96.69 112 THR B O 1
ATOM 6164 N N . GLU B 1 113 ? -6.465 46.125 -23.016 1 95.94 113 GLU B N 1
ATOM 6165 C CA . GLU B 1 113 ? -5.551 45.188 -23.641 1 95.94 113 GLU B CA 1
ATOM 6166 C C . GLU B 1 113 ? -4.539 45.875 -24.531 1 95.94 113 GLU B C 1
ATOM 6168 O O . GLU B 1 113 ? -3.361 45.531 -24.562 1 95.94 113 GLU B O 1
ATOM 6173 N N . HIS B 1 114 ? -5.016 46.844 -25.266 1 95.5 114 HIS B N 1
ATOM 6174 C CA . HIS B 1 114 ? -4.156 47.594 -26.172 1 95.5 114 HIS B CA 1
ATOM 6175 C C . HIS B 1 114 ? -3.07 48.344 -25.391 1 95.5 114 HIS B C 1
ATOM 6177 O O . HIS B 1 114 ? -1.894 48.281 -25.75 1 95.5 114 HIS B O 1
ATOM 6183 N N . ASP B 1 115 ? -3.475 49 -24.375 1 96.62 115 ASP B N 1
ATOM 6184 C CA . ASP B 1 115 ? -2.527 49.75 -23.562 1 96.62 115 ASP B CA 1
ATOM 6185 C C . ASP B 1 115 ? -1.534 48.844 -22.875 1 96.62 115 ASP B C 1
ATOM 6187 O O . ASP B 1 115 ? -0.369 49.188 -22.688 1 96.62 115 ASP B O 1
ATOM 6191 N N . ALA B 1 116 ? -2.035 47.688 -22.469 1 97.31 116 ALA B N 1
ATOM 6192 C CA . ALA B 1 116 ? -1.176 46.719 -21.797 1 97.31 116 ALA B CA 1
ATOM 6193 C C . ALA B 1 116 ? -0.104 46.188 -22.75 1 97.31 116 ALA B C 1
ATOM 6195 O O . ALA B 1 116 ? 1.029 45.938 -22.344 1 97.31 116 ALA B O 1
ATOM 6196 N N . ARG B 1 117 ? -0.451 46.031 -24.016 1 96.31 117 ARG B N 1
ATOM 6197 C CA . ARG B 1 117 ? 0.505 45.562 -25.016 1 96.31 117 ARG B CA 1
ATOM 6198 C C . ARG B 1 117 ? 1.612 46.594 -25.219 1 96.31 117 ARG B C 1
ATOM 6200 O O . ARG B 1 117 ? 2.791 46.25 -25.297 1 96.31 117 ARG B O 1
ATOM 6207 N N . ASP B 1 118 ? 1.162 47.781 -25.375 1 96.81 118 ASP B N 1
ATOM 6208 C CA . ASP B 1 118 ? 2.131 48.875 -25.516 1 96.81 118 ASP B CA 1
ATOM 6209 C C . ASP B 1 118 ? 3.045 48.969 -24.297 1 96.81 118 ASP B C 1
ATOM 6211 O O . ASP B 1 118 ? 4.258 49.125 -24.438 1 96.81 118 ASP B O 1
ATOM 6215 N N . ALA B 1 119 ? 2.426 48.906 -23.188 1 97.38 119 ALA B N 1
ATOM 6216 C CA . ALA B 1 119 ? 3.186 48.969 -21.938 1 97.38 119 ALA B CA 1
ATOM 6217 C C . ALA B 1 119 ? 4.164 47.812 -21.844 1 97.38 119 ALA B C 1
ATOM 6219 O O . ALA B 1 119 ? 5.262 47.969 -21.297 1 97.38 119 ALA B O 1
ATOM 6220 N N . CYS B 1 120 ? 3.773 46.688 -22.281 1 97.75 120 CYS B N 1
ATOM 6221 C CA . CYS B 1 120 ? 4.605 45.469 -22.25 1 97.75 120 CYS B CA 1
ATOM 6222 C C . CYS B 1 120 ? 5.879 45.688 -23.062 1 97.75 120 CYS B C 1
ATOM 6224 O O . CYS B 1 120 ? 6.965 45.312 -22.625 1 97.75 120 CYS B O 1
ATOM 6226 N N . GLU B 1 121 ? 5.777 46.25 -24.188 1 97.5 121 GLU B N 1
ATOM 6227 C CA . GLU B 1 121 ? 6.922 46.531 -25.047 1 97.5 121 GLU B CA 1
ATOM 6228 C C . GLU B 1 121 ? 7.855 47.562 -24.406 1 97.5 121 GLU B C 1
ATOM 6230 O O . GLU B 1 121 ? 9.078 47.406 -24.422 1 97.5 121 GLU B O 1
ATOM 6235 N N . ARG B 1 122 ? 7.211 48.531 -23.906 1 98.19 122 ARG B N 1
ATOM 6236 C CA . ARG B 1 122 ? 8.008 49.531 -23.234 1 98.19 122 ARG B CA 1
ATOM 6237 C C . ARG B 1 122 ? 8.734 48.969 -22.031 1 98.19 122 ARG B C 1
ATOM 6239 O O . ARG B 1 122 ? 9.883 49.312 -21.75 1 98.19 122 ARG B O 1
ATOM 6246 N N . ALA B 1 123 ? 8.055 48.156 -21.281 1 98.44 123 ALA B N 1
ATOM 6247 C CA . ALA B 1 123 ? 8.656 47.5 -20.109 1 98.44 123 ALA B CA 1
ATOM 6248 C C . ALA B 1 123 ? 9.852 46.625 -20.531 1 98.44 123 ALA B C 1
ATOM 6250 O O . ALA B 1 123 ? 10.898 46.656 -19.875 1 98.44 123 ALA B O 1
ATOM 6251 N N . ARG B 1 124 ? 9.68 45.812 -21.609 1 98.19 124 ARG B N 1
ATOM 6252 C CA . ARG B 1 124 ? 10.758 45 -22.125 1 98.19 124 ARG B CA 1
ATOM 6253 C C . ARG B 1 124 ? 12 45.812 -22.422 1 98.19 124 ARG B C 1
ATOM 6255 O O . ARG B 1 124 ? 13.102 45.469 -22 1 98.19 124 ARG B O 1
ATOM 6262 N N . ASP B 1 125 ? 11.781 46.875 -23.125 1 97.88 125 ASP B N 1
ATOM 6263 C CA . ASP B 1 125 ? 12.891 47.719 -23.531 1 97.88 125 ASP B CA 1
ATOM 6264 C C . ASP B 1 125 ? 13.562 48.375 -22.312 1 97.88 125 ASP B C 1
ATOM 6266 O O . ASP B 1 125 ? 14.789 48.438 -22.234 1 97.88 125 ASP B O 1
ATOM 6270 N N . ALA B 1 126 ? 12.734 48.812 -21.391 1 98.31 126 ALA B N 1
ATOM 6271 C CA . ALA B 1 126 ? 13.258 49.469 -20.188 1 98.31 126 ALA B CA 1
ATOM 6272 C C . ALA B 1 126 ? 14.086 48.5 -19.359 1 98.31 126 ALA B C 1
ATOM 6274 O O . ALA B 1 126 ? 15.156 48.844 -18.859 1 98.31 126 ALA B O 1
ATOM 6275 N N . ILE B 1 127 ? 13.625 47.281 -19.141 1 98.25 127 ILE B N 1
ATOM 6276 C CA . ILE B 1 127 ? 14.328 46.281 -18.359 1 98.25 127 ILE B CA 1
ATOM 6277 C C . ILE B 1 127 ? 15.625 45.906 -19.062 1 98.25 127 ILE B C 1
ATOM 6279 O O . ILE B 1 127 ? 16.672 45.781 -18.422 1 98.25 127 ILE B O 1
ATOM 6283 N N . ALA B 1 128 ? 15.578 45.719 -20.359 1 97.75 128 ALA B N 1
ATOM 6284 C CA . ALA B 1 128 ? 16.766 45.375 -21.141 1 97.75 128 ALA B CA 1
ATOM 6285 C C . ALA B 1 128 ? 17.844 46.438 -21 1 97.75 128 ALA B C 1
ATOM 6287 O O . ALA B 1 128 ? 19.016 46.094 -20.812 1 97.75 128 ALA B O 1
ATOM 6288 N N . GLU B 1 129 ? 17.406 47.594 -21.125 1 97.56 129 GLU B N 1
ATOM 6289 C CA . GLU B 1 129 ? 18.344 48.719 -21 1 97.56 129 GLU B CA 1
ATOM 6290 C C . GLU B 1 129 ? 18.984 48.75 -19.609 1 97.56 129 GLU B C 1
ATOM 6292 O O . GLU B 1 129 ? 20.188 49 -19.484 1 97.56 129 GLU B O 1
ATOM 6297 N N . ALA B 1 130 ? 18.172 48.625 -18.625 1 97.38 130 ALA B N 1
ATOM 6298 C CA . ALA B 1 130 ? 18.672 48.625 -17.25 1 97.38 130 ALA B CA 1
ATOM 6299 C C . ALA B 1 130 ? 19.672 47.531 -17.016 1 97.38 130 ALA B C 1
ATOM 6301 O O . ALA B 1 130 ? 20.688 47.719 -16.344 1 97.38 130 ALA B O 1
ATOM 6302 N N . LEU B 1 131 ? 19.391 46.344 -17.516 1 96.62 131 LEU B N 1
ATOM 6303 C CA . LEU B 1 131 ? 20.297 45.188 -17.391 1 96.62 131 LEU B CA 1
ATOM 6304 C C . LEU B 1 131 ? 21.609 45.469 -18.109 1 96.62 131 LEU B C 1
ATOM 6306 O O . LEU B 1 131 ? 22.688 45.156 -17.578 1 96.62 131 LEU B O 1
ATOM 6310 N N . ALA B 1 132 ? 21.516 46 -19.234 1 95.75 132 ALA B N 1
ATOM 6311 C CA . ALA B 1 132 ? 22.703 46.344 -20.016 1 95.75 132 ALA B CA 1
ATOM 6312 C C . ALA B 1 132 ? 23.562 47.375 -19.266 1 95.75 132 ALA B C 1
ATOM 6314 O O . ALA B 1 132 ? 24.781 47.312 -19.297 1 95.75 132 ALA B O 1
ATOM 6315 N N . ALA B 1 133 ? 22.906 48.25 -18.703 1 96.06 133 ALA B N 1
ATOM 6316 C CA . ALA B 1 133 ? 23.594 49.312 -17.969 1 96.06 133 ALA B CA 1
ATOM 6317 C C . ALA B 1 133 ? 24.375 48.719 -16.781 1 96.06 133 ALA B C 1
ATOM 6319 O O . ALA B 1 133 ? 25.328 49.312 -16.297 1 96.06 133 ALA B O 1
ATOM 6320 N N . GLN B 1 134 ? 23.953 47.594 -16.328 1 94.12 134 GLN B N 1
ATOM 6321 C CA . GLN B 1 134 ? 24.641 46.938 -15.234 1 94.12 134 GLN B CA 1
ATOM 6322 C C . GLN B 1 134 ? 25.766 46.031 -15.758 1 94.12 134 GLN B C 1
ATOM 6324 O O . GLN B 1 134 ? 26.375 45.281 -15 1 94.12 134 GLN B O 1
ATOM 6329 N N . GLY B 1 135 ? 25.984 46 -17.047 1 93.38 135 GLY B N 1
ATOM 6330 C CA . GLY B 1 135 ? 27.094 45.281 -17.641 1 93.38 135 GLY B CA 1
ATOM 6331 C C . GLY B 1 135 ? 26.688 43.906 -18.156 1 93.38 135 GLY B C 1
ATOM 6332 O O . GLY B 1 135 ? 27.547 43.125 -18.578 1 93.38 135 GLY B O 1
ATOM 6333 N N . ALA B 1 136 ? 25.406 43.594 -18.141 1 94.62 136 ALA B N 1
ATOM 6334 C CA . ALA B 1 136 ? 24.953 42.281 -18.656 1 94.62 136 ALA B CA 1
ATOM 6335 C C . ALA B 1 136 ? 24.938 42.281 -20.172 1 94.62 136 ALA B C 1
ATOM 6337 O O . ALA B 1 136 ? 24.703 43.312 -20.812 1 94.62 136 ALA B O 1
ATOM 6338 N N . SER B 1 137 ? 25.281 41.125 -20.75 1 95.75 137 SER B N 1
ATOM 6339 C CA . SER B 1 137 ? 24.922 40.906 -22.141 1 95.75 137 SER B CA 1
ATOM 6340 C C . SER B 1 137 ? 23.422 40.625 -22.281 1 95.75 137 SER B C 1
ATOM 6342 O O . SER B 1 137 ? 22.891 39.688 -21.641 1 95.75 137 SER B O 1
ATOM 6344 N N . VAL B 1 138 ? 22.828 41.5 -23.156 1 96.62 138 VAL B N 1
ATOM 6345 C CA . VAL B 1 138 ? 21.375 41.406 -23.188 1 96.62 138 VAL B CA 1
ATOM 6346 C C . VAL B 1 138 ? 20.906 41.188 -24.625 1 96.62 138 VAL B C 1
ATOM 6348 O O . VAL B 1 138 ? 21.484 41.75 -25.562 1 96.62 138 VAL B O 1
ATOM 6351 N N . GLY B 1 139 ? 19.984 40.25 -24.797 1 95.31 139 GLY B N 1
ATOM 6352 C CA . GLY B 1 139 ? 19.25 40.031 -26.047 1 95.31 139 GLY B CA 1
ATOM 6353 C C . GLY B 1 139 ? 17.75 40.031 -25.859 1 95.31 139 GLY B C 1
ATOM 6354 O O . GLY B 1 139 ? 17.25 39.562 -24.828 1 95.31 139 GLY B O 1
ATOM 6355 N N . CYS B 1 140 ? 17.031 40.656 -26.828 1 95.56 140 CYS B N 1
ATOM 6356 C CA . CYS B 1 140 ? 15.57 40.656 -26.812 1 95.56 140 CYS B CA 1
ATOM 6357 C C . CYS B 1 140 ? 15.016 39.969 -28.047 1 95.56 140 CYS B C 1
ATOM 6359 O O . CYS B 1 140 ? 15.57 40.094 -29.141 1 95.56 140 CYS B O 1
ATOM 6361 N N . PHE B 1 141 ? 14.008 39.156 -27.844 1 94.12 141 PHE B N 1
ATOM 6362 C CA . PHE B 1 141 ? 13.312 38.562 -28.969 1 94.12 141 PHE B CA 1
ATOM 6363 C C . PHE B 1 141 ? 11.859 38.281 -28.625 1 94.12 141 PHE B C 1
ATOM 6365 O O . PHE B 1 141 ? 11.445 38.469 -27.484 1 94.12 141 PHE B O 1
ATOM 6372 N N . GLU B 1 142 ? 11.047 38 -29.641 1 93.5 142 GLU B N 1
ATOM 6373 C CA . GLU B 1 142 ? 9.617 37.781 -29.453 1 93.5 142 GLU B CA 1
ATOM 6374 C C . GLU B 1 142 ? 9.203 36.406 -29.953 1 93.5 142 GLU B C 1
ATOM 6376 O O . GLU B 1 142 ? 9.75 35.906 -30.938 1 93.5 142 GLU B O 1
ATOM 6381 N N . THR B 1 143 ? 8.375 35.75 -29.141 1 91.75 143 THR B N 1
ATOM 6382 C CA . THR B 1 143 ? 7.68 34.562 -29.609 1 91.75 143 THR B CA 1
ATOM 6383 C C . THR B 1 143 ? 6.191 34.844 -29.797 1 91.75 143 THR B C 1
ATOM 6385 O O . THR B 1 143 ? 5.73 35.969 -29.562 1 91.75 143 THR B O 1
ATOM 6388 N N . ASP B 1 144 ? 5.406 33.844 -30.219 1 86 144 ASP B N 1
ATOM 6389 C CA . ASP B 1 144 ? 3.969 34 -30.422 1 86 144 ASP B CA 1
ATOM 6390 C C . ASP B 1 144 ? 3.254 34.281 -29.094 1 86 144 ASP B C 1
ATOM 6392 O O . ASP B 1 144 ? 2.133 34.781 -29.078 1 86 144 ASP B O 1
ATOM 6396 N N . HIS B 1 145 ? 4 34.062 -28.094 1 84.5 145 HIS B N 1
ATOM 6397 C CA . HIS B 1 145 ? 3.305 34.062 -26.812 1 84.5 145 HIS B CA 1
ATOM 6398 C C . HIS B 1 145 ? 3.826 35.156 -25.891 1 84.5 145 HIS B C 1
ATOM 6400 O O . HIS B 1 145 ? 3.115 35.594 -24.984 1 84.5 145 HIS B O 1
ATOM 6406 N N . ASP B 1 146 ? 5.062 35.5 -26.062 1 93.25 146 ASP B N 1
ATOM 6407 C CA . ASP B 1 146 ? 5.625 36.406 -25.047 1 93.25 146 ASP B CA 1
ATOM 6408 C C . ASP B 1 146 ? 6.82 37.188 -25.609 1 93.25 146 ASP B C 1
ATOM 6410 O O . ASP B 1 146 ? 7.383 36.812 -26.641 1 93.25 146 ASP B O 1
ATOM 6414 N N . LEU B 1 147 ? 7.082 38.344 -25.031 1 96.94 147 LEU B N 1
ATOM 6415 C CA . LEU B 1 147 ? 8.336 39.062 -25.188 1 96.94 147 LEU B CA 1
ATOM 6416 C C . LEU B 1 147 ? 9.414 38.531 -24.266 1 96.94 147 LEU B C 1
ATOM 6418 O O . LEU B 1 147 ? 9.133 38.156 -23.109 1 96.94 147 LEU B O 1
ATOM 6422 N N . ARG B 1 148 ? 10.641 38.406 -24.766 1 96.62 148 ARG B N 1
ATOM 6423 C CA . ARG B 1 148 ? 11.68 37.719 -24 1 96.62 148 ARG B CA 1
ATOM 6424 C C . ARG B 1 148 ? 12.938 38.594 -23.906 1 96.62 148 ARG B C 1
ATOM 6426 O O . ARG B 1 148 ? 13.297 39.281 -24.859 1 96.62 148 ARG B O 1
ATOM 6433 N N . ILE B 1 149 ? 13.469 38.625 -22.75 1 96.94 149 ILE B N 1
ATOM 6434 C CA . ILE B 1 149 ? 14.773 39.219 -22.484 1 96.94 149 ILE B CA 1
ATOM 6435 C C . ILE B 1 149 ? 15.75 38.156 -22 1 96.94 149 ILE B C 1
ATOM 6437 O O . ILE B 1 149 ? 15.516 37.5 -20.969 1 96.94 149 ILE B O 1
ATOM 6441 N N . VAL B 1 150 ? 16.812 37.938 -22.688 1 96.31 150 VAL B N 1
ATOM 6442 C CA . VAL B 1 150 ? 17.891 37.062 -22.25 1 96.31 150 VAL B CA 1
ATOM 6443 C C . VAL B 1 150 ? 19.062 37.906 -21.75 1 96.31 150 VAL B C 1
ATOM 6445 O O . VAL B 1 150 ? 19.469 38.875 -22.391 1 96.31 150 VAL B O 1
ATOM 6448 N N . ALA B 1 151 ? 19.531 37.5 -20.578 1 95.38 151 ALA B N 1
ATOM 6449 C CA . ALA B 1 151 ? 20.609 38.281 -19.984 1 95.38 151 ALA B CA 1
ATOM 6450 C C . ALA B 1 151 ? 21.656 37.375 -19.344 1 95.38 151 ALA B C 1
ATOM 6452 O O . ALA B 1 151 ? 21.312 36.375 -18.719 1 95.38 151 ALA B O 1
ATOM 6453 N N . ARG B 1 152 ? 22.828 37.719 -19.547 1 93.81 152 ARG B N 1
ATOM 6454 C CA . ARG B 1 152 ? 23.953 37.094 -18.875 1 93.81 152 ARG B CA 1
ATOM 6455 C C . ARG B 1 152 ? 24.719 38.094 -18.031 1 93.81 152 ARG B C 1
ATOM 6457 O O . ARG B 1 152 ? 25.359 39 -18.562 1 93.81 152 ARG B O 1
ATOM 6464 N N . ALA B 1 153 ? 24.719 37.938 -16.828 1 85 153 ALA B N 1
ATOM 6465 C CA . ALA B 1 153 ? 25.25 38.906 -15.875 1 85 153 ALA B CA 1
ATOM 6466 C C . ALA B 1 153 ? 26.766 39.031 -16 1 85 153 ALA B C 1
ATOM 6468 O O . ALA B 1 153 ? 27.312 40.094 -15.711 1 85 153 ALA B O 1
ATOM 6469 N N . ASP B 1 154 ? 27.422 37.969 -16.422 1 86.69 154 ASP B N 1
ATOM 6470 C CA . ASP B 1 154 ? 28.891 38 -16.516 1 86.69 154 ASP B CA 1
ATOM 6471 C C . ASP B 1 154 ? 29.328 38.688 -17.812 1 86.69 154 ASP B C 1
ATOM 6473 O O . ASP B 1 154 ? 30.531 38.75 -18.094 1 86.69 154 ASP B O 1
ATOM 6477 N N . GLY B 1 155 ? 28.453 39.094 -18.578 1 87.12 155 GLY B N 1
ATOM 6478 C CA . GLY B 1 155 ? 28.766 39.781 -19.812 1 87.12 155 GLY B CA 1
ATOM 6479 C C . GLY B 1 155 ? 29.219 38.875 -20.938 1 87.12 155 GLY B C 1
ATOM 6480 O O . GLY B 1 155 ? 29.578 39.344 -22.016 1 87.12 155 GLY B O 1
ATOM 6481 N N . GLY B 1 156 ? 29.234 37.656 -20.703 1 87.25 156 GLY B N 1
ATOM 6482 C CA . GLY B 1 156 ? 29.656 36.719 -21.719 1 87.25 156 GLY B CA 1
ATOM 6483 C C . GLY B 1 156 ? 28.719 36.625 -22.891 1 87.25 156 GLY B C 1
ATOM 6484 O O . GLY B 1 156 ? 27.688 37.312 -22.906 1 87.25 156 GLY B O 1
ATOM 6485 N N . PRO B 1 157 ? 29.109 35.938 -23.922 1 87.5 157 PRO B N 1
ATOM 6486 C CA . PRO B 1 157 ? 28.281 35.812 -25.125 1 87.5 157 PRO B CA 1
ATOM 6487 C C . PRO B 1 157 ? 26.984 35.062 -24.891 1 87.5 157 PRO B C 1
ATOM 6489 O O . PRO B 1 157 ? 26.953 34.125 -24.094 1 87.5 157 PRO B O 1
ATOM 6492 N N . LEU B 1 158 ? 25.938 35.562 -25.484 1 88.81 158 LEU B N 1
ATOM 6493 C CA . LEU B 1 158 ? 24.656 34.875 -25.484 1 88.81 158 LEU B CA 1
ATOM 6494 C C . LEU B 1 158 ? 24.594 33.812 -26.594 1 88.81 158 LEU B C 1
ATOM 6496 O O . LEU B 1 158 ? 25.156 34.031 -27.656 1 88.81 158 LEU B O 1
ATOM 6500 N N . GLU B 1 159 ? 24.109 32.688 -26.312 1 86.19 159 GLU B N 1
ATOM 6501 C CA . GLU B 1 159 ? 23.875 31.641 -27.312 1 86.19 159 GLU B CA 1
ATOM 6502 C C . GLU B 1 159 ? 22.438 31.703 -27.828 1 86.19 159 GLU B C 1
ATOM 6504 O O . GLU B 1 159 ? 21.578 30.969 -27.359 1 86.19 159 GLU B O 1
ATOM 6509 N N . PRO B 1 160 ? 22.219 32.375 -28.906 1 79.06 160 PRO B N 1
ATOM 6510 C CA . PRO B 1 160 ? 20.859 32.594 -29.391 1 79.06 160 PRO B CA 1
ATOM 6511 C C . PRO B 1 160 ? 20.203 31.297 -29.859 1 79.06 160 PRO B C 1
ATOM 6513 O O . PRO B 1 160 ? 18.969 31.219 -29.953 1 79.06 160 PRO B O 1
ATOM 6516 N N . SER B 1 161 ? 21.031 30.266 -30.141 1 85.31 161 SER B N 1
ATOM 6517 C CA . SER B 1 161 ? 20.484 29.031 -30.703 1 85.31 161 SER B CA 1
ATOM 6518 C C . SER B 1 161 ? 20.125 28.031 -29.594 1 85.31 161 SER B C 1
ATOM 6520 O O . SER B 1 161 ? 19.625 26.938 -29.875 1 85.31 161 SER B O 1
ATOM 6522 N N . ASP B 1 162 ? 20.25 28.516 -28.422 1 89.75 162 ASP B N 1
ATOM 6523 C CA . ASP B 1 162 ? 19.875 27.641 -27.312 1 89.75 162 ASP B CA 1
ATOM 6524 C C . ASP B 1 162 ? 18.375 27.406 -27.297 1 89.75 162 ASP B C 1
ATOM 6526 O O . ASP B 1 162 ? 17.594 28.328 -27.031 1 89.75 162 ASP B O 1
ATOM 6530 N N . GLU B 1 163 ? 17.984 26.109 -27.594 1 90.19 163 GLU B N 1
ATOM 6531 C CA . GLU B 1 163 ? 16.578 25.75 -27.719 1 90.19 163 GLU B CA 1
ATOM 6532 C C . GLU B 1 163 ? 15.82 26.016 -26.422 1 90.19 163 GLU B C 1
ATOM 6534 O O . GLU B 1 163 ? 14.625 26.297 -26.438 1 90.19 163 GLU B O 1
ATOM 6539 N N . ARG B 1 164 ? 16.453 25.969 -25.375 1 91.75 164 ARG B N 1
ATOM 6540 C CA . ARG B 1 164 ? 15.852 26.234 -24.078 1 91.75 164 ARG B CA 1
ATOM 6541 C C . ARG B 1 164 ? 15.328 27.656 -23.984 1 91.75 164 ARG B C 1
ATOM 6543 O O . ARG B 1 164 ? 14.477 27.969 -23.156 1 91.75 164 ARG B O 1
ATOM 6550 N N . LEU B 1 165 ? 15.711 28.625 -24.75 1 91.81 165 LEU B N 1
ATOM 6551 C CA . LEU B 1 165 ? 15.258 30 -24.766 1 91.81 165 LEU B CA 1
ATOM 6552 C C . LEU B 1 165 ? 13.852 30.109 -25.344 1 91.81 165 LEU B C 1
ATOM 6554 O O . LEU B 1 165 ? 13.148 31.094 -25.109 1 91.81 165 LEU B O 1
ATOM 6558 N N . LEU B 1 166 ? 13.492 29.047 -26.047 1 91.19 166 LEU B N 1
ATOM 6559 C CA . LEU B 1 166 ? 12.18 29.031 -26.672 1 91.19 166 LEU B CA 1
ATOM 6560 C C . LEU B 1 166 ? 11.188 28.234 -25.844 1 91.19 166 LEU B C 1
ATOM 6562 O O . LEU B 1 166 ? 10 28.172 -26.172 1 91.19 166 LEU B O 1
ATOM 6566 N N . ALA B 1 167 ? 11.633 27.656 -24.75 1 88.62 167 ALA B N 1
ATOM 6567 C CA . ALA B 1 167 ? 10.773 26.812 -23.922 1 88.62 167 ALA B CA 1
ATOM 6568 C C . ALA B 1 167 ? 9.586 27.609 -23.375 1 88.62 167 ALA B C 1
ATOM 6570 O O . ALA B 1 167 ? 9.734 28.781 -23.016 1 88.62 167 ALA B O 1
ATOM 6571 N N . PRO B 1 168 ? 8.445 26.938 -23.375 1 90.44 168 PRO B N 1
ATOM 6572 C CA . PRO B 1 168 ? 7.293 27.625 -22.812 1 90.44 168 PRO B CA 1
ATOM 6573 C C . PRO B 1 168 ? 7.465 27.922 -21.312 1 90.44 168 PRO B C 1
ATOM 6575 O O . PRO B 1 168 ? 8.43 27.469 -20.703 1 90.44 168 PRO B O 1
ATOM 6578 N N . SER B 1 169 ? 6.539 28.75 -20.781 1 92.81 169 SER B N 1
ATOM 6579 C CA . SER B 1 169 ? 6.496 29.031 -19.344 1 92.81 169 SER B CA 1
ATOM 6580 C C . SER B 1 169 ? 6.367 27.734 -18.547 1 92.81 169 SER B C 1
ATOM 6582 O O . SER B 1 169 ? 5.609 26.844 -18.922 1 92.81 169 SER B O 1
ATOM 6584 N N . PRO B 1 170 ? 7.07 27.609 -17.438 1 91.31 170 PRO B N 1
ATOM 6585 C CA . PRO B 1 170 ? 6.91 26.438 -16.562 1 91.31 170 PRO B CA 1
ATOM 6586 C C . PRO B 1 170 ? 5.488 26.297 -16.016 1 91.31 170 PRO B C 1
ATOM 6588 O O . PRO B 1 170 ? 5.098 25.219 -15.562 1 91.31 170 PRO B O 1
ATOM 6591 N N . HIS B 1 171 ? 4.723 27.375 -16.094 1 92.62 171 HIS B N 1
ATOM 6592 C CA . HIS B 1 171 ? 3.338 27.344 -15.648 1 92.62 171 HIS B CA 1
ATOM 6593 C C . HIS B 1 171 ? 2.449 26.609 -16.641 1 92.62 171 HIS B C 1
ATOM 6595 O O . HIS B 1 171 ? 1.324 26.219 -16.312 1 92.62 171 HIS B O 1
ATOM 6601 N N . ASP B 1 172 ? 2.955 26.484 -17.812 1 92 172 ASP B N 1
ATOM 6602 C CA . ASP B 1 172 ? 2.076 26.062 -18.906 1 92 172 ASP B CA 1
ATOM 6603 C C . ASP B 1 172 ? 2.418 24.656 -19.375 1 92 172 ASP B C 1
ATOM 6605 O O . ASP B 1 172 ? 1.866 24.172 -20.375 1 92 172 ASP B O 1
ATOM 6609 N N . VAL B 1 173 ? 3.342 24.047 -18.672 1 88.81 173 VAL B N 1
ATOM 6610 C CA . VAL B 1 173 ? 3.754 22.703 -19.094 1 88.81 173 VAL B CA 1
ATOM 6611 C C . VAL B 1 173 ? 3.889 21.797 -17.875 1 88.81 173 VAL B C 1
ATOM 6613 O O . VAL B 1 173 ? 4.031 22.281 -16.75 1 88.81 173 VAL B O 1
ATOM 6616 N N . LYS B 1 174 ? 3.91 20.531 -18.219 1 87.19 174 LYS B N 1
ATOM 6617 C CA . LYS B 1 174 ? 4.082 19.531 -17.172 1 87.19 174 LYS B CA 1
ATOM 6618 C C . LYS B 1 174 ? 5.484 19.609 -16.562 1 87.19 174 LYS B C 1
ATOM 6620 O O . LYS B 1 174 ? 6.473 19.719 -17.297 1 87.19 174 LYS B O 1
ATOM 6625 N N . THR B 1 175 ? 5.484 19.641 -15.242 1 83.44 175 THR B N 1
ATOM 6626 C CA . THR B 1 175 ? 6.766 19.609 -14.547 1 83.44 175 THR B CA 1
ATOM 6627 C C . THR B 1 175 ? 7.48 18.281 -14.789 1 83.44 175 THR B C 1
ATOM 6629 O O . THR B 1 175 ? 6.863 17.219 -14.711 1 83.44 175 THR B O 1
ATOM 6632 N N . PRO B 1 176 ? 8.719 18.344 -15.047 1 75.31 176 PRO B N 1
ATOM 6633 C CA . PRO B 1 176 ? 9.461 17.109 -15.25 1 75.31 176 PRO B CA 1
ATOM 6634 C C . PRO B 1 176 ? 9.492 16.219 -14 1 75.31 176 PRO B C 1
ATOM 6636 O O . PRO B 1 176 ? 9.312 16.719 -12.883 1 75.31 176 PRO B O 1
ATOM 6639 N N . ASP B 1 177 ? 9.828 14.992 -14.156 1 67.38 177 ASP B N 1
ATOM 6640 C CA . ASP B 1 177 ? 9.875 14.023 -13.07 1 67.38 177 ASP B CA 1
ATOM 6641 C C . ASP B 1 177 ? 10.961 14.391 -12.055 1 67.38 177 ASP B C 1
ATOM 6643 O O . ASP B 1 177 ? 10.82 14.102 -10.859 1 67.38 177 ASP B O 1
ATOM 6647 N N . ARG B 1 178 ? 11.945 15.047 -12.555 1 69.94 178 ARG B N 1
ATOM 6648 C CA . ARG B 1 178 ? 13.078 15.383 -11.703 1 69.94 178 ARG B CA 1
ATOM 6649 C C . ARG B 1 178 ? 12.781 16.641 -10.883 1 69.94 178 ARG B C 1
ATOM 6651 O O . ARG B 1 178 ? 13.586 17.031 -10.031 1 69.94 178 ARG B O 1
ATOM 6658 N N . GLY B 1 179 ? 11.633 17.266 -11.117 1 75.81 179 GLY B N 1
ATOM 6659 C CA . GLY B 1 179 ? 11.281 18.469 -10.375 1 75.81 179 GLY B CA 1
ATOM 6660 C C . GLY B 1 179 ? 11.484 19.734 -11.172 1 75.81 179 GLY B C 1
ATOM 6661 O O . GLY B 1 179 ? 11.938 19.688 -12.32 1 75.81 179 GLY B O 1
ATOM 6662 N N . LEU B 1 180 ? 11.141 20.859 -10.625 1 81.44 180 LEU B N 1
ATOM 6663 C CA . LEU B 1 180 ? 11.281 22.156 -11.25 1 81.44 180 LEU B CA 1
ATOM 6664 C C . LEU B 1 180 ? 12.742 22.594 -11.266 1 81.44 180 LEU B C 1
ATOM 6666 O O . LEU B 1 180 ? 13.398 22.609 -10.219 1 81.44 180 LEU B O 1
ATOM 6670 N N . ASP B 1 181 ? 13.32 22.766 -12.469 1 82.25 181 ASP B N 1
ATOM 6671 C CA . ASP B 1 181 ? 14.719 23.141 -12.625 1 82.25 181 ASP B CA 1
ATOM 6672 C C . ASP B 1 181 ? 14.883 24.188 -13.734 1 82.25 181 ASP B C 1
ATOM 6674 O O . ASP B 1 181 ? 14.344 24.016 -14.828 1 82.25 181 ASP B O 1
ATOM 6678 N N . ASP B 1 182 ? 15.523 25.25 -13.422 1 89.88 182 ASP B N 1
ATOM 6679 C CA . ASP B 1 182 ? 15.891 26.25 -14.422 1 89.88 182 ASP B CA 1
ATOM 6680 C C . ASP B 1 182 ? 17.344 26.109 -14.836 1 89.88 182 ASP B C 1
ATOM 6682 O O . ASP B 1 182 ? 18.219 26.797 -14.297 1 89.88 182 ASP B O 1
ATOM 6686 N N . ALA B 1 183 ? 17.562 25.312 -15.828 1 89.44 183 ALA B N 1
ATOM 6687 C CA . ALA B 1 183 ? 18.906 24.984 -16.266 1 89.44 183 ALA B CA 1
ATOM 6688 C C . ALA B 1 183 ? 19.641 26.234 -16.766 1 89.44 183 ALA B C 1
ATOM 6690 O O . ALA B 1 183 ? 20.844 26.391 -16.547 1 89.44 183 ALA B O 1
ATOM 6691 N N . LEU B 1 184 ? 18.953 27.062 -17.469 1 92.38 184 LEU B N 1
ATOM 6692 C CA . LEU B 1 184 ? 19.547 28.297 -17.969 1 92.38 184 LEU B CA 1
ATOM 6693 C C . LEU B 1 184 ? 20.109 29.141 -16.828 1 92.38 184 LEU B C 1
ATOM 6695 O O . LEU B 1 184 ? 21.25 29.578 -16.859 1 92.38 184 LEU B O 1
ATOM 6699 N N . ALA B 1 185 ? 19.25 29.344 -15.883 1 92.31 185 ALA B N 1
ATOM 6700 C CA . ALA B 1 185 ? 19.656 30.156 -14.734 1 92.31 185 ALA B CA 1
ATOM 6701 C C . ALA B 1 185 ? 20.828 29.531 -14 1 92.31 185 ALA B C 1
ATOM 6703 O O . ALA B 1 185 ? 21.719 30.234 -13.523 1 92.31 185 ALA B O 1
ATOM 6704 N N . ARG B 1 186 ? 20.844 28.234 -13.852 1 88.75 186 ARG B N 1
ATOM 6705 C CA . ARG B 1 186 ? 21.938 27.516 -13.195 1 88.75 186 ARG B CA 1
ATOM 6706 C C . ARG B 1 186 ? 23.266 27.75 -13.922 1 88.75 186 ARG B C 1
ATOM 6708 O O . ARG B 1 186 ? 24.328 27.734 -13.305 1 88.75 186 ARG B O 1
ATOM 6715 N N . GLU B 1 187 ? 23.125 28 -15.211 1 89.88 187 GLU B N 1
ATOM 6716 C CA . GLU B 1 187 ? 24.312 28.219 -16.031 1 89.88 187 GLU B CA 1
ATOM 6717 C C . GLU B 1 187 ? 24.625 29.703 -16.156 1 89.88 187 GLU B C 1
ATOM 6719 O O . GLU B 1 187 ? 25.531 30.094 -16.891 1 89.88 187 GLU B O 1
ATOM 6724 N N . GLY B 1 188 ? 23.875 30.5 -15.461 1 89.69 188 GLY B N 1
ATOM 6725 C CA . GLY B 1 188 ? 24.188 31.922 -15.375 1 89.69 188 GLY B CA 1
ATOM 6726 C C . GLY B 1 188 ? 23.422 32.75 -16.391 1 89.69 188 GLY B C 1
ATOM 6727 O O . GLY B 1 188 ? 23.656 33.969 -16.5 1 89.69 188 GLY B O 1
ATOM 6728 N N . THR B 1 189 ? 22.594 32.156 -17.172 1 93.75 189 THR B N 1
ATOM 6729 C CA . THR B 1 189 ? 21.766 32.875 -18.141 1 93.75 189 THR B CA 1
ATOM 6730 C C . THR B 1 189 ? 20.344 33.031 -17.641 1 93.75 189 THR B C 1
ATOM 6732 O O . THR B 1 189 ? 19.672 32.031 -17.328 1 93.75 189 THR B O 1
ATOM 6735 N N . TRP B 1 190 ? 19.891 34.312 -17.594 1 94.69 190 TRP B N 1
ATOM 6736 C CA . TRP B 1 190 ? 18.531 34.594 -17.125 1 94.69 190 TRP B CA 1
ATOM 6737 C C . TRP B 1 190 ? 17.594 34.844 -18.297 1 94.69 190 TRP B C 1
ATOM 6739 O O . TRP B 1 190 ? 17.922 35.594 -19.219 1 94.69 190 TRP B O 1
ATOM 6749 N N . LEU B 1 191 ? 16.469 34.188 -18.25 1 95.56 191 LEU B N 1
ATOM 6750 C CA . LEU B 1 191 ? 15.414 34.438 -19.219 1 95.56 191 LEU B CA 1
ATOM 6751 C C . LEU B 1 191 ? 14.195 35.062 -18.562 1 95.56 191 LEU B C 1
ATOM 6753 O O . LEU B 1 191 ? 13.516 34.438 -17.75 1 95.56 191 LEU B O 1
ATOM 6757 N N . PHE B 1 192 ? 13.93 36.344 -18.891 1 96.44 192 PHE B N 1
ATOM 6758 C CA . PHE B 1 192 ? 12.711 37.031 -18.469 1 96.44 192 PHE B CA 1
ATOM 6759 C C . PHE B 1 192 ? 11.633 36.938 -19.547 1 96.44 192 PHE B C 1
ATOM 6761 O O . PHE B 1 192 ? 11.93 37.094 -20.734 1 96.44 192 PHE B O 1
ATOM 6768 N N . ARG B 1 193 ? 10.422 36.719 -19.109 1 96.94 193 ARG B N 1
ATOM 6769 C CA . ARG B 1 193 ? 9.297 36.688 -20.047 1 96.94 193 ARG B CA 1
ATOM 6770 C C . ARG B 1 193 ? 8.25 37.719 -19.672 1 96.94 193 ARG B C 1
ATOM 6772 O O . ARG B 1 193 ? 7.891 37.875 -18.5 1 96.94 193 ARG B O 1
ATOM 6779 N N . LEU B 1 194 ? 7.762 38.406 -20.656 1 97.81 194 LEU B N 1
ATOM 6780 C CA . LEU B 1 194 ? 6.68 39.375 -20.469 1 97.81 194 LEU B CA 1
ATOM 6781 C C . LEU B 1 194 ? 5.496 39.031 -21.375 1 97.81 194 LEU B C 1
ATOM 6783 O O . LEU B 1 194 ? 5.688 38.656 -22.531 1 97.81 194 LEU B O 1
ATOM 6787 N N . ARG B 1 195 ? 4.371 39.156 -20.812 1 97.44 195 ARG B N 1
ATOM 6788 C CA . ARG B 1 195 ? 3.166 39 -21.609 1 97.44 195 ARG B CA 1
ATOM 6789 C C . ARG B 1 195 ? 1.996 39.75 -21.016 1 97.44 195 ARG B C 1
ATOM 6791 O O . ARG B 1 195 ? 2.068 40.219 -19.859 1 97.44 195 ARG B O 1
ATOM 6798 N N . VAL B 1 196 ? 1.01 39.969 -21.812 1 96.94 196 VAL B N 1
ATOM 6799 C CA . VAL B 1 196 ? -0.227 40.594 -21.344 1 96.94 196 VAL B CA 1
ATOM 6800 C C . VAL B 1 196 ? -1.131 39.531 -20.719 1 96.94 196 VAL B C 1
ATOM 6802 O O . VAL B 1 196 ? -1.29 38.438 -21.281 1 96.94 196 VAL B O 1
ATOM 6805 N N . GLU B 1 197 ? -1.578 39.812 -19.562 1 95.69 197 GLU B N 1
ATOM 6806 C CA . GLU B 1 197 ? -2.486 38.906 -18.875 1 95.69 197 GLU B CA 1
ATOM 6807 C C . GLU B 1 197 ? -3.789 39.594 -18.5 1 95.69 197 GLU B C 1
ATOM 6809 O O . GLU B 1 197 ? -3.781 40.75 -18.094 1 95.69 197 GLU B O 1
ATOM 6814 N N . ARG B 1 198 ? -4.852 38.844 -18.672 1 93.56 198 ARG B N 1
ATOM 6815 C CA . ARG B 1 198 ? -6.16 39.344 -18.266 1 93.56 198 ARG B CA 1
ATOM 6816 C C . ARG B 1 198 ? -6.297 39.375 -16.75 1 93.56 198 ARG B C 1
ATOM 6818 O O . ARG B 1 198 ? -5.852 38.469 -16.062 1 93.56 198 ARG B O 1
ATOM 6825 N N . ALA B 1 199 ? -6.723 40.469 -16.188 1 91.69 199 ALA B N 1
ATOM 6826 C CA . ALA B 1 199 ? -7.066 40.656 -14.789 1 91.69 199 ALA B CA 1
ATOM 6827 C C . ALA B 1 199 ? -8.492 41.156 -14.633 1 91.69 199 ALA B C 1
ATOM 6829 O O . ALA B 1 199 ? -9.141 41.5 -15.617 1 91.69 199 ALA B O 1
ATOM 6830 N N . GLU B 1 200 ? -8.969 41.125 -13.414 1 87.12 200 GLU B N 1
ATOM 6831 C CA . GLU B 1 200 ? -10.312 41.625 -13.172 1 87.12 200 GLU B CA 1
ATOM 6832 C C . GLU B 1 200 ? -10.422 43.094 -13.594 1 87.12 200 GLU B C 1
ATOM 6834 O O . GLU B 1 200 ? -9.68 43.938 -13.102 1 87.12 200 GLU B O 1
ATOM 6839 N N . GLY B 1 201 ? -11.234 43.312 -14.508 1 90.94 201 GLY B N 1
ATOM 6840 C CA . GLY B 1 201 ? -11.508 44.688 -14.938 1 90.94 201 GLY B CA 1
ATOM 6841 C C . GLY B 1 201 ? -10.641 45.125 -16.109 1 90.94 201 GLY B C 1
ATOM 6842 O O . GLY B 1 201 ? -10.797 46.25 -16.609 1 90.94 201 GLY B O 1
ATOM 6843 N N . GLY B 1 202 ? -9.695 44.312 -16.5 1 96 202 GLY B N 1
ATOM 6844 C CA . GLY B 1 202 ? -8.852 44.688 -17.625 1 96 202 GLY B CA 1
ATOM 6845 C C . GLY B 1 202 ? -7.672 43.75 -17.812 1 96 202 GLY B C 1
ATOM 6846 O O . GLY B 1 202 ? -7.816 42.531 -17.719 1 96 202 GLY B O 1
ATOM 6847 N N . SER B 1 203 ? -6.539 44.344 -18.266 1 97.25 203 SER B N 1
ATOM 6848 C CA . SER B 1 203 ? -5.316 43.594 -18.531 1 97.25 203 SER B CA 1
ATOM 6849 C C . SER B 1 203 ? -4.109 44.281 -17.875 1 97.25 203 SER B C 1
ATOM 6851 O O . SER B 1 203 ? -4.172 45.438 -17.5 1 97.25 203 SER B O 1
ATOM 6853 N N . THR B 1 204 ? -3.141 43.531 -17.703 1 96.88 204 THR B N 1
ATOM 6854 C CA . THR B 1 204 ? -1.88 44.062 -17.188 1 96.88 204 THR B CA 1
ATOM 6855 C C . THR B 1 204 ? -0.698 43.281 -17.734 1 96.88 204 THR B C 1
ATOM 6857 O O . THR B 1 204 ? -0.875 42.375 -18.562 1 96.88 204 THR B O 1
ATOM 6860 N N . VAL B 1 205 ? 0.494 43.75 -17.281 1 97.88 205 VAL B N 1
ATOM 6861 C CA . VAL B 1 205 ? 1.719 43.062 -17.703 1 97.88 205 VAL B CA 1
ATOM 6862 C C . VAL B 1 205 ? 2.109 42 -16.688 1 97.88 205 VAL B C 1
ATOM 6864 O O . VAL B 1 205 ? 2.072 42.25 -15.484 1 97.88 205 VAL B O 1
ATOM 6867 N N . ARG B 1 206 ? 2.359 40.812 -17.172 1 98 206 ARG B N 1
ATOM 6868 C CA . ARG B 1 206 ? 2.949 39.719 -16.391 1 98 206 ARG B CA 1
ATOM 6869 C C . ARG B 1 206 ? 4.441 39.594 -16.672 1 98 206 ARG B C 1
ATOM 6871 O O . ARG B 1 206 ? 4.844 39.5 -17.844 1 98 206 ARG B O 1
ATOM 6878 N N . LEU B 1 207 ? 5.207 39.688 -15.711 1 98.12 207 LEU B N 1
ATOM 6879 C CA . LEU B 1 207 ? 6.648 39.469 -15.789 1 98.12 207 LEU B CA 1
ATOM 6880 C C . LEU B 1 207 ? 7.047 38.188 -15.086 1 98.12 207 LEU B C 1
ATOM 6882 O O . LEU B 1 207 ? 6.926 38.062 -13.859 1 98.12 207 LEU B O 1
ATOM 6886 N N . GLU B 1 208 ? 7.551 37.25 -15.805 1 97.56 208 GLU B N 1
ATOM 6887 C CA . GLU B 1 208 ? 7.996 35.969 -15.25 1 97.56 208 GLU B CA 1
ATOM 6888 C C . GLU B 1 208 ? 9.492 35.969 -14.961 1 97.56 208 GLU B C 1
ATOM 6890 O O . GLU B 1 208 ? 10.305 36.188 -15.867 1 97.56 208 GLU B O 1
ATOM 6895 N N . LEU B 1 209 ? 9.766 35.75 -13.719 1 96.5 209 LEU B N 1
ATOM 6896 C CA . LEU B 1 209 ? 11.156 35.781 -13.258 1 96.5 209 LEU B CA 1
ATOM 6897 C C . LEU B 1 209 ? 11.805 34.406 -13.438 1 96.5 209 LEU B C 1
ATOM 6899 O O . LEU B 1 209 ? 11.148 33.375 -13.289 1 96.5 209 LEU B O 1
ATOM 6903 N N . PRO B 1 210 ? 13.086 34.375 -13.789 1 95.06 210 PRO B N 1
ATOM 6904 C CA . PRO B 1 210 ? 13.828 33.125 -13.82 1 95.06 210 PRO B CA 1
ATOM 6905 C C . PRO B 1 210 ? 14.109 32.562 -12.422 1 95.06 210 PRO B C 1
ATOM 6907 O O . PRO B 1 210 ? 13.766 33.219 -11.422 1 95.06 210 PRO B O 1
ATOM 6910 N N . GLY B 1 211 ? 14.68 31.375 -12.43 1 93.56 211 GLY B N 1
ATOM 6911 C CA . GLY B 1 211 ? 15.133 30.844 -11.156 1 93.56 211 GLY B CA 1
ATOM 6912 C C . GLY B 1 211 ? 16.328 31.578 -10.586 1 93.56 211 GLY B C 1
ATOM 6913 O O . GLY B 1 211 ? 17.391 31.641 -11.219 1 93.56 211 GLY B O 1
ATOM 6914 N N . ILE B 1 212 ? 16.047 32.25 -9.477 1 92.75 212 ILE B N 1
ATOM 6915 C CA . ILE B 1 212 ? 17.125 32.969 -8.797 1 92.75 212 ILE B CA 1
ATOM 6916 C C . ILE B 1 212 ? 17.5 32.219 -7.512 1 92.75 212 ILE B C 1
ATOM 6918 O O . ILE B 1 212 ? 16.656 32.031 -6.633 1 92.75 212 ILE B O 1
ATOM 6922 N N . GLY B 1 213 ? 18.734 31.891 -7.281 1 89 213 GLY B N 1
ATOM 6923 C CA . GLY B 1 213 ? 19.125 30.938 -6.254 1 89 213 GLY B CA 1
ATOM 6924 C C . GLY B 1 213 ? 19.469 31.594 -4.93 1 89 213 GLY B C 1
ATOM 6925 O O . GLY B 1 213 ? 19.562 30.922 -3.9 1 89 213 GLY B O 1
ATOM 6926 N N . ARG B 1 214 ? 19.656 33 -4.945 1 92.25 214 ARG B N 1
ATOM 6927 C CA . ARG B 1 214 ? 20.062 33.688 -3.727 1 92.25 214 ARG B CA 1
ATOM 6928 C C . ARG B 1 214 ? 19.156 34.875 -3.449 1 92.25 214 ARG B C 1
ATOM 6930 O O . ARG B 1 214 ? 18.75 35.594 -4.371 1 92.25 214 ARG B O 1
ATOM 6937 N N . VAL B 1 215 ? 18.969 35.094 -2.172 1 94.12 215 VAL B N 1
ATOM 6938 C CA . VAL B 1 215 ? 18.047 36.156 -1.764 1 94.12 215 VAL B CA 1
ATOM 6939 C C . VAL B 1 215 ? 18.625 37.531 -2.146 1 94.12 215 VAL B C 1
ATOM 6941 O O . VAL B 1 215 ? 17.906 38.406 -2.639 1 94.12 215 VAL B O 1
ATOM 6944 N N . ASP B 1 216 ? 19.922 37.688 -1.943 1 94.94 216 ASP B N 1
ATOM 6945 C CA . ASP B 1 216 ? 20.547 38.969 -2.271 1 94.94 216 ASP B CA 1
ATOM 6946 C C . ASP B 1 216 ? 20.406 39.281 -3.756 1 94.94 216 ASP B C 1
ATOM 6948 O O . ASP B 1 216 ? 20.188 40.438 -4.129 1 94.94 216 ASP B O 1
ATOM 6952 N N . GLU B 1 217 ? 20.531 38.281 -4.523 1 93.56 217 GLU B N 1
ATOM 6953 C CA . GLU B 1 217 ? 20.375 38.438 -5.965 1 93.56 217 GLU B CA 1
ATOM 6954 C C . GLU B 1 217 ? 18.938 38.812 -6.332 1 93.56 217 GLU B C 1
ATOM 6956 O O . GLU B 1 217 ? 18.703 39.656 -7.191 1 93.56 217 GLU B O 1
ATOM 6961 N N . LEU B 1 218 ? 18.047 38.156 -5.746 1 95.12 218 LEU B N 1
ATOM 6962 C CA . LEU B 1 218 ? 16.641 38.438 -6.02 1 95.12 218 LEU B CA 1
ATOM 6963 C C . LEU B 1 218 ? 16.266 39.875 -5.621 1 95.12 218 LEU B C 1
ATOM 6965 O O . LEU B 1 218 ? 15.547 40.562 -6.348 1 95.12 218 LEU B O 1
ATOM 6969 N N . GLU B 1 219 ? 16.734 40.312 -4.492 1 95.69 219 GLU B N 1
ATOM 6970 C CA . GLU B 1 219 ? 16.484 41.656 -4.047 1 95.69 219 GLU B CA 1
ATOM 6971 C C . GLU B 1 219 ? 17.078 42.688 -5.012 1 95.69 219 GLU B C 1
ATOM 6973 O O . GLU B 1 219 ? 16.453 43.719 -5.305 1 95.69 219 GLU B O 1
ATOM 6978 N N . ARG B 1 220 ? 18.25 42.375 -5.496 1 94.88 220 ARG B N 1
ATOM 6979 C CA . ARG B 1 220 ? 18.875 43.25 -6.477 1 94.88 220 ARG B CA 1
ATOM 6980 C C . ARG B 1 220 ? 18.047 43.312 -7.754 1 94.88 220 ARG B C 1
ATOM 6982 O O . ARG B 1 220 ? 17.938 44.375 -8.367 1 94.88 220 ARG B O 1
ATOM 6989 N N . VAL B 1 221 ? 17.594 42.219 -8.109 1 95.62 221 VAL B N 1
ATOM 6990 C CA . VAL B 1 221 ? 16.75 42.156 -9.305 1 95.62 221 VAL B CA 1
ATOM 6991 C C . VAL B 1 221 ? 15.492 43 -9.094 1 95.62 221 VAL B C 1
ATOM 6993 O O . VAL B 1 221 ? 15.094 43.781 -9.977 1 95.62 221 VAL B O 1
ATOM 6996 N N . PHE B 1 222 ? 14.875 42.938 -7.969 1 96.69 222 PHE B N 1
ATOM 6997 C CA . PHE B 1 222 ? 13.688 43.719 -7.664 1 96.69 222 PHE B CA 1
ATOM 6998 C C . PHE B 1 222 ? 13.992 45.219 -7.699 1 96.69 222 PHE B C 1
ATOM 7000 O O . PHE B 1 222 ? 13.219 46 -8.25 1 96.69 222 PHE B O 1
ATOM 7007 N N . ASP B 1 223 ? 15.109 45.562 -7.145 1 96.81 223 ASP B N 1
ATOM 7008 C CA . ASP B 1 223 ? 15.516 46.969 -7.164 1 96.81 223 ASP B CA 1
ATOM 7009 C C . ASP B 1 223 ? 15.719 47.438 -8.594 1 96.81 223 ASP B C 1
ATOM 7011 O O . ASP B 1 223 ? 15.289 48.562 -8.945 1 96.81 223 ASP B O 1
ATOM 7015 N N . LEU B 1 224 ? 16.406 46.656 -9.328 1 97 224 LEU B N 1
ATOM 7016 C CA . LEU B 1 224 ? 16.672 47 -10.727 1 97 224 LEU B CA 1
ATOM 7017 C C . LEU B 1 224 ? 15.359 47.156 -11.492 1 97 224 LEU B C 1
ATOM 7019 O O . LEU B 1 224 ? 15.195 48.125 -12.242 1 97 224 LEU B O 1
ATOM 7023 N N . LEU B 1 225 ? 14.484 46.25 -11.344 1 98 225 LEU B N 1
ATOM 7024 C CA . LEU B 1 225 ? 13.203 46.25 -12.047 1 98 225 LEU B CA 1
ATOM 7025 C C . LEU B 1 225 ? 12.375 47.469 -11.633 1 98 225 LEU B C 1
ATOM 7027 O O . LEU B 1 225 ? 11.734 48.094 -12.477 1 98 225 LEU B O 1
ATOM 7031 N N . ALA B 1 226 ? 12.359 47.781 -10.32 1 97.81 226 ALA B N 1
ATOM 7032 C CA . ALA B 1 226 ? 11.609 48.938 -9.836 1 97.81 226 ALA B CA 1
ATOM 7033 C C . ALA B 1 226 ? 12.102 50.219 -10.492 1 97.81 226 ALA B C 1
ATOM 7035 O O . ALA B 1 226 ? 11.297 51.062 -10.922 1 97.81 226 ALA B O 1
ATOM 7036 N N . ARG B 1 227 ? 13.336 50.312 -10.602 1 97.12 227 ARG B N 1
ATOM 7037 C CA . ARG B 1 227 ? 13.922 51.5 -11.227 1 97.12 227 ARG B CA 1
ATOM 7038 C C . ARG B 1 227 ? 13.633 51.531 -12.719 1 97.12 227 ARG B C 1
ATOM 7040 O O . ARG B 1 227 ? 13.289 52.594 -13.266 1 97.12 227 ARG B O 1
ATOM 7047 N N . ALA B 1 228 ? 13.805 50.406 -13.32 1 98.06 228 ALA B N 1
ATOM 7048 C CA . ALA B 1 228 ? 13.633 50.312 -14.766 1 98.06 228 ALA B CA 1
ATOM 7049 C C . ALA B 1 228 ? 12.188 50.625 -15.164 1 98.06 228 ALA B C 1
ATOM 7051 O O . ALA B 1 228 ? 11.938 51.188 -16.219 1 98.06 228 ALA B O 1
ATOM 7052 N N . LEU B 1 229 ? 11.266 50.281 -14.359 1 98 229 LEU B N 1
ATOM 7053 C CA . LEU B 1 229 ? 9.859 50.312 -14.75 1 98 229 LEU B CA 1
ATOM 7054 C C . LEU B 1 229 ? 9.227 51.625 -14.305 1 98 229 LEU B C 1
ATOM 7056 O O . LEU B 1 229 ? 8.117 51.969 -14.719 1 98 229 LEU B O 1
ATOM 7060 N N . ALA B 1 230 ? 9.898 52.406 -13.516 1 97.12 230 ALA B N 1
ATOM 7061 C CA . ALA B 1 230 ? 9.367 53.656 -13.008 1 97.12 230 ALA B CA 1
ATOM 7062 C C . ALA B 1 230 ? 8.914 54.562 -14.148 1 97.12 230 ALA B C 1
ATOM 7064 O O . ALA B 1 230 ? 7.789 55.062 -14.141 1 97.12 230 ALA B O 1
ATOM 7065 N N . PRO B 1 231 ? 9.758 54.688 -15.18 1 96.12 231 PRO B N 1
ATOM 7066 C CA . PRO B 1 231 ? 9.359 55.562 -16.281 1 96.12 231 PRO B CA 1
ATOM 7067 C C . PRO B 1 231 ? 8.219 54.969 -17.109 1 96.12 231 PRO B C 1
ATOM 7069 O O . PRO B 1 231 ? 7.543 55.719 -17.828 1 96.12 231 PRO B O 1
ATOM 7072 N N . VAL B 1 232 ? 8.07 53.688 -17.078 1 97 232 VAL B N 1
ATOM 7073 C CA . VAL B 1 232 ? 7.027 53.031 -17.859 1 97 232 VAL B CA 1
ATOM 7074 C C . VAL B 1 232 ? 5.664 53.312 -17.234 1 97 232 VAL B C 1
ATOM 7076 O O . VAL B 1 232 ? 4.637 53.281 -17.922 1 97 232 VAL B O 1
ATOM 7079 N N . ALA B 1 233 ? 5.562 53.594 -15.953 1 95.19 233 ALA B N 1
ATOM 7080 C CA . ALA B 1 233 ? 4.371 53.969 -15.195 1 95.19 233 ALA B CA 1
ATOM 7081 C C . ALA B 1 233 ? 3.281 52.906 -15.32 1 95.19 233 ALA B C 1
ATOM 7083 O O . ALA B 1 233 ? 2.139 53.219 -15.664 1 95.19 233 ALA B O 1
ATOM 7084 N N . LEU B 1 234 ? 3.666 51.688 -15.078 1 97.25 234 LEU B N 1
ATOM 7085 C CA . LEU B 1 234 ? 2.686 50.625 -15.047 1 97.25 234 LEU B CA 1
ATOM 7086 C C . LEU B 1 234 ? 1.736 50.781 -13.867 1 97.25 234 LEU B C 1
ATOM 7088 O O . LEU B 1 234 ? 2.178 50.938 -12.727 1 97.25 234 LEU B O 1
ATOM 7092 N N . PRO B 1 235 ? 0.427 50.719 -14.102 1 97 235 PRO B N 1
ATOM 7093 C CA . PRO B 1 235 ? -0.501 50.812 -12.969 1 97 235 PRO B CA 1
ATOM 7094 C C . PRO B 1 235 ? -0.453 49.594 -12.07 1 97 235 PRO B C 1
ATOM 7096 O O . PRO B 1 235 ? -0.759 49.656 -10.875 1 97 235 PRO B O 1
ATOM 7099 N N . SER B 1 236 ? -0.22 48.469 -12.625 1 97.5 236 SER B N 1
ATOM 7100 C CA . SER B 1 236 ? -0.101 47.188 -11.922 1 97.5 236 SER B CA 1
ATOM 7101 C C . SER B 1 236 ? 0.86 46.25 -12.641 1 97.5 236 SER B C 1
ATOM 7103 O O . SER B 1 236 ? 1.198 46.469 -13.805 1 97.5 236 SER B O 1
ATOM 7105 N N . LEU B 1 237 ? 1.299 45.25 -11.953 1 98 237 LEU B N 1
ATOM 7106 C CA . LEU B 1 237 ? 2.24 44.281 -12.5 1 98 237 LEU B CA 1
ATOM 7107 C C . LEU B 1 237 ? 2.092 42.938 -11.812 1 98 237 LEU B C 1
ATOM 7109 O O . LEU B 1 237 ? 1.97 42.875 -10.586 1 98 237 LEU B O 1
ATOM 7113 N N . ILE B 1 238 ? 2.061 41.875 -12.602 1 97.75 238 ILE B N 1
ATOM 7114 C CA . ILE B 1 238 ? 2.033 40.5 -12.07 1 97.75 238 ILE B CA 1
ATOM 7115 C C . ILE B 1 238 ? 3.436 39.906 -12.125 1 97.75 238 ILE B C 1
ATOM 7117 O O . ILE B 1 238 ? 4.047 39.844 -13.195 1 97.75 238 ILE B O 1
ATOM 7121 N N . PHE B 1 239 ? 3.926 39.562 -10.961 1 97.62 239 PHE B N 1
ATOM 7122 C CA . PHE B 1 239 ? 5.141 38.75 -10.93 1 97.62 239 PHE B CA 1
ATOM 7123 C C . PHE B 1 239 ? 4.805 37.25 -10.953 1 97.62 239 PHE B C 1
ATOM 7125 O O . PHE B 1 239 ? 3.951 36.812 -10.188 1 97.62 239 PHE B O 1
ATOM 7132 N N . ALA B 1 240 ? 5.477 36.469 -11.812 1 96.75 240 ALA B N 1
ATOM 7133 C CA . ALA B 1 240 ? 5.301 35.031 -11.898 1 96.75 240 ALA B CA 1
ATOM 7134 C C . ALA B 1 240 ? 6.637 34.344 -12.141 1 96.75 240 ALA B C 1
ATOM 7136 O O . ALA B 1 240 ? 7.668 35 -12.297 1 96.75 240 ALA B O 1
ATOM 7137 N N . GLY B 1 241 ? 6.582 32.969 -12.031 1 94.44 241 GLY B N 1
ATOM 7138 C CA . GLY B 1 241 ? 7.766 32.188 -12.367 1 94.44 241 GLY B CA 1
ATOM 7139 C C . GLY B 1 241 ? 8.18 31.234 -11.266 1 94.44 241 GLY B C 1
ATOM 7140 O O . GLY B 1 241 ? 7.332 30.562 -10.664 1 94.44 241 GLY B O 1
ATOM 7141 N N . HIS B 1 242 ? 9.477 31.188 -11.07 1 92.19 242 HIS B N 1
ATOM 7142 C CA . HIS B 1 242 ? 10.039 30.25 -10.109 1 92.19 242 HIS B CA 1
ATOM 7143 C C . HIS B 1 242 ? 9.898 30.766 -8.688 1 92.19 242 HIS B C 1
ATOM 7145 O O . HIS B 1 242 ? 9.883 31.984 -8.461 1 92.19 242 HIS B O 1
ATOM 7151 N N . PRO B 1 243 ? 9.812 29.844 -7.73 1 90.44 243 PRO B N 1
ATOM 7152 C CA . PRO B 1 243 ? 9.766 30.281 -6.332 1 90.44 243 PRO B CA 1
ATOM 7153 C C . PRO B 1 243 ? 11.055 30.938 -5.867 1 90.44 243 PRO B C 1
ATOM 7155 O O . PRO B 1 243 ? 12.125 30.688 -6.441 1 90.44 243 PRO B O 1
ATOM 7158 N N . PRO B 1 244 ? 10.898 31.781 -4.855 1 91.44 244 PRO B N 1
ATOM 7159 C CA . PRO B 1 244 ? 12.109 32.406 -4.312 1 91.44 244 PRO B CA 1
ATOM 7160 C C . PRO B 1 244 ? 13.031 31.391 -3.625 1 91.44 244 PRO B C 1
ATOM 7162 O O . PRO B 1 244 ? 12.602 30.281 -3.309 1 91.44 244 PRO B O 1
ATOM 7165 N N . PRO B 1 245 ? 14.273 31.781 -3.463 1 89 245 PRO B N 1
ATOM 7166 C CA . PRO B 1 245 ? 15.203 30.891 -2.75 1 89 245 PRO B CA 1
ATOM 7167 C C . PRO B 1 245 ? 14.852 30.734 -1.271 1 89 245 PRO B C 1
ATOM 7169 O O . PRO B 1 245 ? 14.266 31.641 -0.678 1 89 245 PRO B O 1
ATOM 7172 N N . VAL B 1 246 ? 15.242 29.656 -0.699 1 86.94 246 VAL B N 1
ATOM 7173 C CA . VAL B 1 246 ? 15.023 29.406 0.722 1 86.94 246 VAL B CA 1
ATOM 7174 C C . VAL B 1 246 ? 16.109 30.094 1.541 1 86.94 246 VAL B C 1
ATOM 7176 O O . VAL B 1 246 ? 17.297 29.844 1.327 1 86.94 246 VAL B O 1
ATOM 7179 N N . ASP B 1 247 ? 15.688 30.969 2.381 1 90.56 247 ASP B N 1
ATOM 7180 C CA . ASP B 1 247 ? 16.594 31.75 3.217 1 90.56 247 ASP B CA 1
ATOM 7181 C C . ASP B 1 247 ? 15.93 32.156 4.527 1 90.56 247 ASP B C 1
ATOM 7183 O O . ASP B 1 247 ? 14.742 32.5 4.547 1 90.56 247 ASP B O 1
ATOM 7187 N N . ALA B 1 248 ? 16.734 32.125 5.664 1 89.81 248 ALA B N 1
ATOM 7188 C CA . ALA B 1 248 ? 16.188 32.406 6.988 1 89.81 248 ALA B CA 1
ATOM 7189 C C . ALA B 1 248 ? 15.711 33.844 7.094 1 89.81 248 ALA B C 1
ATOM 7191 O O . ALA B 1 248 ? 14.867 34.156 7.93 1 89.81 248 ALA B O 1
ATOM 7192 N N . ARG B 1 249 ? 16.219 34.781 6.273 1 91.75 249 ARG B N 1
ATOM 7193 C CA . ARG B 1 249 ? 15.922 36.188 6.344 1 91.75 249 ARG B CA 1
ATOM 7194 C C . ARG B 1 249 ? 14.555 36.5 5.727 1 91.75 249 ARG B C 1
ATOM 7196 O O . ARG B 1 249 ? 14.008 37.594 5.922 1 91.75 249 ARG B O 1
ATOM 7203 N N . ILE B 1 250 ? 13.961 35.438 5.094 1 91.94 250 ILE B N 1
ATOM 7204 C CA . ILE B 1 250 ? 12.766 35.688 4.305 1 91.94 250 ILE B CA 1
ATOM 7205 C C . ILE B 1 250 ? 11.617 34.812 4.805 1 91.94 250 ILE B C 1
ATOM 7207 O O . ILE B 1 250 ? 11.844 33.688 5.234 1 91.94 250 ILE B O 1
ATOM 7211 N N . ALA B 1 251 ? 10.414 35.406 4.773 1 93.69 251 ALA B N 1
ATOM 7212 C CA . ALA B 1 251 ? 9.164 34.688 4.969 1 93.69 251 ALA B CA 1
ATOM 7213 C C . ALA B 1 251 ? 8.406 34.531 3.654 1 93.69 251 ALA B C 1
ATOM 7215 O O . ALA B 1 251 ? 8.211 35.5 2.92 1 93.69 251 ALA B O 1
ATOM 7216 N N . HIS B 1 252 ? 8.18 33.375 3.295 1 93.56 252 HIS B N 1
ATOM 7217 C CA . HIS B 1 252 ? 7.445 33.062 2.076 1 93.56 252 HIS B CA 1
ATOM 7218 C C . HIS B 1 252 ? 6.25 32.156 2.369 1 93.56 252 HIS B C 1
ATOM 7220 O O . HIS B 1 252 ? 6.414 31.047 2.898 1 93.56 252 HIS B O 1
ATOM 7226 N N . ALA B 1 253 ? 5.074 32.625 2.113 1 95.88 253 ALA B N 1
ATOM 7227 C CA . ALA B 1 253 ? 3.848 31.844 2.236 1 95.88 253 ALA B CA 1
ATOM 7228 C C . ALA B 1 253 ? 3.203 31.609 0.871 1 95.88 253 ALA B C 1
ATOM 7230 O O . ALA B 1 253 ? 3.301 32.469 -0.018 1 95.88 253 ALA B O 1
ATOM 7231 N N . THR B 1 254 ? 2.617 30.5 0.703 1 96.56 254 THR B N 1
ATOM 7232 C CA . THR B 1 254 ? 1.903 30.234 -0.541 1 96.56 254 THR B CA 1
ATOM 7233 C C . THR B 1 254 ? 0.481 29.766 -0.258 1 96.56 254 THR B C 1
ATOM 7235 O O . THR B 1 254 ? 0.23 29.109 0.757 1 96.56 254 THR B O 1
ATOM 7238 N N . VAL B 1 255 ? -0.421 30.141 -1.053 1 97.56 255 VAL B N 1
ATOM 7239 C CA . VAL B 1 255 ? -1.806 29.672 -1.055 1 97.56 255 VAL B CA 1
ATOM 7240 C C . VAL B 1 255 ? -2.068 28.828 -2.301 1 97.56 255 VAL B C 1
ATOM 7242 O O . VAL B 1 255 ? -1.892 29.297 -3.426 1 97.56 255 VAL B O 1
ATOM 7245 N N . THR B 1 256 ? -2.43 27.609 -2.07 1 96.88 256 THR B N 1
ATOM 7246 C CA . THR B 1 256 ? -2.553 26.641 -3.154 1 96.88 256 THR B CA 1
ATOM 7247 C C . THR B 1 256 ? -3.85 25.844 -3.025 1 96.88 256 THR B C 1
ATOM 7249 O O . THR B 1 256 ? -4.465 25.812 -1.958 1 96.88 256 THR B O 1
ATOM 7252 N N . PRO B 1 257 ? -4.32 25.297 -4.129 1 95.88 257 PRO B N 1
ATOM 7253 C CA . PRO B 1 257 ? -5.504 24.438 -4.047 1 95.88 257 PRO B CA 1
ATOM 7254 C C . PRO B 1 257 ? -5.164 23 -3.662 1 95.88 257 PRO B C 1
ATOM 7256 O O . PRO B 1 257 ? -4.105 22.5 -4.035 1 95.88 257 PRO B O 1
ATOM 7259 N N . ASP B 1 258 ? -5.957 22.422 -2.953 1 93.5 258 ASP B N 1
ATOM 7260 C CA . ASP B 1 258 ? -5.949 21 -2.611 1 93.5 258 ASP B CA 1
ATOM 7261 C C . ASP B 1 258 ? -7.363 20.438 -2.611 1 93.5 258 ASP B C 1
ATOM 7263 O O . ASP B 1 258 ? -8.344 21.188 -2.617 1 93.5 258 ASP B O 1
ATOM 7267 N N . PRO B 1 259 ? -7.477 19.125 -2.701 1 90.12 259 PRO B N 1
ATOM 7268 C CA . PRO B 1 259 ? -8.82 18.547 -2.697 1 90.12 259 PRO B CA 1
ATOM 7269 C C . PRO B 1 259 ? -9.672 19.047 -1.523 1 90.12 259 PRO B C 1
ATOM 7271 O O . PRO B 1 259 ? -9.281 18.875 -0.365 1 90.12 259 PRO B O 1
ATOM 7274 N N . ALA B 1 260 ? -10.703 19.703 -1.832 1 92.38 260 ALA B N 1
ATOM 7275 C CA . ALA B 1 260 ? -11.742 20.109 -0.897 1 92.38 260 ALA B CA 1
ATOM 7276 C C . ALA B 1 260 ? -11.359 21.406 -0.186 1 92.38 260 ALA B C 1
ATOM 7278 O O . ALA B 1 260 ? -12.203 22.062 0.43 1 92.38 260 ALA B O 1
ATOM 7279 N N . VAL B 1 261 ? -10.016 21.797 -0.321 1 96.5 261 VAL B N 1
ATOM 7280 C CA . VAL B 1 261 ? -9.633 22.906 0.543 1 96.5 261 VAL B CA 1
ATOM 7281 C C . VAL B 1 261 ? -8.672 23.828 -0.203 1 96.5 261 VAL B C 1
ATOM 7283 O O . VAL B 1 261 ? -8.156 23.484 -1.266 1 96.5 261 VAL B O 1
ATOM 7286 N N . ILE B 1 262 ? -8.547 25.031 0.378 1 97.31 262 ILE B N 1
ATOM 7287 C CA . ILE B 1 262 ? -7.422 25.922 0.116 1 97.31 262 ILE B CA 1
ATOM 7288 C C . ILE B 1 262 ? -6.363 25.766 1.205 1 97.31 262 ILE B C 1
ATOM 7290 O O . ILE B 1 262 ? -6.68 25.797 2.396 1 97.31 262 ILE B O 1
ATOM 7294 N N . GLU B 1 263 ? -5.191 25.578 0.767 1 97.12 263 GLU B N 1
ATOM 7295 C CA . GLU B 1 263 ? -4.102 25.312 1.703 1 97.12 263 GLU B CA 1
ATOM 7296 C C . GLU B 1 263 ? -3.133 26.5 1.757 1 97.12 263 GLU B C 1
ATOM 7298 O O . GLU B 1 263 ? -2.768 27.047 0.721 1 97.12 263 GLU B O 1
ATOM 7303 N N . VAL B 1 264 ? -2.773 26.812 2.904 1 97.06 264 VAL B N 1
ATOM 7304 C CA . VAL B 1 264 ? -1.765 27.844 3.127 1 97.06 264 VAL B CA 1
ATOM 7305 C C . VAL B 1 264 ? -0.47 27.203 3.619 1 97.06 264 VAL B C 1
ATOM 7307 O O . VAL B 1 264 ? -0.458 26.531 4.656 1 97.06 264 VAL B O 1
ATOM 7310 N N . ASN B 1 265 ? 0.542 27.328 2.859 1 95 265 ASN B N 1
ATOM 7311 C CA . ASN B 1 265 ? 1.875 27.016 3.371 1 95 265 ASN B CA 1
ATOM 7312 C C . ASN B 1 265 ? 2.5 28.234 4.055 1 95 265 ASN B C 1
ATOM 7314 O O . ASN B 1 265 ? 3.176 29.031 3.41 1 95 265 ASN B O 1
ATOM 7318 N N . ALA B 1 266 ? 2.338 28.281 5.277 1 93.94 266 ALA B N 1
ATOM 7319 C CA . ALA B 1 266 ? 2.75 29.469 6.027 1 93.94 266 ALA B CA 1
ATOM 7320 C C . ALA B 1 266 ? 4.25 29.438 6.309 1 93.94 266 ALA B C 1
ATOM 7322 O O . ALA B 1 266 ? 4.852 28.375 6.414 1 93.94 266 ALA B O 1
ATOM 7323 N N . ALA B 1 267 ? 4.793 30.609 6.406 1 92.44 267 ALA B N 1
ATOM 7324 C CA . ALA B 1 267 ? 6.199 30.703 6.793 1 92.44 267 ALA B CA 1
ATOM 7325 C C . ALA B 1 267 ? 6.402 30.266 8.234 1 92.44 267 ALA B C 1
ATOM 7327 O O . ALA B 1 267 ? 5.562 30.531 9.102 1 92.44 267 ALA B O 1
ATOM 7328 N N . PRO B 1 268 ? 7.516 29.672 8.531 1 95.19 268 PRO B N 1
ATOM 7329 C CA . PRO B 1 268 ? 7.777 29.25 9.906 1 95.19 268 PRO B CA 1
ATOM 7330 C C . PRO B 1 268 ? 8.125 30.422 10.828 1 95.19 268 PRO B C 1
ATOM 7332 O O . PRO B 1 268 ? 8.516 31.484 10.352 1 95.19 268 PRO B O 1
ATOM 7335 N N . HIS B 1 269 ? 8.016 30.219 12.109 1 96.06 269 HIS B N 1
ATOM 7336 C CA . HIS B 1 269 ? 8.25 31.266 13.102 1 96.06 269 HIS B CA 1
ATOM 7337 C C . HIS B 1 269 ? 9.203 30.781 14.188 1 96.06 269 HIS B C 1
ATOM 7339 O O . HIS B 1 269 ? 9.203 29.609 14.555 1 96.06 269 HIS B O 1
ATOM 7345 N N . ALA B 1 270 ? 9.844 31.703 14.773 1 95.62 270 ALA B N 1
ATOM 7346 C CA . ALA B 1 270 ? 10.891 31.406 15.758 1 95.62 270 ALA B CA 1
ATOM 7347 C C . ALA B 1 270 ? 10.297 31.234 17.156 1 95.62 270 ALA B C 1
ATOM 7349 O O . ALA B 1 270 ? 10.945 30.703 18.047 1 95.62 270 ALA B O 1
ATOM 7350 N N . THR B 1 271 ? 9.078 31.75 17.375 1 96.25 271 THR B N 1
ATOM 7351 C CA . THR B 1 271 ? 8.469 31.703 18.688 1 96.25 271 THR B CA 1
ATOM 7352 C C . THR B 1 271 ? 7.02 31.234 18.609 1 96.25 271 THR B C 1
ATOM 7354 O O . THR B 1 271 ? 6.395 31.328 17.547 1 96.25 271 THR B O 1
ATOM 7357 N N . ALA B 1 272 ? 6.598 30.797 19.75 1 96.75 272 ALA B N 1
ATOM 7358 C CA . ALA B 1 272 ? 5.195 30.406 19.828 1 96.75 272 ALA B CA 1
ATOM 7359 C C . ALA B 1 272 ? 4.277 31.625 19.656 1 96.75 272 ALA B C 1
ATOM 7361 O O . ALA B 1 272 ? 3.211 31.516 19.047 1 96.75 272 ALA B O 1
ATOM 7362 N N . ARG B 1 273 ? 4.711 32.688 20.188 1 96.5 273 ARG B N 1
ATOM 7363 C CA . ARG B 1 273 ? 3.936 33.906 20.094 1 96.5 273 ARG B CA 1
ATOM 7364 C C . ARG B 1 273 ? 3.777 34.344 18.641 1 96.5 273 ARG B C 1
ATOM 7366 O O . ARG B 1 273 ? 2.666 34.625 18.188 1 96.5 273 ARG B O 1
ATOM 7373 N N . ALA B 1 274 ? 4.852 34.406 17.938 1 95.75 274 ALA B N 1
ATOM 7374 C CA . ALA B 1 274 ? 4.801 34.781 16.531 1 95.75 274 ALA B CA 1
ATOM 7375 C C . ALA B 1 274 ? 3.934 33.812 15.727 1 95.75 274 ALA B C 1
ATOM 7377 O O . ALA B 1 274 ? 3.199 34.219 14.82 1 95.75 274 ALA B O 1
ATOM 7378 N N . PHE B 1 275 ? 4.055 32.562 16.031 1 97 275 PHE B N 1
ATOM 7379 C CA . PHE B 1 275 ? 3.236 31.531 15.391 1 97 275 PHE B CA 1
ATOM 7380 C C . PHE B 1 275 ? 1.755 31.781 15.648 1 97 275 PHE B C 1
ATOM 7382 O O . PHE B 1 275 ? 0.938 31.703 14.727 1 97 275 PHE B O 1
ATOM 7389 N N . ALA B 1 276 ? 1.412 32.031 16.844 1 97.19 276 ALA B N 1
ATOM 7390 C CA . ALA B 1 276 ? 0.029 32.312 17.234 1 97.19 276 ALA B CA 1
ATOM 7391 C C . ALA B 1 276 ? -0.522 33.531 16.5 1 97.19 276 ALA B C 1
ATOM 7393 O O . ALA B 1 276 ? -1.671 33.5 16.047 1 97.19 276 ALA B O 1
ATOM 7394 N N . ASP B 1 277 ? 0.241 34.531 16.438 1 96.31 277 ASP B N 1
ATOM 7395 C CA . ASP B 1 277 ? -0.171 35.75 15.75 1 96.31 277 ASP B CA 1
ATOM 7396 C C . ASP B 1 277 ? -0.44 35.469 14.273 1 96.31 277 ASP B C 1
ATOM 7398 O O . ASP B 1 277 ? -1.412 35.969 13.703 1 96.31 277 ASP B O 1
ATOM 7402 N N . ASP B 1 278 ? 0.431 34.781 13.688 1 96.06 278 ASP B N 1
ATOM 7403 C CA . ASP B 1 278 ? 0.253 34.406 12.281 1 96.06 278 ASP B CA 1
ATOM 7404 C C . ASP B 1 278 ? -1.02 33.594 12.086 1 96.06 278 ASP B C 1
ATOM 7406 O O . ASP B 1 278 ? -1.773 33.812 11.133 1 96.06 278 ASP B O 1
ATOM 7410 N N . ALA B 1 279 ? -1.241 32.594 12.953 1 96.69 279 ALA B N 1
ATOM 7411 C CA . ALA B 1 279 ? -2.449 31.781 12.891 1 96.69 279 ALA B CA 1
ATOM 7412 C C . ALA B 1 279 ? -3.703 32.656 13 1 96.69 279 ALA B C 1
ATOM 7414 O O . ALA B 1 279 ? -4.676 32.438 12.266 1 96.69 279 ALA B O 1
ATOM 7415 N N . ARG B 1 280 ? -3.684 33.594 13.883 1 96.69 280 ARG B N 1
ATOM 7416 C CA . ARG B 1 280 ? -4.805 34.5 14.055 1 96.69 280 ARG B CA 1
ATOM 7417 C C . ARG B 1 280 ? -5.066 35.281 12.773 1 96.69 280 ARG B C 1
ATOM 7419 O O . ARG B 1 280 ? -6.219 35.438 12.367 1 96.69 280 ARG B O 1
ATOM 7426 N N . GLU B 1 281 ? -4.012 35.75 12.188 1 96.62 281 GLU B N 1
ATOM 7427 C CA . GLU B 1 281 ? -4.141 36.531 10.969 1 96.62 281 GLU B CA 1
ATOM 7428 C C . GLU B 1 281 ? -4.773 35.719 9.844 1 96.62 281 GLU B C 1
ATOM 7430 O O . GLU B 1 281 ? -5.676 36.219 9.156 1 96.62 281 GLU B O 1
ATOM 7435 N N . TRP B 1 282 ? -4.301 34.562 9.641 1 97.19 282 TRP B N 1
ATOM 7436 C CA . TRP B 1 282 ? -4.812 33.719 8.562 1 97.19 282 TRP B CA 1
ATOM 7437 C C . TRP B 1 282 ? -6.258 33.312 8.828 1 97.19 282 TRP B C 1
ATOM 7439 O O . TRP B 1 282 ? -7.086 33.312 7.914 1 97.19 282 TRP B O 1
ATOM 7449 N N . HIS B 1 283 ? -6.594 32.938 10.094 1 96.88 283 HIS B N 1
ATOM 7450 C CA . HIS B 1 283 ? -7.965 32.594 10.43 1 96.88 283 HIS B CA 1
ATOM 7451 C C . HIS B 1 283 ? -8.914 33.75 10.219 1 96.88 283 HIS B C 1
ATOM 7453 O O . HIS B 1 283 ? -10 33.594 9.664 1 96.88 283 HIS B O 1
ATOM 7459 N N . ASP B 1 284 ? -8.469 34.906 10.609 1 97.12 284 ASP B N 1
ATOM 7460 C CA . ASP B 1 284 ? -9.281 36.094 10.445 1 97.12 284 ASP B CA 1
ATOM 7461 C C . ASP B 1 284 ? -9.5 36.406 8.961 1 97.12 284 ASP B C 1
ATOM 7463 O O . ASP B 1 284 ? -10.625 36.719 8.547 1 97.12 284 ASP B O 1
ATOM 7467 N N . ALA B 1 285 ? -8.445 36.375 8.258 1 97.31 285 ALA B N 1
ATOM 7468 C CA . ALA B 1 285 ? -8.531 36.656 6.824 1 97.31 285 ALA B CA 1
ATOM 7469 C C . ALA B 1 285 ? -9.453 35.656 6.133 1 97.31 285 ALA B C 1
ATOM 7471 O O . ALA B 1 285 ? -10.234 36 5.258 1 97.31 285 ALA B O 1
ATOM 7472 N N . ALA B 1 286 ? -9.32 34.438 6.484 1 97.25 286 ALA B N 1
ATOM 7473 C CA . ALA B 1 286 ? -10.172 33.375 5.914 1 97.25 286 ALA B CA 1
ATOM 7474 C C . ALA B 1 286 ? -11.648 33.656 6.195 1 97.25 286 ALA B C 1
ATOM 7476 O O . ALA B 1 286 ? -12.484 33.594 5.293 1 97.25 286 ALA B O 1
ATOM 7477 N N . ARG B 1 287 ? -11.922 34 7.395 1 95 287 ARG B N 1
ATOM 7478 C CA . ARG B 1 287 ? -13.289 34.344 7.77 1 95 287 ARG B CA 1
ATOM 7479 C C . ARG B 1 287 ? -13.812 35.5 6.941 1 95 287 ARG B C 1
ATOM 7481 O O . ARG B 1 287 ? -14.945 35.469 6.465 1 95 287 ARG B O 1
ATOM 7488 N N . ASP B 1 288 ? -13.008 36.438 6.738 1 96 288 ASP B N 1
ATOM 7489 C CA . ASP B 1 288 ? -13.383 37.656 6.02 1 96 288 ASP B CA 1
ATOM 7490 C C . ASP B 1 288 ? -13.766 37.344 4.574 1 96 288 ASP B C 1
ATOM 7492 O O . ASP B 1 288 ? -14.57 38.062 3.969 1 96 288 ASP B O 1
ATOM 7496 N N . VAL B 1 289 ? -13.164 36.312 4.094 1 96 289 VAL B N 1
ATOM 7497 C CA . VAL B 1 289 ? -13.398 36.062 2.68 1 96 289 VAL B CA 1
ATOM 7498 C C . VAL B 1 289 ? -14.352 34.875 2.539 1 96 289 VAL B C 1
ATOM 7500 O O . VAL B 1 289 ? -14.43 34.25 1.476 1 96 289 VAL B O 1
ATOM 7503 N N . GLY B 1 290 ? -14.984 34.469 3.6 1 93.19 290 GLY B N 1
ATOM 7504 C CA . GLY B 1 290 ? -16.031 33.469 3.568 1 93.19 290 GLY B CA 1
ATOM 7505 C C . GLY B 1 290 ? -15.492 32.062 3.668 1 93.19 290 GLY B C 1
ATOM 7506 O O . GLY B 1 290 ? -16.156 31.094 3.26 1 93.19 290 GLY B O 1
ATOM 7507 N N . LEU B 1 291 ? -14.305 31.859 4.113 1 95.56 291 LEU B N 1
ATOM 7508 C CA . LEU B 1 291 ? -13.719 30.547 4.332 1 95.56 291 LEU B CA 1
ATOM 7509 C C . LEU B 1 291 ? -13.719 30.188 5.816 1 95.56 291 LEU B C 1
ATOM 7511 O O . LEU B 1 291 ? -13.836 31.062 6.672 1 95.56 291 LEU B O 1
ATOM 7515 N N . ALA B 1 292 ? -13.703 28.922 6.059 1 93.81 292 ALA B N 1
ATOM 7516 C CA . ALA B 1 292 ? -13.727 28.438 7.438 1 93.81 292 ALA B CA 1
ATOM 7517 C C . ALA B 1 292 ? -12.781 27.266 7.629 1 93.81 292 ALA B C 1
ATOM 7519 O O . ALA B 1 292 ? -12.492 26.531 6.68 1 93.81 292 ALA B O 1
ATOM 7520 N N . PRO B 1 293 ? -12.297 27.109 8.859 1 94.81 293 PRO B N 1
ATOM 7521 C CA . PRO B 1 293 ? -11.422 25.969 9.156 1 94.81 293 PRO B CA 1
ATOM 7522 C C . PRO B 1 293 ? -12.203 24.688 9.43 1 94.81 293 PRO B C 1
ATOM 7524 O O . PRO B 1 293 ? -11.648 23.734 9.961 1 94.81 293 PRO B O 1
ATOM 7527 N N . ARG B 1 294 ? -13.484 24.625 9.094 1 91.31 294 ARG B N 1
ATOM 7528 C CA . ARG B 1 294 ? -14.328 23.469 9.367 1 91.31 294 ARG B CA 1
ATOM 7529 C C . ARG B 1 294 ? -15.414 23.312 8.305 1 91.31 294 ARG B C 1
ATOM 7531 O O . ARG B 1 294 ? -15.688 24.25 7.551 1 91.31 294 ARG B O 1
ATOM 7538 N N . ARG B 1 295 ? -15.961 22.125 8.383 1 89.31 295 ARG B N 1
ATOM 7539 C CA . ARG B 1 295 ? -17.109 21.812 7.543 1 89.31 295 ARG B CA 1
ATOM 7540 C C . ARG B 1 295 ? -18.344 21.5 8.383 1 89.31 295 ARG B C 1
ATOM 7542 O O . ARG B 1 295 ? -18.219 20.938 9.484 1 89.31 295 ARG B O 1
ATOM 7549 N N . LEU B 1 296 ? -19.469 21.859 7.867 1 87.94 296 LEU B N 1
ATOM 7550 C CA . LEU B 1 296 ? -20.734 21.484 8.477 1 87.94 296 LEU B CA 1
ATOM 7551 C C . LEU B 1 296 ? -21.469 20.438 7.641 1 87.94 296 LEU B C 1
ATOM 7553 O O . LEU B 1 296 ? -21.375 20.438 6.41 1 87.94 296 LEU B O 1
ATOM 7557 N N . PHE B 1 297 ? -22.188 19.625 8.367 1 88.81 297 PHE B N 1
ATOM 7558 C CA . PHE B 1 297 ? -22.938 18.578 7.691 1 88.81 297 PHE B CA 1
ATOM 7559 C C . PHE B 1 297 ? -24.438 18.766 7.906 1 88.81 297 PHE B C 1
ATOM 7561 O O . PHE B 1 297 ? -24.859 19.547 8.758 1 88.81 297 PHE B O 1
ATOM 7568 N N . TYR B 1 298 ? -25.203 18.031 7.172 1 89.31 298 TYR B N 1
ATOM 7569 C CA . TYR B 1 298 ? -26.656 18.172 7.184 1 89.31 298 TYR B CA 1
ATOM 7570 C C . TYR B 1 298 ? -27.219 17.922 8.578 1 89.31 298 TYR B C 1
ATOM 7572 O O . TYR B 1 298 ? -28.125 18.625 9.023 1 89.31 298 TYR B O 1
ATOM 7580 N N . ASP B 1 299 ? -26.625 16.984 9.258 1 89.31 299 ASP B N 1
ATOM 7581 C CA . ASP B 1 299 ? -27.156 16.578 10.547 1 89.31 299 ASP B CA 1
ATOM 7582 C C . ASP B 1 299 ? -26.641 17.469 11.664 1 89.31 299 ASP B C 1
ATOM 7584 O O . ASP B 1 299 ? -26.922 17.234 12.844 1 89.31 299 ASP B O 1
ATOM 7588 N N . GLY B 1 300 ? -25.859 18.422 11.273 1 88.88 300 GLY B N 1
ATOM 7589 C CA . GLY B 1 300 ? -25.375 19.391 12.242 1 88.88 300 GLY B CA 1
ATOM 7590 C C . GLY B 1 300 ? -23.984 19.078 12.758 1 88.88 300 GLY B C 1
ATOM 7591 O O . GLY B 1 300 ? -23.375 19.891 13.438 1 88.88 300 GLY B O 1
ATOM 7592 N N . GLU B 1 301 ? -23.531 17.938 12.406 1 88.19 301 GLU B N 1
ATOM 7593 C CA . GLU B 1 301 ? -22.156 17.609 12.781 1 88.19 301 GLU B CA 1
ATOM 7594 C C . GLU B 1 301 ? -21.156 18.516 12.062 1 88.19 301 GLU B C 1
ATOM 7596 O O . GLU B 1 301 ? -21.469 19.078 11.016 1 88.19 301 GLU B O 1
ATOM 7601 N N . ALA B 1 302 ? -20.047 18.688 12.766 1 86.94 302 ALA B N 1
ATOM 7602 C CA . ALA B 1 302 ? -18.969 19.484 12.188 1 86.94 302 ALA B CA 1
ATOM 7603 C C . ALA B 1 302 ? -17.672 18.688 12.125 1 86.94 302 ALA B C 1
ATOM 7605 O O . ALA B 1 302 ? -17.375 17.891 13.016 1 86.94 302 ALA B O 1
ATOM 7606 N N . SER B 1 303 ? -17 18.828 11.086 1 87.56 303 SER B N 1
ATOM 7607 C CA . SER B 1 303 ? -15.656 18.266 10.961 1 87.56 303 SER B CA 1
ATOM 7608 C C . SER B 1 303 ? -14.609 19.359 10.797 1 87.56 303 SER B C 1
ATOM 7610 O O . SER B 1 303 ? -14.938 20.547 10.828 1 87.56 303 SER B O 1
ATOM 7612 N N . ASP B 1 304 ? -13.367 19 10.773 1 91.19 304 ASP B N 1
ATOM 7613 C CA . ASP B 1 304 ? -12.32 19.922 10.367 1 91.19 304 ASP B CA 1
ATOM 7614 C C . ASP B 1 304 ? -12.477 20.312 8.898 1 91.19 304 ASP B C 1
ATOM 7616 O O . ASP B 1 304 ? -13.492 20.016 8.273 1 91.19 304 ASP B O 1
ATOM 7620 N N . SER B 1 305 ? -11.586 21 8.383 1 91.5 305 SER B N 1
ATOM 7621 C CA . SER B 1 305 ? -11.719 21.5 7.023 1 91.5 305 SER B CA 1
ATOM 7622 C C . SER B 1 305 ? -11.695 20.375 6.004 1 91.5 305 SER B C 1
ATOM 7624 O O . SER B 1 305 ? -12.164 20.531 4.879 1 91.5 305 SER B O 1
ATOM 7626 N N . GLY B 1 306 ? -11.203 19.219 6.438 1 86.38 306 GLY B N 1
ATOM 7627 C CA . GLY B 1 306 ? -11 18.109 5.52 1 86.38 306 GLY B CA 1
ATOM 7628 C C . GLY B 1 306 ? -9.562 17.969 5.062 1 86.38 306 GLY B C 1
ATOM 7629 O O . GLY B 1 306 ? -9.172 16.938 4.52 1 86.38 306 GLY B O 1
ATOM 7630 N N . GLY B 1 307 ? -8.844 18.984 5.273 1 86.38 307 GLY B N 1
ATOM 7631 C CA . GLY B 1 307 ? -7.414 18.938 5.008 1 86.38 307 GLY B CA 1
ATOM 7632 C C . GLY B 1 307 ? -6.578 18.719 6.258 1 86.38 307 GLY B C 1
ATOM 7633 O O . GLY B 1 307 ? -7.125 18.547 7.348 1 86.38 307 GLY B O 1
ATOM 7634 N N . GLY B 1 308 ? -5.309 18.672 6.098 1 83.88 308 GLY B N 1
ATOM 7635 C CA . GLY B 1 308 ? -4.41 18.469 7.219 1 83.88 308 GLY B CA 1
ATOM 7636 C C . GLY B 1 308 ? -4.164 19.719 8.031 1 83.88 308 GLY B C 1
ATOM 7637 O O . GLY B 1 308 ? -4.605 20.812 7.652 1 83.88 308 GLY B O 1
ATOM 7638 N N . GLY B 1 309 ? -3.697 19.625 9.203 1 92.44 309 GLY B N 1
ATOM 7639 C CA . GLY B 1 309 ? -3.213 20.672 10.086 1 92.44 309 GLY B CA 1
ATOM 7640 C C . GLY B 1 309 ? -1.82 20.391 10.625 1 92.44 309 GLY B C 1
ATOM 7641 O O . GLY B 1 309 ? -1.55 20.625 11.805 1 92.44 309 GLY B O 1
ATOM 7642 N N . GLN B 1 310 ? -1 19.953 9.773 1 94.94 310 GLN B N 1
ATOM 7643 C CA . GLN B 1 310 ? 0.32 19.484 10.188 1 94.94 310 GLN B CA 1
ATOM 7644 C C . GLN B 1 310 ? 1.161 20.641 10.727 1 94.94 310 GLN B C 1
ATOM 7646 O O . GLN B 1 310 ? 0.933 21.797 10.375 1 94.94 310 GLN B O 1
ATOM 7651 N N . ILE B 1 311 ? 2.07 20.328 11.57 1 97.06 311 ILE B N 1
ATOM 7652 C CA . ILE B 1 311 ? 3.041 21.266 12.125 1 97.06 311 ILE B CA 1
ATOM 7653 C C . ILE B 1 311 ? 4.453 20.844 11.727 1 97.06 311 ILE B C 1
ATOM 7655 O O . ILE B 1 311 ? 4.816 19.672 11.867 1 97.06 311 ILE B O 1
ATOM 7659 N N . THR B 1 312 ? 5.16 21.75 11.227 1 96.94 312 THR B N 1
ATOM 7660 C CA . THR B 1 312 ? 6.531 21.5 10.789 1 96.94 312 THR B CA 1
ATOM 7661 C C . THR B 1 312 ? 7.527 22.109 11.781 1 96.94 312 THR B C 1
ATOM 7663 O O . THR B 1 312 ? 7.332 23.219 12.258 1 96.94 312 THR B O 1
ATOM 7666 N N . ILE B 1 313 ? 8.57 21.359 12.109 1 98.31 313 ILE B N 1
ATOM 7667 C CA . ILE B 1 313 ? 9.602 21.781 13.047 1 98.31 313 ILE B CA 1
ATOM 7668 C C . ILE B 1 313 ? 10.945 21.875 12.336 1 98.31 313 ILE B C 1
ATOM 7670 O O . ILE B 1 313 ? 11.289 21 11.531 1 98.31 313 ILE B O 1
ATOM 7674 N N . GLY B 1 314 ? 11.656 22.906 12.617 1 97.5 314 GLY B N 1
ATOM 7675 C CA . GLY B 1 314 ? 13 23.062 12.086 1 97.5 314 GLY B CA 1
ATOM 7676 C C . GLY B 1 314 ? 13.734 24.266 12.672 1 97.5 314 GLY B C 1
ATOM 7677 O O . GLY B 1 314 ? 13.484 24.656 13.812 1 97.5 314 GLY B O 1
ATOM 7678 N N . GLY B 1 315 ? 14.781 24.688 12.008 1 96.88 315 GLY B N 1
ATOM 7679 C CA . GLY B 1 315 ? 15.555 25.875 12.32 1 96.88 315 GLY B CA 1
ATOM 7680 C C . GLY B 1 315 ? 15.68 26.844 11.156 1 96.88 315 GLY B C 1
ATOM 7681 O O . GLY B 1 315 ? 15.086 26.625 10.094 1 96.88 315 GLY B O 1
ATOM 7682 N N . PRO B 1 316 ? 16.359 27.938 11.438 1 94.81 316 PRO B N 1
ATOM 7683 C CA . PRO B 1 316 ? 16.562 28.891 10.344 1 94.81 316 PRO B CA 1
ATOM 7684 C C . PRO B 1 316 ? 17.297 28.281 9.156 1 94.81 316 PRO B C 1
ATOM 7686 O O . PRO B 1 316 ? 17.203 28.797 8.039 1 94.81 316 PRO B O 1
ATOM 7689 N N . SER B 1 317 ? 18.047 27.266 9.406 1 93.56 317 SER B N 1
ATOM 7690 C CA . SER B 1 317 ? 18.75 26.484 8.406 1 93.56 317 SER B CA 1
ATOM 7691 C C . SER B 1 317 ? 18.828 25.016 8.82 1 93.56 317 SER B C 1
ATOM 7693 O O . SER B 1 317 ? 18.547 24.672 9.969 1 93.56 317 SER B O 1
ATOM 7695 N N . ALA B 1 318 ? 19.25 24.203 7.902 1 93.81 318 ALA B N 1
ATOM 7696 C CA . ALA B 1 318 ? 19.406 22.781 8.227 1 93.81 318 ALA B CA 1
ATOM 7697 C C . ALA B 1 318 ? 20.406 22.578 9.352 1 93.81 318 ALA B C 1
ATOM 7699 O O . ALA B 1 318 ? 20.203 21.75 10.234 1 93.81 318 ALA B O 1
ATOM 7700 N N . ASP B 1 319 ? 21.484 23.359 9.344 1 95.75 319 ASP B N 1
ATOM 7701 C CA . ASP B 1 319 ? 22.547 23.219 10.336 1 95.75 319 ASP B CA 1
ATOM 7702 C C . ASP B 1 319 ? 22.047 23.594 11.727 1 95.75 319 ASP B C 1
ATOM 7704 O O . ASP B 1 319 ? 22.547 23.094 12.734 1 95.75 319 ASP B O 1
ATOM 7708 N N . GLU B 1 320 ? 21.031 24.422 11.695 1 97.12 320 GLU B N 1
ATOM 7709 C CA . GLU B 1 320 ? 20.516 24.922 12.969 1 97.12 320 GLU B CA 1
ATOM 7710 C C . GLU B 1 320 ? 19.234 24.188 13.359 1 97.12 320 GLU B C 1
ATOM 7712 O O . GLU B 1 320 ? 18.562 24.594 14.305 1 97.12 320 GLU B O 1
ATOM 7717 N N . SER B 1 321 ? 18.938 23.188 12.609 1 97.69 321 SER B N 1
ATOM 7718 C CA . SER B 1 321 ? 17.781 22.375 12.977 1 97.69 321 SER B CA 1
ATOM 7719 C C . SER B 1 321 ? 17.969 21.75 14.359 1 97.69 321 SER B C 1
ATOM 7721 O O . SER B 1 321 ? 19.031 21.188 14.648 1 97.69 321 SER B O 1
ATOM 7723 N N . PRO B 1 322 ? 16.938 21.828 15.195 1 98.25 322 PRO B N 1
ATOM 7724 C CA . PRO B 1 322 ? 17.078 21.188 16.5 1 98.25 322 PRO B CA 1
ATOM 7725 C C . PRO B 1 322 ? 17.375 19.688 16.391 1 98.25 322 PRO B C 1
ATOM 7727 O O . PRO B 1 322 ? 18.016 19.125 17.266 1 98.25 322 PRO B O 1
ATOM 7730 N N . PHE B 1 323 ? 17.094 19.062 15.297 1 98.06 323 PHE B N 1
ATOM 7731 C CA . PHE B 1 323 ? 17.297 17.641 15.102 1 98.06 323 PHE B CA 1
ATOM 7732 C C . PHE B 1 323 ? 18.75 17.328 14.789 1 98.06 323 PHE B C 1
ATOM 7734 O O . PHE B 1 323 ? 19.172 16.172 14.883 1 98.06 323 PHE B O 1
ATOM 7741 N N . PHE B 1 324 ? 19.469 18.312 14.398 1 97.31 324 PHE B N 1
ATOM 7742 C CA . PHE B 1 324 ? 20.875 18.094 14.109 1 97.31 324 PHE B CA 1
ATOM 7743 C C . PHE B 1 324 ? 21.75 18.656 15.227 1 97.31 324 PHE B C 1
ATOM 7745 O O . PHE B 1 324 ? 22.828 18.141 15.5 1 97.31 324 PHE B O 1
ATOM 7752 N N . VAL B 1 325 ? 21.25 19.75 15.844 1 97 325 VAL B N 1
ATOM 7753 C CA . VAL B 1 325 ? 21.938 20.297 17 1 97 325 VAL B CA 1
ATOM 7754 C C . VAL B 1 325 ? 21.891 19.297 18.156 1 97 325 VAL B C 1
ATOM 7756 O O . VAL B 1 325 ? 22.875 19.141 18.875 1 97 325 VAL B O 1
ATOM 7759 N N . ALA B 1 326 ? 20.781 18.688 18.297 1 96.81 326 ALA B N 1
ATOM 7760 C CA . ALA B 1 326 ? 20.578 17.609 19.266 1 96.81 326 ALA B CA 1
ATOM 7761 C C . ALA B 1 326 ? 20.125 16.328 18.562 1 96.81 326 ALA B C 1
ATOM 7763 O O . ALA B 1 326 ? 18.938 15.977 18.609 1 96.81 326 ALA B O 1
ATOM 7764 N N . PRO B 1 327 ? 21.016 15.523 18.141 1 93.88 327 PRO B N 1
ATOM 7765 C CA . PRO B 1 327 ? 20.672 14.391 17.266 1 93.88 327 PRO B CA 1
ATOM 7766 C C . PRO B 1 327 ? 19.828 13.344 17.969 1 93.88 327 PRO B C 1
ATOM 7768 O O . PRO B 1 327 ? 19.141 12.555 17.312 1 93.88 327 PRO B O 1
ATOM 7771 N N . ALA B 1 328 ? 19.781 13.289 19.297 1 95.19 328 ALA B N 1
ATOM 7772 C CA . ALA B 1 328 ? 18.969 12.32 20.031 1 95.19 328 ALA B CA 1
ATOM 7773 C C . ALA B 1 328 ? 17.5 12.734 20.047 1 95.19 328 ALA B C 1
ATOM 7775 O O . ALA B 1 328 ? 16.641 11.953 20.469 1 95.19 328 ALA B O 1
ATOM 7776 N N . LEU B 1 329 ? 17.266 13.922 19.562 1 97.81 329 LEU B N 1
ATOM 7777 C CA . LEU B 1 329 ? 15.906 14.461 19.609 1 97.81 329 LEU B CA 1
ATOM 7778 C C . LEU B 1 329 ? 14.945 13.594 18.812 1 97.81 329 LEU B C 1
ATOM 7780 O O . LEU B 1 329 ? 13.859 13.25 19.297 1 97.81 329 LEU B O 1
ATOM 7784 N N . LEU B 1 330 ? 15.32 13.219 17.594 1 97.94 330 LEU B N 1
ATOM 7785 C CA . LEU B 1 330 ? 14.383 12.508 16.734 1 97.94 330 LEU B CA 1
ATOM 7786 C C . LEU B 1 330 ? 14.047 11.141 17.312 1 97.94 330 LEU B C 1
ATOM 7788 O O . LEU B 1 330 ? 12.867 10.789 17.438 1 97.94 330 LEU B O 1
ATOM 7792 N N . PRO B 1 331 ? 15.055 10.289 17.766 1 97.62 331 PRO B N 1
ATOM 7793 C CA . PRO B 1 331 ? 14.695 9.023 18.406 1 97.62 331 PRO B CA 1
ATOM 7794 C C . PRO B 1 331 ? 13.836 9.211 19.641 1 97.62 331 PRO B C 1
ATOM 7796 O O . PRO B 1 331 ? 12.93 8.414 19.906 1 97.62 331 PRO B O 1
ATOM 7799 N N . ARG B 1 332 ? 14.078 10.227 20.391 1 98.19 332 ARG B N 1
ATOM 7800 C CA . ARG B 1 332 ? 13.297 10.5 21.594 1 98.19 332 ARG B CA 1
ATOM 7801 C C . ARG B 1 332 ? 11.875 10.914 21.234 1 98.19 332 ARG B C 1
ATOM 7803 O O . ARG B 1 332 ? 10.922 10.547 21.938 1 98.19 332 ARG B O 1
ATOM 7810 N N . LEU B 1 333 ? 11.75 11.734 20.172 1 98.62 333 LEU B N 1
ATOM 7811 C CA . LEU B 1 333 ? 10.422 12.148 19.719 1 98.62 333 LEU B CA 1
ATOM 7812 C C . LEU B 1 333 ? 9.602 10.938 19.266 1 98.62 333 LEU B C 1
ATOM 7814 O O . LEU B 1 333 ? 8.43 10.812 19.641 1 98.62 333 LEU B O 1
ATOM 7818 N N . VAL B 1 334 ? 10.234 10.062 18.484 1 98.19 334 VAL B N 1
ATOM 7819 C CA . VAL B 1 334 ? 9.57 8.836 18.031 1 98.19 334 VAL B CA 1
ATOM 7820 C C . VAL B 1 334 ? 9.133 8.016 19.234 1 98.19 334 VAL B C 1
ATOM 7822 O O . VAL B 1 334 ? 8 7.531 19.297 1 98.19 334 VAL B O 1
ATOM 7825 N N . THR B 1 335 ? 9.969 7.914 20.234 1 98.38 335 THR B N 1
ATOM 7826 C CA . THR B 1 335 ? 9.703 7.129 21.422 1 98.38 335 THR B CA 1
ATOM 7827 C C . THR B 1 335 ? 8.578 7.754 22.25 1 98.38 335 THR B C 1
ATOM 7829 O O . THR B 1 335 ? 7.688 7.051 22.734 1 98.38 335 THR B O 1
ATOM 7832 N N . LEU B 1 336 ? 8.602 9.055 22.406 1 98.5 336 LEU B N 1
ATOM 7833 C CA . LEU B 1 336 ? 7.566 9.734 23.172 1 98.5 336 LEU B CA 1
ATOM 7834 C C . LEU B 1 336 ? 6.199 9.57 22.516 1 98.5 336 LEU B C 1
ATOM 7836 O O . LEU B 1 336 ? 5.211 9.289 23.203 1 98.5 336 LEU B O 1
ATOM 7840 N N . CYS B 1 337 ? 6.129 9.828 21.219 1 97.88 337 CYS B N 1
ATOM 7841 C CA . CYS B 1 337 ? 4.871 9.68 20.484 1 97.88 337 CYS B CA 1
ATOM 7842 C C . CYS B 1 337 ? 4.336 8.258 20.609 1 97.88 337 CYS B C 1
ATOM 7844 O O . CYS B 1 337 ? 3.131 8.055 20.766 1 97.88 337 CYS B O 1
ATOM 7846 N N . ALA B 1 338 ? 5.25 7.301 20.531 1 97.38 338 ALA B N 1
ATOM 7847 C CA . ALA B 1 338 ? 4.832 5.906 20.688 1 97.38 338 ALA B CA 1
ATOM 7848 C C . ALA B 1 338 ? 4.281 5.652 22.078 1 97.38 338 ALA B C 1
ATOM 7850 O O . ALA B 1 338 ? 3.307 4.918 22.25 1 97.38 338 ALA B O 1
ATOM 7851 N N . ALA B 1 339 ? 4.887 6.223 23.047 1 98.12 339 ALA B N 1
ATOM 7852 C CA . ALA B 1 339 ? 4.543 5.977 24.453 1 98.12 339 ALA B CA 1
ATOM 7853 C C . ALA B 1 339 ? 3.264 6.719 24.844 1 98.12 339 ALA B C 1
ATOM 7855 O O . ALA B 1 339 ? 2.578 6.332 25.781 1 98.12 339 ALA B O 1
ATOM 7856 N N . HIS B 1 340 ? 2.926 7.777 24.141 1 98.25 340 HIS B N 1
ATOM 7857 C CA . HIS B 1 340 ? 1.773 8.602 24.484 1 98.25 340 HIS B CA 1
ATOM 7858 C C . HIS B 1 340 ? 0.824 8.742 23.312 1 98.25 340 HIS B C 1
ATOM 7860 O O . HIS B 1 340 ? 0.85 9.75 22.594 1 98.25 340 HIS B O 1
ATOM 7866 N N . PRO B 1 341 ? -0.163 7.867 23.188 1 98 341 PRO B N 1
ATOM 7867 C CA . PRO B 1 341 ? -1.08 7.844 22.047 1 98 341 PRO B CA 1
ATOM 7868 C C . PRO B 1 341 ? -1.896 9.133 21.922 1 98 341 PRO B C 1
ATOM 7870 O O . PRO B 1 341 ? -2.422 9.43 20.844 1 98 341 PRO B O 1
ATOM 7873 N N . SER B 1 342 ? -2.018 9.93 22.969 1 98 342 SER B N 1
ATOM 7874 C CA . SER B 1 342 ? -2.75 11.188 22.875 1 98 342 SER B CA 1
ATOM 7875 C C . SER B 1 342 ? -2.125 12.125 21.859 1 98 342 SER B C 1
ATOM 7877 O O . SER B 1 342 ? -2.832 12.875 21.188 1 98 342 SER B O 1
ATOM 7879 N N . LEU B 1 343 ? -0.838 12.07 21.688 1 97.81 343 LEU B N 1
ATOM 7880 C CA . LEU B 1 343 ? -0.123 12.953 20.766 1 97.81 343 LEU B CA 1
ATOM 7881 C C . LEU B 1 343 ? -0.439 12.609 19.312 1 97.81 343 LEU B C 1
ATOM 7883 O O . LEU B 1 343 ? -0.28 13.445 18.422 1 97.81 343 LEU B O 1
ATOM 7887 N N . SER B 1 344 ? -0.898 11.367 19.062 1 96.12 344 SER B N 1
ATOM 7888 C CA . SER B 1 344 ? -1.208 10.891 17.719 1 96.12 344 SER B CA 1
ATOM 7889 C C . SER B 1 344 ? -2.709 10.922 17.453 1 96.12 344 SER B C 1
ATOM 7891 O O . SER B 1 344 ? -3.139 11.109 16.312 1 96.12 344 SER B O 1
ATOM 7893 N N . TYR B 1 345 ? -3.486 10.688 18.516 1 96.88 345 TYR B N 1
ATOM 7894 C CA . TYR B 1 345 ? -4.883 10.328 18.312 1 96.88 345 TYR B CA 1
ATOM 7895 C C . TYR B 1 345 ? -5.809 11.453 18.766 1 96.88 345 TYR B C 1
ATOM 7897 O O . TYR B 1 345 ? -6.832 11.719 18.125 1 96.88 345 TYR B O 1
ATOM 7905 N N . LEU B 1 346 ? -5.473 12.117 19.797 1 96.25 346 LEU B N 1
ATOM 7906 C CA . LEU B 1 346 ? -6.402 13.055 20.422 1 96.25 346 LEU B CA 1
ATOM 7907 C C . LEU B 1 346 ? -6.676 14.234 19.484 1 96.25 346 LEU B C 1
ATOM 7909 O O . LEU B 1 346 ? -7.793 14.758 19.453 1 96.25 346 LEU B O 1
ATOM 7913 N N . PHE B 1 347 ? -5.691 14.656 18.766 1 94.81 347 PHE B N 1
ATOM 7914 C CA . PHE B 1 347 ? -5.805 15.852 17.938 1 94.81 347 PHE B CA 1
ATOM 7915 C C . PHE B 1 347 ? -5.977 15.469 16.469 1 94.81 347 PHE B C 1
ATOM 7917 O O . PHE B 1 347 ? -5.926 16.328 15.594 1 94.81 347 PHE B O 1
ATOM 7924 N N . ALA B 1 348 ? -6.133 14.203 16.203 1 92.94 348 ALA B N 1
ATOM 7925 C CA . ALA B 1 348 ? -6.309 13.703 14.844 1 92.94 348 ALA B CA 1
ATOM 7926 C C . ALA B 1 348 ? -7.766 13.805 14.406 1 92.94 348 ALA B C 1
ATOM 7928 O O . ALA B 1 348 ? -8.625 14.219 15.18 1 92.94 348 ALA B O 1
ATOM 7929 N N . VAL B 1 349 ? -7.977 13.477 13.164 1 91.56 349 VAL B N 1
ATOM 7930 C CA . VAL B 1 349 ? -9.336 13.336 12.664 1 91.56 349 VAL B CA 1
ATOM 7931 C C . VAL B 1 349 ? -10 12.109 13.281 1 91.56 349 VAL B C 1
ATOM 7933 O O . VAL B 1 349 ? -9.32 11.273 13.891 1 91.56 349 VAL B O 1
ATOM 7936 N N . ASP B 1 350 ? -11.25 11.969 13.117 1 91.56 350 ASP B N 1
ATOM 7937 C CA . ASP B 1 350 ? -12.023 10.945 13.812 1 91.56 350 ASP B CA 1
ATOM 7938 C C . ASP B 1 350 ? -11.672 9.547 13.305 1 91.56 350 ASP B C 1
ATOM 7940 O O . ASP B 1 350 ? -11.836 8.562 14.031 1 91.56 350 ASP B O 1
ATOM 7944 N N . ASN B 1 351 ? -11.289 9.484 12.125 1 92.19 351 ASN B N 1
ATOM 7945 C CA . ASN B 1 351 ? -10.906 8.195 11.562 1 92.19 351 ASN B CA 1
ATOM 7946 C C . ASN B 1 351 ? -9.383 8.047 11.5 1 92.19 351 ASN B C 1
ATOM 7948 O O . ASN B 1 351 ? -8.719 8.789 10.773 1 92.19 351 ASN B O 1
ATOM 7952 N N . VAL B 1 352 ? -8.844 7.117 12.25 1 94.5 352 VAL B N 1
ATOM 7953 C CA . VAL B 1 352 ? -7.41 6.855 12.336 1 94.5 352 VAL B CA 1
ATOM 7954 C C . VAL B 1 352 ? -7.113 5.426 11.898 1 94.5 352 VAL B C 1
ATOM 7956 O O . VAL B 1 352 ? -7.961 4.773 11.273 1 94.5 352 VAL B O 1
ATOM 7959 N N . GLY B 1 353 ? -5.887 4.938 12.125 1 93.75 353 GLY B N 1
ATOM 7960 C CA . GLY B 1 353 ? -5.543 3.576 11.75 1 93.75 353 GLY B CA 1
ATOM 7961 C C . GLY B 1 353 ? -4.484 3.506 10.664 1 93.75 353 GLY B C 1
ATOM 7962 O O . GLY B 1 353 ? -4.031 4.535 10.164 1 93.75 353 GLY B O 1
ATOM 7963 N N . PRO B 1 354 ? -4.172 2.311 10.266 1 91.94 354 PRO B N 1
ATOM 7964 C CA . PRO B 1 354 ? -3.027 2.07 9.383 1 91.94 354 PRO B CA 1
ATOM 7965 C C . PRO B 1 354 ? -3.221 2.664 7.988 1 91.94 354 PRO B C 1
ATOM 7967 O O . PRO B 1 354 ? -2.242 2.93 7.285 1 91.94 354 PRO B O 1
ATOM 7970 N N . TRP B 1 355 ? -4.43 2.846 7.547 1 89.62 355 TRP B N 1
ATOM 7971 C CA . TRP B 1 355 ? -4.684 3.34 6.199 1 89.62 355 TRP B CA 1
ATOM 7972 C C . TRP B 1 355 ? -5.211 4.77 6.23 1 89.62 355 TRP B C 1
ATOM 7974 O O . TRP B 1 355 ? -5.672 5.293 5.215 1 89.62 355 TRP B O 1
ATOM 7984 N N . SER B 1 356 ? -5.133 5.387 7.383 1 90.94 356 SER B N 1
ATOM 7985 C CA . SER B 1 356 ? -5.555 6.773 7.543 1 90.94 356 SER B CA 1
ATOM 7986 C C . SER B 1 356 ? -4.539 7.73 6.93 1 90.94 356 SER B C 1
ATOM 7988 O O . SER B 1 356 ? -3.596 7.301 6.262 1 90.94 356 SER B O 1
ATOM 7990 N N . GLN B 1 357 ? -4.734 9 7.133 1 87.56 357 GLN B N 1
ATOM 7991 C CA . GLN B 1 357 ? -3.893 10.039 6.547 1 87.56 357 GLN B CA 1
ATOM 7992 C C . GLN B 1 357 ? -2.555 10.133 7.277 1 87.56 357 GLN B C 1
ATOM 7994 O O . GLN B 1 357 ? -1.574 10.633 6.719 1 87.56 357 GLN B O 1
ATOM 7999 N N . SER B 1 358 ? -2.516 9.727 8.484 1 93.56 358 SER B N 1
ATOM 8000 C CA . SER B 1 358 ? -1.289 9.883 9.258 1 93.56 358 SER B CA 1
ATOM 8001 C C . SER B 1 358 ? -1.145 8.773 10.297 1 93.56 358 SER B C 1
ATOM 8003 O O . SER B 1 358 ? -1.086 9.039 11.5 1 93.56 358 SER B O 1
ATOM 8005 N N . PRO B 1 359 ? -0.968 7.535 9.844 1 94.81 359 PRO B N 1
ATOM 8006 C CA . PRO B 1 359 ? -0.863 6.43 10.797 1 94.81 359 PRO B CA 1
ATOM 8007 C C . PRO B 1 359 ? 0.399 6.504 11.648 1 94.81 359 PRO B C 1
ATOM 8009 O O . PRO B 1 359 ? 1.415 7.051 11.211 1 94.81 359 PRO B O 1
ATOM 8012 N N . ARG B 1 360 ? 0.32 5.945 12.82 1 96.25 360 ARG B N 1
ATOM 8013 C CA . ARG B 1 360 ? 1.479 5.719 13.672 1 96.25 360 ARG B CA 1
ATOM 8014 C C . ARG B 1 360 ? 2.404 4.668 13.07 1 96.25 360 ARG B C 1
ATOM 8016 O O . ARG B 1 360 ? 1.963 3.809 12.305 1 96.25 360 ARG B O 1
ATOM 8023 N N . ALA B 1 361 ? 3.619 4.73 13.531 1 93.81 361 ALA B N 1
ATOM 8024 C CA . ALA B 1 361 ? 4.586 3.748 13.055 1 93.81 361 ALA B CA 1
ATOM 8025 C C . ALA B 1 361 ? 4.281 2.359 13.609 1 93.81 361 ALA B C 1
ATOM 8027 O O . ALA B 1 361 ? 4.617 1.348 12.992 1 93.81 361 ALA B O 1
ATOM 8028 N N . ASP B 1 362 ? 3.625 2.258 14.781 1 94.56 362 ASP B N 1
ATOM 8029 C CA . ASP B 1 362 ? 3.428 0.977 15.453 1 94.56 362 ASP B CA 1
ATOM 8030 C C . ASP B 1 362 ? 2.029 0.428 15.188 1 94.56 362 ASP B C 1
ATOM 8032 O O . ASP B 1 362 ? 1.599 -0.53 15.836 1 94.56 362 ASP B O 1
ATOM 8036 N N . GLU B 1 363 ? 1.263 0.963 14.281 1 92.88 363 GLU B N 1
ATOM 8037 C CA . GLU B 1 363 ? -0.086 0.445 14.078 1 92.88 363 GLU B CA 1
ATOM 8038 C C . GLU B 1 363 ? -0.214 -0.237 12.719 1 92.88 363 GLU B C 1
ATOM 8040 O O . GLU B 1 363 ? -1.301 -0.675 12.336 1 92.88 363 GLU B O 1
ATOM 8045 N N . GLY B 1 364 ? 0.879 -0.312 12.008 1 90.81 364 GLY B N 1
ATOM 8046 C CA . GLY B 1 364 ? 0.882 -0.992 10.719 1 90.81 364 GLY B CA 1
ATOM 8047 C C . GLY B 1 364 ? 1.255 -2.459 10.82 1 90.81 364 GLY B C 1
ATOM 8048 O O . GLY B 1 364 ? 0.644 -3.209 11.586 1 90.81 364 GLY B O 1
ATOM 8049 N N . VAL B 1 365 ? 2.266 -2.848 10.102 1 91.44 365 VAL B N 1
ATOM 8050 C CA . VAL B 1 365 ? 2.729 -4.23 10.031 1 91.44 365 VAL B CA 1
ATOM 8051 C C . VAL B 1 365 ? 3.691 -4.512 11.18 1 91.44 365 VAL B C 1
ATOM 8053 O O . VAL B 1 365 ? 4.637 -3.752 11.406 1 91.44 365 VAL B O 1
ATOM 8056 N N . ARG B 1 366 ? 3.512 -5.613 11.859 1 90.56 366 ARG B N 1
ATOM 8057 C CA . ARG B 1 366 ? 4.289 -5.973 13.039 1 90.56 366 ARG B CA 1
ATOM 8058 C C . ARG B 1 366 ? 5.766 -6.129 12.695 1 90.56 366 ARG B C 1
ATOM 8060 O O . ARG B 1 366 ? 6.637 -5.746 13.484 1 90.56 366 ARG B O 1
ATOM 8067 N N . ALA B 1 367 ? 6.031 -6.648 11.578 1 89.56 367 ALA B N 1
ATOM 8068 C CA . ALA B 1 367 ? 7.418 -6.855 11.172 1 89.56 367 ALA B CA 1
ATOM 8069 C C . ALA B 1 367 ? 8.156 -5.523 11.055 1 89.56 367 ALA B C 1
ATOM 8071 O O . ALA B 1 367 ? 9.32 -5.418 11.445 1 89.56 367 ALA B O 1
ATOM 8072 N N . SER B 1 368 ? 7.484 -4.555 10.469 1 91.56 368 SER B N 1
ATOM 8073 C CA . SER B 1 368 ? 8.078 -3.227 10.352 1 91.56 368 SER B CA 1
ATOM 8074 C C . SER B 1 368 ? 8.312 -2.604 11.727 1 91.56 368 SER B C 1
ATOM 8076 O O . SER B 1 368 ? 9.352 -1.983 11.961 1 91.56 368 SER B O 1
ATOM 8078 N N . PHE B 1 369 ? 7.398 -2.828 12.641 1 94.44 369 PHE B N 1
ATOM 8079 C CA . PHE B 1 369 ? 7.539 -2.332 14.008 1 94.44 369 PHE B CA 1
ATOM 8080 C C . PHE B 1 369 ? 8.719 -3 14.703 1 94.44 369 PHE B C 1
ATOM 8082 O O . PHE B 1 369 ? 9.461 -2.346 15.438 1 94.44 369 PHE B O 1
ATOM 8089 N N . GLY B 1 370 ? 8.875 -4.25 14.484 1 93.25 370 GLY B N 1
ATOM 8090 C CA . GLY B 1 370 ? 10.023 -4.945 15.055 1 93.25 370 GLY B CA 1
ATOM 8091 C C . GLY B 1 370 ? 11.352 -4.363 14.602 1 93.25 370 GLY B C 1
ATOM 8092 O O . GLY B 1 370 ? 12.281 -4.238 15.406 1 93.25 370 GLY B O 1
ATOM 8093 N N . GLU B 1 371 ? 11.43 -4.043 13.344 1 94.56 371 GLU B N 1
ATOM 8094 C CA . GLU B 1 371 ? 12.641 -3.424 12.82 1 94.56 371 GLU B CA 1
ATOM 8095 C C . GLU B 1 371 ? 12.867 -2.041 13.43 1 94.56 371 GLU B C 1
ATOM 8097 O O . GLU B 1 371 ? 14.008 -1.633 13.656 1 94.56 371 GLU B O 1
ATOM 8102 N N . LEU B 1 372 ? 11.797 -1.317 13.625 1 96.12 372 LEU B N 1
ATOM 8103 C CA . LEU B 1 372 ? 11.906 -0.019 14.281 1 96.12 372 LEU B CA 1
ATOM 8104 C C . LEU B 1 372 ? 12.414 -0.172 15.711 1 96.12 372 LEU B C 1
ATOM 8106 O O . LEU B 1 372 ? 13.266 0.602 16.156 1 96.12 372 LEU B O 1
ATOM 8110 N N . VAL B 1 373 ? 11.836 -1.14 16.422 1 96 373 VAL B N 1
ATOM 8111 C CA . VAL B 1 373 ? 12.289 -1.421 17.781 1 96 373 VAL B CA 1
ATOM 8112 C C . VAL B 1 373 ? 13.789 -1.712 17.766 1 96 373 VAL B C 1
ATOM 8114 O O . VAL B 1 373 ? 14.539 -1.176 18.594 1 96 373 VAL B O 1
ATOM 8117 N N . PHE B 1 374 ? 14.227 -2.496 16.828 1 94.69 374 PHE B N 1
ATOM 8118 C CA . PHE B 1 374 ? 15.641 -2.814 16.688 1 94.69 374 PHE B CA 1
ATOM 8119 C C . PHE B 1 374 ? 16.469 -1.546 16.469 1 94.69 374 PHE B C 1
ATOM 8121 O O . PHE B 1 374 ? 17.516 -1.368 17.109 1 94.69 374 PHE B O 1
ATOM 8128 N N . ALA B 1 375 ? 16.016 -0.66 15.609 1 95.06 375 ALA B N 1
ATOM 8129 C CA . ALA B 1 375 ? 16.719 0.596 15.336 1 95.06 375 ALA B CA 1
ATOM 8130 C C . ALA B 1 375 ? 16.859 1.434 16.594 1 95.06 375 ALA B C 1
ATOM 8132 O O . ALA B 1 375 ? 17.938 1.932 16.906 1 95.06 375 ALA B O 1
ATOM 8133 N N . ILE B 1 376 ? 15.781 1.59 17.328 1 96.5 376 ILE B N 1
ATOM 8134 C CA . ILE B 1 376 ? 15.758 2.406 18.547 1 96.5 376 ILE B CA 1
ATOM 8135 C C . ILE B 1 376 ? 16.672 1.793 19.594 1 96.5 376 ILE B C 1
ATOM 8137 O O . ILE B 1 376 ? 17.406 2.51 20.281 1 96.5 376 ILE B O 1
ATOM 8141 N N . GLU B 1 377 ? 16.672 0.482 19.688 1 93.81 377 GLU B N 1
ATOM 8142 C CA . GLU B 1 377 ? 17.547 -0.202 20.641 1 93.81 377 GLU B CA 1
ATOM 8143 C C . GLU B 1 377 ? 19.016 0.022 20.312 1 93.81 377 GLU B C 1
ATOM 8145 O O . GLU B 1 377 ? 19.844 0.194 21.203 1 93.81 377 GLU B O 1
ATOM 8150 N N . ARG B 1 378 ? 19.312 -0.003 19.094 1 92.56 378 ARG B N 1
ATOM 8151 C CA . ARG B 1 378 ? 20.703 0.229 18.656 1 92.56 378 ARG B CA 1
ATOM 8152 C C . ARG B 1 378 ? 21.141 1.646 19 1 92.56 378 ARG B C 1
ATOM 8154 O O . ARG B 1 378 ? 22.281 1.857 19.438 1 92.56 378 ARG B O 1
ATOM 8161 N N . ILE B 1 379 ? 20.297 2.549 18.781 1 93.75 379 ILE B N 1
ATOM 8162 C CA . ILE B 1 379 ? 20.609 3.936 19.125 1 93.75 379 ILE B CA 1
ATOM 8163 C C . ILE B 1 379 ? 20.812 4.066 20.625 1 93.75 379 ILE B C 1
ATOM 8165 O O . ILE B 1 379 ? 21.75 4.715 21.078 1 93.75 379 ILE B O 1
ATOM 8169 N N . ALA B 1 380 ? 19.953 3.438 21.375 1 93 380 ALA B N 1
ATOM 8170 C CA . ALA B 1 380 ? 20.016 3.488 22.844 1 93 380 ALA B CA 1
ATOM 8171 C C . ALA B 1 380 ? 21.344 2.961 23.344 1 93 380 ALA B C 1
ATOM 8173 O O . ALA B 1 380 ? 21.891 3.465 24.344 1 93 380 ALA B O 1
ATOM 8174 N N . ARG B 1 381 ? 21.891 2.016 22.625 1 90.38 381 ARG B N 1
ATOM 8175 C CA . ARG B 1 381 ? 23.141 1.386 23.031 1 90.38 381 ARG B CA 1
ATOM 8176 C C . ARG B 1 381 ? 24.344 2.186 22.531 1 90.38 381 ARG B C 1
ATOM 8178 O O . ARG B 1 381 ? 25.484 1.855 22.844 1 90.38 381 ARG B O 1
ATOM 8185 N N . GLY B 1 382 ? 24.172 3.246 21.781 1 86.12 382 GLY B N 1
ATOM 8186 C CA . GLY B 1 382 ? 25.25 4.074 21.266 1 86.12 382 GLY B CA 1
ATOM 8187 C C . GLY B 1 382 ? 25.984 3.438 20.094 1 86.12 382 GLY B C 1
ATOM 8188 O O . GLY B 1 382 ? 27.156 3.727 19.875 1 86.12 382 GLY B O 1
ATOM 8189 N N . ALA B 1 383 ? 25.312 2.562 19.469 1 72.94 383 ALA B N 1
ATOM 8190 C CA . ALA B 1 383 ? 25.953 1.798 18.406 1 72.94 383 ALA B CA 1
ATOM 8191 C C . ALA B 1 383 ? 26.141 2.65 17.156 1 72.94 383 ALA B C 1
ATOM 8193 O O . ALA B 1 383 ? 26.891 2.281 16.25 1 72.94 383 ALA B O 1
ATOM 8194 N N . HIS B 1 384 ? 25.438 3.725 17.078 1 71.19 384 HIS B N 1
ATOM 8195 C CA . HIS B 1 384 ? 25.453 4.551 15.875 1 71.19 384 HIS B CA 1
ATOM 8196 C C . HIS B 1 384 ? 25.906 5.977 16.203 1 71.19 384 HIS B C 1
ATOM 8198 O O . HIS B 1 384 ? 25.531 6.523 17.234 1 71.19 384 HIS B O 1
ATOM 8204 N N . ALA B 1 385 ? 26.969 6.387 15.414 1 80.06 385 ALA B N 1
ATOM 8205 C CA . ALA B 1 385 ? 27.047 7.844 15.375 1 80.06 385 ALA B CA 1
ATOM 8206 C C . ALA B 1 385 ? 25.812 8.438 14.695 1 80.06 385 ALA B C 1
ATOM 8208 O O . ALA B 1 385 ? 25.359 7.922 13.672 1 80.06 385 ALA B O 1
ATOM 8209 N N . LEU B 1 386 ? 25.141 9.336 15.391 1 88.06 386 LEU B N 1
ATOM 8210 C CA . LEU B 1 386 ? 23.891 9.875 14.859 1 88.06 386 LEU B CA 1
ATOM 8211 C C . LEU B 1 386 ? 24.156 11.094 13.977 1 88.06 386 LEU B C 1
ATOM 8213 O O . LEU B 1 386 ? 23.578 12.164 14.203 1 88.06 386 LEU B O 1
ATOM 8217 N N . ASP B 1 387 ? 25.109 10.867 13 1 93.31 387 ASP B N 1
ATOM 8218 C CA . ASP B 1 387 ? 25.203 11.914 11.992 1 93.31 387 ASP B CA 1
ATOM 8219 C C . ASP B 1 387 ? 23.938 12 11.156 1 93.31 387 ASP B C 1
ATOM 8221 O O . ASP B 1 387 ? 23.016 11.203 11.344 1 93.31 387 ASP B O 1
ATOM 8225 N N . ARG B 1 388 ? 23.828 12.992 10.289 1 95.19 388 ARG B N 1
ATOM 8226 C CA . ARG B 1 388 ? 22.594 13.305 9.57 1 95.19 388 ARG B CA 1
ATOM 8227 C C . ARG B 1 388 ? 22.172 12.133 8.695 1 95.19 388 ARG B C 1
ATOM 8229 O O . ARG B 1 388 ? 21 11.734 8.719 1 95.19 388 ARG B O 1
ATOM 8236 N N . ASP B 1 389 ? 23.125 11.508 7.992 1 92.31 389 ASP B N 1
ATOM 8237 C CA . ASP B 1 389 ? 22.828 10.398 7.094 1 92.31 389 ASP B CA 1
ATOM 8238 C C . ASP B 1 389 ? 22.375 9.164 7.875 1 92.31 389 ASP B C 1
ATOM 8240 O O . ASP B 1 389 ? 21.438 8.477 7.473 1 92.31 389 ASP B O 1
ATOM 8244 N N . THR B 1 390 ? 23.047 8.875 8.922 1 92.56 390 THR B N 1
ATOM 8245 C CA . THR B 1 390 ? 22.719 7.707 9.734 1 92.56 390 THR B CA 1
ATOM 8246 C C . THR B 1 390 ? 21.359 7.871 10.398 1 92.56 390 THR B C 1
ATOM 8248 O O . THR B 1 390 ? 20.578 6.914 10.477 1 92.56 390 THR B O 1
ATOM 8251 N N . LEU B 1 391 ? 21.109 9.062 10.883 1 94.06 391 LEU B N 1
ATOM 8252 C CA . LEU B 1 391 ? 19.812 9.352 11.5 1 94.06 391 LEU B CA 1
ATOM 8253 C C . LEU B 1 391 ? 18.672 9.125 10.516 1 94.06 391 LEU B C 1
ATOM 8255 O O . LEU B 1 391 ? 17.719 8.406 10.82 1 94.06 391 LEU B O 1
ATOM 8259 N N . GLN B 1 392 ? 18.797 9.695 9.32 1 93.69 392 GLN B N 1
ATOM 8260 C CA . GLN B 1 392 ? 17.812 9.539 8.266 1 93.69 392 GLN B CA 1
ATOM 8261 C C . GLN B 1 392 ? 17.656 8.078 7.863 1 93.69 392 GLN B C 1
ATOM 8263 O O . GLN B 1 392 ? 16.531 7.574 7.738 1 93.69 392 GLN B O 1
ATOM 8268 N N . GLY B 1 393 ? 18.766 7.438 7.672 1 91.56 393 GLY B N 1
ATOM 8269 C CA . GLY B 1 393 ? 18.766 6.07 7.188 1 91.56 393 GLY B CA 1
ATOM 8270 C C . GLY B 1 393 ? 18.281 5.07 8.219 1 91.56 393 GLY B C 1
ATOM 8271 O O . GLY B 1 393 ? 17.734 4.023 7.875 1 91.56 393 GLY B O 1
ATOM 8272 N N . THR B 1 394 ? 18.422 5.352 9.508 1 93.62 394 THR B N 1
ATOM 8273 C CA . THR B 1 394 ? 18.094 4.418 10.578 1 93.62 394 THR B CA 1
ATOM 8274 C C . THR B 1 394 ? 16.609 4.5 10.922 1 93.62 394 THR B C 1
ATOM 8276 O O . THR B 1 394 ? 15.977 3.488 11.234 1 93.62 394 THR B O 1
ATOM 8279 N N . LEU B 1 395 ? 16.031 5.691 10.805 1 95.25 395 LEU B N 1
ATOM 8280 C CA . LEU B 1 395 ? 14.656 5.844 11.273 1 95.25 395 LEU B CA 1
ATOM 8281 C C . LEU B 1 395 ? 13.711 6.086 10.102 1 95.25 395 LEU B C 1
ATOM 8283 O O . LEU B 1 395 ? 12.531 5.719 10.156 1 95.25 395 LEU B O 1
ATOM 8287 N N . GLY B 1 396 ? 14.172 6.66 9.008 1 93.31 396 GLY B N 1
ATOM 8288 C CA . GLY B 1 396 ? 13.375 7.094 7.875 1 93.31 396 GLY B CA 1
ATOM 8289 C C . GLY B 1 396 ? 12.523 5.98 7.289 1 93.31 396 GLY B C 1
ATOM 8290 O O . GLY B 1 396 ? 11.336 6.176 7.023 1 93.31 396 GLY B O 1
ATOM 8291 N N . PRO B 1 397 ? 13.062 4.789 7.172 1 92.12 397 PRO B N 1
ATOM 8292 C CA . PRO B 1 397 ? 12.328 3.709 6.504 1 92.12 397 PRO B CA 1
ATOM 8293 C C . PRO B 1 397 ? 11.086 3.273 7.277 1 92.12 397 PRO B C 1
ATOM 8295 O O . PRO B 1 397 ? 10.219 2.6 6.723 1 92.12 397 PRO B O 1
ATOM 8298 N N . PHE B 1 398 ? 11.016 3.662 8.547 1 94.56 398 PHE B N 1
ATOM 8299 C CA . PHE B 1 398 ? 9.93 3.15 9.383 1 94.56 398 PHE B CA 1
ATOM 8300 C C . PHE B 1 398 ? 8.883 4.23 9.633 1 94.56 398 PHE B C 1
ATOM 8302 O O . PHE B 1 398 ? 7.812 3.953 10.18 1 94.56 398 PHE B O 1
ATOM 8309 N N . LEU B 1 399 ? 9.188 5.426 9.289 1 95.31 399 LEU B N 1
ATOM 8310 C CA . LEU B 1 399 ? 8.266 6.543 9.453 1 95.31 399 LEU B CA 1
ATOM 8311 C C . LEU B 1 399 ? 7.492 6.801 8.156 1 95.31 399 LEU B C 1
ATOM 8313 O O . LEU B 1 399 ? 7.598 7.883 7.574 1 95.31 399 LEU B O 1
ATOM 8317 N N . ARG B 1 400 ? 6.719 5.758 7.836 1 91.5 400 ARG B N 1
ATOM 8318 C CA . ARG B 1 400 ? 5.906 5.684 6.625 1 91.5 400 ARG B CA 1
ATOM 8319 C C . ARG B 1 400 ? 4.633 4.887 6.867 1 91.5 400 ARG B C 1
ATOM 8321 O O . ARG B 1 400 ? 4.508 4.199 7.883 1 91.5 400 ARG B O 1
ATOM 8328 N N . ASP B 1 401 ? 3.697 5.016 5.973 1 89.69 401 ASP B N 1
ATOM 8329 C CA . ASP B 1 401 ? 2.504 4.188 6.102 1 89.69 401 ASP B CA 1
ATOM 8330 C C . ASP B 1 401 ? 2.762 2.773 5.586 1 89.69 401 ASP B C 1
ATOM 8332 O O . ASP B 1 401 ? 3.883 2.443 5.191 1 89.69 401 ASP B O 1
ATOM 8336 N N . VAL B 1 402 ? 1.798 1.922 5.562 1 88.56 402 VAL B N 1
ATOM 8337 C CA . VAL B 1 402 ? 1.944 0.495 5.293 1 88.56 402 VAL B CA 1
ATOM 8338 C C . VAL B 1 402 ? 2.342 0.284 3.834 1 88.56 402 VAL B C 1
ATOM 8340 O O . VAL B 1 402 ? 2.854 -0.778 3.471 1 88.56 402 VAL B O 1
ATOM 8343 N N . THR B 1 403 ? 2.139 1.215 2.979 1 83.81 403 THR B N 1
ATOM 8344 C CA . THR B 1 403 ? 2.498 1.092 1.571 1 83.81 403 THR B CA 1
ATOM 8345 C C . THR B 1 403 ? 3.896 1.651 1.319 1 83.81 403 THR B C 1
ATOM 8347 O O . THR B 1 403 ? 4.414 1.563 0.204 1 83.81 403 THR B O 1
ATOM 8350 N N . GLY B 1 404 ? 4.469 2.307 2.344 1 85.06 404 GLY B N 1
ATOM 8351 C CA . GLY B 1 404 ? 5.801 2.877 2.217 1 85.06 404 GLY B CA 1
ATOM 8352 C C . GLY B 1 404 ? 5.789 4.363 1.916 1 85.06 404 GLY B C 1
ATOM 8353 O O . GLY B 1 404 ? 6.82 4.941 1.57 1 85.06 404 GLY B O 1
ATOM 8354 N N . ASN B 1 405 ? 4.695 5.066 2.057 1 84.12 405 ASN B N 1
ATOM 8355 C CA . ASN B 1 405 ? 4.562 6.492 1.776 1 84.12 405 ASN B CA 1
ATOM 8356 C C . ASN B 1 405 ? 4.918 7.34 2.994 1 84.12 405 ASN B C 1
ATOM 8358 O O . ASN B 1 405 ? 4.18 7.363 3.977 1 84.12 405 ASN B O 1
ATOM 8362 N N . ALA B 1 406 ? 5.918 8.086 2.916 1 85.62 406 ALA B N 1
ATOM 8363 C CA . ALA B 1 406 ? 6.367 8.906 4.039 1 85.62 406 ALA B CA 1
ATOM 8364 C C . ALA B 1 406 ? 5.434 10.094 4.254 1 85.62 406 ALA B C 1
ATOM 8366 O O . ALA B 1 406 ? 5.352 10.633 5.363 1 85.62 406 ALA B O 1
ATOM 8367 N N . HIS B 1 407 ? 4.73 10.547 3.193 1 83.69 407 HIS B N 1
ATOM 8368 C CA . HIS B 1 407 ? 3.84 11.695 3.295 1 83.69 407 HIS B CA 1
ATOM 8369 C C . HIS B 1 407 ? 2.547 11.328 4.016 1 83.69 407 HIS B C 1
ATOM 8371 O O . HIS B 1 407 ? 1.687 12.188 4.23 1 83.69 407 HIS B O 1
ATOM 8377 N N . ARG B 1 408 ? 2.469 10.102 4.367 1 87.06 408 ARG B N 1
ATOM 8378 C CA . ARG B 1 408 ? 1.301 9.656 5.117 1 87.06 408 ARG B CA 1
ATOM 8379 C C . ARG B 1 408 ? 1.706 9.094 6.477 1 87.06 408 ARG B C 1
ATOM 8381 O O . ARG B 1 408 ? 1.045 8.195 7.004 1 87.06 408 ARG B O 1
ATOM 8388 N N . ALA B 1 409 ? 2.672 9.57 7.07 1 92.12 409 ALA B N 1
ATOM 8389 C CA . ALA B 1 409 ? 3.1 9.141 8.398 1 92.12 409 ALA B CA 1
ATOM 8390 C C . ALA B 1 409 ? 2.875 10.25 9.43 1 92.12 409 ALA B C 1
ATOM 8392 O O . ALA B 1 409 ? 2.959 11.438 9.102 1 92.12 409 ALA B O 1
ATOM 8393 N N . GLU B 1 410 ? 2.568 9.867 10.633 1 96.62 410 GLU B N 1
ATOM 8394 C CA . GLU B 1 410 ? 2.377 10.859 11.688 1 96.62 410 GLU B CA 1
ATOM 8395 C C . GLU B 1 410 ? 3.623 11.719 11.867 1 96.62 410 GLU B C 1
ATOM 8397 O O . GLU B 1 410 ? 3.525 12.922 12.109 1 96.62 410 GLU B O 1
ATOM 8402 N N . ILE B 1 411 ? 4.832 11.047 11.789 1 97.81 411 ILE B N 1
ATOM 8403 C CA . ILE B 1 411 ? 6.117 11.742 11.797 1 97.81 411 ILE B CA 1
ATOM 8404 C C . ILE B 1 411 ? 6.781 11.609 10.422 1 97.81 411 ILE B C 1
ATOM 8406 O O . ILE B 1 411 ? 7.199 10.523 10.031 1 97.81 411 ILE B O 1
ATOM 8410 N N . ASN B 1 412 ? 6.793 12.688 9.758 1 95.94 412 ASN B N 1
ATOM 8411 C CA . ASN B 1 412 ? 7.359 12.711 8.414 1 95.94 412 ASN B CA 1
ATOM 8412 C C . ASN B 1 412 ? 8.758 13.328 8.406 1 95.94 412 ASN B C 1
ATOM 8414 O O . ASN B 1 412 ? 8.938 14.477 8.797 1 95.94 412 ASN B O 1
ATOM 8418 N N . VAL B 1 413 ? 9.766 12.586 7.898 1 95.69 413 VAL B N 1
ATOM 8419 C CA . VAL B 1 413 ? 11.148 13.062 7.918 1 95.69 413 VAL B CA 1
ATOM 8420 C C . VAL B 1 413 ? 11.672 13.18 6.488 1 95.69 413 VAL B C 1
ATOM 8422 O O . VAL B 1 413 ? 12.883 13.141 6.262 1 95.69 413 VAL B O 1
ATOM 8425 N N . GLU B 1 414 ? 10.828 13.273 5.535 1 90.44 414 GLU B N 1
ATOM 8426 C CA . GLU B 1 414 ? 11.227 13.359 4.137 1 90.44 414 GLU B CA 1
ATOM 8427 C C . GLU B 1 414 ? 12.055 14.617 3.871 1 90.44 414 GLU B C 1
ATOM 8429 O O . GLU B 1 414 ? 12.953 14.609 3.031 1 90.44 414 GLU B O 1
ATOM 8434 N N . LYS B 1 415 ? 11.797 15.672 4.594 1 92.69 415 LYS B N 1
ATOM 8435 C CA . LYS B 1 415 ? 12.492 16.938 4.387 1 92.69 415 LYS B CA 1
ATOM 8436 C C . LYS B 1 415 ? 13.609 17.125 5.402 1 92.69 415 LYS B C 1
ATOM 8438 O O . LYS B 1 415 ? 14.172 18.219 5.523 1 92.69 415 LYS B O 1
ATOM 8443 N N . LEU B 1 416 ? 13.867 16.094 6.172 1 96.25 416 LEU B N 1
ATOM 8444 C CA . LEU B 1 416 ? 14.93 16.188 7.164 1 96.25 416 LEU B CA 1
ATOM 8445 C C . LEU B 1 416 ? 16.297 16.094 6.508 1 96.25 416 LEU B C 1
ATOM 8447 O O . LEU B 1 416 ? 17.047 17.062 6.477 1 96.25 416 LEU B O 1
ATOM 8451 N N . TRP B 1 417 ? 16.562 14.984 5.906 1 95 417 TRP B N 1
ATOM 8452 C CA . TRP B 1 417 ? 17.859 14.766 5.25 1 95 417 TRP B CA 1
ATOM 8453 C C . TRP B 1 417 ? 17.766 13.625 4.238 1 95 417 TRP B C 1
ATOM 8455 O O . TRP B 1 417 ? 18.609 12.727 4.23 1 95 417 TRP B O 1
ATOM 8465 N N . ASN B 1 418 ? 16.75 13.609 3.439 1 89.88 418 ASN B N 1
ATOM 8466 C CA . ASN B 1 418 ? 16.531 12.602 2.404 1 89.88 418 ASN B CA 1
ATOM 8467 C C . ASN B 1 418 ? 17.25 12.977 1.107 1 89.88 418 ASN B C 1
ATOM 8469 O O . ASN B 1 418 ? 16.812 13.891 0.402 1 89.88 418 ASN B O 1
ATOM 8473 N N . ALA B 1 419 ? 18.203 12.258 0.694 1 83 419 ALA B N 1
ATOM 8474 C CA . ALA B 1 419 ? 19.031 12.555 -0.476 1 83 419 ALA B CA 1
ATOM 8475 C C . ALA B 1 419 ? 18.266 12.258 -1.768 1 83 419 ALA B C 1
ATOM 8477 O O . ALA B 1 419 ? 18.609 12.797 -2.826 1 83 419 ALA B O 1
ATOM 8478 N N . ASP B 1 420 ? 17.25 11.453 -1.666 1 76.19 420 ASP B N 1
ATOM 8479 C CA . ASP B 1 420 ? 16.531 11.031 -2.863 1 76.19 420 ASP B CA 1
ATOM 8480 C C . ASP B 1 420 ? 15.5 12.07 -3.285 1 76.19 420 ASP B C 1
ATOM 8482 O O . ASP B 1 420 ? 14.969 12.016 -4.395 1 76.19 420 ASP B O 1
ATOM 8486 N N . LEU B 1 421 ? 15.141 12.922 -2.432 1 74.81 421 LEU B N 1
ATOM 8487 C CA . LEU B 1 421 ? 14.227 14.016 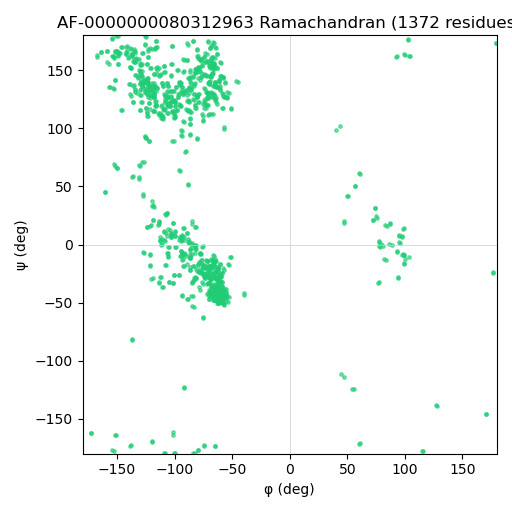-2.768 1 74.81 421 LEU B CA 1
ATOM 8488 C C . LEU B 1 421 ? 15.008 15.258 -3.186 1 74.81 421 LEU B C 1
ATOM 8490 O O . LEU B 1 421 ? 15.594 15.938 -2.344 1 74.81 421 LEU B O 1
ATOM 8494 N N . PRO B 1 422 ? 14.977 15.508 -4.488 1 68.56 422 PRO B N 1
ATOM 8495 C CA . PRO B 1 422 ? 15.781 16.641 -4.965 1 68.56 422 PRO B CA 1
ATOM 8496 C C . PRO B 1 422 ? 15.289 17.984 -4.43 1 68.56 422 PRO B C 1
ATOM 8498 O O . PRO B 1 422 ? 14.078 18.172 -4.273 1 68.56 422 PRO B O 1
ATOM 8501 N N . GLN B 1 423 ? 16.172 18.891 -4.027 1 68.19 423 GLN B N 1
ATOM 8502 C CA . GLN B 1 423 ? 16.031 20.312 -3.709 1 68.19 423 GLN B CA 1
ATOM 8503 C C . GLN B 1 423 ? 15.398 20.5 -2.33 1 68.19 423 GLN B C 1
ATOM 8505 O O . GLN B 1 423 ? 15.727 21.453 -1.622 1 68.19 423 GLN B O 1
ATOM 8510 N N . ARG B 1 424 ? 14.43 19.5 -1.905 1 77.25 424 ARG B N 1
ATOM 8511 C CA . ARG B 1 424 ? 13.711 19.797 -0.669 1 77.25 424 ARG B CA 1
ATOM 8512 C C . ARG B 1 424 ? 13.883 18.672 0.343 1 77.25 424 ARG B C 1
ATOM 8514 O O . ARG B 1 424 ? 13.195 18.641 1.367 1 77.25 424 ARG B O 1
ATOM 8521 N N . GLY B 1 425 ? 14.836 17.844 0.073 1 86.69 425 GLY B N 1
ATOM 8522 C CA . GLY B 1 425 ? 14.938 16.672 0.933 1 86.69 425 GLY B CA 1
ATOM 8523 C C . GLY B 1 425 ? 15.914 16.859 2.078 1 86.69 425 GLY B C 1
ATOM 8524 O O . GLY B 1 425 ? 15.992 16.016 2.977 1 86.69 425 GLY B O 1
ATOM 8525 N N . ARG B 1 426 ? 16.656 18.047 2.1 1 92.12 426 ARG B N 1
ATOM 8526 C CA . ARG B 1 426 ? 17.703 18.25 3.107 1 92.12 426 ARG B CA 1
ATOM 8527 C C . ARG B 1 426 ? 17.562 19.594 3.785 1 92.12 426 ARG B C 1
ATOM 8529 O O . ARG B 1 426 ? 18.531 20.359 3.885 1 92.12 426 ARG B O 1
ATOM 8536 N N . LEU B 1 427 ? 16.391 19.828 4.359 1 93.25 427 LEU B N 1
ATOM 8537 C CA . LEU B 1 427 ? 16.062 21.125 4.93 1 93.25 427 LEU B CA 1
ATOM 8538 C C . LEU B 1 427 ? 16.109 21.078 6.453 1 93.25 427 LEU B C 1
ATOM 8540 O O . LEU B 1 427 ? 15.953 22.109 7.117 1 93.25 427 LEU B O 1
ATOM 8544 N N . GLY B 1 428 ? 16.281 19.891 7.043 1 96.31 428 GLY B N 1
ATOM 8545 C CA . GLY B 1 428 ? 16.297 19.75 8.492 1 96.31 428 GLY B CA 1
ATOM 8546 C C . GLY B 1 428 ? 14.922 19.875 9.117 1 96.31 428 GLY B C 1
ATOM 8547 O O . GLY B 1 428 ? 14.789 20.328 10.258 1 96.31 428 GLY B O 1
ATOM 8548 N N . LEU B 1 429 ? 13.875 19.438 8.367 1 96.5 429 LEU B N 1
ATOM 8549 C CA . LEU B 1 429 ? 12.508 19.641 8.836 1 96.5 429 LEU B CA 1
ATOM 8550 C C . LEU B 1 429 ? 11.867 18.312 9.211 1 96.5 429 LEU B C 1
ATOM 8552 O O . LEU B 1 429 ? 12.086 17.297 8.539 1 96.5 429 LEU B O 1
ATOM 8556 N N . VAL B 1 430 ? 11.141 18.281 10.266 1 97.75 430 VAL B N 1
ATOM 8557 C CA . VAL B 1 430 ? 10.273 17.172 10.648 1 97.75 430 VAL B CA 1
ATOM 8558 C C . VAL B 1 430 ? 8.82 17.656 10.711 1 97.75 430 VAL B C 1
ATOM 8560 O O . VAL B 1 430 ? 8.539 18.703 11.32 1 97.75 430 VAL B O 1
ATOM 8563 N N . GLU B 1 431 ? 7.984 16.969 10.039 1 96.81 431 GLU B N 1
ATOM 8564 C CA . GLU B 1 431 ? 6.574 17.328 10.016 1 96.81 431 GLU B CA 1
ATOM 8565 C C . GLU B 1 431 ? 5.734 16.375 10.859 1 96.81 431 GLU B C 1
ATOM 8567 O O . GLU B 1 431 ? 5.836 15.164 10.719 1 96.81 431 GLU B O 1
ATOM 8572 N N . LEU B 1 432 ? 4.961 16.938 11.758 1 97.62 432 LEU B N 1
ATOM 8573 C CA . LEU B 1 432 ? 3.969 16.172 12.508 1 97.62 432 LEU B CA 1
ATOM 8574 C C . LEU B 1 432 ? 2.6 16.266 11.844 1 97.62 432 LEU B C 1
ATOM 8576 O O . LEU B 1 432 ? 2.004 17.344 11.781 1 97.62 432 LEU B O 1
ATOM 8580 N N . ARG B 1 433 ? 2.041 15.141 11.422 1 96.44 433 ARG B N 1
ATOM 8581 C CA . ARG B 1 433 ? 0.888 15.164 10.531 1 96.44 433 ARG B CA 1
ATOM 8582 C C . ARG B 1 433 ? -0.366 14.672 11.242 1 96.44 433 ARG B C 1
ATOM 8584 O O . ARG B 1 433 ? -1.454 14.664 10.664 1 96.44 433 ARG B O 1
ATOM 8591 N N . ALA B 1 434 ? -0.249 14.32 12.516 1 95.19 434 ALA B N 1
ATOM 8592 C CA . ALA B 1 434 ? -1.383 13.727 13.219 1 95.19 434 ALA B CA 1
ATOM 8593 C C . ALA B 1 434 ? -2.309 14.805 13.773 1 95.19 434 ALA B C 1
ATOM 8595 O O . ALA B 1 434 ? -3.15 14.523 14.633 1 95.19 434 ALA B O 1
ATOM 8596 N N . PHE B 1 435 ? -2.23 16.031 13.312 1 95.69 435 PHE B N 1
ATOM 8597 C CA . PHE B 1 435 ? -3.092 17.109 13.758 1 95.69 435 PHE B CA 1
ATOM 8598 C C . PHE B 1 435 ? -4.125 17.453 12.688 1 95.69 435 PHE B C 1
ATOM 8600 O O . PHE B 1 435 ? -3.768 17.75 11.547 1 95.69 435 PHE B O 1
ATOM 8607 N N . ARG B 1 436 ? -5.332 17.422 13.094 1 94.5 436 ARG B N 1
ATOM 8608 C CA . ARG B 1 436 ? -6.352 17.969 12.203 1 94.5 436 ARG B CA 1
ATOM 8609 C C . ARG B 1 436 ? -6.281 19.5 12.164 1 94.5 436 ARG B C 1
ATOM 8611 O O . ARG B 1 436 ? -5.629 20.109 13 1 94.5 436 ARG B O 1
ATOM 8618 N N . MET B 1 437 ? -6.918 20.062 11.195 1 96.38 437 MET B N 1
ATOM 8619 C CA . MET B 1 437 ? -6.98 21.531 11.141 1 96.38 437 MET B CA 1
ATOM 8620 C C . MET B 1 437 ? -7.555 22.094 12.43 1 96.38 437 MET B C 1
ATOM 8622 O O . MET B 1 437 ? -8.617 21.672 12.891 1 96.38 437 MET B O 1
ATOM 8626 N N . ALA B 1 438 ? -6.801 23.016 12.992 1 95.19 438 ALA B N 1
ATOM 8627 C CA . ALA B 1 438 ? -7.242 23.641 14.234 1 95.19 438 ALA B CA 1
ATOM 8628 C C . ALA B 1 438 ? -8.539 24.406 14.023 1 95.19 438 ALA B C 1
ATOM 8630 O O . ALA B 1 438 ? -8.648 25.203 13.086 1 95.19 438 ALA B O 1
ATOM 8631 N N . ARG B 1 439 ? -9.445 24.281 14.875 1 91.5 439 ARG B N 1
ATOM 8632 C CA . ARG B 1 439 ? -10.766 24.891 14.75 1 91.5 439 ARG B CA 1
ATOM 8633 C C . ARG B 1 439 ? -10.703 26.391 15 1 91.5 439 ARG B C 1
ATOM 8635 O O . ARG B 1 439 ? -11.617 27.125 14.625 1 91.5 439 ARG B O 1
ATOM 8642 N N . SER B 1 440 ? -9.625 26.812 15.664 1 93.88 440 SER B N 1
ATOM 8643 C CA . SER B 1 440 ? -9.438 28.219 16.016 1 93.88 440 SER B CA 1
ATOM 8644 C C . SER B 1 440 ? -7.961 28.562 16.141 1 93.88 440 SER B C 1
ATOM 8646 O O . SER B 1 440 ? -7.113 27.688 16.266 1 93.88 440 SER B O 1
ATOM 8648 N N . PRO B 1 441 ? -7.676 29.875 16.047 1 95.38 441 PRO B N 1
ATOM 8649 C CA . PRO 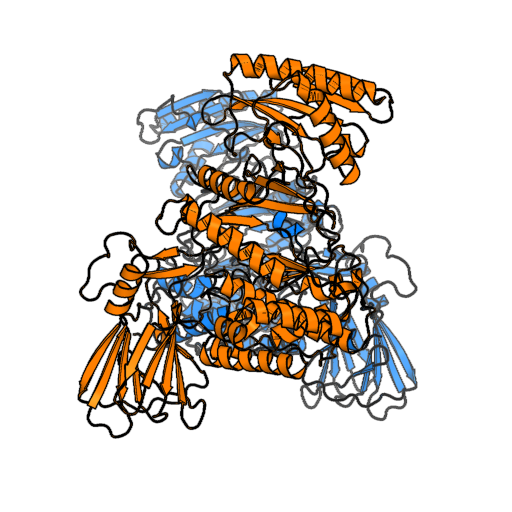B 1 441 ? -6.277 30.266 16.234 1 95.38 441 PRO B CA 1
ATOM 8650 C C . PRO B 1 441 ? -5.758 29.906 17.625 1 95.38 441 PRO B C 1
ATOM 8652 O O . PRO B 1 441 ? -4.57 29.609 17.797 1 95.38 441 PRO B O 1
ATOM 8655 N N . GLU B 1 442 ? -6.645 29.922 18.625 1 95.88 442 GLU B N 1
ATOM 8656 C CA . GLU B 1 442 ? -6.254 29.547 19.984 1 95.88 442 GLU B CA 1
ATOM 8657 C C . GLU B 1 442 ? -5.812 28.078 20.031 1 95.88 442 GLU B C 1
ATOM 8659 O O . GLU B 1 442 ? -4.824 27.75 20.688 1 95.88 442 GLU B O 1
ATOM 8664 N N . ARG B 1 443 ? -6.59 27.219 19.375 1 95.94 443 ARG B N 1
ATOM 8665 C CA . ARG B 1 443 ? -6.219 25.812 19.297 1 95.94 443 ARG B CA 1
ATOM 8666 C C . ARG B 1 443 ? -4.895 25.641 18.578 1 95.94 443 ARG B C 1
ATOM 8668 O O . ARG B 1 443 ? -4.047 24.844 19 1 95.94 443 ARG B O 1
ATOM 8675 N N . ALA B 1 444 ? -4.73 26.359 17.5 1 96.5 444 ALA B N 1
ATOM 8676 C CA . ALA B 1 444 ? -3.469 26.297 16.766 1 96.5 444 ALA B CA 1
ATOM 8677 C C . ALA B 1 444 ? -2.299 26.734 17.641 1 96.5 444 ALA B C 1
ATOM 8679 O O . ALA B 1 444 ? -1.248 26.094 17.641 1 96.5 444 ALA B O 1
ATOM 8680 N N . ALA B 1 445 ? -2.516 27.797 18.375 1 97.06 445 ALA B N 1
ATOM 8681 C CA . ALA B 1 445 ? -1.493 28.328 19.266 1 97.06 445 ALA B CA 1
ATOM 8682 C C . ALA B 1 445 ? -1.133 27.312 20.344 1 97.06 445 ALA B C 1
ATOM 8684 O O . ALA B 1 445 ? 0.044 27.109 20.656 1 97.06 445 ALA B O 1
ATOM 8685 N N . ALA B 1 446 ? -2.141 26.703 20.922 1 98 446 ALA B N 1
ATOM 8686 C CA . ALA B 1 446 ? -1.919 25.719 21.969 1 98 446 ALA B CA 1
ATOM 8687 C C . ALA B 1 446 ? -1.135 24.516 21.453 1 98 446 ALA B C 1
ATOM 8689 O O . ALA B 1 446 ? -0.222 24.031 22.109 1 98 446 ALA B O 1
ATOM 8690 N N . LEU B 1 447 ? -1.493 24.062 20.297 1 97.62 447 LEU B N 1
ATOM 8691 C CA . LEU B 1 447 ? -0.792 22.938 19.688 1 97.62 447 LEU B CA 1
ATOM 8692 C C . LEU B 1 447 ? 0.66 23.297 19.391 1 97.62 447 LEU B C 1
ATOM 8694 O O . LEU B 1 447 ? 1.57 22.531 19.703 1 97.62 447 LEU B O 1
ATOM 8698 N N . GLY B 1 448 ? 0.872 24.484 18.781 1 97.81 448 GLY B N 1
ATOM 8699 C CA . GLY B 1 448 ? 2.227 24.938 18.5 1 97.81 448 GLY B CA 1
ATOM 8700 C C . GLY B 1 448 ? 3.078 25.062 19.75 1 97.81 448 GLY B C 1
ATOM 8701 O O . GLY B 1 448 ? 4.246 24.672 19.75 1 97.81 448 GLY B O 1
ATOM 8702 N N . ALA B 1 449 ? 2.455 25.609 20.812 1 98.31 449 ALA B N 1
ATOM 8703 C CA . ALA B 1 449 ? 3.146 25.75 22.078 1 98.31 449 ALA B CA 1
ATOM 8704 C C . ALA B 1 449 ? 3.545 24.391 22.641 1 98.31 449 ALA B C 1
ATOM 8706 O O . ALA B 1 449 ? 4.672 24.203 23.109 1 98.31 449 ALA B O 1
ATOM 8707 N N . MET B 1 450 ? 2.648 23.438 22.594 1 98.56 450 MET B N 1
ATOM 8708 C CA . MET B 1 450 ? 2.93 22.094 23.109 1 98.56 450 MET B CA 1
ATOM 8709 C C . MET B 1 450 ? 4.066 21.453 22.328 1 98.56 450 MET B C 1
ATOM 8711 O O . MET B 1 450 ? 4.98 20.875 22.922 1 98.56 450 MET B O 1
ATOM 8715 N N . VAL B 1 451 ? 4.016 21.547 21.031 1 98.44 451 VAL B N 1
ATOM 8716 C CA . VAL B 1 451 ? 5.027 20.938 20.188 1 98.44 451 VAL B CA 1
ATOM 8717 C C . VAL B 1 451 ? 6.398 21.531 20.5 1 98.44 451 VAL B C 1
ATOM 8719 O O . VAL B 1 451 ? 7.379 20.797 20.656 1 98.44 451 VAL B O 1
ATOM 8722 N N . ARG B 1 452 ? 6.527 22.844 20.625 1 98.44 452 ARG B N 1
ATOM 8723 C CA . ARG B 1 452 ? 7.797 23.5 20.938 1 98.44 452 ARG B CA 1
ATOM 8724 C C . ARG B 1 452 ? 8.32 23.062 22.297 1 98.44 452 ARG B C 1
ATOM 8726 O O . ARG B 1 452 ? 9.516 22.844 22.469 1 98.44 452 ARG B O 1
ATOM 8733 N N . ALA B 1 453 ? 7.398 23.016 23.234 1 98.69 453 ALA B N 1
ATOM 8734 C CA . ALA B 1 453 ? 7.789 22.578 24.578 1 98.69 453 ALA B CA 1
ATOM 8735 C C . ALA B 1 453 ? 8.328 21.156 24.562 1 98.69 453 ALA B C 1
ATOM 8737 O O . ALA B 1 453 ? 9.336 20.859 25.203 1 98.69 453 ALA B O 1
ATOM 8738 N N . ILE B 1 454 ? 7.68 20.266 23.828 1 98.81 454 ILE B N 1
ATOM 8739 C CA . ILE B 1 454 ? 8.094 18.875 23.719 1 98.81 454 ILE B CA 1
ATOM 8740 C C . ILE B 1 454 ? 9.484 18.797 23.094 1 98.81 454 ILE B C 1
ATOM 8742 O O . ILE B 1 454 ? 10.352 18.062 23.578 1 98.81 454 ILE B O 1
ATOM 8746 N N . VAL B 1 455 ? 9.703 19.562 22.047 1 98.69 455 VAL B N 1
ATOM 8747 C CA . VAL B 1 455 ? 10.984 19.547 21.344 1 98.69 455 VAL B CA 1
ATOM 8748 C C . VAL B 1 455 ? 12.086 20.016 22.312 1 98.69 455 VAL B C 1
ATOM 8750 O O . VAL B 1 455 ? 13.141 19.391 22.406 1 98.69 455 VAL B O 1
ATOM 8753 N N . ALA B 1 456 ? 11.852 21.109 23.016 1 98.56 456 ALA B N 1
ATOM 8754 C CA . ALA B 1 456 ? 12.836 21.625 23.984 1 98.56 456 ALA B CA 1
ATOM 8755 C C . ALA B 1 456 ? 13.117 20.594 25.062 1 98.56 456 ALA B C 1
ATOM 8757 O O . ALA B 1 456 ? 14.273 20.391 25.453 1 98.56 456 ALA B O 1
ATOM 8758 N N . TYR B 1 457 ? 12.094 19.969 25.547 1 98.69 457 TYR B N 1
ATOM 8759 C CA . TYR B 1 457 ? 12.227 18.953 26.578 1 98.69 457 TYR B CA 1
ATOM 8760 C C . TYR B 1 457 ? 13.094 17.797 26.094 1 98.69 457 TYR B C 1
ATOM 8762 O O . TYR B 1 457 ? 14.062 17.406 26.75 1 98.69 457 TYR B O 1
ATOM 8770 N N . LEU B 1 458 ? 12.797 17.297 24.922 1 98.62 458 LEU B N 1
ATOM 8771 C CA . LEU B 1 458 ? 13.461 16.094 24.406 1 98.62 458 LEU B CA 1
ATOM 8772 C C . LEU B 1 458 ? 14.883 16.422 23.969 1 98.62 458 LEU B C 1
ATOM 8774 O O . LEU B 1 458 ? 15.75 15.539 23.953 1 98.62 458 LEU B O 1
ATOM 8778 N N . ALA B 1 459 ? 15.094 17.656 23.562 1 98 459 ALA B N 1
ATOM 8779 C CA . ALA B 1 459 ? 16.438 18.062 23.156 1 98 459 ALA B CA 1
ATOM 8780 C C . ALA B 1 459 ? 17.375 18.141 24.359 1 98 459 ALA B C 1
ATOM 8782 O O . ALA B 1 459 ? 18.594 18.031 24.219 1 98 459 ALA B O 1
ATOM 8783 N N . THR B 1 460 ? 16.844 18.281 25.594 1 97.62 460 THR B N 1
ATOM 8784 C CA . THR B 1 460 ? 17.703 18.609 26.734 1 97.62 460 THR B CA 1
ATOM 8785 C C . THR B 1 460 ? 17.578 17.531 27.797 1 97.62 460 THR B C 1
ATOM 8787 O O . THR B 1 460 ? 18.312 17.562 28.797 1 97.62 460 THR B O 1
ATOM 8790 N N . THR B 1 461 ? 16.672 16.656 27.641 1 97 461 THR B N 1
ATOM 8791 C CA . THR B 1 461 ? 16.453 15.648 28.672 1 97 461 THR B CA 1
ATOM 8792 C C . THR B 1 461 ? 16.594 14.25 28.078 1 97 461 THR B C 1
ATOM 8794 O O . THR B 1 461 ? 16.016 13.945 27.031 1 97 461 THR B O 1
ATOM 8797 N N . GLU B 1 462 ? 17.328 13.453 28.781 1 94.81 462 GLU B N 1
ATOM 8798 C CA . GLU B 1 462 ? 17.422 12.047 28.375 1 94.81 462 GLU B CA 1
ATOM 8799 C C . GLU B 1 462 ? 16.219 11.25 28.844 1 94.81 462 GLU B C 1
ATOM 8801 O O . GLU B 1 462 ? 15.773 11.391 30 1 94.81 462 GLU B O 1
ATOM 8806 N N . ILE B 1 463 ? 15.602 10.57 27.906 1 96.5 463 ILE B N 1
ATOM 8807 C CA . ILE B 1 463 ? 14.523 9.648 28.266 1 96.5 463 ILE B CA 1
ATOM 8808 C C . ILE B 1 463 ? 14.883 8.234 27.797 1 96.5 463 ILE B C 1
ATOM 8810 O O . ILE B 1 463 ? 15.672 8.062 26.859 1 96.5 463 ILE B O 1
ATOM 8814 N N . PRO B 1 464 ? 14.344 7.227 28.516 1 95.62 464 PRO B N 1
ATOM 8815 C CA . PRO B 1 464 ? 14.586 5.867 28.031 1 95.62 464 PRO B CA 1
ATOM 8816 C C . PRO B 1 464 ? 14.078 5.652 26.609 1 95.62 464 PRO B C 1
ATOM 8818 O O . PRO B 1 464 ? 12.969 6.074 26.266 1 95.62 464 PRO B O 1
ATOM 8821 N N . LEU B 1 465 ? 14.922 5.129 25.781 1 96.19 465 LEU B N 1
ATOM 8822 C CA . LEU B 1 465 ? 14.555 4.812 24.406 1 96.19 465 LEU B CA 1
ATOM 8823 C C . LEU B 1 465 ? 14.023 3.391 24.297 1 96.19 465 LEU B C 1
ATOM 8825 O O . LEU B 1 465 ? 14.742 2.479 23.891 1 96.19 465 LEU B O 1
ATOM 8829 N N . GLU B 1 466 ? 12.805 3.203 24.641 1 96.31 466 GLU B N 1
ATOM 8830 C CA . GLU B 1 466 ? 12.062 1.947 24.578 1 96.31 466 GLU B CA 1
ATOM 8831 C C . GLU B 1 466 ? 10.664 2.156 24.016 1 96.31 466 GLU B C 1
ATOM 8833 O O . GLU B 1 466 ? 9.883 2.945 24.547 1 96.31 466 GLU B O 1
ATOM 8838 N N . LEU B 1 467 ? 10.383 1.462 22.969 1 97 467 LEU B N 1
ATOM 8839 C CA . LEU B 1 467 ? 9.055 1.577 22.375 1 97 467 LEU B CA 1
ATOM 8840 C C . LEU B 1 467 ? 8.086 0.595 23.016 1 97 467 LEU B C 1
ATOM 8842 O O . LEU B 1 467 ? 8.336 -0.611 23.047 1 97 467 LEU B O 1
ATOM 8846 N N . PRO B 1 468 ? 7.016 1.082 23.531 1 96.25 468 PRO B N 1
ATOM 8847 C CA . PRO B 1 468 ? 6.012 0.151 24.062 1 96.25 468 PRO B CA 1
ATOM 8848 C C . PRO B 1 468 ? 5.301 -0.632 22.969 1 96.25 468 PRO B C 1
ATOM 8850 O O . PRO B 1 468 ? 5.02 -0.085 21.891 1 96.25 468 PRO B O 1
ATOM 8853 N N . ASP B 1 469 ? 5.078 -1.855 23.234 1 94.19 469 ASP B N 1
ATOM 8854 C CA . ASP B 1 469 ? 4.207 -2.652 22.375 1 94.19 469 ASP B CA 1
ATOM 8855 C C . ASP B 1 469 ? 2.77 -2.65 22.891 1 94.19 469 ASP B C 1
ATOM 8857 O O . ASP B 1 469 ? 2.414 -3.461 23.75 1 94.19 469 ASP B O 1
ATOM 8861 N N . TRP B 1 470 ? 1.956 -1.825 22.344 1 94.56 470 TRP B N 1
ATOM 8862 C CA . TRP B 1 470 ? 0.584 -1.679 22.812 1 94.56 470 TRP B CA 1
ATOM 8863 C C . TRP B 1 470 ? -0.286 -2.834 22.328 1 94.56 470 TRP B C 1
ATOM 8865 O O . TRP B 1 470 ? -1.361 -3.082 22.875 1 94.56 470 TRP B O 1
ATOM 8875 N N . GLY B 1 471 ? 0.144 -3.484 21.25 1 89.06 471 GLY B N 1
ATOM 8876 C CA . GLY B 1 471 ? -0.669 -4.559 20.703 1 89.06 471 GLY B CA 1
ATOM 8877 C C . GLY B 1 471 ? -2.086 -4.125 20.375 1 89.06 471 GLY B C 1
ATOM 8878 O O . GLY B 1 471 ? -2.289 -3.109 19.703 1 89.06 471 GLY B O 1
ATOM 8879 N N . ASP B 1 472 ? -3.023 -4.805 20.922 1 89.19 472 ASP B N 1
ATOM 8880 C CA . ASP B 1 472 ? -4.426 -4.559 20.594 1 89.19 472 ASP B CA 1
ATOM 8881 C C . ASP B 1 472 ? -4.949 -3.322 21.328 1 89.19 472 ASP B C 1
ATOM 8883 O O . ASP B 1 472 ? -6 -2.785 20.969 1 89.19 472 ASP B O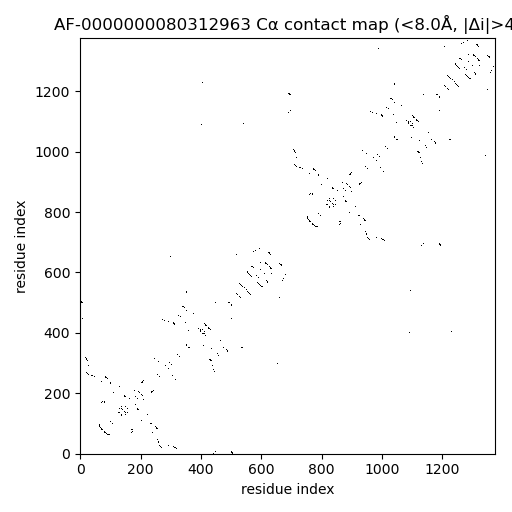 1
ATOM 8887 N N . ALA B 1 473 ? -4.227 -2.9 22.297 1 94.38 473 ALA B N 1
ATOM 8888 C CA . ALA B 1 473 ? -4.699 -1.766 23.094 1 94.38 473 ALA B CA 1
ATOM 8889 C C . ALA B 1 473 ? -4.781 -0.501 22.234 1 94.38 473 ALA B C 1
ATOM 8891 O O . ALA B 1 473 ? -5.613 0.374 22.5 1 94.38 473 ALA B O 1
ATOM 8892 N N . LEU B 1 474 ? -3.965 -0.363 21.219 1 94.62 474 LEU B N 1
ATOM 8893 C CA . LEU B 1 474 ? -3.949 0.828 20.375 1 94.62 474 LEU B CA 1
ATOM 8894 C C . LEU B 1 474 ? -5.305 1.036 19.703 1 94.62 474 LEU B C 1
ATOM 8896 O O . LEU B 1 474 ? -5.777 2.168 19.594 1 94.62 474 LEU B O 1
ATOM 8900 N N . HIS B 1 475 ? -5.902 -0.087 19.328 1 94.81 475 HIS B N 1
ATOM 8901 C CA . HIS B 1 475 ? -7.168 0.018 18.609 1 94.81 475 HIS B CA 1
ATOM 8902 C C . HIS B 1 475 ? -8.336 -0.389 19.484 1 94.81 475 HIS B C 1
ATOM 8904 O O . HIS B 1 475 ? -9.328 -0.943 19 1 94.81 475 HIS B O 1
ATOM 8910 N N . ASP B 1 476 ? -8.141 -0.21 20.797 1 95.75 476 ASP B N 1
ATOM 8911 C CA . ASP B 1 476 ? -9.188 -0.436 21.797 1 95.75 476 ASP B CA 1
ATOM 8912 C C . ASP B 1 476 ? -9.203 0.674 22.844 1 95.75 476 ASP B C 1
ATOM 8914 O O . ASP B 1 476 ? -9.812 1.726 22.625 1 95.75 476 ASP B O 1
ATOM 8918 N N . ARG B 1 477 ? -8.336 0.506 23.75 1 96.25 477 ARG B N 1
ATOM 8919 C CA . ARG B 1 477 ? -8.281 1.452 24.859 1 96.25 477 ARG B CA 1
ATOM 8920 C C . ARG B 1 477 ? -7.918 2.85 24.375 1 96.25 477 ARG B C 1
ATOM 8922 O O . ARG B 1 477 ? -8.547 3.834 24.766 1 96.25 477 ARG B O 1
ATOM 8929 N N . TRP B 1 478 ? -7.062 2.984 23.469 1 97.56 478 TRP B N 1
ATOM 8930 C CA . TRP B 1 478 ? -6.484 4.27 23.094 1 97.56 478 TRP B CA 1
ATOM 8931 C C . TRP B 1 478 ? -7.336 4.965 22.031 1 97.56 478 TRP B C 1
ATOM 8933 O O . TRP B 1 478 ? -7.004 6.062 21.578 1 97.56 478 TRP B O 1
ATOM 8943 N N . LEU B 1 479 ? -8.461 4.383 21.688 1 97.62 479 LEU B N 1
ATOM 8944 C CA . LEU B 1 479 ? -9.414 5.059 20.812 1 97.62 479 LEU B CA 1
ATOM 8945 C C . LEU B 1 479 ? -10.461 5.805 21.625 1 97.62 479 LEU B C 1
ATOM 8947 O O . LEU B 1 479 ? -11.258 6.574 21.078 1 97.62 479 LEU B O 1
ATOM 8951 N N . LEU B 1 480 ? -10.438 5.598 22.922 1 98 480 LEU B N 1
ATOM 8952 C CA . LEU B 1 480 ? -11.43 6.199 23.797 1 98 480 LEU B CA 1
ATOM 8953 C C . LEU B 1 480 ? -10.93 7.52 24.375 1 98 480 LEU B C 1
ATOM 8955 O O . LEU B 1 480 ? -9.805 7.598 24.859 1 98 480 LEU B O 1
ATOM 8959 N N . PRO B 1 481 ? -11.719 8.547 24.312 1 97 481 PRO B N 1
ATOM 8960 C CA . PRO B 1 481 ? -11.297 9.898 24.703 1 97 481 PRO B CA 1
ATOM 8961 C C . PRO B 1 481 ? -10.828 9.977 26.156 1 97 481 PRO B C 1
ATOM 8963 O O . PRO B 1 481 ? -9.898 10.734 26.469 1 97 481 PRO B O 1
ATOM 8966 N N . THR B 1 482 ? -11.43 9.25 27.047 1 97.31 482 THR B N 1
ATOM 8967 C CA . THR B 1 482 ? -11.047 9.312 28.453 1 97.31 482 THR B CA 1
ATOM 8968 C C . THR B 1 482 ? -9.578 8.938 28.641 1 97.31 482 THR B C 1
ATOM 8970 O O . THR B 1 482 ? -8.836 9.625 29.344 1 97.31 482 THR B O 1
ATOM 8973 N N . PHE B 1 483 ? -9.188 7.863 28.016 1 98 483 PHE B N 1
ATOM 8974 C CA . PHE B 1 483 ? -7.805 7.414 28.141 1 98 483 PHE B CA 1
ATOM 8975 C C . PHE B 1 483 ? -6.852 8.391 27.453 1 98 483 PHE B C 1
ATOM 8977 O O . PHE B 1 483 ? -5.75 8.633 27.953 1 98 483 PHE B O 1
ATOM 8984 N N . LEU B 1 484 ? -7.258 8.953 26.359 1 97.94 484 LEU B N 1
ATOM 8985 C CA . LEU B 1 484 ? -6.434 9.922 25.656 1 97.94 484 LEU B CA 1
ATOM 8986 C C . LEU B 1 484 ? -6.238 11.18 26.5 1 97.94 484 LEU B C 1
ATOM 8988 O O . LEU B 1 484 ? -5.137 11.734 26.547 1 97.94 484 LEU B O 1
ATOM 8992 N N . ALA B 1 485 ? -7.289 11.594 27.109 1 97.12 485 ALA B N 1
ATOM 8993 C CA . ALA B 1 485 ? -7.203 12.773 27.953 1 97.12 485 ALA B CA 1
ATOM 8994 C C . ALA B 1 485 ? -6.238 12.547 29.125 1 97.12 485 ALA B C 1
ATOM 8996 O O . ALA B 1 485 ? -5.43 13.422 29.438 1 97.12 485 ALA B O 1
ATOM 8997 N N . ARG B 1 486 ? -6.359 11.422 29.734 1 97.44 486 ARG B N 1
ATOM 8998 C CA . ARG B 1 486 ? -5.465 11.094 30.844 1 97.44 486 ARG B CA 1
ATOM 8999 C C . ARG B 1 486 ? -4.016 11.031 30.375 1 97.44 486 ARG B C 1
ATOM 9001 O O . ARG B 1 486 ? -3.109 11.484 31.078 1 97.44 486 ARG B O 1
ATOM 9008 N N . ASP B 1 487 ? -3.852 10.453 29.25 1 98.38 487 ASP B N 1
ATOM 9009 C CA . ASP B 1 487 ? -2.516 10.352 28.672 1 98.38 487 ASP B CA 1
ATOM 9010 C C . ASP B 1 487 ? -1.943 11.734 28.375 1 98.38 487 ASP B C 1
ATOM 9012 O O . ASP B 1 487 ? -0.762 11.992 28.609 1 98.38 487 ASP B O 1
ATOM 9016 N N . LEU B 1 488 ? -2.732 12.625 27.844 1 98.56 488 LEU B N 1
ATOM 9017 C CA . LEU B 1 488 ? -2.291 14 27.594 1 98.56 488 LEU B CA 1
ATOM 9018 C C . LEU B 1 488 ? -1.868 14.664 28.906 1 98.56 488 LEU B C 1
ATOM 9020 O O . LEU B 1 488 ? -0.871 15.391 28.938 1 98.56 488 LEU B O 1
ATOM 9024 N N . ASP B 1 489 ? -2.623 14.43 29.891 1 98.38 489 ASP B N 1
ATOM 9025 C CA . ASP B 1 489 ? -2.307 15.023 31.188 1 98.38 489 ASP B CA 1
ATOM 9026 C C . ASP B 1 489 ? -0.927 14.578 31.672 1 98.38 489 ASP B C 1
ATOM 9028 O O . ASP B 1 489 ? -0.212 15.352 32.312 1 98.38 489 ASP B O 1
ATOM 9032 N N . GLU B 1 490 ? -0.621 13.375 31.406 1 98.5 490 GLU B N 1
ATOM 9033 C CA . GLU B 1 490 ? 0.709 12.891 31.766 1 98.5 490 GLU B CA 1
ATOM 9034 C C . GLU B 1 490 ? 1.795 13.648 31 1 98.5 490 GLU B C 1
ATOM 9036 O O . GLU B 1 490 ? 2.83 14 31.562 1 98.5 490 GLU B O 1
ATOM 9041 N N . VAL B 1 491 ? 1.585 13.906 29.766 1 98.69 491 VAL B N 1
ATOM 9042 C CA . VAL B 1 491 ? 2.533 14.656 28.953 1 98.69 491 VAL B CA 1
ATOM 9043 C C . VAL B 1 491 ? 2.68 16.078 29.5 1 98.69 491 VAL B C 1
ATOM 9045 O O . VAL B 1 491 ? 3.797 16.562 29.672 1 98.69 491 VAL B O 1
ATOM 9048 N N . LEU B 1 492 ? 1.546 16.672 29.781 1 98.62 492 LEU B N 1
ATOM 9049 C CA . LEU B 1 492 ? 1.558 18.047 30.281 1 98.62 492 LEU B CA 1
ATOM 9050 C C . LEU B 1 492 ? 2.234 18.125 31.641 1 98.62 492 LEU B C 1
ATOM 9052 O O . LEU B 1 492 ? 2.959 19.094 31.938 1 98.62 492 LEU B O 1
ATOM 9056 N N . ALA B 1 493 ? 2.014 17.125 32.469 1 98.56 493 ALA B N 1
ATOM 9057 C CA . ALA B 1 493 ? 2.672 17.078 33.781 1 98.56 493 ALA B CA 1
ATOM 9058 C C . ALA B 1 493 ? 4.188 16.953 33.625 1 98.56 493 ALA B C 1
ATOM 9060 O O . ALA B 1 493 ? 4.945 17.562 34.375 1 98.56 493 ALA B O 1
ATOM 9061 N N . THR B 1 494 ? 4.57 16.125 32.719 1 98.31 494 THR B N 1
ATOM 9062 C CA . THR B 1 494 ? 5.992 15.961 32.406 1 98.31 494 THR B CA 1
ATOM 9063 C C . THR B 1 494 ? 6.617 17.281 32 1 98.31 494 THR B C 1
ATOM 9065 O O . THR B 1 494 ? 7.699 17.641 32.469 1 98.31 494 THR B O 1
ATOM 9068 N N . LEU B 1 495 ? 5.961 18.047 31.156 1 98.5 495 LEU B N 1
ATOM 9069 C CA . LEU B 1 495 ? 6.465 19.328 30.703 1 98.5 495 LEU B CA 1
ATOM 9070 C C . LEU B 1 495 ? 6.52 20.328 31.859 1 98.5 495 LEU B C 1
ATOM 9072 O O . LEU B 1 495 ? 7.488 21.078 31.984 1 98.5 495 LEU B O 1
ATOM 9076 N N . ARG B 1 496 ? 5.52 20.312 32.688 1 97.94 496 ARG B N 1
ATOM 9077 C CA . ARG B 1 496 ? 5.52 21.188 33.875 1 97.94 496 ARG B CA 1
ATOM 9078 C C . ARG B 1 496 ? 6.691 20.859 34.781 1 97.94 496 ARG B C 1
ATOM 9080 O O . ARG B 1 496 ? 7.371 21.766 35.281 1 97.94 496 ARG B O 1
ATOM 9087 N N . GLY B 1 497 ? 6.863 19.594 35 1 97.75 497 GLY B N 1
ATOM 9088 C CA . GLY B 1 497 ? 7.961 19.156 35.844 1 97.75 497 GLY B CA 1
ATOM 9089 C C . GLY B 1 497 ? 9.32 19.562 35.312 1 97.75 497 GLY B C 1
ATOM 9090 O O . GLY B 1 497 ? 10.266 19.734 36.094 1 97.75 497 GLY B O 1
ATOM 9091 N N . ALA B 1 498 ? 9.398 19.781 34.031 1 97.56 498 ALA B N 1
ATOM 9092 C CA . ALA B 1 498 ? 10.656 20.141 33.406 1 97.56 498 ALA B CA 1
ATOM 9093 C C . ALA B 1 498 ? 10.797 21.656 33.281 1 97.56 498 ALA B C 1
ATOM 9095 O O . ALA B 1 498 ? 11.742 22.141 32.656 1 97.56 498 ALA B O 1
ATOM 9096 N N . GLY B 1 499 ? 9.844 22.375 33.781 1 97.25 499 GLY B N 1
ATOM 9097 C CA . GLY B 1 499 ? 9.891 23.828 33.719 1 97.25 499 GLY B CA 1
ATOM 9098 C C . GLY B 1 499 ? 9.359 24.359 32.406 1 97.25 499 GLY B C 1
ATOM 9099 O O . GLY B 1 499 ? 9.633 25.516 32.031 1 97.25 499 GLY B O 1
ATOM 9100 N N . LEU B 1 500 ? 8.664 23.578 31.672 1 98.19 500 LEU B N 1
ATOM 9101 C CA . LEU B 1 500 ? 8.133 23.969 30.375 1 98.19 500 LEU B CA 1
ATOM 9102 C C . LEU B 1 500 ? 6.609 23.906 30.375 1 98.19 500 LEU B C 1
ATOM 9104 O O . LEU B 1 500 ? 5.996 23.516 29.375 1 98.19 500 LEU B O 1
ATOM 9108 N N . GLY B 1 501 ? 6.016 24.203 31.484 1 97.69 501 GLY B N 1
ATOM 9109 C CA . GLY B 1 501 ? 4.566 24.234 31.562 1 97.69 501 GLY B CA 1
ATOM 9110 C C . GLY B 1 501 ? 3.939 25.234 30.609 1 97.69 501 GLY B C 1
ATOM 9111 O O . GLY B 1 501 ? 4.473 26.328 30.422 1 97.69 501 GLY B O 1
ATOM 9112 N N . LEU B 1 502 ? 2.807 24.938 30.062 1 97.88 502 LEU B N 1
ATOM 9113 C CA . LEU B 1 502 ? 2.172 25.781 29.062 1 97.88 502 LEU B CA 1
ATOM 9114 C C . LEU B 1 502 ? 1.309 26.859 29.719 1 97.88 502 LEU B C 1
ATOM 9116 O O . LEU B 1 502 ? 1.011 27.875 29.094 1 97.88 502 LEU B O 1
ATOM 9120 N N . GLY B 1 503 ? 0.929 26.594 30.922 1 96.25 503 GLY B N 1
ATOM 9121 C CA . GLY B 1 503 ? -0.047 27.438 31.594 1 96.25 503 GLY B CA 1
ATOM 9122 C C . GLY B 1 503 ? -1.474 26.953 31.422 1 96.25 503 GLY B C 1
ATOM 9123 O O . GLY B 1 503 ? -1.772 26.203 30.5 1 96.25 503 GLY B O 1
ATOM 9124 N N . ARG B 1 504 ? -2.309 27.406 32.25 1 95.44 504 ARG B N 1
ATOM 9125 C CA . ARG B 1 504 ? -3.67 26.906 32.375 1 95.44 504 ARG B CA 1
ATOM 9126 C C . ARG B 1 504 ? -4.465 27.172 31.094 1 95.44 504 ARG B C 1
ATOM 9128 O O . ARG B 1 504 ? -5.191 26.297 30.609 1 95.44 504 ARG B O 1
ATOM 9135 N N . ALA B 1 505 ? -4.355 28.297 30.562 1 95.12 505 ALA B N 1
ATOM 9136 C CA . ALA B 1 505 ? -5.152 28.688 29.391 1 95.12 505 ALA B CA 1
ATOM 9137 C C . ALA B 1 505 ? -4.859 27.781 28.203 1 95.12 505 ALA B C 1
ATOM 9139 O O . ALA B 1 505 ? -5.777 27.328 27.516 1 95.12 505 ALA B O 1
ATOM 9140 N N . LEU B 1 506 ? -3.582 27.609 27.906 1 97.31 506 LEU B N 1
ATOM 9141 C CA . LEU B 1 506 ? -3.186 26.766 26.781 1 97.31 506 LEU B CA 1
ATOM 9142 C C . LEU B 1 506 ? -3.543 25.312 27.031 1 97.31 506 LEU B C 1
ATOM 9144 O O . LEU B 1 506 ? -3.994 24.609 26.125 1 97.31 506 LEU B O 1
ATOM 9148 N N . GLU B 1 507 ? -3.352 24.828 28.266 1 97.69 507 GLU B N 1
ATOM 9149 C CA . GLU B 1 507 ? -3.684 23.453 28.594 1 97.69 507 GLU B CA 1
ATOM 9150 C C . GLU B 1 507 ? -5.184 23.188 28.484 1 97.69 507 GLU B C 1
ATOM 9152 O O . GLU B 1 507 ? -5.609 22.141 28.016 1 97.69 507 GLU B O 1
ATOM 9157 N N . ASP B 1 508 ? -5.926 24.156 28.922 1 96.44 508 ASP B N 1
ATOM 9158 C CA . ASP B 1 508 ? -7.375 24.047 28.797 1 96.44 508 ASP B CA 1
ATOM 9159 C C . ASP B 1 508 ? -7.801 23.938 27.328 1 96.44 508 ASP B C 1
ATOM 9161 O O . ASP B 1 508 ? -8.703 23.172 27 1 96.44 508 ASP B O 1
ATOM 9165 N N . GLU B 1 509 ? -7.191 24.75 26.516 1 95.81 509 GLU B N 1
ATOM 9166 C CA . GLU B 1 509 ? -7.48 24.703 25.078 1 95.81 509 GLU B CA 1
ATOM 9167 C C . GLU B 1 509 ? -7.156 23.328 24.5 1 95.81 509 GLU B C 1
ATOM 9169 O O . GLU B 1 509 ? -7.879 22.812 23.641 1 95.81 509 GLU B O 1
ATOM 9174 N N . LEU B 1 510 ? -6.129 22.719 24.953 1 97.31 510 LEU B N 1
ATOM 9175 C CA . LEU B 1 510 ? -5.723 21.406 24.469 1 97.31 510 LEU B CA 1
ATOM 9176 C C . LEU B 1 510 ? -6.695 20.328 24.938 1 97.31 510 LEU B C 1
ATOM 9178 O O . LEU B 1 510 ? -6.992 19.391 24.188 1 97.31 510 LEU B O 1
ATOM 9182 N N . ARG B 1 511 ? -7.254 20.484 26.094 1 95.81 511 ARG B N 1
ATOM 9183 C CA . ARG B 1 511 ? -8.148 19.5 26.672 1 95.81 511 ARG B CA 1
ATOM 9184 C C . ARG B 1 511 ? -9.539 19.594 26.062 1 95.81 511 ARG B C 1
ATOM 9186 O O . ARG B 1 511 ? -10.281 18.609 26.047 1 95.81 511 ARG B O 1
ATOM 9193 N N . ALA B 1 512 ? -9.781 20.688 25.594 1 92.44 512 ALA B N 1
ATOM 9194 C CA . ALA B 1 512 ? -11.148 20.953 25.172 1 92.44 512 ALA B CA 1
ATOM 9195 C C . ALA B 1 512 ? -11.484 20.203 23.891 1 92.44 512 ALA B C 1
ATOM 9197 O O . ALA B 1 512 ? -10.844 20.406 22.859 1 92.44 512 ALA B O 1
ATOM 9198 N N . THR B 1 513 ? -12.508 19.344 24.016 1 88.06 513 THR B N 1
ATOM 9199 C CA . THR B 1 513 ? -13.047 18.656 22.844 1 88.06 513 THR B CA 1
ATOM 9200 C C . THR B 1 513 ? -14.57 18.656 22.859 1 88.06 513 THR B C 1
ATOM 9202 O O . THR B 1 513 ? -15.203 17.609 22.781 1 88.06 513 THR B O 1
ATOM 9205 N N . PRO B 1 514 ? -15.141 19.766 22.875 1 82.94 514 PRO B N 1
ATOM 9206 C CA . PRO B 1 514 ? -16.609 19.844 23.016 1 82.94 514 PRO B CA 1
ATOM 9207 C C . PRO B 1 514 ? -17.328 19.219 21.812 1 82.94 514 PRO B C 1
ATOM 9209 O O . PRO B 1 514 ? -18.453 18.719 21.969 1 82.94 514 PRO B O 1
ATOM 9212 N N . GLU B 1 515 ? -16.703 19.234 20.703 1 81.38 515 GLU B N 1
ATOM 9213 C CA . GLU B 1 515 ? -17.328 18.719 19.484 1 81.38 515 GLU B CA 1
ATOM 9214 C C . GLU B 1 515 ? -17.531 17.203 19.578 1 81.38 515 GLU B C 1
ATOM 9216 O O . GLU B 1 515 ? -18.297 16.641 18.797 1 81.38 515 GLU B O 1
ATOM 9221 N N . ARG B 1 516 ? -16.891 16.578 20.562 1 90.06 516 ARG B N 1
ATOM 9222 C CA . ARG B 1 516 ? -16.984 15.117 20.641 1 90.06 516 ARG B CA 1
ATOM 9223 C C . ARG B 1 516 ? -18.141 14.695 21.547 1 90.06 516 ARG B C 1
ATOM 9225 O O . ARG B 1 516 ? -18.578 13.539 21.5 1 90.06 516 ARG B O 1
ATOM 9232 N N . VAL B 1 517 ? -18.641 15.539 22.391 1 92.56 517 VAL B N 1
ATOM 9233 C CA . VAL B 1 517 ? -19.719 15.188 23.297 1 92.56 517 VAL B CA 1
ATOM 9234 C C . VAL B 1 517 ? -21.031 15.109 22.531 1 92.56 517 VAL B C 1
ATOM 9236 O O . VAL B 1 517 ? -21.469 16.094 21.922 1 92.56 517 VAL B O 1
ATOM 9239 N N . ILE B 1 518 ? -21.625 14.023 22.578 1 93.75 518 ILE B N 1
ATOM 9240 C CA . ILE B 1 518 ? -22.875 13.789 21.859 1 93.75 518 ILE B CA 1
ATOM 9241 C C . ILE B 1 518 ? -24.047 14.172 22.75 1 93.75 518 ILE B C 1
ATOM 9243 O O . ILE B 1 518 ? -24.984 14.828 22.297 1 93.75 518 ILE B O 1
ATOM 9247 N N . GLY B 1 519 ? -23.984 13.688 24.016 1 93.69 519 GLY B N 1
ATOM 9248 C CA . GLY B 1 519 ? -25.078 14 24.938 1 93.69 519 GLY B CA 1
ATOM 9249 C C . GLY B 1 519 ? -24.75 13.664 26.375 1 93.69 519 GLY B C 1
ATOM 9250 O O . GLY B 1 519 ? -23.797 12.93 26.656 1 93.69 519 GLY B O 1
ATOM 9251 N N . VAL B 1 520 ? -25.531 14.242 27.25 1 94.81 520 VAL B N 1
ATOM 9252 C CA . VAL B 1 520 ? -25.391 14.039 28.688 1 94.81 520 VAL B CA 1
ATOM 9253 C C . VAL B 1 520 ? -26.75 13.789 29.312 1 94.81 520 VAL B C 1
ATOM 9255 O O . VAL B 1 520 ? -27.734 14.43 28.938 1 94.81 520 VAL B O 1
ATOM 9258 N N . ALA B 1 521 ? -26.797 12.805 30.125 1 94.44 521 ALA B N 1
ATOM 9259 C CA . ALA B 1 521 ? -27.969 12.531 30.938 1 94.44 521 ALA B CA 1
ATOM 9260 C C . ALA B 1 521 ? -27.625 12.477 32.406 1 94.44 521 ALA B C 1
ATOM 9262 O O . ALA B 1 521 ? -26.562 11.953 32.781 1 94.44 521 ALA B O 1
ATOM 9263 N N . GLU B 1 522 ? -28.5 13.031 33.25 1 93.44 522 GLU B N 1
ATOM 9264 C CA . GLU B 1 522 ? -28.266 13.086 34.688 1 93.44 522 GLU B CA 1
ATOM 9265 C C . GLU B 1 522 ? -29.5 12.617 35.438 1 93.44 522 GLU B C 1
ATOM 9267 O O . GLU B 1 522 ? -30.641 12.844 35.031 1 93.44 522 GLU B O 1
ATOM 9272 N N . ASP B 1 523 ? -29.25 11.898 36.562 1 87.06 523 ASP B N 1
ATOM 9273 C CA . ASP B 1 523 ? -30.359 11.492 37.406 1 87.06 523 ASP B CA 1
ATOM 9274 C C . ASP B 1 523 ? -30.312 12.18 38.781 1 87.06 523 ASP B C 1
ATOM 9276 O O . ASP B 1 523 ? -30.906 11.711 39.75 1 87.06 523 ASP B O 1
ATOM 9280 N N . GLY B 1 524 ? -29.641 13.195 39 1 85.69 524 GLY B N 1
ATOM 9281 C CA . GLY B 1 524 ? -29.484 13.945 40.219 1 85.69 524 GLY B CA 1
ATOM 9282 C C . GLY B 1 524 ? -28.281 13.523 41.031 1 85.69 524 GLY B C 1
ATOM 9283 O O . GLY B 1 524 ? -27.672 14.344 41.719 1 85.69 524 GLY B O 1
ATOM 9284 N N . GLN B 1 525 ? -27.844 12.281 40.938 1 87.81 525 GLN B N 1
ATOM 9285 C CA . GLN B 1 525 ? -26.734 11.742 41.719 1 87.81 525 GLN B CA 1
ATOM 9286 C C . GLN B 1 525 ? -25.547 11.391 40.844 1 87.81 525 GLN B C 1
ATOM 9288 O O . GLN B 1 525 ? -24.406 11.344 41.312 1 87.81 525 GLN B O 1
ATOM 9293 N N . SER B 1 526 ? -25.906 10.984 39.688 1 94 526 SER B N 1
ATOM 9294 C CA . SER B 1 526 ? -24.891 10.5 38.781 1 94 526 SER B CA 1
ATOM 9295 C C . SER B 1 526 ? -25.109 11.055 37.375 1 94 526 SER B C 1
ATOM 9297 O O . SER B 1 526 ? -26.125 11.703 37.094 1 94 526 SER B O 1
ATOM 9299 N N . ARG B 1 527 ? -24.016 10.852 36.594 1 95.62 527 ARG B N 1
ATOM 9300 C CA . ARG B 1 527 ? -24.016 11.453 35.25 1 95.62 527 ARG B CA 1
ATOM 9301 C C . ARG B 1 527 ? -23.578 10.445 34.188 1 95.62 527 ARG B C 1
ATOM 9303 O O . ARG B 1 527 ? -22.594 9.734 34.375 1 95.62 527 ARG B O 1
ATOM 9310 N N . LEU B 1 528 ? -24.391 10.359 33.125 1 95.94 528 LEU B N 1
ATOM 9311 C CA . LEU B 1 528 ? -24.031 9.602 31.938 1 95.94 528 LEU B CA 1
ATOM 9312 C C . LEU B 1 528 ? -23.594 10.531 30.812 1 95.94 528 LEU B C 1
ATOM 9314 O O . LEU B 1 528 ? -24.328 11.461 30.453 1 95.94 528 LEU B O 1
ATOM 9318 N N . THR B 1 529 ? -22.391 10.336 30.328 1 96.62 529 THR B N 1
ATOM 9319 C CA . THR B 1 529 ? -21.891 11.117 29.219 1 96.62 529 THR B CA 1
ATOM 9320 C C . THR B 1 529 ? -21.594 10.219 28.016 1 96.62 529 THR B C 1
ATOM 9322 O O . THR B 1 529 ? -20.891 9.211 28.156 1 96.62 529 THR B O 1
ATOM 9325 N N . ILE B 1 530 ? -22.141 10.539 26.875 1 97.06 530 ILE B N 1
ATOM 9326 C CA . ILE B 1 530 ? -21.844 9.852 25.625 1 97.06 530 ILE B CA 1
ATOM 9327 C C . ILE B 1 530 ? -20.938 10.734 24.75 1 97.06 530 ILE B C 1
ATOM 9329 O O . ILE B 1 530 ? -21.312 11.867 24.438 1 97.06 530 ILE B O 1
ATOM 9333 N N . THR B 1 531 ? -19.781 10.203 24.438 1 96.69 531 THR B N 1
ATOM 9334 C CA . THR B 1 531 ? -18.812 10.953 23.656 1 96.69 531 THR B CA 1
ATOM 9335 C C . THR B 1 531 ? -18.422 10.172 22.406 1 96.69 531 THR B C 1
ATOM 9337 O O . THR B 1 531 ? -18.312 8.945 22.438 1 96.69 531 THR B O 1
ATOM 9340 N N . ARG B 1 532 ? -18.25 10.891 21.328 1 95.81 532 ARG B N 1
ATOM 9341 C CA . ARG B 1 532 ? -17.734 10.273 20.109 1 95.81 532 ARG B CA 1
ATOM 9342 C C . ARG B 1 532 ? -16.281 9.828 20.297 1 95.81 532 ARG B C 1
ATOM 9344 O O . ARG B 1 532 ? -15.445 10.602 20.766 1 95.81 532 ARG B O 1
ATOM 9351 N N . ALA B 1 533 ? -15.992 8.586 20.016 1 97.44 533 ALA B N 1
ATOM 9352 C CA . ALA B 1 533 ? -14.633 8.047 20.078 1 97.44 533 ALA B CA 1
ATOM 9353 C C . ALA B 1 533 ? -14.023 7.93 18.672 1 97.44 533 ALA B C 1
ATOM 9355 O O . ALA B 1 533 ? -14.688 8.234 17.688 1 97.44 533 ALA B O 1
ATOM 9356 N N . LEU B 1 534 ? -12.758 7.645 18.641 1 96.75 534 LEU B N 1
ATOM 9357 C CA . LEU B 1 534 ? -12.094 7.445 17.359 1 96.75 534 LEU B CA 1
ATOM 9358 C C . LEU B 1 534 ? -12.438 6.078 16.766 1 96.75 534 LEU B C 1
ATOM 9360 O O . LEU B 1 534 ? -12.852 5.176 17.5 1 96.75 534 LEU B O 1
ATOM 9364 N N . GLU B 1 535 ? -12.367 5.992 15.516 1 96.19 535 GLU B N 1
ATOM 9365 C CA . GLU B 1 535 ? -12.625 4.734 14.82 1 96.19 535 GLU B CA 1
ATOM 9366 C C . GLU B 1 535 ? -11.555 4.453 13.766 1 96.19 535 GLU B C 1
ATOM 9368 O O . GLU B 1 535 ? -10.992 5.383 13.18 1 96.19 535 GLU B O 1
ATOM 9373 N N . ILE B 1 536 ? -11.234 3.143 13.586 1 93.69 536 ILE B N 1
ATOM 9374 C CA . ILE B 1 536 ? -10.281 2.701 12.578 1 93.69 536 ILE B CA 1
ATOM 9375 C C . ILE B 1 536 ? -11.008 2.475 11.25 1 93.69 536 ILE B C 1
ATOM 9377 O O . ILE B 1 536 ? -12.031 1.793 11.203 1 93.69 536 ILE B O 1
ATOM 9381 N N . TRP B 1 537 ? -10.453 3.053 10.18 1 86.81 537 TRP B N 1
ATOM 9382 C CA . TRP B 1 537 ? -10.984 2.781 8.844 1 86.81 537 TRP B CA 1
ATOM 9383 C C . TRP B 1 537 ? -10.297 1.563 8.227 1 86.81 537 TRP B C 1
ATOM 9385 O O . TRP B 1 537 ? -9.078 1.556 8.039 1 86.81 537 TRP B O 1
ATOM 9395 N N . PRO B 1 538 ? -11.141 0.549 8.031 1 87.19 538 PRO B N 1
ATOM 9396 C CA . PRO B 1 538 ? -10.531 -0.606 7.367 1 87.19 538 PRO B CA 1
ATOM 9397 C C . PRO B 1 538 ? -10.453 -0.447 5.852 1 87.19 538 PRO B C 1
ATOM 9399 O O . PRO B 1 538 ? -11.352 0.145 5.246 1 87.19 538 PRO B O 1
ATOM 9402 N N . LEU B 1 539 ? -9.453 -1.015 5.297 1 85.56 539 LEU B N 1
ATOM 9403 C CA . LEU B 1 539 ? -9.289 -1.015 3.848 1 85.56 539 LEU B CA 1
ATOM 9404 C C . LEU B 1 539 ? -10.172 -2.072 3.199 1 85.56 539 LEU B C 1
ATOM 9406 O O . LEU B 1 539 ? -10.266 -3.197 3.693 1 85.56 539 LEU B O 1
ATOM 9410 N N . ILE B 1 540 ? -11.008 -1.803 2.158 1 81.5 540 ILE B N 1
ATOM 9411 C CA . ILE B 1 540 ? -11.789 -2.762 1.378 1 81.5 540 ILE B CA 1
ATOM 9412 C C . ILE B 1 540 ? -10.938 -3.303 0.231 1 81.5 540 ILE B C 1
ATOM 9414 O O . ILE B 1 540 ? -11.023 -4.484 -0.112 1 81.5 540 ILE B O 1
ATOM 9418 N N . GLY B 1 541 ? -9.805 -2.879 -0.002 1 65.5 541 GLY B N 1
ATOM 9419 C CA . GLY B 1 541 ? -8.945 -3.256 -1.113 1 65.5 541 GLY B CA 1
ATOM 9420 C C . GLY B 1 541 ? -9.695 -3.416 -2.422 1 65.5 541 GLY B C 1
ATOM 9421 O O . GLY B 1 541 ? -10.844 -3.877 -2.434 1 65.5 541 GLY B O 1
ATOM 9422 N N . ASP B 1 542 ? -9.883 -2.656 -3.453 1 56.28 542 ASP B N 1
ATOM 9423 C CA . ASP B 1 542 ? -10.57 -3.002 -4.695 1 56.28 542 ASP B CA 1
ATOM 9424 C C . ASP B 1 542 ? -9.609 -2.963 -5.883 1 56.28 542 ASP B C 1
ATOM 9426 O O . ASP B 1 542 ? -8.586 -2.27 -5.844 1 56.28 542 ASP B O 1
ATOM 9430 N N . ALA B 1 543 ? -9.742 -4.051 -6.605 1 50.19 543 ALA B N 1
ATOM 9431 C CA . ALA B 1 543 ? -8.984 -4.16 -7.848 1 50.19 543 ALA B CA 1
ATOM 9432 C C . ALA B 1 543 ? -8.945 -2.828 -8.594 1 50.19 543 ALA B C 1
ATOM 9434 O O . ALA B 1 543 ? -7.934 -2.477 -9.195 1 50.19 543 ALA B O 1
ATOM 9435 N N . GLY B 1 544 ? -10.086 -2.182 -8.602 1 47.59 544 GLY B N 1
ATOM 9436 C CA . GLY B 1 544 ? -10.195 -0.975 -9.406 1 47.59 544 GLY B CA 1
ATOM 9437 C C . GLY B 1 544 ? -9.25 0.127 -8.953 1 47.59 544 GLY B C 1
ATOM 9438 O O . GLY B 1 544 ? -8.703 0.862 -9.781 1 47.59 544 GLY B O 1
ATOM 9439 N N . SER B 1 545 ? -9.148 0.253 -7.68 1 47.12 545 SER B N 1
ATOM 9440 C CA . SER B 1 545 ? -8.297 1.322 -7.172 1 47.12 545 SER B CA 1
ATOM 9441 C C . SER B 1 545 ? -6.836 1.098 -7.562 1 47.12 545 SER B C 1
ATOM 9443 O O . SER B 1 545 ? -6.109 2.053 -7.84 1 47.12 545 SER B O 1
ATOM 9445 N N . GLN B 1 546 ? -6.457 -0.131 -7.531 1 47.56 546 GLN B N 1
ATOM 9446 C CA . GLN B 1 546 ? -5.047 -0.385 -7.816 1 47.56 546 GLN B CA 1
ATOM 9447 C C . GLN B 1 546 ? -4.707 -0.022 -9.258 1 47.56 546 GLN B C 1
ATOM 9449 O O . GLN B 1 546 ? -3.617 0.483 -9.539 1 47.56 546 GLN B O 1
ATOM 9454 N N . GLU B 1 547 ? -5.828 -0.348 -10.102 1 45.78 547 GLU B N 1
ATOM 9455 C CA . GLU B 1 547 ? -5.508 -0.115 -11.508 1 45.78 547 GLU B CA 1
ATOM 9456 C C . GLU B 1 547 ? -5.676 1.356 -11.875 1 45.78 547 GLU B C 1
ATOM 9458 O O . GLU B 1 547 ? -5.016 1.851 -12.789 1 45.78 547 GLU B O 1
ATOM 9463 N N . GLN B 1 548 ? -6.605 2.027 -11.125 1 44.72 548 GLN B N 1
ATOM 9464 C CA . GLN B 1 548 ? -6.93 3.365 -11.609 1 44.72 548 GLN B CA 1
ATOM 9465 C C . GLN B 1 548 ? -6.363 4.438 -10.688 1 44.72 548 GLN B C 1
ATOM 9467 O O . GLN B 1 548 ? -6.762 5.602 -10.758 1 44.72 548 GLN B O 1
ATOM 9472 N N . HIS B 1 549 ? -5.289 4.133 -9.961 1 46.38 549 HIS B N 1
ATOM 9473 C CA . HIS B 1 549 ? -4.652 5.148 -9.133 1 46.38 549 HIS B CA 1
ATOM 9474 C C . HIS B 1 549 ? -5.688 5.914 -8.312 1 46.38 549 HIS B C 1
ATOM 9476 O O . HIS B 1 549 ? -5.555 7.125 -8.117 1 46.38 549 HIS B O 1
ATOM 9482 N N . ALA B 1 550 ? -6.879 5.301 -8.18 1 48.72 550 ALA B N 1
ATOM 9483 C CA . ALA B 1 550 ? -7.918 6.004 -7.43 1 48.72 550 ALA B CA 1
ATOM 9484 C C . ALA B 1 550 ? -7.691 5.875 -5.926 1 48.72 550 ALA B C 1
ATOM 9486 O O . ALA B 1 550 ? -6.859 5.078 -5.48 1 48.72 550 ALA B O 1
ATOM 9487 N N . ALA B 1 551 ? -8.305 6.805 -5.25 1 56.78 551 ALA B N 1
ATOM 9488 C CA . ALA B 1 551 ? -8.328 6.855 -3.791 1 56.78 551 ALA B CA 1
ATOM 9489 C C . ALA B 1 551 ? -8.625 5.48 -3.199 1 56.78 551 ALA B C 1
ATOM 9491 O O . ALA B 1 551 ? -9.344 4.68 -3.805 1 56.78 551 ALA B O 1
ATOM 9492 N N . ARG B 1 552 ? -7.957 5.082 -2.084 1 69.38 552 ARG B N 1
ATOM 9493 C CA . ARG B 1 552 ? -8.172 3.84 -1.348 1 69.38 552 ARG B CA 1
ATOM 9494 C C . ARG B 1 552 ? -9.625 3.721 -0.891 1 69.38 552 ARG B C 1
ATOM 9496 O O . ARG B 1 552 ? -10.203 4.684 -0.385 1 69.38 552 ARG B O 1
ATOM 9503 N N . TRP B 1 553 ? -10.289 2.686 -1.171 1 78.38 553 TRP B N 1
ATOM 9504 C CA . TRP B 1 553 ? -11.648 2.455 -0.708 1 78.38 553 TRP B CA 1
ATOM 9505 C C . TRP B 1 553 ? -11.656 1.922 0.721 1 78.38 553 TRP B C 1
ATOM 9507 O O . TRP B 1 553 ? -11.023 0.904 1.014 1 78.38 553 TRP B O 1
ATOM 9517 N N . ILE B 1 554 ? -12.242 2.701 1.588 1 86.25 554 ILE B N 1
ATOM 9518 C CA . ILE B 1 554 ? -12.336 2.322 2.994 1 86.25 554 ILE B CA 1
ATOM 9519 C C . ILE B 1 554 ? -13.797 2.125 3.381 1 86.25 554 ILE B C 1
ATOM 9521 O O . ILE B 1 554 ? -14.695 2.637 2.711 1 86.25 554 ILE B O 1
ATOM 9525 N N . ASP B 1 555 ? -14.031 1.306 4.34 1 91.44 555 ASP B N 1
ATOM 9526 C CA . ASP B 1 555 ? -15.352 1.211 4.941 1 91.44 555 ASP B CA 1
ATOM 9527 C C . ASP B 1 555 ? -15.523 2.23 6.062 1 91.44 555 ASP B C 1
ATOM 9529 O O . ASP B 1 555 ? -14.977 2.057 7.156 1 91.44 555 ASP B O 1
ATOM 9533 N N . ALA B 1 556 ? -16.312 3.219 5.805 1 90.06 556 ALA B N 1
ATOM 9534 C CA . ALA B 1 556 ? -16.5 4.293 6.773 1 90.06 556 ALA B CA 1
ATOM 9535 C C . ALA B 1 556 ? -17.812 4.129 7.535 1 90.06 556 ALA B C 1
ATOM 9537 O O . ALA B 1 556 ? -18.297 5.07 8.172 1 90.06 556 ALA B O 1
ATOM 9538 N N . SER B 1 557 ? -18.375 2.949 7.527 1 94 557 SER B N 1
ATOM 9539 C CA . SER B 1 557 ? -19.734 2.785 8.031 1 94 557 SER B CA 1
ATOM 9540 C C . SER B 1 557 ? -19.75 2.555 9.539 1 94 557 SER B C 1
ATOM 9542 O O . SER B 1 557 ? -20.797 2.619 10.18 1 94 557 SER B O 1
ATOM 9544 N N . THR B 1 558 ? -18.609 2.299 10.117 1 95.06 558 THR B N 1
ATOM 9545 C CA . THR B 1 558 ? -18.562 2.016 11.547 1 95.06 558 THR B CA 1
ATOM 9546 C C . THR B 1 558 ? -18.203 3.27 12.336 1 95.06 558 THR B C 1
ATOM 9548 O O . THR B 1 558 ? -17.531 4.164 11.812 1 95.06 558 THR B O 1
ATOM 9551 N N . ARG B 1 559 ? -18.719 3.299 13.57 1 95.56 559 ARG B N 1
ATOM 9552 C CA . ARG B 1 559 ? -18.453 4.355 14.539 1 95.56 559 ARG B CA 1
ATOM 9553 C C . ARG B 1 559 ? -18.219 3.777 15.93 1 95.56 559 ARG B C 1
ATOM 9555 O O . ARG B 1 559 ? -18.516 2.607 16.188 1 95.56 559 ARG B O 1
ATOM 9562 N N . ARG B 1 560 ? -17.672 4.605 16.719 1 97.06 560 ARG B N 1
ATOM 9563 C CA . ARG B 1 560 ? -17.422 4.23 18.094 1 97.06 560 ARG B CA 1
ATOM 9564 C C . ARG B 1 560 ? -17.812 5.355 19.047 1 97.06 560 ARG B C 1
ATOM 9566 O O . ARG B 1 560 ? -17.594 6.531 18.75 1 97.06 560 ARG B O 1
ATOM 9573 N N . ILE B 1 561 ? -18.484 4.969 20.141 1 97.19 561 ILE B N 1
ATOM 9574 C CA . ILE B 1 561 ? -18.797 5.93 21.188 1 97.19 561 ILE B CA 1
ATOM 9575 C C . ILE B 1 561 ? -18.234 5.441 22.531 1 97.19 561 ILE B C 1
ATOM 9577 O O . ILE B 1 561 ? -17.953 4.254 22.688 1 97.19 561 ILE B O 1
ATOM 9581 N N . GLU B 1 562 ? -18 6.332 23.375 1 98 562 GLU B N 1
ATOM 9582 C CA . GLU B 1 562 ? -17.672 6.055 24.781 1 98 562 GLU B CA 1
ATOM 9583 C C . GLU B 1 562 ? -18.859 6.379 25.688 1 98 562 GLU B C 1
ATOM 9585 O O . GLU B 1 562 ? -19.406 7.484 25.625 1 98 562 GLU B O 1
ATOM 9590 N N . ILE B 1 563 ? -19.297 5.414 26.406 1 97.25 563 ILE B N 1
ATOM 9591 C CA . ILE B 1 563 ? -20.297 5.594 27.453 1 97.25 563 ILE B CA 1
ATOM 9592 C C . ILE B 1 563 ? -19.609 5.691 28.812 1 97.25 563 ILE B C 1
ATOM 9594 O O . ILE B 1 563 ? -19.016 4.727 29.281 1 97.25 563 ILE B O 1
ATOM 9598 N N . ARG B 1 564 ? -19.734 6.809 29.422 1 97.5 564 ARG B N 1
ATOM 9599 C CA . ARG B 1 564 ? -19.078 7.043 30.688 1 97.5 564 ARG B CA 1
ATOM 9600 C C . ARG B 1 564 ? -20.078 7.395 31.781 1 97.5 564 ARG B C 1
ATOM 9602 O O . ARG B 1 564 ? -21 8.188 31.547 1 97.5 564 ARG B O 1
ATOM 9609 N N . VAL B 1 565 ? -19.969 6.758 32.938 1 96.69 565 VAL B N 1
ATOM 9610 C CA . VAL B 1 565 ? -20.812 7.043 34.094 1 96.69 565 VAL B CA 1
ATOM 9611 C C . VAL B 1 565 ? -19.969 7.562 35.25 1 96.69 565 VAL B C 1
ATOM 9613 O O . VAL B 1 565 ? -19 6.902 35.656 1 96.69 565 VAL B O 1
ATOM 9616 N N . ASP B 1 566 ? -20.297 8.664 35.688 1 96.75 566 ASP B N 1
ATOM 9617 C CA . ASP B 1 566 ? -19.656 9.258 36.844 1 96.75 566 ASP B CA 1
ATOM 9618 C C . ASP B 1 566 ? -20.594 9.234 38.062 1 96.75 566 ASP B C 1
ATOM 9620 O O . ASP B 1 566 ? -21.766 9.625 37.938 1 96.75 566 ASP B O 1
ATOM 9624 N N . GLY B 1 567 ? -20.141 8.719 39.188 1 93.81 567 GLY B N 1
ATOM 9625 C CA . GLY B 1 567 ? -20.906 8.75 40.438 1 93.81 567 GLY B CA 1
ATOM 9626 C C . GLY B 1 567 ? -21.625 7.453 40.719 1 93.81 567 GLY B C 1
ATOM 9627 O O . GLY B 1 567 ? -22.172 7.262 41.812 1 93.81 567 GLY B O 1
ATOM 9628 N N . ALA B 1 568 ? -21.656 6.516 39.781 1 90.56 568 ALA B N 1
ATOM 9629 C CA . ALA B 1 568 ? -22.328 5.227 39.969 1 90.56 568 ALA B CA 1
ATOM 9630 C C . ALA B 1 568 ? -21.656 4.148 39.094 1 90.56 568 ALA B C 1
ATOM 9632 O O . ALA B 1 568 ? -22.297 3.568 38.219 1 90.56 568 ALA B O 1
ATOM 9633 N N . PRO B 1 569 ? -20.453 3.781 39.438 1 87.25 569 PRO B N 1
ATOM 9634 C CA . PRO B 1 569 ? -19.719 2.836 38.594 1 87.25 569 PRO B CA 1
ATOM 9635 C C . PRO B 1 569 ? -20.359 1.456 38.531 1 87.25 569 PRO B C 1
ATOM 9637 O O . PRO B 1 569 ? -20.094 0.673 37.625 1 87.25 569 PRO B O 1
ATOM 9640 N N . GLY B 1 570 ? -21.297 1.168 39.438 1 86.31 570 GLY B N 1
ATOM 9641 C CA . GLY B 1 570 ? -21.969 -0.118 39.438 1 86.31 570 GLY B CA 1
ATOM 9642 C C . GLY B 1 570 ? -23.25 -0.118 38.625 1 86.31 570 GLY B C 1
ATOM 9643 O O . GLY B 1 570 ? -24.031 -1.077 38.688 1 86.31 570 GLY B O 1
ATOM 9644 N N . SER B 1 571 ? -23.453 0.898 37.812 1 90.62 571 SER B N 1
ATOM 9645 C CA . SER B 1 571 ? -24.656 1.015 37 1 90.62 571 SER B CA 1
ATOM 9646 C C . SER B 1 571 ? -24.719 -0.086 35.938 1 90.62 571 SER B C 1
ATOM 9648 O O . SER B 1 571 ? -23.688 -0.675 35.594 1 90.62 571 SER B O 1
ATOM 9650 N N . ARG B 1 572 ? -25.906 -0.356 35.531 1 91.5 572 ARG B N 1
ATOM 9651 C CA . ARG B 1 572 ? -26.141 -1.284 34.438 1 91.5 572 ARG B CA 1
ATOM 9652 C C . ARG B 1 572 ? -26.562 -0.541 33.156 1 91.5 572 ARG B C 1
ATOM 9654 O O . ARG B 1 572 ? -27.297 0.446 33.219 1 91.5 572 ARG B O 1
ATOM 9661 N N . ILE B 1 573 ? -25.984 -1.042 32.094 1 93.56 573 ILE B N 1
ATOM 9662 C CA . ILE B 1 573 ? -26.266 -0.402 30.812 1 93.56 573 ILE B CA 1
ATOM 9663 C C . ILE B 1 573 ? -26.734 -1.45 29.797 1 93.56 573 ILE B C 1
ATOM 9665 O O . ILE B 1 573 ? -26.234 -2.582 29.797 1 93.56 573 ILE B O 1
ATOM 9669 N N . MET B 1 574 ? -27.703 -1.108 29.031 1 94.69 574 MET B N 1
ATOM 9670 C CA . MET B 1 574 ? -28.156 -1.882 27.875 1 94.69 574 MET B CA 1
ATOM 9671 C C . MET B 1 574 ? -28.141 -1.029 26.609 1 94.69 574 MET B C 1
ATOM 9673 O O . MET B 1 574 ? -28.531 0.136 26.641 1 94.69 574 MET B O 1
ATOM 9677 N N . VAL B 1 575 ? -27.547 -1.528 25.578 1 95.44 575 VAL B N 1
ATOM 9678 C CA . VAL B 1 575 ? -27.547 -0.849 24.281 1 95.44 575 VAL B CA 1
ATOM 9679 C C . VAL B 1 575 ? -28.266 -1.708 23.25 1 95.44 575 VAL B C 1
ATOM 9681 O O . VAL B 1 575 ? -27.844 -2.824 22.953 1 95.44 575 VAL B O 1
ATOM 9684 N N . ASN B 1 576 ? -29.328 -1.155 22.719 1 94.44 576 ASN B N 1
ATOM 9685 C CA . ASN B 1 576 ? -30.141 -1.859 21.734 1 94.44 576 ASN B CA 1
ATOM 9686 C C . ASN B 1 576 ? -30.531 -3.25 22.219 1 94.44 576 ASN B C 1
ATOM 9688 O O . ASN B 1 576 ? -30.406 -4.23 21.484 1 94.44 576 ASN B O 1
ATOM 9692 N N . GLY B 1 577 ? -30.875 -3.342 23.406 1 91.75 577 GLY B N 1
ATOM 9693 C CA . GLY B 1 577 ? -31.391 -4.578 23.984 1 91.75 577 GLY B CA 1
ATOM 9694 C C . GLY B 1 577 ? -30.297 -5.5 24.484 1 91.75 577 GLY B C 1
ATOM 9695 O O . GLY B 1 577 ? -30.594 -6.551 25.062 1 91.75 577 GLY B O 1
ATOM 9696 N N . HIS B 1 578 ? -29.047 -5.125 24.375 1 92 578 HIS B N 1
ATOM 9697 C CA . HIS B 1 578 ? -27.938 -5.953 24.812 1 92 578 HIS B CA 1
ATOM 9698 C C . HIS B 1 578 ? -27.281 -5.363 26.062 1 92 578 HIS B C 1
ATOM 9700 O O . HIS B 1 578 ? -26.859 -4.199 26.062 1 92 578 HIS B O 1
ATOM 9706 N N . ALA B 1 579 ? -27.125 -6.207 27.062 1 92.19 579 ALA B N 1
ATOM 9707 C CA . ALA B 1 579 ? -26.484 -5.758 28.297 1 92.19 579 ALA B CA 1
ATOM 9708 C C . ALA B 1 579 ? -24.984 -5.574 28.094 1 92.19 579 ALA B C 1
ATOM 9710 O O . ALA B 1 579 ? -24.312 -6.438 27.516 1 92.19 579 ALA B O 1
ATOM 9711 N N . ILE B 1 580 ? -24.547 -4.461 28.531 1 91.06 580 ILE B N 1
ATOM 9712 C CA . ILE B 1 580 ? -23.125 -4.133 28.422 1 91.06 580 ILE B CA 1
ATOM 9713 C C . ILE B 1 580 ? -22.547 -3.871 29.812 1 91.06 580 ILE B C 1
ATOM 9715 O O . ILE B 1 580 ? -23.125 -3.125 30.609 1 91.06 580 ILE B O 1
ATOM 9719 N N . ALA B 1 581 ? -21.422 -4.566 30.094 1 90.75 581 ALA B N 1
ATOM 9720 C CA . ALA B 1 581 ? -20.766 -4.328 31.375 1 90.75 581 ALA B CA 1
ATOM 9721 C C . ALA B 1 581 ? -19.844 -3.109 31.297 1 90.75 581 ALA B C 1
ATOM 9723 O O . ALA B 1 581 ? -18.984 -3.031 30.422 1 90.75 581 ALA B O 1
ATOM 9724 N N . LEU B 1 582 ? -20.062 -2.16 32.188 1 92.62 582 LEU B N 1
ATOM 9725 C CA . LEU B 1 582 ? -19.109 -1.065 32.344 1 92.62 582 LEU B CA 1
ATOM 9726 C C . LEU B 1 582 ? -17.844 -1.542 33.031 1 92.62 582 LEU B C 1
ATOM 9728 O O . LEU B 1 582 ? -17.875 -2.465 33.844 1 92.62 582 LEU B O 1
ATOM 9732 N N . ARG B 1 583 ? -16.797 -1.007 32.656 1 93.75 583 ARG B N 1
ATOM 9733 C CA . ARG B 1 583 ? -15.523 -1.292 33.312 1 93.75 583 ARG B CA 1
ATOM 9734 C C . ARG B 1 583 ? -15.078 -0.116 34.188 1 93.75 583 ARG B C 1
ATOM 9736 O O . ARG B 1 583 ? -15.039 1.024 33.719 1 93.75 583 ARG B O 1
ATOM 9743 N N . ALA B 1 584 ? -14.711 -0.42 35.375 1 92.62 584 ALA B N 1
ATOM 9744 C CA . ALA B 1 584 ? -14.312 0.628 36.312 1 92.62 584 ALA B CA 1
ATOM 9745 C C . ALA B 1 584 ? -12.969 1.229 35.906 1 92.62 584 ALA B C 1
ATOM 9747 O O . ALA B 1 584 ? -12.016 0.499 35.625 1 92.62 584 ALA B O 1
ATOM 9748 N N . LEU B 1 585 ? -12.969 2.496 35.781 1 93.62 585 LEU B N 1
ATOM 9749 C CA . LEU B 1 585 ? -11.719 3.232 35.594 1 93.62 585 LEU B CA 1
ATOM 9750 C C . LEU B 1 585 ? -11.078 3.545 36.969 1 93.62 585 LEU B C 1
ATOM 9752 O O . LEU B 1 585 ? -9.859 3.449 37.094 1 93.62 585 LEU B O 1
ATOM 9756 N N . ASP B 1 586 ? -11.922 3.979 37.844 1 93.5 586 ASP B N 1
ATOM 9757 C CA . ASP B 1 586 ? -11.586 4.207 39.25 1 93.5 586 ASP B CA 1
ATOM 9758 C C . ASP B 1 586 ? -12.812 4.02 40.156 1 93.5 586 ASP B C 1
ATOM 9760 O O . ASP B 1 586 ? -13.789 3.389 39.75 1 93.5 586 ASP B O 1
ATOM 9764 N N . ASP B 1 587 ? -12.758 4.492 41.375 1 93.5 587 ASP B N 1
ATOM 9765 C CA . ASP B 1 587 ? -13.812 4.25 42.375 1 93.5 587 ASP B CA 1
ATOM 9766 C C . ASP B 1 587 ? -15.07 5.039 42.031 1 93.5 587 ASP B C 1
ATOM 9768 O O . ASP B 1 587 ? -16.156 4.742 42.531 1 93.5 587 ASP B O 1
ATOM 9772 N N . HIS B 1 588 ? -14.984 5.98 41.156 1 94.38 588 HIS B N 1
ATOM 9773 C CA . HIS B 1 588 ? -16.094 6.898 40.938 1 94.38 588 HIS B CA 1
ATOM 9774 C C . HIS B 1 588 ? -16.562 6.844 39.469 1 94.38 588 HIS B C 1
ATOM 9776 O O . HIS B 1 588 ? -17.672 7.305 39.156 1 94.38 588 HIS B O 1
ATOM 9782 N N . THR B 1 589 ? -15.781 6.332 38.625 1 95.75 589 THR B N 1
ATOM 9783 C CA . THR B 1 589 ? -16.047 6.434 37.219 1 95.75 589 THR B CA 1
ATOM 9784 C C . THR B 1 589 ? -15.945 5.066 36.531 1 95.75 589 THR B C 1
ATOM 9786 O O . THR B 1 589 ? -15.039 4.281 36.844 1 95.75 589 THR B O 1
ATOM 9789 N N . ALA B 1 590 ? -16.875 4.707 35.719 1 95.69 590 ALA B N 1
ATOM 9790 C CA . ALA B 1 590 ? -16.828 3.531 34.844 1 95.69 590 ALA B CA 1
ATOM 9791 C C . ALA B 1 590 ? -17.156 3.9 33.406 1 95.69 590 ALA B C 1
ATOM 9793 O O . ALA B 1 590 ? -17.844 4.902 33.156 1 95.69 590 ALA B O 1
ATOM 9794 N N . LEU B 1 591 ? -16.594 3.189 32.531 1 96.81 591 LEU B N 1
ATOM 9795 C CA . LEU B 1 591 ? -16.875 3.512 31.141 1 96.81 591 LEU B CA 1
ATOM 9796 C C . LEU B 1 591 ? -16.75 2.273 30.25 1 96.81 591 LEU B C 1
ATOM 9798 O O . LEU B 1 591 ? -16.266 1.235 30.703 1 96.81 591 LEU B O 1
ATOM 9802 N N . ARG B 1 592 ? -17.234 2.324 29.062 1 96.44 592 ARG B N 1
ATOM 9803 C CA . ARG B 1 592 ? -17.156 1.302 28.031 1 96.44 592 ARG B CA 1
ATOM 9804 C C . ARG B 1 592 ? -17.312 1.917 26.641 1 96.44 592 ARG B C 1
ATOM 9806 O O . ARG B 1 592 ? -18.078 2.863 26.469 1 96.44 592 ARG B O 1
ATOM 9813 N N . GLY B 1 593 ? -16.422 1.461 25.703 1 96.94 593 GLY B N 1
ATOM 9814 C CA . GLY B 1 593 ? -16.641 1.81 24.312 1 96.94 593 GLY B CA 1
ATOM 9815 C C . GLY B 1 593 ? -17.641 0.904 23.625 1 96.94 593 GLY B C 1
ATOM 9816 O O . GLY B 1 593 ? -17.75 -0.278 23.953 1 96.94 593 GLY B O 1
ATOM 9817 N N . VAL B 1 594 ? -18.375 1.417 22.703 1 96.5 594 VAL B N 1
ATOM 9818 C CA . VAL B 1 594 ? -19.312 0.646 21.875 1 96.5 594 VAL B CA 1
ATOM 9819 C C . VAL B 1 594 ? -19.078 0.958 20.406 1 96.5 594 VAL B C 1
ATOM 9821 O O . VAL B 1 594 ? -19.219 2.105 19.984 1 96.5 594 VAL B O 1
ATOM 9824 N N . ARG B 1 595 ? -18.688 -0.011 19.719 1 96.25 595 ARG B N 1
ATOM 9825 C CA . ARG B 1 595 ? -18.562 0.083 18.266 1 96.25 595 ARG B CA 1
ATOM 9826 C C . ARG B 1 595 ? -19.828 -0.404 17.562 1 96.25 595 ARG B C 1
ATOM 9828 O O . ARG B 1 595 ? -20.438 -1.375 18 1 96.25 595 ARG B O 1
ATOM 9835 N N . HIS B 1 596 ? -20.297 0.346 16.547 1 96.25 596 HIS B N 1
ATOM 9836 C CA . HIS B 1 596 ? -21.5 -0.042 15.82 1 96.25 596 HIS B CA 1
ATOM 9837 C C . HIS B 1 596 ? -21.438 0.412 14.367 1 96.25 596 HIS B C 1
ATOM 9839 O O . HIS B 1 596 ? -20.656 1.3 14.016 1 96.25 596 HIS B O 1
ATOM 9845 N N . ARG B 1 597 ? -22.156 -0.268 13.516 1 95.81 597 ARG B N 1
ATOM 9846 C CA . ARG B 1 597 ? -22.344 0.192 12.148 1 95.81 597 ARG B CA 1
ATOM 9847 C C . ARG B 1 597 ? -23.422 1.26 12.07 1 95.81 597 ARG B C 1
ATOM 9849 O O . ARG B 1 597 ? -24.547 1.042 12.531 1 95.81 597 ARG B O 1
ATOM 9856 N N . ALA B 1 598 ? -23.078 2.369 11.461 1 93.69 598 ALA B N 1
ATOM 9857 C CA . ALA B 1 598 ? -23.984 3.521 11.461 1 93.69 598 ALA B CA 1
ATOM 9858 C C . ALA B 1 598 ? -24.828 3.559 10.188 1 93.69 598 ALA B C 1
ATOM 9860 O O . ALA B 1 598 ? -25.906 4.148 10.18 1 93.69 598 ALA B O 1
ATOM 9861 N N . PHE B 1 599 ? -24.359 3 9.133 1 92.69 599 PHE B N 1
ATOM 9862 C CA . PHE B 1 599 ? -25.078 2.955 7.875 1 92.69 599 PHE B CA 1
ATOM 9863 C C . PHE B 1 599 ? -24.562 1.826 6.992 1 92.69 599 PHE B C 1
ATOM 9865 O O . PHE B 1 599 ? -23.562 1.194 7.312 1 92.69 599 PHE B O 1
ATOM 9872 N N . ILE B 1 600 ? -25.297 1.534 5.988 1 92.31 600 ILE B N 1
ATOM 9873 C CA . ILE B 1 600 ? -24.891 0.522 5.016 1 92.31 600 ILE B CA 1
ATOM 9874 C C . ILE B 1 600 ? -24.297 1.199 3.781 1 92.31 600 ILE B C 1
ATOM 9876 O O . ILE B 1 600 ? -25.031 1.838 3.012 1 92.31 600 ILE B O 1
ATOM 9880 N N . PRO B 1 601 ? -23.047 1.064 3.596 1 88.94 601 PRO B N 1
ATOM 9881 C CA . PRO B 1 601 ? -22.469 1.68 2.404 1 88.94 601 PRO B CA 1
ATOM 9882 C C . PRO B 1 601 ? -22.734 0.878 1.132 1 88.94 601 PRO B C 1
ATOM 9884 O O . PRO B 1 601 ? -23.078 -0.305 1.204 1 88.94 601 PRO B O 1
ATOM 9887 N N . ALA B 1 602 ? -22.625 1.547 -0.029 1 83.56 602 ALA B N 1
ATOM 9888 C CA . ALA B 1 602 ? -22.766 0.854 -1.307 1 83.56 602 ALA B CA 1
ATOM 9889 C C . ALA B 1 602 ? -21.719 -0.246 -1.454 1 83.56 602 ALA B C 1
ATOM 9891 O O . ALA B 1 602 ? -22.016 -1.344 -1.927 1 83.56 602 ALA B O 1
ATOM 9892 N N . ARG B 1 603 ? -20.484 0.065 -1.064 1 83.5 603 ARG B N 1
ATOM 9893 C CA . ARG B 1 603 ? -19.375 -0.882 -0.979 1 83.5 603 ARG B CA 1
ATOM 9894 C C . ARG B 1 603 ? -18.781 -0.897 0.422 1 83.5 603 ARG B C 1
ATOM 9896 O O . ARG B 1 603 ? -18.312 0.133 0.916 1 83.5 603 ARG B O 1
ATOM 9903 N N . GLY B 1 604 ? -18.953 -1.981 1.022 1 89.5 604 GLY B N 1
ATOM 9904 C CA . GLY B 1 604 ? -18.453 -2.051 2.387 1 89.5 604 GLY B CA 1
ATOM 9905 C C . GLY B 1 604 ? -18.125 -3.465 2.832 1 89.5 604 GLY B C 1
ATOM 9906 O O . GLY B 1 604 ? -18.281 -4.414 2.062 1 89.5 604 GLY B O 1
ATOM 9907 N N . LEU B 1 605 ? -17.625 -3.539 4.031 1 92.81 605 LEU B N 1
ATOM 9908 C CA . LEU B 1 605 ? -17.312 -4.832 4.629 1 92.81 605 LEU B CA 1
ATOM 9909 C C . LEU B 1 605 ? -18.547 -5.473 5.234 1 92.81 605 LEU B C 1
ATOM 9911 O O . LEU B 1 605 ? -19.531 -4.781 5.512 1 92.81 605 LEU B O 1
ATOM 9915 N N . HIS B 1 606 ? -18.594 -6.734 5.273 1 92.12 606 HIS B N 1
ATOM 9916 C CA . HIS B 1 606 ? -19.594 -7.516 5.996 1 92.12 606 HIS B CA 1
ATOM 9917 C C . HIS B 1 606 ? -21 -7.227 5.477 1 92.12 606 HIS B C 1
ATOM 9919 O O . HIS B 1 606 ? -21.859 -6.758 6.23 1 92.12 606 HIS B O 1
ATOM 9925 N N . PRO B 1 607 ? -21.391 -7.449 4.246 1 88.44 607 PRO B N 1
ATOM 9926 C CA . PRO B 1 607 ? -22.703 -7.145 3.678 1 88.44 607 PRO B CA 1
ATOM 9927 C C . PRO B 1 607 ? -23.859 -7.734 4.492 1 88.44 607 PRO B C 1
ATOM 9929 O O . PRO B 1 607 ? -24.984 -7.223 4.449 1 88.44 607 PRO B O 1
ATOM 9932 N N . GLY B 1 608 ? -23.734 -8.641 5.336 1 86.56 608 GLY B N 1
ATOM 9933 C CA . GLY B 1 608 ? -24.812 -9.266 6.082 1 86.56 608 GLY B CA 1
ATOM 9934 C C . GLY B 1 608 ? -25.031 -8.641 7.449 1 86.56 608 GLY B C 1
ATOM 9935 O O . GLY B 1 608 ? -25.969 -9.008 8.164 1 86.56 608 GLY B O 1
ATOM 9936 N N . VAL B 1 609 ? -24.344 -7.609 7.695 1 92.44 609 VAL B N 1
ATOM 9937 C CA . VAL B 1 609 ? -24.453 -6.973 9 1 92.44 609 VAL B CA 1
ATOM 9938 C C . VAL B 1 609 ? -25.25 -5.676 8.875 1 92.44 609 VAL B C 1
ATOM 9940 O O . VAL B 1 609 ? -24.875 -4.777 8.125 1 92.44 609 VAL B O 1
ATOM 9943 N N . ALA B 1 610 ? -26.359 -5.578 9.562 1 92.44 610 ALA B N 1
ATOM 9944 C CA . ALA B 1 610 ? -27.234 -4.41 9.508 1 92.44 610 ALA B CA 1
ATOM 9945 C C . ALA B 1 610 ? -26.672 -3.26 10.336 1 92.44 610 ALA B C 1
ATOM 9947 O O . ALA B 1 610 ? -25.812 -3.465 11.195 1 92.44 610 ALA B O 1
ATOM 9948 N N . ALA B 1 611 ? -27.156 -2.062 9.977 1 94.5 611 ALA B N 1
ATOM 9949 C CA . ALA B 1 611 ? -26.844 -0.909 10.82 1 94.5 611 ALA B CA 1
ATOM 9950 C C . ALA B 1 611 ? -27.547 -1.003 12.164 1 94.5 611 ALA B C 1
ATOM 9952 O O . ALA B 1 611 ? -28.688 -1.462 12.242 1 94.5 611 ALA B O 1
ATOM 9953 N N . GLN B 1 612 ? -26.953 -0.568 13.188 1 95.06 612 GLN B N 1
ATOM 9954 C CA . GLN B 1 612 ? -27.516 -0.72 14.531 1 95.06 612 GLN B CA 1
ATOM 9955 C C . GLN B 1 612 ? -28.125 0.589 15.023 1 95.06 612 GLN B C 1
ATOM 9957 O O . GLN B 1 612 ? -28.516 0.691 16.188 1 95.06 612 GLN B O 1
ATOM 9962 N N . VAL B 1 613 ? -28.266 1.617 14.266 1 92.88 613 VAL B N 1
ATOM 9963 C CA . VAL B 1 613 ? -28.797 2.916 14.672 1 92.88 613 VAL B CA 1
ATOM 9964 C C . VAL B 1 613 ? -30.297 2.957 14.438 1 92.88 613 VAL B C 1
ATOM 9966 O O . VAL B 1 613 ? -30.812 2.268 13.555 1 92.88 613 VAL B O 1
ATOM 9969 N N . PRO B 1 614 ? -31.109 3.67 15.195 1 95 614 PRO B N 1
ATOM 9970 C CA . PRO B 1 614 ? -30.641 4.477 16.328 1 95 614 PRO B CA 1
ATOM 9971 C C . PRO B 1 614 ? -30.141 3.629 17.484 1 95 614 PRO B C 1
ATOM 9973 O O . PRO B 1 614 ? -30.609 2.498 17.672 1 95 614 PRO B O 1
ATOM 9976 N N . LEU B 1 615 ? -29.234 4.207 18.266 1 96.44 615 LEU B N 1
ATOM 9977 C CA . LEU B 1 615 ? -28.766 3.535 19.484 1 96.44 615 LEU B CA 1
ATOM 9978 C C . LEU B 1 615 ? -29.656 3.885 20.672 1 96.44 615 LEU B C 1
ATOM 9980 O O . LEU B 1 615 ? -29.891 5.062 20.953 1 96.44 615 LEU B O 1
ATOM 9984 N N . ARG B 1 616 ? -30.141 2.898 21.25 1 96.56 616 ARG B N 1
ATOM 9985 C CA . ARG B 1 616 ? -30.906 3.059 22.484 1 96.56 616 ARG B CA 1
ATOM 9986 C C . ARG B 1 616 ? -30.125 2.594 23.688 1 96.56 616 ARG B C 1
ATOM 9988 O O . ARG B 1 616 ? -29.906 1.395 23.891 1 96.56 616 ARG B O 1
ATOM 9995 N N . ILE B 1 617 ? -29.797 3.557 24.531 1 96.62 617 ILE B N 1
ATOM 9996 C CA . ILE B 1 617 ? -28.969 3.285 25.688 1 96.62 617 ILE B CA 1
ATOM 9997 C C . ILE B 1 617 ? -29.797 3.414 26.969 1 96.62 617 ILE B C 1
ATOM 9999 O O . ILE B 1 617 ? -30.25 4.512 27.312 1 96.62 617 ILE B O 1
ATOM 10003 N N . THR B 1 618 ? -30.016 2.299 27.609 1 96.38 618 THR B N 1
ATOM 10004 C CA . THR B 1 618 ? -30.719 2.297 28.891 1 96.38 618 THR B CA 1
ATOM 10005 C C . THR B 1 618 ? -29.719 2.271 30.047 1 96.38 618 THR B C 1
ATOM 10007 O O . THR B 1 618 ? -28.844 1.4 30.094 1 96.38 618 THR B O 1
ATOM 10010 N N . TRP B 1 619 ? -29.875 3.203 30.922 1 95.56 619 TRP B N 1
ATOM 10011 C CA . TRP B 1 619 ? -28.984 3.354 32.062 1 95.56 619 TR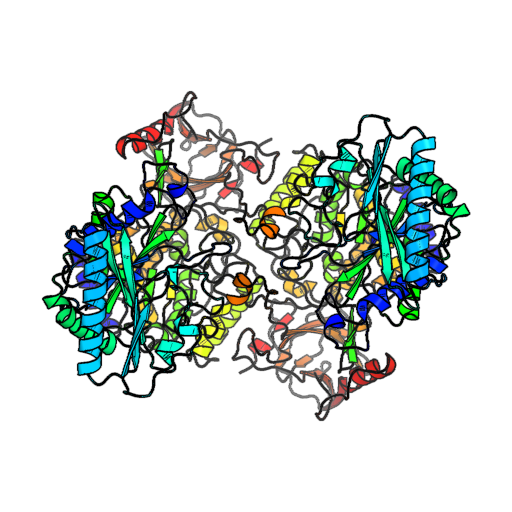P B CA 1
ATOM 10012 C C . TRP B 1 619 ? -29.75 3.277 33.375 1 95.56 619 TRP B C 1
ATOM 10014 O O . TRP B 1 619 ? -30.688 4.059 33.594 1 95.56 619 TRP B O 1
ATOM 10024 N N . GLN B 1 620 ? -29.297 2.293 34.156 1 92.81 620 GLN B N 1
ATOM 10025 C CA . GLN B 1 620 ? -29.938 2.078 35.438 1 92.81 620 GLN B CA 1
ATOM 10026 C C . GLN B 1 620 ? -28.922 2.018 36.562 1 92.81 620 GLN B C 1
ATOM 10028 O O . GLN B 1 620 ? -28.016 1.179 36.562 1 92.81 620 GLN B O 1
ATOM 10033 N N . ARG B 1 621 ? -29.109 2.889 37.5 1 89.94 621 ARG B N 1
ATOM 10034 C CA . ARG B 1 621 ? -28.312 2.771 38.719 1 89.94 621 ARG B CA 1
ATOM 10035 C C . ARG B 1 621 ? -28.672 1.51 39.5 1 89.94 621 ARG B C 1
ATOM 10037 O O . ARG B 1 621 ? -29.828 1.093 39.5 1 89.94 621 ARG B O 1
ATOM 10044 N N . GLU B 1 622 ? -27.656 1.082 40.094 1 84.44 622 GLU B N 1
ATOM 10045 C CA . GLU B 1 622 ? -27.906 -0.128 40.875 1 84.44 622 GLU B CA 1
ATOM 10046 C C . GLU B 1 622 ? -29.047 0.073 41.844 1 84.44 622 GLU B C 1
ATOM 10048 O O . GLU B 1 622 ? -29.047 1.032 42.625 1 84.44 622 GLU B O 1
ATOM 10053 N N . GLY B 1 623 ? -30.047 -0.8 41.812 1 83.38 623 GLY B N 1
ATOM 10054 C CA . GLY B 1 623 ? -31.125 -0.813 42.781 1 83.38 623 GLY B CA 1
ATOM 10055 C C . GLY B 1 623 ? -32.188 0.228 42.469 1 83.38 623 GLY B C 1
ATOM 10056 O O . GLY B 1 623 ? -33.188 0.309 43.188 1 83.38 623 GLY B O 1
ATOM 10057 N N . ALA B 1 624 ? -32.062 0.996 41.469 1 88.62 624 ALA B N 1
ATOM 10058 C CA . ALA B 1 624 ? -33.031 2.059 41.188 1 88.62 624 ALA B CA 1
ATOM 10059 C C . ALA B 1 624 ? -34.281 1.497 40.5 1 88.62 624 ALA B C 1
ATOM 10061 O O . ALA B 1 624 ? -34.188 0.574 39.688 1 88.62 624 ALA B O 1
ATOM 10062 N N . ALA B 1 625 ? -35.438 2.049 40.844 1 90.5 625 ALA B N 1
ATOM 10063 C CA . ALA B 1 625 ? -36.688 1.622 40.281 1 90.5 625 ALA B CA 1
ATOM 10064 C C . ALA B 1 625 ? -36.938 2.256 38.906 1 90.5 625 ALA B C 1
ATOM 10066 O O . ALA B 1 625 ? -37.719 1.746 38.094 1 90.5 625 ALA B O 1
ATOM 10067 N N . ARG B 1 626 ? -36.25 3.355 38.688 1 92.62 626 ARG B N 1
ATOM 10068 C CA . ARG B 1 626 ? -36.344 4.055 37.438 1 92.62 626 ARG B CA 1
ATOM 10069 C C . ARG B 1 626 ? -35 4.031 36.688 1 92.62 626 ARG B C 1
ATOM 10071 O O . ARG B 1 626 ? -33.969 3.871 37.281 1 92.62 626 ARG B O 1
ATOM 10078 N N . ALA B 1 627 ? -35.156 4.07 35.344 1 94.88 627 ALA B N 1
ATOM 10079 C CA . ALA B 1 627 ? -34 4.121 34.469 1 94.88 627 ALA B CA 1
ATOM 10080 C C . ALA B 1 627 ? -34.125 5.262 33.469 1 94.88 627 ALA B C 1
ATOM 10082 O O . ALA B 1 627 ? -35.219 5.805 33.281 1 94.88 627 ALA B O 1
ATOM 10083 N N . LEU B 1 628 ? -33 5.715 33 1 95.94 628 LEU B N 1
ATOM 10084 C CA . LEU B 1 628 ? -32.969 6.664 31.906 1 95.94 628 LEU B CA 1
ATOM 10085 C C . LEU B 1 628 ? -32.688 5.953 30.594 1 95.94 628 LEU B C 1
ATOM 10087 O O . LEU B 1 628 ? -31.844 5.051 30.547 1 95.94 628 LEU B O 1
ATOM 10091 N N . GLU B 1 629 ? -33.375 6.246 29.562 1 96.5 629 GLU B N 1
ATOM 10092 C CA . GLU B 1 629 ? -33.125 5.773 28.203 1 96.5 629 GLU B CA 1
ATOM 10093 C C . GLU B 1 629 ? -32.688 6.926 27.297 1 96.5 629 GLU B C 1
ATOM 10095 O O . GLU B 1 629 ? -33.469 7.867 27.094 1 96.5 629 GLU B O 1
ATOM 10100 N N . ALA B 1 630 ? -31.531 6.922 26.859 1 95.88 630 ALA B N 1
ATOM 10101 C CA . ALA B 1 630 ? -31 7.883 25.891 1 95.88 630 ALA B CA 1
ATOM 10102 C C . ALA B 1 630 ? -30.984 7.289 24.484 1 95.88 630 ALA B C 1
ATOM 10104 O O . ALA B 1 630 ? -30.422 6.215 24.266 1 95.88 630 ALA B O 1
ATOM 10105 N N . THR B 1 631 ? -31.641 7.945 23.594 1 96.19 631 THR B N 1
ATOM 10106 C CA . THR B 1 631 ? -31.641 7.496 22.203 1 96.19 631 THR B CA 1
ATOM 10107 C C . THR B 1 631 ? -30.812 8.422 21.328 1 96.19 631 THR B C 1
ATOM 10109 O O . THR B 1 631 ? -31 9.633 21.328 1 96.19 631 THR B O 1
ATOM 10112 N N . LEU B 1 632 ? -29.828 7.859 20.656 1 95.56 632 LEU B N 1
ATOM 10113 C CA . LEU B 1 632 ? -29 8.562 19.688 1 95.56 632 LEU B CA 1
ATOM 10114 C C . LEU B 1 632 ? -29.453 8.273 18.266 1 95.56 632 LEU B C 1
ATOM 10116 O O . LEU B 1 632 ? -29.266 7.156 17.766 1 95.56 632 LEU B O 1
ATOM 10120 N N . HIS B 1 633 ? -29.906 9.258 17.625 1 92.25 633 HIS B N 1
ATOM 10121 C CA . HIS B 1 633 ? -30.375 9.109 16.25 1 92.25 633 HIS B CA 1
ATOM 10122 C C . HIS B 1 633 ? -29.281 9.461 15.258 1 92.25 633 HIS B C 1
ATOM 10124 O O . HIS B 1 633 ? -28.516 10.406 15.477 1 92.25 633 HIS B O 1
ATOM 10130 N N . ASP B 1 634 ? -29.156 8.695 14.219 1 84.44 634 ASP B N 1
ATOM 10131 C CA . ASP B 1 634 ? -28.203 9.008 13.164 1 84.44 634 ASP B CA 1
ATOM 10132 C C . ASP B 1 634 ? -28.703 10.148 12.281 1 84.44 634 ASP B C 1
ATOM 10134 O O . ASP B 1 634 ? -27.906 10.836 11.641 1 84.44 634 ASP B O 1
ATOM 10138 N N . TRP B 1 635 ? -29.953 10.219 12.273 1 86.44 635 TRP B N 1
ATOM 10139 C CA . TRP B 1 635 ? -30.609 11.25 11.477 1 86.44 635 TRP B CA 1
ATOM 10140 C C . TRP B 1 635 ? -31.781 11.859 12.242 1 86.44 635 TRP B C 1
ATOM 10142 O O . TRP B 1 635 ? -31.938 11.617 13.438 1 86.44 635 TRP B O 1
ATOM 10152 N N . ARG B 1 636 ? -32.531 12.711 11.547 1 86.69 636 ARG B N 1
ATOM 10153 C CA . ARG B 1 636 ? -33.656 13.406 12.188 1 86.69 636 ARG B CA 1
ATOM 10154 C C . ARG B 1 636 ? -34.594 12.43 12.867 1 86.69 636 ARG B C 1
ATOM 10156 O O . ARG B 1 636 ? -35.094 11.484 12.234 1 86.69 636 ARG B O 1
ATOM 10163 N N . PRO B 1 637 ? -34.812 12.914 14.164 1 85.88 637 PRO B N 1
ATOM 10164 C CA . PRO B 1 637 ? -35.812 12.07 14.836 1 85.88 637 PRO B CA 1
ATOM 10165 C C . PRO B 1 637 ? -37.188 12.133 14.18 1 85.88 637 PRO B C 1
ATOM 10167 O O . PRO B 1 637 ? -37.594 13.203 13.742 1 85.88 637 PRO B O 1
ATOM 10170 N N . GLY B 1 638 ? -37.906 11.148 13.797 1 81.69 638 GLY B N 1
ATOM 10171 C CA . GLY B 1 638 ? -39.188 11.117 13.156 1 81.69 638 GLY B CA 1
ATOM 10172 C C . GLY B 1 638 ? -39.125 10.883 11.664 1 81.69 638 GLY B C 1
ATOM 10173 O O . GLY B 1 638 ? -40.156 10.82 10.984 1 81.69 638 GLY B O 1
ATOM 10174 N N . GLY B 1 639 ? -38 11 11.188 1 77.38 639 GLY B N 1
ATOM 10175 C CA . GLY B 1 639 ? -37.812 10.688 9.781 1 77.38 639 GLY B CA 1
ATOM 10176 C C . GLY B 1 639 ? -37.656 11.93 8.914 1 77.38 639 GLY B C 1
ATOM 10177 O O . GLY B 1 639 ? -37.844 13.047 9.383 1 77.38 639 GLY B O 1
ATOM 10178 N N . GLY B 1 640 ? -37.156 11.789 7.746 1 79.25 640 GLY B N 1
ATOM 10179 C CA . GLY B 1 640 ? -37 12.867 6.777 1 79.25 640 GLY B CA 1
ATOM 10180 C C . GLY B 1 640 ? -35.594 13.43 6.727 1 79.25 640 GLY B C 1
ATOM 10181 O O . GLY B 1 640 ? -34.812 13.234 7.66 1 79.25 640 GLY B O 1
ATOM 10182 N N . ALA B 1 641 ? -35.375 14.125 5.652 1 81.69 641 ALA B N 1
ATOM 10183 C CA . ALA B 1 641 ? -34.062 14.703 5.426 1 81.69 641 ALA B CA 1
ATOM 10184 C C . ALA B 1 641 ? -34 16.141 5.902 1 81.69 641 ALA B C 1
ATOM 10186 O O . ALA B 1 641 ? -35.031 16.812 6.016 1 81.69 641 ALA B O 1
ATOM 10187 N N . TYR B 1 642 ? -32.844 16.562 6.555 1 88.44 642 TYR B N 1
ATOM 10188 C CA . TYR B 1 642 ? -32.625 17.984 6.828 1 88.44 642 TYR B CA 1
ATOM 10189 C C . TYR B 1 642 ? -32.562 18.781 5.535 1 88.44 642 TYR B C 1
ATOM 10191 O O . TYR B 1 642 ? -32 18.328 4.539 1 88.44 642 TYR B O 1
ATOM 10199 N N . ASP B 1 643 ? -33.219 19.844 5.598 1 85.38 643 ASP B N 1
ATOM 10200 C CA . ASP B 1 643 ? -33.219 20.703 4.422 1 85.38 643 ASP B CA 1
ATOM 10201 C C . ASP B 1 643 ? -31.875 21.438 4.301 1 85.38 643 ASP B C 1
ATOM 10203 O O . ASP B 1 643 ? -31.609 22.406 5.027 1 85.38 643 ASP B O 1
ATOM 10207 N N . GLY B 1 644 ? -31.078 21.078 3.402 1 85.88 644 GLY B N 1
ATOM 10208 C CA . GLY B 1 644 ? -29.797 21.734 3.131 1 85.88 644 GLY B CA 1
ATOM 10209 C C . GLY B 1 644 ? -28.859 21.703 4.312 1 85.88 644 GLY B C 1
ATOM 10210 O O . GLY B 1 644 ? -29.156 21.094 5.344 1 85.88 644 GLY B O 1
ATOM 10211 N N . LEU B 1 645 ? -27.766 22.422 4.203 1 88.5 645 LEU B N 1
ATOM 10212 C CA . LEU B 1 645 ? -26.766 22.547 5.262 1 88.5 645 LEU B CA 1
ATOM 10213 C C . LEU B 1 645 ? -27.234 23.562 6.309 1 88.5 645 LEU B C 1
ATOM 10215 O O . LEU B 1 645 ? -28.031 24.438 6.016 1 88.5 645 LEU B O 1
ATOM 10219 N N . PRO B 1 646 ? -26.734 23.328 7.516 1 90.44 646 PRO B N 1
ATOM 10220 C CA . PRO B 1 646 ? -27.047 24.359 8.516 1 90.44 646 PRO B CA 1
ATOM 10221 C C . PRO B 1 646 ? -26.562 25.734 8.102 1 90.44 646 PRO B C 1
ATOM 10223 O O . PRO B 1 646 ? -25.484 25.875 7.516 1 90.44 646 PRO B O 1
ATOM 10226 N N . GLN B 1 647 ? -27.297 26.688 8.422 1 83.38 647 GLN B N 1
ATOM 10227 C CA . GLN B 1 647 ? -26.984 28.062 8.055 1 83.38 647 GLN B CA 1
ATOM 10228 C C . GLN B 1 647 ? -25.859 28.625 8.922 1 83.38 647 GLN B C 1
ATOM 10230 O O . GLN B 1 647 ? -25.109 29.5 8.492 1 83.38 647 GLN B O 1
ATOM 10235 N N . ASP B 1 648 ? -25.859 28.188 10.133 1 83.19 648 ASP B N 1
ATOM 10236 C CA . ASP B 1 648 ? -24.875 28.672 11.086 1 83.19 648 ASP B CA 1
ATOM 10237 C C . ASP B 1 648 ? -24.609 27.625 12.172 1 83.19 648 ASP B C 1
ATOM 10239 O O . ASP B 1 648 ? -25.141 26.516 12.117 1 83.19 648 ASP B O 1
ATOM 10243 N N . ASP B 1 649 ? -23.781 28.016 13.078 1 82.56 649 ASP B N 1
ATOM 10244 C CA . ASP B 1 649 ? -23.375 27.109 14.148 1 82.56 649 ASP B CA 1
ATOM 10245 C C . ASP B 1 649 ? -24.531 26.812 15.094 1 82.56 649 ASP B C 1
ATOM 10247 O O . ASP B 1 649 ? -24.625 25.719 15.664 1 82.56 649 ASP B O 1
ATOM 10251 N N . ASP B 1 650 ? -25.375 27.734 15.195 1 89.31 650 ASP B N 1
ATOM 10252 C CA . ASP B 1 650 ? -26.516 27.562 16.078 1 89.31 650 ASP B CA 1
ATOM 10253 C C . ASP B 1 650 ? -27.484 26.516 15.523 1 89.31 650 ASP B C 1
ATOM 10255 O O . ASP B 1 650 ? -27.984 25.672 16.266 1 89.31 650 ASP B O 1
ATOM 10259 N N . GLU B 1 651 ? -27.734 26.688 14.312 1 91.62 651 GLU B N 1
ATOM 10260 C CA . GLU B 1 651 ? -28.578 25.672 13.695 1 91.62 651 GLU B CA 1
ATOM 10261 C C . GLU B 1 651 ? -27.938 24.297 13.75 1 91.62 651 GLU B C 1
ATOM 10263 O O . GLU B 1 651 ? -28.609 23.281 13.984 1 91.62 651 GLU B O 1
ATOM 10268 N N . ALA B 1 652 ? -26.688 24.266 13.453 1 90.31 652 ALA B N 1
ATOM 10269 C CA . ALA B 1 652 ? -25.953 23.016 13.547 1 90.31 652 ALA B CA 1
ATOM 10270 C C . ALA B 1 652 ? -26.094 22.391 14.93 1 90.31 652 ALA B C 1
ATOM 10272 O O . ALA B 1 652 ? -26.344 21.188 15.055 1 90.31 652 ALA B O 1
ATOM 10273 N N . ARG B 1 653 ? -25.984 23.172 15.914 1 89.44 653 ARG B N 1
ATOM 10274 C CA . ARG B 1 653 ? -26.109 22.703 17.297 1 89.44 653 ARG B CA 1
ATOM 10275 C C . ARG B 1 653 ? -27.516 22.172 17.562 1 89.44 653 ARG B C 1
ATOM 10277 O O . ARG B 1 653 ? -27.672 21.141 18.219 1 89.44 653 ARG B O 1
ATOM 10284 N N . ARG B 1 654 ? -28.484 22.844 17.109 1 91.56 654 ARG B N 1
ATOM 10285 C CA . ARG B 1 654 ? -29.859 22.422 17.328 1 91.56 654 ARG B CA 1
ATOM 10286 C C . ARG B 1 654 ? -30.125 21.062 16.688 1 91.56 654 ARG B C 1
ATOM 10288 O O . ARG B 1 654 ? -30.797 20.219 17.266 1 91.56 654 ARG B O 1
ATOM 10295 N N . ARG B 1 655 ? -29.609 20.938 15.523 1 91.94 655 ARG B N 1
ATOM 10296 C CA . ARG B 1 655 ? -29.781 19.672 14.836 1 91.94 655 ARG B CA 1
ATOM 10297 C C . ARG B 1 655 ? -29.109 18.531 15.609 1 91.94 655 ARG B C 1
ATOM 10299 O O . ARG B 1 655 ? -29.656 17.438 15.703 1 91.94 655 ARG B O 1
ATOM 10306 N N . ARG B 1 656 ? -27.984 18.797 16.156 1 91.38 656 ARG B N 1
ATOM 10307 C CA . ARG B 1 656 ? -27.297 17.781 16.953 1 91.38 656 ARG B CA 1
ATOM 10308 C C . ARG B 1 656 ? -28.094 17.453 18.219 1 91.38 656 ARG B C 1
ATOM 10310 O O . ARG B 1 656 ? -28.219 16.297 18.594 1 91.38 656 ARG B O 1
ATOM 10317 N N . GLU B 1 657 ? -28.594 18.469 18.844 1 90.56 657 GLU B N 1
ATOM 10318 C CA . GLU B 1 657 ? -29.312 18.312 20.094 1 90.56 657 GLU B CA 1
ATOM 10319 C C . GLU B 1 657 ? -30.609 17.531 19.906 1 90.56 657 GLU B C 1
ATOM 10321 O O . GLU B 1 657 ? -31 16.734 20.766 1 90.56 657 GLU B O 1
ATOM 10326 N N . GLU B 1 658 ? -31.219 17.766 18.828 1 92.31 658 GLU B N 1
ATOM 10327 C CA . GLU B 1 658 ? -32.5 17.094 18.594 1 92.31 658 GLU B CA 1
ATOM 10328 C C . GLU B 1 658 ? -32.312 15.602 18.359 1 92.31 658 GLU B C 1
ATOM 10330 O O . GLU B 1 658 ? -33.25 14.82 18.531 1 92.31 658 GLU B O 1
ATOM 10335 N N . ARG B 1 659 ? -31.125 15.219 18.031 1 93.38 659 ARG B N 1
ATOM 10336 C CA . ARG B 1 659 ? -30.844 13.828 17.703 1 93.38 659 ARG B CA 1
ATOM 10337 C C . ARG B 1 659 ? -30.531 13.023 18.953 1 93.38 659 ARG B C 1
ATOM 10339 O O . ARG B 1 659 ? -30.438 11.797 18.906 1 93.38 659 ARG B O 1
ATOM 10346 N N . PHE B 1 660 ? -30.344 13.688 20.078 1 94.25 660 PHE B N 1
ATOM 10347 C CA . PHE B 1 660 ? -30.125 13.039 21.375 1 94.25 660 PHE B CA 1
ATOM 10348 C C . PHE B 1 660 ? -31.328 13.234 22.297 1 94.25 660 PHE B C 1
ATOM 10350 O O . PHE B 1 660 ? -31.516 14.312 22.859 1 94.25 660 PHE B O 1
ATOM 10357 N N . VAL B 1 661 ? -32.062 12.141 22.5 1 94.31 661 VAL B N 1
ATOM 10358 C CA . VAL B 1 661 ? -33.312 12.234 23.266 1 94.31 661 VAL B CA 1
ATOM 10359 C C . VAL B 1 661 ? -33.219 11.375 24.516 1 94.31 661 VAL B C 1
ATOM 10361 O O . VAL B 1 661 ? -32.875 10.195 24.453 1 94.31 661 VAL B O 1
ATOM 10364 N N . VAL B 1 662 ? -33.5 11.961 25.656 1 95.62 662 VAL B N 1
ATOM 10365 C CA . VAL B 1 662 ? -33.469 11.242 26.938 1 95.62 662 VAL B CA 1
ATOM 10366 C C . VAL B 1 662 ? -34.875 11.188 27.531 1 95.62 662 VAL B C 1
ATOM 10368 O O . VAL B 1 662 ? -35.594 12.18 27.516 1 95.62 662 VAL B O 1
ATOM 10371 N N . ARG B 1 663 ? -35.281 10.031 28.016 1 95.31 663 ARG B N 1
ATOM 10372 C CA . ARG B 1 663 ? -36.531 9.867 28.734 1 95.31 663 ARG B CA 1
ATOM 10373 C C . ARG B 1 663 ? -36.375 8.977 29.953 1 95.31 663 ARG B C 1
ATOM 10375 O O . ARG B 1 663 ? -35.469 8.125 29.984 1 95.31 663 ARG B O 1
ATOM 10382 N N . GLU B 1 664 ? -37.156 9.172 30.906 1 95.62 664 GLU B N 1
ATOM 10383 C CA . GLU B 1 664 ? -37.219 8.289 32.062 1 95.62 664 GLU B CA 1
ATOM 10384 C C . GLU B 1 664 ? -38.188 7.137 31.844 1 95.62 664 GLU B C 1
ATOM 10386 O O . GLU B 1 664 ? -39.281 7.336 31.312 1 95.62 664 GLU B O 1
ATOM 10391 N N . ILE B 1 665 ? -37.688 6.016 32.219 1 95.44 665 ILE B N 1
ATOM 10392 C CA . ILE B 1 665 ? -38.531 4.836 32.031 1 95.44 665 ILE B CA 1
ATOM 10393 C C . ILE B 1 665 ? -38.5 3.977 33.281 1 95.44 665 ILE B C 1
ATOM 10395 O O . ILE B 1 665 ? -37.719 4.215 34.188 1 95.44 665 ILE B O 1
ATOM 10399 N N . ASP B 1 666 ? -39.5 3 33.312 1 94.38 666 ASP B N 1
ATOM 10400 C CA . ASP B 1 666 ? -39.406 1.964 34.344 1 94.38 666 ASP B CA 1
ATOM 10401 C C . ASP B 1 666 ? -38.188 1.086 34.094 1 94.38 666 ASP B C 1
ATOM 10403 O O . ASP B 1 666 ? -37.906 0.691 32.969 1 94.38 666 ASP B O 1
ATOM 10407 N N . ALA B 1 667 ? -37.531 0.835 35.188 1 90.75 667 ALA B N 1
ATOM 10408 C CA . ALA B 1 667 ? -36.312 0.065 35.031 1 90.75 667 ALA B CA 1
ATOM 10409 C C . ALA B 1 667 ? -36.594 -1.332 34.5 1 90.75 667 ALA B C 1
ATOM 10411 O O . ALA B 1 667 ? -37.344 -2.1 35.094 1 90.75 667 ALA B O 1
ATOM 10412 N N . PRO B 1 668 ? -35.969 -1.609 33.375 1 90.31 668 PRO B N 1
ATOM 10413 C CA . PRO B 1 668 ? -36.094 -2.979 32.875 1 90.31 668 PRO B CA 1
ATOM 10414 C C . PRO B 1 668 ? -35.156 -3.957 33.562 1 90.31 668 PRO B C 1
ATOM 10416 O O . PRO B 1 668 ? -34.281 -3.537 34.312 1 90.31 668 PRO B O 1
ATOM 10419 N N . GLU B 1 669 ? -35.406 -5.285 33.344 1 86.56 669 GLU B N 1
ATOM 10420 C CA . GLU B 1 669 ? -34.438 -6.277 33.781 1 86.56 669 GLU B CA 1
ATOM 10421 C C . GLU B 1 669 ? -33.219 -6.309 32.844 1 86.56 669 GLU B C 1
ATOM 10423 O O . GLU B 1 669 ? -33.344 -6.613 31.672 1 86.56 669 GLU B O 1
ATOM 10428 N N . ILE B 1 670 ? -32.094 -5.84 33.406 1 86.56 670 ILE B N 1
ATOM 10429 C CA . ILE B 1 670 ? -30.859 -5.883 32.625 1 86.56 670 ILE B CA 1
ATOM 10430 C C . ILE B 1 670 ? -29.969 -7.027 33.125 1 86.56 670 ILE B C 1
ATOM 10432 O O . ILE B 1 670 ? -29.594 -7.07 34.281 1 86.56 670 ILE B O 1
ATOM 10436 N N . GLN B 1 671 ? -29.703 -8 32.156 1 81.12 671 GLN B N 1
ATOM 10437 C CA . GLN B 1 671 ? -28.891 -9.156 32.5 1 81.12 671 GLN B CA 1
ATOM 10438 C C . GLN B 1 671 ? -27.438 -8.758 32.75 1 81.12 671 GLN B C 1
ATOM 10440 O O . GLN B 1 671 ? -26.969 -7.758 32.188 1 81.12 671 GLN B O 1
ATOM 10445 N N . HIS B 1 672 ? -26.844 -9.617 33.594 1 74.62 672 HIS B N 1
ATOM 10446 C CA . HIS B 1 672 ? -25.422 -9.406 33.812 1 74.62 672 HIS B CA 1
ATOM 10447 C C . HIS B 1 672 ? -24.625 -9.805 32.562 1 74.62 672 HIS B C 1
ATOM 10449 O O . HIS B 1 672 ? -24.891 -10.844 31.953 1 74.62 672 HIS B O 1
ATOM 10455 N N . ALA B 1 673 ? -23.953 -8.805 32.094 1 75.38 673 ALA B N 1
ATOM 10456 C CA . ALA B 1 673 ? -23.094 -9.109 30.938 1 75.38 673 ALA B CA 1
ATOM 10457 C C . ALA B 1 673 ? -21.688 -9.484 31.391 1 75.38 673 ALA B C 1
ATOM 10459 O O . ALA B 1 673 ? -21.203 -8.984 32.406 1 75.38 673 ALA B O 1
ATOM 10460 N N . ASP B 1 674 ? -21.156 -10.641 30.812 1 65.5 674 ASP B N 1
ATOM 10461 C CA . ASP B 1 674 ? -19.797 -11.086 31.141 1 65.5 674 ASP B CA 1
ATOM 10462 C C . ASP B 1 674 ? -18.766 -10.148 30.531 1 65.5 674 ASP B C 1
ATOM 10464 O O . ASP B 1 674 ? -18.984 -9.57 29.469 1 65.5 674 ASP B O 1
ATOM 10468 N N . ASP B 1 675 ? -17.703 -9.922 31.469 1 63.06 675 ASP B N 1
ATOM 10469 C CA . ASP B 1 675 ? -16.594 -8.992 31.25 1 63.06 675 ASP B CA 1
ATOM 10470 C C . ASP B 1 675 ? -15.836 -9.328 29.969 1 63.06 675 ASP B C 1
ATOM 10472 O O . ASP B 1 675 ? -15.312 -10.438 29.828 1 63.06 675 ASP B O 1
ATOM 10476 N N . ALA B 1 676 ? -16.188 -8.5 28.922 1 65.75 676 ALA B N 1
ATOM 10477 C CA . ALA B 1 676 ? -15.305 -8.672 27.781 1 65.75 676 ALA B CA 1
ATOM 10478 C C . ALA B 1 676 ? -13.914 -8.109 28.047 1 65.75 676 ALA B C 1
ATOM 10480 O O . ALA B 1 676 ? -13.766 -7.145 28.812 1 65.75 676 ALA B O 1
ATOM 10481 N N . ALA B 1 677 ? -12.844 -8.836 27.797 1 77.5 677 ALA B N 1
ATOM 10482 C CA . ALA B 1 677 ? -11.43 -8.5 27.953 1 77.5 677 ALA B CA 1
ATOM 10483 C C . ALA B 1 677 ? -11.102 -7.172 27.281 1 77.5 677 ALA B C 1
ATOM 10485 O O . ALA B 1 677 ? -10.188 -6.461 27.703 1 77.5 677 ALA B O 1
ATOM 10486 N N . ARG B 1 678 ? -12.008 -6.664 26.516 1 89.31 678 ARG B N 1
ATOM 10487 C CA . ARG B 1 678 ? -11.695 -5.461 25.75 1 89.31 678 ARG B CA 1
ATOM 10488 C C . ARG B 1 678 ? -12.453 -4.254 26.297 1 89.31 678 ARG B C 1
ATOM 10490 O O . ARG B 1 678 ? -13.484 -4.406 26.953 1 89.31 678 ARG B O 1
ATOM 10497 N N . TRP B 1 679 ? -11.984 -3.07 26.141 1 96.25 679 TRP B N 1
ATOM 10498 C CA . TRP B 1 679 ? -12.602 -1.824 26.578 1 96.25 679 TRP B CA 1
ATOM 10499 C C . TRP B 1 679 ? -13.75 -1.432 25.656 1 96.25 679 TRP B C 1
ATOM 10501 O O . TRP B 1 679 ? -14.562 -0.57 25.984 1 96.25 679 TRP B O 1
ATOM 10511 N N . THR B 1 680 ? -13.867 -2.039 24.516 1 96 680 THR B N 1
ATOM 10512 C CA . THR B 1 680 ? -14.922 -1.726 23.547 1 96 680 THR B CA 1
ATOM 10513 C C . THR B 1 680 ? -15.695 -2.982 23.172 1 96 680 THR B C 1
ATOM 10515 O O . THR B 1 680 ? -15.102 -4.031 22.906 1 96 680 THR B O 1
ATOM 10518 N N . ILE B 1 681 ? -16.969 -2.877 23.219 1 94.38 681 ILE B N 1
ATOM 10519 C CA . ILE B 1 681 ? -17.828 -3.941 22.734 1 94.38 681 ILE B CA 1
ATOM 10520 C C . ILE B 1 681 ? -18.266 -3.635 21.297 1 94.38 681 ILE B C 1
ATOM 10522 O O . ILE B 1 681 ? -18.547 -2.48 20.953 1 94.38 681 ILE B O 1
ATOM 10526 N N . ASP B 1 682 ? -18.297 -4.637 20.453 1 94.06 682 ASP B N 1
ATOM 10527 C CA . ASP B 1 682 ? -18.734 -4.5 19.078 1 94.06 682 ASP B CA 1
ATOM 10528 C C . ASP B 1 682 ? -20.172 -4.98 18.906 1 94.06 682 ASP B C 1
ATOM 10530 O O . ASP B 1 682 ? -20.438 -6.184 18.891 1 94.06 682 ASP B O 1
ATOM 10534 N N . LEU B 1 683 ? -21.047 -4.094 18.672 1 94.69 683 LEU B N 1
ATOM 10535 C CA . LEU B 1 683 ? -22.469 -4.41 18.594 1 94.69 683 LEU B CA 1
ATOM 10536 C C . LEU B 1 683 ? -22.781 -5.219 17.344 1 94.69 683 LEU B C 1
ATOM 10538 O O . LEU B 1 683 ? -23.828 -5.863 17.25 1 94.69 683 LEU B O 1
ATOM 10542 N N . ARG B 1 684 ? -21.906 -5.203 16.375 1 93.44 684 ARG B N 1
ATOM 10543 C CA . ARG B 1 684 ? -22.109 -5.945 15.133 1 93.44 684 ARG B CA 1
ATOM 10544 C C . ARG B 1 684 ? -22.203 -7.445 15.398 1 93.44 684 ARG B C 1
ATOM 10546 O O . ARG B 1 684 ? -22.844 -8.18 14.648 1 93.44 684 ARG B O 1
ATOM 10553 N N . ALA B 1 685 ? -21.469 -7.797 16.406 1 89 685 ALA B N 1
ATOM 10554 C CA . ALA B 1 685 ? -21.406 -9.219 16.734 1 89 685 ALA B CA 1
ATOM 10555 C C . ALA B 1 685 ? -22.719 -9.695 17.344 1 89 685 ALA B C 1
ATOM 10557 O O . ALA B 1 685 ? -22.953 -10.906 17.453 1 89 685 ALA B O 1
ATOM 10558 N N . HIS B 1 686 ? -23.562 -8.82 17.75 1 81.88 686 HIS B N 1
ATOM 10559 C CA . HIS B 1 686 ? -24.781 -9.188 18.453 1 81.88 686 HIS B CA 1
ATOM 10560 C C . HIS B 1 686 ? -26.016 -9.062 17.547 1 81.88 686 HIS B C 1
ATOM 10562 O O . HIS B 1 686 ? -27.141 -9.281 17.984 1 81.88 686 HIS B O 1
ATOM 10568 N N . CYS B 1 687 ? -25.688 -8.609 16.391 1 70 687 CYS B N 1
ATOM 10569 C CA . CYS B 1 687 ? -26.812 -8.5 15.469 1 70 687 CYS B CA 1
ATOM 10570 C C . CYS B 1 687 ? -27.062 -9.812 14.734 1 70 687 CYS B C 1
ATOM 10572 O O . CYS B 1 687 ? -26.125 -10.609 14.555 1 70 687 CYS B O 1
ATOM 10574 N N . ALA B 1 688 ? -28.312 -10.18 14.562 1 59.75 688 ALA B N 1
ATOM 10575 C CA . ALA B 1 688 ? -28.781 -11.391 13.891 1 59.75 688 ALA B CA 1
ATOM 10576 C C . ALA B 1 688 ? -28.375 -11.383 12.414 1 59.75 688 ALA B C 1
ATOM 10578 O O . ALA B 1 688 ? -28.25 -10.32 11.805 1 59.75 688 ALA B O 1
#

Radius of gyration: 35.92 Å; Cα contacts (8 Å, |Δi|>4): 3047; chains: 2; bounding box: 79×101×97 Å

Foldseek 3Di:
DQLVLQVLLQVLLCVQQVFFKWKFKKFWWFQQFDPPQLQPFDQDDDCAVVLLLLLVLLLCVVQVLWAWEWEFADDDDPDFFGFTKIKIKHFPVSHRLADAFHACSNVFDADAPVLQVVLQVLLLVLLQVLLVVLLWDWDWDDDPFWTKIKTANVNDDDDPPPVVLVDDANRRGDADPLGDDDPCVVVRMWMKTWDWDADVPHIHIEIEGEDDADPVVVSVSNVSSRVSCVVSPGRHYHYYYHDHHQALRMWMKMWTTDTSIIIIGGGIDRGLSVNLVVLQSSQVSCVVSNIAQWHFDQLLAIFGSPDFTKMKIAGRFLCSGLCQVQVQLVLLVLQLCLVAVLLQAVQAGQAAALQDQAHRLQREDPVLVVLLQVLLVCVLVVVDDSHQVCSCVSHVQSQAGNVRHLSRHQKHQQQQCPPVRPPRRNGNMIMGGSHGNQRGSLLVSLSSLLVSLSSSCSSRDDDDSGRDNCDCCVQFVSQALVSSLVSVVVSQVVSVVVVSHSDDSSNVSSSDDPSFWLDKDDDPQKIKTKGWTGHYWDFPDDPVCVVPVDDTDTAPQKTKIKIKMFRAQPKWKDKLNATDHWDDPDPGMTMAMEMFGQQDDPDHPDNPFHGRPQIWMWIGGPPDQKIKIKTAGPAADPDDTRDRTDPDSVSSVVSSVRRIDMDMDGDDDHDDDDDDPTRYDYCSVVGD/DQLVLQVLLQVLLCVQQVFFKWKFKKFWWAQQFDPPQLQPFDLDDDCAVVLLLLLVLLLCVVQVLWAWEWEFADDDDPDFFGFTKIKIKHFPVSHRLADAFHACSNVFDADAPVLQVVLQVLLLVLLQVLLVVLLWDWDWDDDPFWTKIKTANVNDDDDPPPVLLVDDANRRGDADPLGDDQPCVVVRMWMKTWDWDADVPHIHIEIEGEDDADPVVVSVSNVSSRVSCVVSPGRHYHYYYHDHHQALRMWMKMWTTDTSIIIIGGGIDRGLSVLLVVLQSSQVSCVVSNIAQWHFDLLLAIFGSPDFTKMKIAGRFLCSGLCQVQVQLVLLVLQLCLVAVLLQAVQAGQAAALQDQAHRLQREDPVLVVLLQVLLVCVLVVVDDSHQVCSCVSHVQSQAGNVRHLSRHQKHQQQQCPPVRPPRRNGNMIMGGSHGNQRGSLLVSLSSLLVSLSSSCSSRDDDDSGRDNCDCCVQFVSQALVSSLVSVVVSQVVSVVVVSHSDDSSNVSSSDDPSFWLDKDDDPQKIKTKGWTGHYWDFPDDPVCVVPVDDTDTAPQKTKIKIKMFRAQPKWKDKLNATDHWDDPDPGMTMAMEMFGQQDDPDHPDNPFHGRPQIWMWIGGPPDQKIKIKTAGPAADPDDTRDRTDPDSVSSVVSSVRRIDMDMDGDDDHDDDDDDPTRYDYCSVVGD

InterPro domains:
  IPR018667 Domain of unknown function DUF2126 [PF09899] (22-138)
  IPR018667 Domain of unknown function DUF2126 [PF09899] (221-671)

Secondary structure (DSSP, 8-state):
-HHHHHHHHHHHHHHHT-S--EEEE--EEB-TT--SGGGTT-S--TTHHHHHHHHHHHHHHH-TT-EEEEE-----TT-SSPPP-EEEEEETT------SPPPGGGT---B-HHHHHHHHHHHHHHHHHHHHHTT-EEEEEE-SS-EEEEEETT-PPP-TT-GGGGPPPGGGSPPPTT----HHHHTTEEEEEEEEEEETTEEEEEEEE-----HHHHHHHHHHHHHHHGGGT-S-EEEEESPPPP-TTEEEEEEEEETTEEEEEPPPBSSHHHHHHHHHHHHHHHHHTT-BSEEE-TTS-EEE-SSB--EEEE-SSSTT-HHHHSTTHHHHHHHHHHH-THHHHTTS-SEESTTSSS--TTSSBHHHHHHHHHHHHHHHTT-S---HHHHHHHHGGGSS-TTS-GGGSSEE-HHHH-TTSTTTS-S--EEE---BPPSSHHHHHHHHHHHHHHHHHHHHS---------GGGGGTGGGSHHHHHHHHHHHHHHHHHTT----HHHHHHHH--GGGEEEEEE-SS-EEEEEEPPEEPPB---HHHHHHTPPPPB---EEEEEEEEES-TT-EEEETTEEE--EESSSSEEEEEEEEE----SS-S-TT----PSEEEEEE-TT-SEEEEEEE-SS-TTS----SS-SSHHHHHHHHHHTEEEEEEEPP--PPPP--SSSEEEGGGG--/-HHHHHHHHHHHHHHHT-S--EEEE--EEB-TT--SGGGTT-S--TTHHHHHHHHHHHHHHH-TT-EEEEE-----TT-SSPPP-EEEEEETT------SPPPGGGT---B-HHHHHHHHHHHHHHHHHHHHHTT-EEEEEE-SS-EEEEEETT-PPP-TT-GGGGPPPGGGSPPPTT----HHHHTTEEEEEEEEEEETTEEEEEEEE-----HHHHHHHHHHHHHHHGGGT-S-EEEEESPPPP-TTEEEEEEEEETTEEEEEPPPBSSHHHHHHHHHHHHHHHHHTT-BSEEE-TTS-EEE-SSB--EEEE-SSSTT-HHHHSTTHHHHHHHHHHH-THHHHTTS-SEESTTSSS--TTSSBHHHHHHHHHHHHHHHTT-S---HHHHHHHHGGGSS-TTS-GGGSSEE-HHHH-TTSTTTS-S--EEE---BPPSSHHHHHHHHHHHHHHHHHHHHS---------GGGGGTGGGSHHHHHHHHHHHHHHHHHTT----HHHHHHHH--GGGEEEEEE-SS-EEEEEEPPEE--B---HHHHHHT----B---EEEEEEEEES-TT-EEEETTEEE--EESSSSEEEEEEEEE----SS-S-TT----PSEEEEEE-TT-SEEEEEEE-SS-TTS----SS-SSHHHHHHHHHHTEEEEEEEPP--PPPP--SSSEEEGGGG--

Organism: NCBI:txid927083

pLDDT: mean 92.12, std 7.97, range [44.72, 98.81]